Protein AF-A0A103YGD7-F1 (afdb_monomer)

Sequence (959 aa):
MAESPESEHPIKAHGYAARDTSGILSPLTFSRRATGEKDVRFKVLYCGICHSDLHFVKNEWGFTTYPVIPGHEIVGEVTEVGTKVDKFKIGDKVGVGCLVGSCRSCQSCADDYEQYCPKQVLTYGVPNFDGTKTYGGYSDHMVADEHFVLRWPENLPLDSGAPLLCAGITTYSPLRYFGLDKPGMKVGVVGLGGLGHIAVKMAKAFGAEVTVFSTSPAKKQESIEGLKADHFINSKDSEQMQAATGTLDGIIDTVSGTHPIAPLLNALKPHGKLVLVGAPEKPIELATFSLIMGRKIVGGSNIGGLKETQEMLDFAAKHGITANIEVIPIDYVNTAMDRLLKSDAYGYAAHDTSGTLSPFTFYRRATGEKDVRLKVLYCGICHTDVRFVNNDWGVTTYPVTPGHEIVGVVTEVGTKVEKFKIGDRVGVGCLVGSCGSCENCADDLENYCPKQILTYGFPYHDGTQTYGGYSDHMVADEHFVLRWPENLPLDSGAPLLCDGITAYSPLKYFGLDKPGMKVGVFGLGALGQIAVKMAKAFGAQVTVFSTNTAKKQEAIEGLKADHFINSEDPEQMAGATGTLDGIIYTVSATHEIASLLNALKPHGKLVIIGSPEKPFELPSYSLLTGRKTVAGSLIGGLKETQEMLDFAAKHGVTADIEIIPIDYFCIAESAILIFTSSRMNGGHEIVGVVTEVGTKVDKFKIGDKVGVGCLVGSCRSCQSCADDLENYCPKQILTYGFPYHDGTRTYGGYSDHMVADEHFVLRWPENLPLDSGAPLLCAGITTYSPLRYFGLDKPGMKVGVFGLGGLGHVAVKMAKAFGAEVTVFSTTAAKKEDALKGLKADHFINSKDPEQMNGATSTLDGIIDTVSATHEIVSLLNALKPHGKLVVVGAQAKPFEVSSYSLIPETQEMLDFAAKHGVTADIEVIPIDYVNTAMDRMLKSDVRYRFVIDVANSLKAEA

Radius of gyration: 36.27 Å; Cα contacts (8 Å, |Δi|>4): 2078; chains: 1; bounding box: 84×81×97 Å

pLDDT: mean 86.75, std 14.13, range [19.39, 98.81]

Structure (mmCIF, N/CA/C/O backbone):
data_AF-A0A103YGD7-F1
#
_entry.id   AF-A0A103YGD7-F1
#
loop_
_atom_site.group_PDB
_atom_site.id
_atom_site.type_symbol
_atom_site.label_atom_id
_atom_site.label_alt_id
_atom_site.label_comp_id
_atom_site.label_asym_id
_atom_site.label_entity_id
_atom_site.label_seq_id
_atom_site.pdbx_PDB_ins_code
_atom_site.Cartn_x
_atom_site.Cartn_y
_atom_site.Cartn_z
_atom_site.occupancy
_atom_site.B_iso_or_equiv
_atom_site.auth_seq_id
_atom_site.auth_comp_id
_atom_site.auth_asym_id
_atom_site.auth_atom_id
_atom_site.pdbx_PDB_model_num
ATOM 1 N N . MET A 1 1 ? 4.325 16.711 -44.817 1.00 43.47 1 MET A N 1
ATOM 2 C CA . MET A 1 1 ? 3.360 15.710 -44.320 1.00 43.47 1 MET A CA 1
ATOM 3 C C . MET A 1 1 ? 4.182 14.503 -43.930 1.00 43.47 1 MET A C 1
ATOM 5 O O . MET A 1 1 ? 4.969 14.083 -44.764 1.00 43.47 1 MET A O 1
ATOM 9 N N . ALA A 1 2 ? 4.111 14.039 -42.681 1.00 54.25 2 ALA A N 1
ATOM 10 C CA . ALA A 1 2 ? 4.776 12.789 -42.316 1.00 54.25 2 ALA A CA 1
ATOM 11 C C . ALA A 1 2 ? 4.139 11.660 -43.138 1.00 54.25 2 ALA A C 1
ATOM 13 O O . ALA A 1 2 ? 2.909 11.603 -43.229 1.00 54.25 2 ALA A O 1
ATOM 14 N N . GLU A 1 3 ? 4.952 10.841 -43.801 1.00 67.44 3 GLU A N 1
ATOM 15 C CA . GLU A 1 3 ? 4.447 9.667 -44.510 1.00 67.44 3 GLU A CA 1
ATOM 16 C C . GLU A 1 3 ? 3.772 8.722 -43.510 1.00 67.44 3 GLU A C 1
ATOM 18 O O . GLU A 1 3 ? 4.151 8.651 -42.339 1.00 67.44 3 GLU A O 1
ATOM 23 N N . SER A 1 4 ? 2.715 8.032 -43.943 1.00 86.00 4 SER A N 1
ATOM 24 C CA . SER A 1 4 ? 2.039 7.069 -43.074 1.00 86.00 4 SER A CA 1
ATOM 25 C C . SER A 1 4 ? 3.014 5.947 -42.677 1.00 86.00 4 SER A C 1
ATOM 27 O O . SER A 1 4 ? 3.829 5.562 -43.518 1.00 86.00 4 SER A O 1
ATOM 29 N N . PRO A 1 5 ? 2.912 5.349 -41.471 1.00 88.31 5 PRO A N 1
ATOM 30 C CA . PRO A 1 5 ? 3.768 4.219 -41.078 1.00 88.31 5 PRO A CA 1
ATOM 31 C C . PRO A 1 5 ? 3.769 3.067 -42.093 1.00 88.31 5 PRO A C 1
ATOM 33 O O . PRO A 1 5 ? 4.732 2.314 -42.212 1.00 88.31 5 PRO A O 1
ATOM 36 N N . GLU A 1 6 ? 2.677 2.924 -42.845 1.00 92.19 6 GLU A N 1
ATOM 37 C CA . GLU A 1 6 ? 2.505 1.909 -43.878 1.00 92.19 6 GLU A CA 1
ATOM 38 C C . GLU A 1 6 ? 3.318 2.172 -45.151 1.00 92.19 6 GLU A C 1
ATOM 40 O O . GLU A 1 6 ? 3.587 1.230 -45.895 1.00 92.19 6 GLU A O 1
ATOM 45 N N . SER A 1 7 ? 3.650 3.431 -45.438 1.00 90.44 7 SER A N 1
ATOM 46 C CA . SER A 1 7 ? 4.298 3.874 -46.679 1.00 90.44 7 SER A CA 1
ATOM 47 C C . SER A 1 7 ? 5.696 4.461 -46.475 1.00 90.44 7 SER A C 1
ATOM 49 O O . SER A 1 7 ? 6.341 4.764 -47.469 1.00 90.44 7 SER A O 1
ATOM 51 N N . GLU A 1 8 ? 6.139 4.630 -45.224 1.00 91.56 8 GLU A N 1
ATOM 52 C CA . GLU A 1 8 ? 7.447 5.201 -44.850 1.00 91.56 8 GLU A CA 1
ATOM 53 C C . GLU A 1 8 ? 8.631 4.399 -45.423 1.00 91.56 8 GLU A C 1
ATOM 55 O O . GLU A 1 8 ? 9.695 4.945 -45.700 1.00 91.56 8 GLU A O 1
ATOM 60 N N . HIS A 1 9 ? 8.448 3.093 -45.633 1.00 94.56 9 HIS A N 1
ATOM 61 C CA . HIS A 1 9 ? 9.478 2.178 -46.110 1.00 94.56 9 HIS A CA 1
ATOM 62 C C . HIS A 1 9 ? 8.944 1.168 -47.149 1.00 94.56 9 HIS A C 1
ATOM 64 O O . HIS A 1 9 ? 7.736 0.940 -47.245 1.00 94.56 9 HIS A O 1
ATOM 70 N N . PRO A 1 10 ? 9.822 0.505 -47.933 1.00 94.44 10 PRO A N 1
ATOM 71 C CA . PRO A 1 10 ? 9.387 -0.336 -49.053 1.00 94.44 10 PRO A CA 1
ATOM 72 C C . PRO A 1 10 ? 8.821 -1.713 -48.666 1.00 94.44 10 PRO A C 1
ATOM 74 O O . PRO A 1 10 ? 8.076 -2.291 -49.457 1.00 94.44 10 PRO A O 1
ATOM 77 N N . ILE A 1 11 ? 9.169 -2.277 -47.501 1.00 97.12 11 ILE A N 1
ATOM 78 C CA . ILE A 1 11 ? 8.766 -3.643 -47.122 1.00 97.12 11 ILE A CA 1
ATOM 79 C C . ILE A 1 11 ? 7.653 -3.589 -46.079 1.00 97.12 11 ILE A C 1
ATOM 81 O O . ILE A 1 11 ? 7.868 -3.089 -44.980 1.00 97.12 11 ILE A O 1
ATOM 85 N N . LYS A 1 12 ? 6.467 -4.112 -46.403 1.00 97.38 12 LYS A N 1
ATOM 86 C CA . LYS A 1 12 ? 5.317 -4.154 -45.483 1.00 97.38 12 LYS A CA 1
ATOM 87 C C . LYS A 1 12 ? 5.576 -5.085 -44.301 1.00 97.38 12 LYS A C 1
ATOM 89 O O . LYS A 1 12 ? 6.183 -6.138 -44.471 1.00 97.38 12 LYS A O 1
ATOM 94 N N . ALA A 1 13 ? 5.079 -4.693 -43.134 1.00 97.56 13 ALA A N 1
ATOM 95 C CA . ALA A 1 13 ? 5.177 -5.418 -41.875 1.00 97.56 13 ALA A CA 1
ATOM 96 C C . ALA A 1 13 ? 3.851 -5.338 -41.107 1.00 97.56 13 ALA A C 1
ATOM 98 O O . ALA A 1 13 ? 3.106 -4.358 -41.233 1.00 97.56 13 ALA A O 1
ATOM 99 N N . HIS A 1 14 ? 3.582 -6.336 -40.271 1.00 97.81 14 HIS A N 1
ATOM 100 C CA . HIS A 1 14 ? 2.400 -6.373 -39.410 1.00 97.81 14 HIS A CA 1
ATOM 101 C C . HIS A 1 14 ? 2.809 -6.544 -37.950 1.00 97.81 14 HIS A C 1
ATOM 103 O O . HIS A 1 14 ? 3.696 -7.335 -37.638 1.00 97.81 14 HIS A O 1
ATOM 109 N N . GLY A 1 15 ? 2.164 -5.810 -37.044 1.00 97.50 15 GLY A N 1
ATOM 110 C CA . GLY A 1 15 ? 2.452 -5.883 -35.614 1.00 97.50 15 GLY A CA 1
ATOM 111 C C . GLY A 1 15 ? 1.337 -5.323 -34.742 1.00 97.50 15 GLY A C 1
ATOM 112 O O . GLY A 1 15 ? 0.274 -4.962 -35.242 1.00 97.50 15 GLY A O 1
ATOM 113 N N . TYR A 1 16 ? 1.577 -5.261 -33.436 1.00 98.12 16 TYR A N 1
ATOM 114 C CA . TYR A 1 16 ? 0.662 -4.677 -32.454 1.00 98.12 16 TYR A CA 1
ATOM 115 C C . TYR A 1 16 ? 1.256 -3.384 -31.901 1.00 98.12 16 TYR A C 1
ATOM 117 O O . TYR A 1 16 ? 2.396 -3.364 -31.442 1.00 98.12 16 TYR A O 1
ATOM 125 N N . ALA A 1 17 ? 0.480 -2.303 -31.952 1.00 97.56 17 ALA A N 1
ATOM 126 C CA . ALA A 1 17 ? 0.924 -0.974 -31.562 1.00 97.56 17 ALA A CA 1
ATOM 127 C C . ALA A 1 17 ? -0.009 -0.331 -30.539 1.00 97.56 17 ALA A C 1
ATOM 129 O O . ALA A 1 17 ? -1.232 -0.479 -30.626 1.00 97.56 17 ALA A O 1
ATOM 130 N N . ALA A 1 18 ? 0.576 0.448 -29.632 1.00 97.31 18 ALA A N 1
ATOM 131 C CA . ALA A 1 18 ? -0.146 1.430 -28.838 1.00 97.31 18 ALA A CA 1
ATOM 132 C C . ALA A 1 18 ? -0.171 2.753 -29.612 1.00 97.31 18 ALA A C 1
ATOM 134 O O . ALA A 1 18 ? 0.783 3.091 -30.326 1.00 97.31 18 ALA A O 1
ATOM 135 N N . ARG A 1 19 ? -1.277 3.491 -29.507 1.00 96.19 19 ARG A N 1
ATOM 136 C CA . ARG A 1 19 ? -1.489 4.761 -30.229 1.00 96.19 19 ARG A CA 1
ATOM 137 C C . ARG A 1 19 ? -1.585 5.976 -29.310 1.00 96.19 19 ARG A C 1
ATOM 139 O O . ARG A 1 19 ? -1.525 7.097 -29.803 1.00 96.19 19 ARG A O 1
ATOM 146 N N . ASP A 1 20 ? -1.707 5.743 -28.013 1.00 95.00 20 ASP A N 1
ATOM 147 C CA . ASP A 1 20 ? -1.844 6.756 -26.979 1.00 95.00 20 ASP A CA 1
ATOM 148 C C . ASP A 1 20 ? -1.418 6.183 -25.616 1.00 95.00 20 ASP A C 1
ATOM 150 O O . ASP A 1 20 ? -1.010 5.022 -25.504 1.00 95.00 20 ASP A O 1
ATOM 154 N N . THR A 1 21 ? -1.534 7.013 -24.582 1.00 92.31 21 THR A N 1
ATOM 155 C CA . THR A 1 21 ? -1.125 6.721 -23.204 1.00 92.31 21 THR A CA 1
ATOM 156 C C . THR A 1 21 ? -1.992 5.688 -22.486 1.00 92.31 21 THR A C 1
ATOM 158 O O . THR A 1 21 ? -1.637 5.289 -21.381 1.00 92.31 21 THR A O 1
ATOM 161 N N . SER A 1 22 ? -3.091 5.201 -23.083 1.00 90.31 22 SER A N 1
ATOM 162 C CA . SER A 1 22 ? -3.811 4.040 -22.532 1.00 90.31 22 SER A CA 1
ATOM 163 C C . SER A 1 22 ? -2.948 2.779 -22.550 1.00 90.31 22 SER A C 1
ATOM 165 O O . SER A 1 22 ? -3.165 1.863 -21.758 1.00 90.31 22 SER A O 1
ATOM 167 N N . GLY A 1 23 ? -1.979 2.723 -23.468 1.00 92.50 23 GLY A N 1
ATOM 168 C CA . GLY A 1 23 ? -1.120 1.568 -23.679 1.00 92.50 23 GLY A CA 1
ATOM 169 C C . GLY A 1 23 ? -1.817 0.363 -24.308 1.00 92.50 23 GLY A C 1
ATOM 170 O O . GLY A 1 23 ? -1.205 -0.698 -24.397 1.00 92.50 23 GLY A O 1
ATOM 171 N N . ILE A 1 24 ? -3.064 0.507 -24.778 1.00 94.88 24 ILE A N 1
ATOM 172 C CA . ILE A 1 24 ? -3.800 -0.587 -25.418 1.00 94.88 24 ILE A CA 1
ATOM 173 C C . ILE A 1 24 ? -3.152 -0.927 -26.763 1.00 94.88 24 ILE A C 1
ATOM 175 O O . ILE A 1 24 ? -3.112 -0.120 -27.697 1.00 94.88 24 ILE A O 1
ATOM 179 N N . LEU A 1 25 ? -2.680 -2.164 -26.869 1.00 96.94 25 LEU A N 1
ATOM 180 C CA . LEU A 1 25 ? -2.057 -2.719 -28.060 1.00 96.94 25 LEU A CA 1
ATOM 181 C C . LEU A 1 25 ? -3.121 -3.255 -29.016 1.00 96.94 25 LEU A C 1
ATOM 183 O O . LEU A 1 25 ? -4.005 -4.021 -28.637 1.00 96.94 25 LEU A O 1
ATOM 187 N N . SER A 1 26 ? -3.028 -2.881 -30.286 1.00 96.81 26 SER A N 1
ATOM 188 C CA . SER A 1 26 ? -3.920 -3.389 -31.334 1.00 96.81 26 SER A CA 1
ATOM 189 C C . SER A 1 26 ? -3.204 -3.476 -32.683 1.00 96.81 26 SER A C 1
ATOM 191 O O . SER A 1 26 ? -2.182 -2.807 -32.866 1.00 96.81 26 SER A O 1
ATOM 193 N N . PRO A 1 27 ? -3.712 -4.279 -33.637 1.00 97.62 27 PRO A N 1
ATOM 194 C CA . PRO A 1 27 ? -3.051 -4.482 -34.919 1.00 97.62 27 PRO A CA 1
ATOM 195 C C . PRO A 1 27 ? -2.725 -3.175 -35.654 1.00 97.62 27 PRO A C 1
ATOM 197 O O . PRO A 1 27 ? -3.529 -2.235 -35.694 1.00 97.62 27 PRO A O 1
ATOM 200 N N . LEU A 1 28 ? -1.544 -3.130 -36.262 1.00 96.50 28 LEU A N 1
ATOM 201 C CA . LEU A 1 28 ? -1.052 -2.057 -37.114 1.00 96.50 28 LEU A CA 1
ATOM 202 C C . LEU A 1 28 ? -0.274 -2.663 -38.288 1.00 96.50 28 LEU A C 1
ATOM 204 O O . LEU A 1 28 ? 0.642 -3.463 -38.098 1.00 96.50 28 LEU A O 1
ATOM 208 N N . THR A 1 29 ? -0.617 -2.235 -39.501 1.00 97.38 29 THR A N 1
ATOM 209 C CA . THR A 1 29 ? 0.223 -2.450 -40.682 1.00 97.38 29 THR A CA 1
ATOM 210 C C . THR A 1 29 ? 1.171 -1.268 -40.811 1.00 97.38 29 THR A C 1
ATOM 212 O O . THR A 1 29 ? 0.754 -0.112 -40.730 1.00 97.38 29 THR A O 1
ATOM 215 N N . PHE A 1 30 ? 2.450 -1.562 -40.989 1.00 96.06 30 PHE A N 1
ATOM 216 C CA . PHE A 1 30 ? 3.513 -0.577 -41.124 1.00 96.06 30 PHE A CA 1
ATOM 217 C C . PHE A 1 30 ? 4.522 -1.057 -42.172 1.00 96.06 30 PHE A C 1
ATOM 219 O O . PHE A 1 30 ? 4.248 -1.984 -42.941 1.00 96.06 30 PHE A O 1
ATOM 226 N N . SER A 1 31 ? 5.676 -0.409 -42.247 1.00 96.38 31 SER A N 1
ATOM 227 C CA . SER A 1 31 ? 6.729 -0.768 -43.183 1.00 96.38 31 SER A CA 1
ATOM 228 C C . SER A 1 31 ? 8.118 -0.676 -42.550 1.00 96.38 31 SER A C 1
ATOM 230 O O . SER A 1 31 ? 8.341 0.066 -41.595 1.00 96.38 31 SER A O 1
ATOM 232 N N . ARG A 1 32 ? 9.061 -1.469 -43.066 1.00 96.19 32 ARG A N 1
ATOM 233 C CA . ARG A 1 32 ? 10.471 -1.514 -42.660 1.00 96.19 32 ARG A CA 1
ATOM 234 C C . ARG A 1 32 ? 11.381 -1.291 -43.858 1.00 96.19 32 ARG A C 1
ATOM 236 O O . ARG A 1 32 ? 11.050 -1.698 -44.976 1.00 96.19 32 ARG A O 1
ATOM 243 N N . ARG A 1 33 ? 12.542 -0.672 -43.615 1.00 95.06 33 ARG A N 1
ATOM 244 C CA . ARG A 1 33 ? 13.546 -0.388 -44.652 1.00 95.06 33 ARG A CA 1
ATOM 245 C C . ARG A 1 33 ? 13.914 -1.636 -45.451 1.00 95.06 33 ARG A C 1
ATOM 247 O O . ARG A 1 33 ? 13.817 -2.754 -44.937 1.00 95.06 33 ARG A O 1
ATOM 254 N N . ALA A 1 34 ? 14.363 -1.444 -46.690 1.00 96.38 34 ALA A N 1
ATOM 255 C CA . ALA A 1 34 ? 15.013 -2.508 -47.453 1.00 96.38 34 ALA A CA 1
ATOM 256 C C . ALA A 1 34 ? 16.258 -3.012 -46.706 1.00 96.38 34 ALA A C 1
ATOM 258 O O . ALA A 1 34 ? 16.846 -2.278 -45.914 1.00 96.38 34 ALA A O 1
ATOM 259 N N . THR A 1 35 ? 16.650 -4.262 -46.944 1.00 97.19 35 THR A N 1
ATOM 260 C CA . THR A 1 35 ? 17.833 -4.847 -46.304 1.00 97.19 35 THR A CA 1
ATOM 261 C C . THR A 1 35 ? 19.080 -4.190 -46.895 1.00 97.19 35 THR A C 1
ATOM 263 O O . THR A 1 35 ? 19.470 -4.480 -48.025 1.00 97.19 35 THR A O 1
ATOM 266 N N . GLY A 1 36 ? 19.657 -3.231 -46.165 1.00 95.06 36 GLY A N 1
ATOM 267 C CA . GLY A 1 36 ? 20.875 -2.536 -46.564 1.00 95.06 36 GLY A CA 1
ATOM 268 C C . GLY A 1 36 ? 22.087 -3.465 -46.598 1.00 95.06 36 GLY A C 1
ATOM 269 O O . GLY A 1 36 ? 22.038 -4.601 -46.139 1.00 95.06 36 GLY A O 1
ATOM 270 N N . GLU A 1 37 ? 23.218 -2.973 -47.109 1.00 97.56 37 GLU A N 1
ATOM 271 C CA . GLU A 1 37 ? 24.414 -3.803 -47.328 1.00 97.56 37 GLU A CA 1
ATOM 272 C C . GLU A 1 37 ? 24.945 -4.491 -46.057 1.00 97.56 37 GLU A C 1
ATOM 274 O O . GLU A 1 37 ? 25.579 -5.533 -46.173 1.00 97.56 37 GLU A O 1
ATOM 279 N N . LYS A 1 38 ? 24.685 -3.934 -44.867 1.00 97.19 38 LYS A N 1
ATOM 280 C CA . LYS A 1 38 ? 25.080 -4.489 -43.558 1.00 97.19 38 LYS A CA 1
ATOM 281 C C . LYS A 1 38 ? 23.903 -4.927 -42.686 1.00 97.19 38 LYS A C 1
ATOM 283 O O . LYS A 1 38 ? 24.085 -5.251 -41.516 1.00 97.19 38 LYS A O 1
ATOM 288 N N . ASP A 1 39 ? 22.693 -4.906 -43.229 1.00 98.25 39 ASP A N 1
ATOM 289 C CA . ASP A 1 39 ? 21.511 -5.291 -42.474 1.00 98.25 39 ASP A CA 1
ATOM 290 C C . ASP A 1 39 ? 21.277 -6.799 -42.526 1.00 98.25 39 ASP A C 1
ATOM 292 O O . ASP A 1 39 ? 21.548 -7.473 -43.520 1.00 98.25 39 ASP A O 1
ATOM 296 N N . VAL A 1 40 ? 20.675 -7.311 -41.463 1.00 98.62 40 VAL A N 1
ATOM 297 C CA . VAL A 1 40 ? 20.125 -8.657 -41.367 1.00 98.62 40 VAL A CA 1
ATOM 298 C C . VAL A 1 40 ? 18.620 -8.524 -41.186 1.00 98.62 40 VAL A C 1
ATOM 300 O O . VAL A 1 40 ? 18.156 -7.879 -40.240 1.00 98.62 40 VAL A O 1
ATOM 303 N N . ARG A 1 41 ? 17.846 -9.142 -42.081 1.00 98.69 41 ARG A N 1
ATOM 304 C CA . ARG A 1 41 ? 16.398 -9.307 -41.920 1.00 98.69 41 ARG A CA 1
ATOM 305 C C . ARG A 1 41 ? 16.106 -10.712 -41.434 1.00 98.69 41 ARG A C 1
ATOM 307 O O . ARG A 1 41 ? 16.622 -11.689 -41.979 1.00 98.69 41 ARG A O 1
ATOM 314 N N . PHE A 1 42 ? 15.224 -10.819 -40.455 1.00 98.69 42 PHE A N 1
ATOM 315 C CA . PHE A 1 42 ? 14.816 -12.100 -39.905 1.00 98.69 42 PHE A CA 1
ATOM 316 C C . PHE A 1 42 ? 13.329 -12.115 -39.566 1.00 98.69 42 PHE A C 1
ATOM 318 O O . PHE A 1 42 ? 12.735 -11.094 -39.209 1.00 98.69 42 PHE A O 1
ATOM 325 N N . LYS A 1 43 ? 12.729 -13.300 -39.673 1.00 98.62 43 LYS A N 1
ATOM 326 C CA . LYS A 1 43 ? 11.377 -13.565 -39.185 1.00 98.62 43 LYS A CA 1
ATOM 327 C C . LYS A 1 43 ? 11.420 -13.642 -37.665 1.00 98.62 43 LYS A C 1
ATOM 329 O O . LYS A 1 43 ? 12.209 -14.420 -37.128 1.00 98.62 43 LYS A O 1
ATOM 334 N N . VAL A 1 44 ? 10.568 -12.882 -36.983 1.00 98.62 44 VAL A N 1
ATOM 335 C CA . VAL A 1 44 ? 10.454 -12.958 -35.521 1.00 98.62 44 VAL A CA 1
ATOM 336 C C . VAL A 1 44 ? 9.714 -14.246 -35.162 1.00 98.62 44 VAL A C 1
ATOM 338 O O . VAL A 1 44 ? 8.672 -14.559 -35.740 1.00 98.62 44 VAL A O 1
ATOM 341 N N . LEU A 1 45 ? 10.282 -15.025 -34.243 1.00 97.75 45 LEU A N 1
ATOM 342 C CA . LEU A 1 45 ? 9.683 -16.264 -33.738 1.00 97.75 45 LEU A CA 1
ATOM 343 C C . LEU A 1 45 ? 9.139 -16.073 -32.323 1.00 97.75 45 LEU A C 1
ATOM 345 O O . LEU A 1 45 ? 8.032 -16.521 -32.040 1.00 97.75 45 LEU A O 1
ATOM 349 N N . TYR A 1 46 ? 9.894 -15.379 -31.470 1.00 97.81 46 TYR A N 1
ATOM 350 C CA . TYR A 1 46 ? 9.505 -15.041 -30.105 1.00 97.81 46 TYR A CA 1
ATOM 351 C C . TYR A 1 46 ? 9.923 -13.608 -29.779 1.00 97.81 46 TYR A C 1
ATOM 353 O O . TYR A 1 46 ? 10.958 -13.127 -30.250 1.00 97.81 46 TYR A O 1
ATOM 361 N N . CYS A 1 47 ? 9.124 -12.938 -28.954 1.00 97.69 47 CYS A N 1
ATOM 362 C CA . CYS A 1 47 ? 9.495 -11.675 -28.340 1.00 97.69 47 CYS A CA 1
ATOM 363 C C . CYS A 1 47 ? 9.058 -11.688 -26.875 1.00 97.69 47 CYS A C 1
ATOM 365 O O . CYS A 1 47 ? 7.902 -11.997 -26.588 1.00 97.69 47 CYS A O 1
ATOM 367 N N . GLY A 1 48 ? 9.986 -11.410 -25.962 1.00 92.25 48 GLY A N 1
ATOM 368 C CA . GLY A 1 48 ? 9.676 -11.308 -24.539 1.00 92.25 48 GLY A CA 1
ATOM 369 C C . GLY A 1 48 ? 8.917 -10.023 -24.186 1.00 92.25 48 GLY A C 1
ATOM 370 O O . GLY A 1 48 ? 8.900 -9.060 -24.958 1.00 92.25 48 GLY A O 1
ATOM 371 N N . ILE A 1 49 ? 8.250 -10.040 -23.028 1.00 88.31 49 ILE A N 1
ATOM 372 C CA . ILE A 1 49 ? 7.540 -8.888 -22.459 1.00 88.31 49 ILE A CA 1
ATOM 373 C C . ILE A 1 49 ? 8.297 -8.423 -21.220 1.00 88.31 49 ILE A C 1
ATOM 375 O O . ILE A 1 49 ? 8.443 -9.171 -20.251 1.00 88.31 49 ILE A O 1
ATOM 379 N N . CYS A 1 50 ? 8.718 -7.165 -21.233 1.00 86.56 50 CYS A N 1
ATOM 380 C CA . CYS A 1 50 ? 9.467 -6.534 -20.156 1.00 86.56 50 CYS A CA 1
ATOM 381 C C . CYS A 1 50 ? 8.689 -5.344 -19.571 1.00 86.56 50 CYS A C 1
ATOM 383 O O . CYS A 1 50 ? 7.869 -4.722 -20.244 1.00 86.56 50 CYS A O 1
ATOM 385 N N . HIS A 1 51 ? 8.972 -4.965 -18.319 1.00 84.75 51 HIS A N 1
ATOM 386 C CA . HIS A 1 51 ? 8.398 -3.752 -17.717 1.00 84.75 51 HIS A CA 1
ATOM 387 C C . HIS A 1 51 ? 8.702 -2.489 -18.537 1.00 84.75 51 HIS A C 1
ATOM 389 O O . HIS A 1 51 ? 7.881 -1.580 -18.585 1.00 84.75 51 HIS A O 1
ATOM 395 N N . SER A 1 52 ? 9.831 -2.433 -19.250 1.00 89.00 52 SER A N 1
ATOM 396 C CA . SER A 1 52 ? 10.102 -1.316 -20.160 1.00 89.00 52 SER A CA 1
ATOM 397 C C . SER A 1 52 ? 9.081 -1.233 -21.299 1.00 89.00 52 SER A C 1
ATOM 399 O O . SER A 1 52 ? 8.736 -0.128 -21.703 1.00 89.00 52 SER A O 1
ATOM 401 N N . ASP A 1 53 ? 8.544 -2.353 -21.798 1.00 93.38 53 ASP A N 1
ATOM 402 C CA . ASP A 1 53 ? 7.473 -2.311 -22.801 1.00 93.38 53 ASP A CA 1
ATOM 403 C C . ASP A 1 53 ? 6.228 -1.622 -22.222 1.00 93.38 53 ASP A C 1
ATOM 405 O O . ASP A 1 53 ? 5.653 -0.757 -22.881 1.00 93.38 53 ASP A O 1
ATOM 409 N N . LEU A 1 54 ? 5.880 -1.930 -20.965 1.00 88.31 54 LEU A N 1
ATOM 410 C CA . LEU A 1 54 ? 4.775 -1.310 -20.226 1.00 88.31 54 LEU A CA 1
ATOM 411 C C . LEU A 1 54 ? 4.984 0.205 -20.028 1.00 88.31 54 LEU A C 1
ATOM 413 O O . LEU A 1 54 ? 4.112 0.993 -20.400 1.00 88.31 54 LEU A O 1
ATOM 417 N N . HIS A 1 55 ? 6.156 0.612 -19.524 1.00 86.56 55 HIS A N 1
ATOM 418 C CA . HIS A 1 55 ? 6.501 2.024 -19.305 1.00 86.56 55 HIS A CA 1
ATOM 419 C C . HIS A 1 55 ? 6.430 2.844 -20.604 1.00 86.56 55 HIS A C 1
ATOM 421 O O . HIS A 1 55 ? 5.945 3.979 -20.608 1.00 86.56 55 HIS A O 1
ATOM 427 N N . PHE A 1 56 ? 6.869 2.268 -21.731 1.00 91.62 56 PHE A N 1
ATOM 428 C CA . PHE A 1 56 ? 6.769 2.912 -23.040 1.00 91.62 56 PHE A CA 1
ATOM 429 C C . PHE A 1 56 ? 5.324 2.997 -23.533 1.00 91.62 56 PHE A C 1
ATOM 431 O O . PHE A 1 56 ? 4.884 4.078 -23.910 1.00 91.62 56 PHE A O 1
ATOM 438 N N . VAL A 1 57 ? 4.544 1.907 -23.533 1.00 94.44 57 VAL A N 1
ATOM 439 C CA . VAL A 1 57 ? 3.167 1.980 -24.066 1.00 94.44 57 VAL A CA 1
ATOM 440 C C . VAL A 1 57 ? 2.290 2.948 -23.274 1.00 94.44 57 VAL A C 1
ATOM 442 O O . VAL A 1 57 ? 1.409 3.563 -23.871 1.00 94.44 57 VAL A O 1
ATOM 445 N N . LYS A 1 58 ? 2.569 3.152 -21.981 1.00 90.25 58 LYS A N 1
ATOM 446 C CA . LYS A 1 58 ? 1.864 4.107 -21.109 1.00 90.25 58 LYS A CA 1
ATOM 447 C C . LYS A 1 58 ? 2.492 5.500 -21.022 1.00 90.25 58 LYS A C 1
ATOM 449 O O . LYS A 1 58 ? 1.899 6.394 -20.426 1.00 90.25 58 LYS A O 1
ATOM 454 N N . ASN A 1 59 ? 3.656 5.711 -21.637 1.00 90.56 59 ASN A N 1
ATOM 455 C CA . ASN A 1 59 ? 4.414 6.961 -21.576 1.00 90.56 59 ASN A CA 1
ATOM 456 C C . ASN A 1 59 ? 4.791 7.420 -20.150 1.00 90.56 59 ASN A C 1
ATOM 458 O O . ASN A 1 59 ? 4.851 8.619 -19.880 1.00 90.56 59 ASN A O 1
ATOM 462 N N . GLU A 1 60 ? 5.087 6.490 -19.243 1.00 83.44 60 GLU A N 1
ATOM 463 C CA . GLU A 1 60 ? 5.396 6.803 -17.834 1.00 83.44 60 GLU A CA 1
ATOM 464 C C . GLU A 1 60 ? 6.705 7.605 -17.682 1.00 83.44 60 GLU A C 1
ATOM 466 O O . GLU A 1 60 ? 6.859 8.395 -16.756 1.00 83.44 60 GLU A O 1
ATOM 471 N N . TRP A 1 61 ? 7.620 7.506 -18.654 1.00 81.62 61 TRP A N 1
ATOM 472 C CA . TRP A 1 61 ? 8.840 8.325 -18.705 1.00 81.62 61 TRP A CA 1
ATOM 473 C C . TRP A 1 61 ? 8.706 9.629 -19.512 1.00 81.62 61 TRP A C 1
ATOM 475 O O . TRP A 1 61 ? 9.663 10.395 -19.617 1.00 81.62 61 TRP A O 1
ATOM 485 N N . GLY A 1 62 ? 7.536 9.899 -20.098 1.00 86.00 62 GLY A N 1
ATOM 486 C CA . GLY A 1 62 ? 7.205 11.186 -20.718 1.00 86.00 62 GLY A CA 1
ATOM 487 C C . GLY A 1 62 ? 7.782 11.467 -22.114 1.00 86.00 62 GLY A C 1
ATOM 488 O O . GLY A 1 62 ? 7.560 12.559 -22.632 1.00 86.00 62 GLY A O 1
ATOM 489 N N . PHE A 1 63 ? 8.492 10.526 -22.747 1.00 87.56 63 PHE A N 1
ATOM 490 C CA . PHE A 1 63 ? 9.128 10.723 -24.065 1.00 87.56 63 PHE A CA 1
ATOM 491 C C . PHE A 1 63 ? 8.671 9.751 -25.172 1.00 87.56 63 PHE A C 1
ATOM 493 O O . PHE A 1 63 ? 9.267 9.706 -26.251 1.00 87.56 63 PHE A O 1
ATOM 500 N N . THR A 1 64 ? 7.616 8.967 -24.947 1.00 90.50 64 THR A N 1
ATOM 501 C CA . THR A 1 64 ? 7.096 8.017 -25.943 1.00 90.50 64 THR A CA 1
ATOM 502 C C . THR A 1 64 ? 6.501 8.740 -27.143 1.00 90.50 64 THR A C 1
ATOM 504 O O . THR A 1 64 ? 5.672 9.638 -27.008 1.00 90.50 64 THR A O 1
ATOM 507 N N . THR A 1 65 ? 6.871 8.293 -28.344 1.00 89.50 65 THR A N 1
ATOM 508 C CA . THR A 1 65 ? 6.311 8.811 -29.597 1.00 89.50 65 THR A CA 1
ATOM 509 C C . THR A 1 65 ? 5.388 7.779 -30.249 1.00 89.50 65 THR A C 1
ATOM 511 O O . THR A 1 65 ? 5.857 6.798 -30.829 1.00 89.50 65 THR A O 1
ATOM 514 N N . TYR A 1 66 ? 4.076 8.025 -30.248 1.00 93.38 66 TYR A N 1
ATOM 515 C CA . TYR A 1 66 ? 3.070 7.133 -30.848 1.00 93.38 66 TYR A CA 1
ATOM 516 C C . TYR A 1 66 ? 2.942 7.277 -32.385 1.00 93.38 66 TYR A C 1
ATOM 518 O O . TYR A 1 66 ? 3.305 8.322 -32.932 1.00 93.38 66 TYR A O 1
ATOM 526 N N . PRO A 1 67 ? 2.488 6.239 -33.123 1.00 95.00 67 PRO A N 1
ATOM 527 C CA . PRO A 1 67 ? 2.288 4.871 -32.645 1.00 95.00 67 PRO A CA 1
ATOM 528 C C . PRO A 1 67 ? 3.624 4.224 -32.260 1.00 95.00 67 PRO A C 1
ATOM 530 O O . PRO A 1 67 ? 4.659 4.551 -32.848 1.00 95.00 67 PRO A O 1
ATOM 533 N N . VAL A 1 68 ? 3.592 3.329 -31.275 1.00 96.62 68 VAL A N 1
ATOM 534 C CA . VAL A 1 68 ? 4.755 2.567 -30.798 1.00 96.62 68 VAL A CA 1
ATOM 535 C C . VAL A 1 68 ? 4.450 1.075 -30.884 1.00 96.62 68 VAL A C 1
ATOM 537 O O . VAL A 1 68 ? 3.384 0.642 -30.456 1.00 96.62 68 VAL A O 1
ATOM 540 N N . ILE A 1 69 ? 5.377 0.303 -31.453 1.00 97.81 69 ILE A N 1
ATOM 541 C CA . ILE A 1 69 ? 5.358 -1.167 -31.456 1.00 97.81 69 ILE A CA 1
ATOM 542 C C . ILE A 1 69 ? 6.452 -1.607 -30.475 1.00 97.81 69 ILE A C 1
ATOM 544 O O . ILE A 1 69 ? 7.623 -1.411 -30.810 1.00 97.81 69 ILE A O 1
ATOM 548 N N . PRO A 1 70 ? 6.109 -2.123 -29.281 1.00 97.12 70 PRO A N 1
ATOM 549 C CA . PRO A 1 70 ? 7.089 -2.554 -28.281 1.00 97.12 70 PRO A CA 1
ATOM 550 C C . PRO A 1 70 ? 7.824 -3.844 -28.662 1.00 97.12 70 PRO A C 1
ATOM 552 O O . PRO A 1 70 ? 7.658 -4.383 -29.764 1.00 97.12 70 PRO A O 1
ATOM 555 N N . GLY A 1 71 ? 8.631 -4.345 -27.726 1.00 97.12 71 GLY A N 1
ATOM 556 C CA . GLY A 1 71 ? 9.373 -5.591 -27.844 1.00 97.12 71 GLY A CA 1
ATOM 557 C C . GLY A 1 71 ? 10.839 -5.348 -28.182 1.00 97.12 71 GLY A C 1
ATOM 558 O O . GLY A 1 71 ? 11.177 -4.937 -29.294 1.00 97.12 71 GLY A O 1
ATOM 559 N N . HIS A 1 72 ? 11.713 -5.636 -27.224 1.00 97.94 72 HIS A N 1
ATOM 560 C CA . HIS A 1 72 ? 13.173 -5.519 -27.350 1.00 97.94 72 HIS A CA 1
ATOM 561 C C . HIS A 1 72 ? 13.920 -6.781 -26.885 1.00 97.94 72 HIS A C 1
ATOM 563 O O . HIS A 1 72 ? 15.129 -6.766 -26.681 1.00 97.94 72 HIS A O 1
ATOM 569 N N . GLU A 1 73 ? 13.194 -7.882 -26.726 1.00 98.19 73 GLU A N 1
ATOM 570 C CA . GLU A 1 73 ? 13.721 -9.202 -26.389 1.00 98.19 73 GLU A CA 1
ATOM 571 C C . GLU A 1 73 ? 13.427 -10.140 -27.566 1.00 98.19 73 GLU A C 1
ATOM 573 O O . GLU A 1 73 ? 12.583 -11.027 -27.470 1.00 98.19 73 GLU A O 1
ATOM 578 N N . ILE A 1 74 ? 14.007 -9.849 -28.735 1.00 98.69 74 ILE A N 1
ATOM 579 C CA . ILE A 1 74 ? 13.547 -10.377 -30.030 1.00 98.69 74 ILE A CA 1
ATOM 580 C C . ILE A 1 74 ? 14.414 -11.555 -30.463 1.00 98.69 74 ILE A C 1
ATOM 582 O O . ILE A 1 74 ? 15.627 -11.402 -30.572 1.00 98.69 74 ILE A O 1
ATOM 586 N N . VAL A 1 75 ? 13.804 -12.694 -30.798 1.00 98.44 75 VAL A N 1
ATOM 587 C CA . VAL A 1 75 ? 14.513 -13.880 -31.305 1.00 98.44 75 VAL A CA 1
ATOM 588 C C . VAL A 1 75 ? 13.839 -14.410 -32.564 1.00 98.44 75 VAL A C 1
ATOM 590 O O . VAL A 1 75 ? 12.609 -14.484 -32.651 1.00 98.44 75 VAL A O 1
ATOM 593 N N . GLY A 1 76 ? 14.636 -14.798 -33.558 1.00 98.19 76 GLY A N 1
ATOM 594 C CA . GLY A 1 76 ? 14.104 -15.228 -34.842 1.00 98.19 76 GLY A CA 1
ATOM 595 C C . GLY A 1 76 ? 15.075 -15.974 -35.746 1.00 98.19 76 GLY A C 1
ATOM 596 O O . GLY A 1 76 ? 16.115 -16.463 -35.310 1.00 98.19 76 GLY A O 1
ATOM 597 N N . GLU A 1 77 ? 14.693 -16.095 -37.017 1.00 98.62 77 GLU A N 1
ATOM 598 C CA . GLU A 1 77 ? 15.456 -16.800 -38.053 1.00 98.62 77 GLU A CA 1
ATOM 599 C C . GLU A 1 77 ? 15.719 -15.896 -39.257 1.00 98.62 77 GLU A C 1
ATOM 601 O O . GLU A 1 77 ? 14.790 -15.292 -39.803 1.00 98.62 77 GLU A O 1
ATOM 606 N N . VAL A 1 78 ? 16.983 -15.805 -39.671 1.00 98.75 78 VAL A N 1
ATOM 607 C CA . VAL A 1 78 ? 17.434 -14.937 -40.766 1.00 98.75 78 VAL A CA 1
ATOM 608 C C . VAL A 1 78 ? 16.794 -15.343 -42.090 1.00 98.75 78 VAL A C 1
ATOM 610 O O . VAL A 1 78 ? 16.908 -16.486 -42.528 1.00 98.75 78 VAL A O 1
ATOM 613 N N . THR A 1 79 ? 16.175 -14.376 -42.765 1.00 98.56 79 THR A N 1
ATOM 614 C CA . THR A 1 79 ? 15.518 -14.545 -44.069 1.00 98.56 79 THR A CA 1
ATOM 615 C C . THR A 1 79 ? 16.262 -13.843 -45.201 1.00 98.56 79 THR A C 1
ATOM 617 O O . THR A 1 79 ? 16.126 -14.236 -46.354 1.00 98.56 79 THR A O 1
ATOM 620 N N . GLU A 1 80 ? 17.037 -12.801 -44.893 1.00 98.44 80 GLU A N 1
ATOM 621 C CA . GLU A 1 80 ? 17.805 -12.029 -45.873 1.00 98.44 80 GLU A CA 1
ATOM 622 C C . GLU A 1 80 ? 19.014 -11.382 -45.186 1.00 98.44 80 GLU A C 1
ATOM 624 O O . GLU A 1 80 ? 18.923 -10.958 -44.032 1.00 98.44 80 GLU A O 1
ATOM 629 N N . VAL A 1 81 ? 20.136 -11.282 -45.895 1.00 98.50 81 VAL A N 1
ATOM 630 C CA . VAL A 1 81 ? 21.347 -10.600 -45.422 1.00 98.50 81 VAL A CA 1
ATOM 631 C C . VAL A 1 81 ? 21.846 -9.628 -46.480 1.00 98.50 81 VAL A C 1
ATOM 633 O O . VAL A 1 81 ? 21.770 -9.907 -47.679 1.00 98.50 81 VAL A O 1
ATOM 636 N N . GLY A 1 82 ? 22.363 -8.490 -46.031 1.00 98.00 82 GLY A N 1
ATOM 637 C CA . GLY A 1 82 ? 23.034 -7.524 -46.882 1.00 98.00 82 GLY A CA 1
ATOM 638 C C . GLY A 1 82 ? 24.304 -8.086 -47.517 1.00 98.00 82 GLY A C 1
ATOM 639 O O . GLY A 1 82 ? 24.942 -9.003 -47.005 1.00 98.00 82 GLY A O 1
ATOM 640 N N . THR A 1 83 ? 24.717 -7.502 -48.639 1.00 97.44 83 THR A N 1
ATOM 641 C CA . THR A 1 83 ? 25.863 -7.980 -49.434 1.00 97.44 83 THR A CA 1
ATOM 642 C C . THR A 1 83 ? 27.224 -7.867 -48.740 1.00 97.44 83 THR A C 1
ATOM 644 O O . THR A 1 83 ? 28.202 -8.415 -49.244 1.00 97.44 83 THR A O 1
ATOM 647 N N . LYS A 1 84 ? 27.319 -7.116 -47.638 1.00 97.88 84 LYS A N 1
ATOM 648 C CA . LYS A 1 84 ? 28.533 -6.916 -46.830 1.00 97.88 84 LYS A CA 1
ATOM 649 C C . LYS A 1 84 ? 28.438 -7.551 -45.439 1.00 97.88 84 LYS A C 1
ATOM 651 O O . LYS A 1 84 ? 29.386 -7.393 -44.679 1.00 97.88 84 LYS A O 1
ATOM 656 N N . VAL A 1 85 ? 27.345 -8.250 -45.129 1.00 97.94 85 VAL A N 1
ATOM 657 C CA . VAL A 1 85 ? 27.222 -9.036 -43.897 1.00 97.94 85 VAL A CA 1
ATOM 658 C C . VAL A 1 85 ? 28.087 -10.284 -44.018 1.00 97.94 85 VAL A C 1
ATOM 660 O O . VAL A 1 85 ? 27.961 -11.038 -44.983 1.00 97.94 85 VAL A O 1
ATOM 663 N N . ASP A 1 86 ? 28.941 -10.523 -43.027 1.00 94.31 86 ASP A N 1
ATOM 664 C CA . ASP A 1 86 ? 29.797 -11.715 -42.964 1.00 94.31 86 ASP A CA 1
ATOM 665 C C . ASP A 1 86 ? 29.541 -12.587 -41.720 1.00 94.31 86 ASP A C 1
ATOM 667 O O . ASP A 1 86 ? 29.906 -13.766 -41.699 1.00 94.31 86 ASP A O 1
ATOM 671 N N . LYS A 1 87 ? 28.858 -12.046 -40.702 1.00 95.25 87 LYS A N 1
ATOM 672 C CA . LYS A 1 87 ? 28.593 -12.734 -39.427 1.00 95.25 87 LYS A CA 1
ATOM 673 C C . LYS A 1 87 ? 27.473 -13.772 -39.472 1.00 95.25 87 LYS A C 1
ATOM 675 O O . LYS A 1 87 ? 27.486 -14.694 -38.647 1.00 95.25 87 LYS A O 1
ATOM 680 N N . PHE A 1 88 ? 26.518 -13.604 -40.388 1.00 97.94 88 PHE A N 1
ATOM 681 C CA . PHE A 1 88 ? 25.255 -14.347 -40.434 1.00 97.94 88 PHE A CA 1
ATOM 682 C C . PHE A 1 88 ? 24.911 -14.800 -41.851 1.00 97.94 88 PHE A C 1
ATOM 684 O O . PHE A 1 88 ? 25.262 -14.147 -42.834 1.00 97.94 88 PHE A O 1
ATOM 691 N N . LYS A 1 89 ? 24.165 -15.899 -41.951 1.00 97.81 89 LYS A N 1
ATOM 692 C CA . LYS A 1 89 ? 23.577 -16.407 -43.198 1.00 97.81 89 LYS A CA 1
ATOM 693 C C . LYS A 1 89 ? 22.090 -16.704 -43.021 1.00 97.81 89 LYS A C 1
ATOM 695 O O . LYS A 1 89 ? 21.597 -16.855 -41.907 1.00 97.81 89 LYS A O 1
ATOM 700 N N . ILE A 1 90 ? 21.381 -16.818 -44.142 1.00 98.50 90 ILE A N 1
ATOM 701 C CA . ILE A 1 90 ? 19.974 -17.240 -44.172 1.00 98.50 90 ILE A CA 1
ATOM 702 C C . ILE A 1 90 ? 19.817 -18.578 -43.429 1.00 98.50 90 ILE A C 1
ATOM 704 O O . ILE A 1 90 ? 20.614 -19.496 -43.630 1.00 98.50 90 ILE A O 1
ATOM 708 N N . GLY A 1 91 ? 18.795 -18.671 -42.576 1.00 97.81 91 GLY A N 1
ATOM 709 C CA . GLY A 1 91 ? 18.514 -19.824 -41.717 1.00 97.81 91 GLY A CA 1
ATOM 710 C C . GLY A 1 91 ? 19.177 -19.782 -40.336 1.00 97.81 91 GLY A C 1
ATOM 711 O O . GLY A 1 91 ? 18.810 -20.581 -39.474 1.00 97.81 91 GLY A O 1
ATOM 712 N N . ASP A 1 92 ? 20.113 -18.859 -40.082 1.00 98.44 92 ASP A N 1
ATOM 713 C CA . ASP A 1 92 ? 20.699 -18.708 -38.747 1.00 98.44 92 ASP A CA 1
ATOM 714 C C . ASP A 1 92 ? 19.646 -18.238 -37.733 1.00 98.44 92 ASP A C 1
ATOM 716 O O . ASP A 1 92 ? 18.780 -17.411 -38.036 1.00 98.44 92 ASP A O 1
ATOM 720 N N . LYS A 1 93 ? 19.748 -18.742 -36.499 1.00 98.62 93 LYS A N 1
ATOM 721 C CA . LYS A 1 93 ? 18.992 -18.223 -35.358 1.00 98.62 93 LYS A CA 1
ATOM 722 C C . LYS A 1 93 ? 19.720 -17.019 -34.773 1.00 98.62 93 LYS A C 1
ATOM 724 O O . LYS A 1 93 ? 20.925 -17.080 -34.516 1.00 98.62 93 LYS A O 1
ATOM 729 N N . VAL A 1 94 ? 18.986 -15.931 -34.570 1.00 98.69 94 VAL A N 1
ATOM 730 C CA . VAL A 1 94 ? 19.547 -14.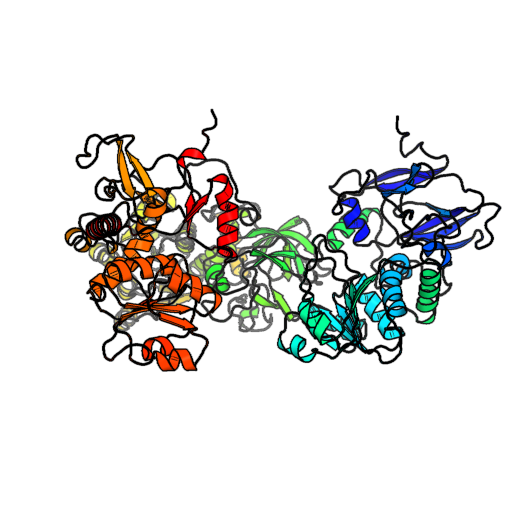645 -34.140 1.00 98.69 94 VAL A CA 1
ATOM 731 C C . VAL A 1 94 ? 18.661 -13.952 -33.115 1.00 98.69 94 VAL A C 1
ATOM 733 O O . VAL A 1 94 ? 17.450 -14.179 -33.081 1.00 98.69 94 VAL A O 1
ATOM 736 N N . GLY A 1 95 ? 19.274 -13.094 -32.299 1.00 98.50 95 GLY A N 1
ATOM 737 C CA . GLY A 1 95 ? 18.585 -12.236 -31.338 1.00 98.50 95 GLY A CA 1
ATOM 738 C C . GLY A 1 95 ? 18.896 -10.752 -31.538 1.00 98.50 95 GLY A C 1
ATOM 739 O O . GLY A 1 95 ? 19.968 -10.402 -32.026 1.00 98.50 95 GLY A O 1
ATOM 740 N N . VAL A 1 96 ? 17.974 -9.875 -31.141 1.00 98.75 96 VAL A N 1
ATOM 741 C CA . VAL A 1 96 ? 18.171 -8.416 -31.068 1.00 98.75 96 VAL A CA 1
ATOM 742 C C . VAL A 1 96 ? 17.660 -7.921 -29.717 1.00 98.75 96 VAL A C 1
ATOM 744 O O . VAL A 1 96 ? 16.521 -8.208 -29.345 1.00 98.75 96 VAL A O 1
ATOM 747 N N . GLY A 1 97 ? 18.523 -7.203 -28.994 1.00 97.88 97 GLY A N 1
ATOM 748 C CA . GLY A 1 97 ? 18.237 -6.644 -27.669 1.00 97.88 97 GLY A CA 1
ATOM 749 C C . GLY A 1 97 ? 17.668 -5.223 -27.713 1.00 97.88 97 GLY A C 1
ATOM 750 O O . GLY A 1 97 ? 16.928 -4.856 -28.625 1.00 97.88 97 GLY A O 1
ATOM 751 N N . CYS A 1 98 ? 18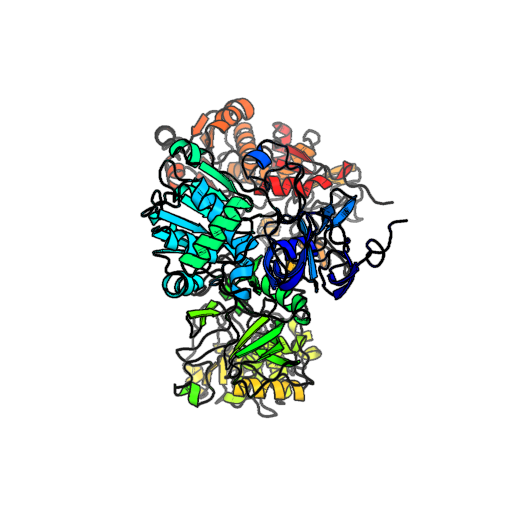.046 -4.401 -26.730 1.00 97.56 98 CYS A N 1
ATOM 752 C CA . CYS A 1 98 ? 17.508 -3.048 -26.520 1.00 97.56 98 CYS A CA 1
ATOM 753 C C . CYS A 1 98 ? 18.016 -1.973 -27.494 1.00 97.56 98 CYS A C 1
ATOM 755 O O . CYS A 1 98 ? 17.451 -0.877 -27.528 1.00 97.56 98 CYS A O 1
ATOM 757 N N . LEU A 1 99 ? 19.069 -2.261 -28.265 1.00 98.00 99 LEU A N 1
ATOM 758 C CA . LEU A 1 99 ? 19.717 -1.310 -29.168 1.00 98.00 99 LEU A CA 1
ATOM 759 C C . LEU A 1 99 ? 19.693 -1.805 -30.612 1.00 98.00 99 LEU A C 1
ATOM 761 O O . LEU A 1 99 ? 19.957 -2.975 -30.876 1.00 98.00 99 LEU A O 1
ATOM 765 N N . VAL A 1 100 ? 19.479 -0.879 -31.546 1.00 97.69 100 VAL A N 1
ATOM 766 C CA . VAL A 1 100 ? 19.587 -1.108 -33.001 1.00 97.69 100 VAL A CA 1
ATOM 767 C C . VAL A 1 100 ? 20.565 -0.149 -33.685 1.00 97.69 100 VAL A C 1
ATOM 769 O O . VAL A 1 100 ? 20.733 -0.198 -34.902 1.00 97.69 100 VAL A O 1
ATOM 772 N N . GLY A 1 101 ? 21.215 0.732 -32.920 1.00 97.06 101 GLY A N 1
ATOM 773 C CA . GLY A 1 101 ? 22.154 1.716 -33.447 1.00 97.06 101 GLY A CA 1
ATOM 774 C C . GLY A 1 101 ? 22.986 2.404 -32.366 1.00 97.06 101 GLY A C 1
ATOM 775 O O . GLY A 1 101 ? 22.603 2.481 -31.201 1.00 97.06 101 GLY A O 1
ATOM 776 N N . SER A 1 102 ? 24.145 2.924 -32.765 1.00 97.56 102 SER A N 1
ATOM 777 C CA . SER A 1 102 ? 24.996 3.836 -31.990 1.00 97.56 102 SER A CA 1
ATOM 778 C C . SER A 1 102 ? 25.922 4.592 -32.953 1.00 97.56 102 SER A C 1
ATOM 780 O O . SER A 1 102 ? 25.938 4.292 -34.147 1.00 97.56 102 SER A O 1
ATOM 782 N N . CYS A 1 103 ? 26.700 5.584 -32.496 1.00 95.56 103 CYS A N 1
ATOM 783 C CA . CYS A 1 103 ? 27.554 6.360 -33.415 1.00 95.56 103 CYS A CA 1
ATOM 784 C C . CYS A 1 103 ? 28.765 5.593 -33.963 1.00 95.56 103 CYS A C 1
ATOM 786 O O . CYS A 1 103 ? 29.396 6.065 -34.911 1.00 95.56 103 CYS A O 1
ATOM 788 N N . ARG A 1 104 ? 29.129 4.467 -33.332 1.00 95.00 104 ARG A N 1
ATOM 789 C CA . ARG A 1 104 ? 30.253 3.587 -33.707 1.00 95.00 104 ARG A CA 1
ATOM 790 C C . ARG A 1 104 ? 31.641 4.237 -33.715 1.00 95.00 104 ARG A C 1
ATOM 792 O O . ARG A 1 104 ? 32.582 3.639 -34.219 1.00 95.00 104 ARG A O 1
ATOM 799 N N . SER A 1 105 ? 31.775 5.446 -33.174 1.00 96.31 105 SER A N 1
ATOM 800 C CA . SER A 1 105 ? 33.011 6.238 -33.256 1.00 96.31 105 SER A CA 1
ATOM 801 C C . SER A 1 105 ? 33.419 6.930 -31.955 1.00 96.31 105 SER A C 1
ATOM 803 O O . SER A 1 105 ? 34.536 7.432 -31.869 1.00 96.31 105 SER A O 1
ATOM 805 N N . CYS A 1 106 ? 32.550 6.977 -30.938 1.00 96.81 106 CYS A N 1
ATOM 806 C CA . CYS A 1 106 ? 32.925 7.509 -29.627 1.00 96.81 106 CYS A CA 1
ATOM 807 C C . CYS A 1 106 ? 33.701 6.474 -28.805 1.00 96.81 106 CYS A C 1
ATOM 809 O O . CYS A 1 106 ? 33.648 5.280 -29.095 1.00 96.81 106 CYS A O 1
ATOM 811 N N . GLN A 1 107 ? 34.351 6.938 -27.734 1.00 96.88 107 GLN A N 1
ATOM 812 C CA . GLN A 1 107 ? 35.129 6.084 -26.837 1.00 96.88 107 GLN A CA 1
ATOM 813 C C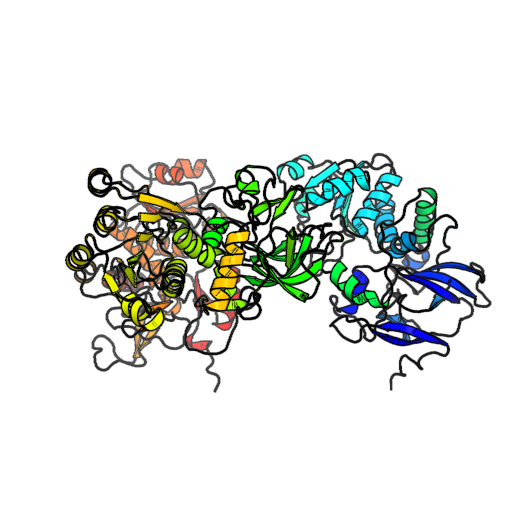 . GLN A 1 107 ? 34.307 4.908 -26.290 1.00 96.88 107 GLN A C 1
ATOM 815 O O . GLN A 1 107 ? 34.749 3.775 -26.392 1.00 96.88 107 GLN A O 1
ATOM 820 N N . SER A 1 108 ? 33.072 5.144 -25.829 1.00 97.06 108 SER A N 1
ATOM 821 C CA . SER A 1 108 ? 32.201 4.062 -25.351 1.00 97.06 108 SER A CA 1
ATOM 822 C C . SER A 1 108 ? 31.966 2.995 -26.421 1.00 97.06 108 SER A C 1
ATOM 824 O O . SER A 1 108 ? 32.067 1.818 -26.130 1.00 97.06 108 SER A O 1
ATOM 826 N N . CYS A 1 109 ? 31.725 3.381 -27.680 1.00 96.94 109 CYS A N 1
ATOM 827 C CA . CYS A 1 109 ? 31.579 2.406 -28.766 1.00 96.94 109 CYS A CA 1
ATOM 828 C C . CYS A 1 109 ? 32.892 1.678 -29.092 1.00 96.94 109 CYS A C 1
ATOM 830 O O . CYS A 1 109 ? 32.847 0.521 -29.488 1.00 96.94 109 CYS A O 1
ATOM 832 N N . ALA A 1 110 ? 34.038 2.355 -28.974 1.00 96.56 110 ALA A N 1
ATOM 833 C CA . ALA A 1 110 ? 35.350 1.746 -29.190 1.00 96.56 110 ALA A CA 1
ATOM 834 C C . ALA A 1 110 ? 35.713 0.735 -28.087 1.00 96.56 110 ALA A C 1
ATOM 836 O O . ALA A 1 110 ? 36.433 -0.221 -28.356 1.00 96.56 110 ALA A O 1
ATOM 837 N N . ASP A 1 111 ? 35.175 0.936 -26.883 1.00 96.50 111 ASP A N 1
ATOM 838 C CA . ASP A 1 111 ? 35.369 0.082 -25.710 1.00 96.50 111 ASP A CA 1
ATOM 839 C C . ASP A 1 111 ? 34.280 -1.002 -25.565 1.00 96.50 111 ASP A C 1
ATOM 841 O O . ASP A 1 111 ? 34.139 -1.583 -24.493 1.00 96.50 111 ASP A O 1
ATOM 845 N N . ASP A 1 112 ? 33.508 -1.278 -26.625 1.00 97.69 112 ASP A N 1
ATOM 846 C CA . ASP A 1 112 ? 32.400 -2.249 -26.637 1.00 97.69 112 ASP A CA 1
ATOM 847 C C . ASP A 1 112 ? 31.242 -1.904 -25.661 1.00 97.69 112 ASP A C 1
ATOM 849 O O . ASP A 1 112 ? 30.530 -2.787 -25.188 1.00 97.69 112 ASP A O 1
ATOM 853 N N . TYR A 1 113 ? 31.045 -0.615 -25.358 1.00 97.44 113 TYR A N 1
ATOM 854 C CA . TYR A 1 113 ? 29.990 -0.067 -24.494 1.00 97.44 113 TYR A CA 1
ATOM 855 C C . TYR A 1 113 ? 28.980 0.800 -25.271 1.00 97.44 113 TYR A C 1
ATOM 857 O O . TYR A 1 113 ? 28.790 1.995 -24.997 1.00 97.44 113 TYR A O 1
ATOM 865 N N . GLU A 1 114 ? 28.321 0.231 -26.281 1.00 98.12 114 GLU A N 1
ATOM 866 C CA . GLU A 1 114 ? 27.375 0.964 -27.132 1.00 98.12 114 GLU A CA 1
ATOM 867 C C . GLU A 1 114 ? 26.168 1.528 -26.370 1.00 98.12 114 GLU A C 1
ATOM 869 O O . GLU A 1 114 ? 25.641 2.569 -26.763 1.00 98.12 114 GLU A O 1
ATOM 874 N N . GLN A 1 115 ? 25.775 0.908 -25.260 1.00 97.38 115 GLN A N 1
ATOM 875 C CA . GLN A 1 115 ? 24.680 1.339 -24.385 1.00 97.38 115 GLN A CA 1
ATOM 876 C C . GLN A 1 115 ? 24.936 2.637 -23.621 1.00 97.38 115 GLN A C 1
ATOM 878 O O . GLN A 1 115 ? 24.010 3.268 -23.110 1.00 97.38 115 GLN A O 1
ATOM 883 N N . TYR A 1 116 ? 26.202 3.039 -23.523 1.00 97.19 116 TYR A N 1
ATOM 884 C CA . TYR A 1 116 ? 26.594 4.325 -22.953 1.00 97.19 116 TYR A CA 1
ATOM 885 C C . TYR A 1 116 ? 26.942 5.344 -24.047 1.00 97.19 116 TYR A C 1
ATOM 887 O O . TYR A 1 116 ? 27.427 6.439 -23.757 1.00 97.19 116 TYR A O 1
ATOM 895 N N . CYS A 1 117 ? 26.678 5.022 -25.321 1.00 97.31 117 CYS A N 1
ATOM 896 C CA . CYS A 1 117 ? 26.818 5.968 -26.419 1.00 97.31 117 CYS A CA 1
ATOM 897 C C . CYS A 1 117 ? 25.772 7.095 -26.298 1.00 97.31 117 CYS A C 1
ATOM 899 O O . CYS A 1 117 ? 24.573 6.815 -26.285 1.00 97.31 117 CYS A O 1
ATOM 901 N N . PRO A 1 118 ? 26.173 8.380 -26.355 1.00 92.56 118 PRO A N 1
ATOM 902 C CA . PRO A 1 118 ? 25.227 9.504 -26.360 1.00 92.56 118 PRO A CA 1
ATOM 903 C C . PRO A 1 118 ? 24.290 9.544 -27.578 1.00 92.56 118 PRO A C 1
ATOM 905 O O . PRO A 1 118 ? 23.331 10.306 -27.592 1.00 92.56 118 PRO A O 1
ATOM 908 N N . LYS A 1 119 ? 24.598 8.767 -28.625 1.00 95.75 119 LYS A N 1
ATOM 909 C CA . LYS A 1 119 ? 23.801 8.630 -29.853 1.00 95.75 119 LYS A CA 1
ATOM 910 C C . LYS A 1 119 ? 23.309 7.193 -30.050 1.00 95.75 119 LYS A C 1
ATOM 912 O O . LYS A 1 119 ? 23.247 6.724 -31.184 1.00 95.75 119 LYS A O 1
ATOM 917 N N . GLN A 1 120 ? 23.071 6.463 -28.964 1.00 95.94 120 GLN A N 1
ATOM 918 C CA . GLN A 1 120 ? 22.431 5.153 -29.045 1.00 95.94 120 GLN A CA 1
ATOM 919 C C . GLN A 1 120 ? 21.015 5.273 -29.625 1.00 95.94 120 GLN A C 1
ATOM 921 O O . GLN A 1 120 ? 20.330 6.272 -29.408 1.00 95.94 120 GLN A O 1
ATOM 926 N N . VAL A 1 121 ? 20.585 4.246 -30.351 1.00 96.88 121 VAL A N 1
ATOM 927 C CA . VAL A 1 121 ? 19.246 4.137 -30.931 1.00 96.88 121 VAL A CA 1
ATOM 928 C C . VAL A 1 121 ? 18.573 2.918 -30.318 1.00 96.88 121 VAL A C 1
ATOM 930 O O . VAL A 1 121 ? 19.052 1.793 -30.485 1.00 96.88 121 VAL A O 1
ATOM 933 N N . LEU A 1 122 ? 17.472 3.152 -29.605 1.00 96.50 122 LEU A N 1
ATOM 934 C CA . LEU A 1 122 ? 16.670 2.102 -28.985 1.00 96.50 122 LEU A CA 1
ATOM 935 C C . LEU A 1 122 ? 15.861 1.334 -30.032 1.00 96.50 122 LEU A C 1
ATOM 937 O O . LEU A 1 122 ? 15.449 1.880 -31.060 1.00 96.50 122 LEU A O 1
ATOM 941 N N . THR A 1 123 ? 15.590 0.068 -29.731 1.00 97.81 123 THR A N 1
ATOM 942 C CA . THR A 1 123 ? 14.883 -0.865 -30.620 1.00 97.81 123 THR A CA 1
ATOM 943 C C . THR A 1 123 ? 13.487 -0.401 -31.031 1.00 97.81 123 THR A C 1
ATOM 945 O O . THR A 1 123 ? 13.037 -0.733 -32.129 1.00 97.81 123 THR A O 1
ATOM 948 N N . TYR A 1 124 ? 12.813 0.402 -30.206 1.00 95.75 124 TYR A N 1
ATOM 949 C CA . TYR A 1 124 ? 11.534 1.010 -30.559 1.00 95.75 124 TYR A CA 1
ATOM 950 C C . TYR A 1 124 ? 11.327 2.379 -29.907 1.00 95.75 124 TYR A C 1
ATOM 952 O O . TYR A 1 124 ? 11.975 2.732 -28.922 1.00 95.75 124 TYR A O 1
ATOM 960 N N . GLY A 1 125 ? 10.382 3.143 -30.461 1.00 89.44 125 GLY A N 1
ATOM 961 C CA . GLY A 1 125 ? 9.853 4.361 -29.845 1.00 89.44 125 GLY A CA 1
ATOM 962 C C . GLY A 1 125 ? 10.728 5.606 -29.999 1.00 89.44 125 GLY A C 1
ATOM 963 O O . GLY A 1 125 ? 10.345 6.658 -29.489 1.00 89.44 125 GLY A O 1
ATOM 964 N N . VAL A 1 126 ? 11.851 5.519 -30.723 1.00 89.06 126 VAL A N 1
ATOM 965 C CA . VAL A 1 126 ? 12.782 6.637 -30.954 1.00 89.06 126 VAL A CA 1
ATOM 966 C C . VAL A 1 126 ? 13.135 6.795 -32.441 1.00 89.06 126 VAL A C 1
ATOM 968 O O . VAL A 1 126 ? 12.977 5.848 -33.215 1.00 89.06 126 VAL A O 1
ATOM 971 N N . PRO A 1 127 ? 13.606 7.976 -32.881 1.00 90.62 127 PRO A N 1
ATOM 972 C CA . PRO A 1 127 ? 14.125 8.155 -34.234 1.00 90.62 127 PRO A CA 1
ATOM 973 C C . PRO A 1 127 ? 15.437 7.391 -34.459 1.00 90.62 127 PRO A C 1
ATOM 975 O O . PRO A 1 127 ? 16.329 7.393 -33.610 1.00 90.62 127 PRO A O 1
ATOM 978 N N . ASN A 1 128 ? 15.571 6.790 -35.635 1.00 90.12 128 ASN A N 1
ATOM 979 C CA . ASN A 1 128 ? 16.811 6.233 -36.158 1.00 90.12 128 ASN A CA 1
ATOM 980 C C . ASN A 1 128 ? 17.660 7.327 -36.846 1.00 90.12 128 ASN A C 1
ATOM 982 O O . ASN A 1 128 ? 17.216 8.462 -37.026 1.00 90.12 128 ASN A O 1
ATOM 986 N N . PHE A 1 129 ? 18.888 7.003 -37.265 1.00 89.88 129 PHE A N 1
ATOM 987 C CA . PHE A 1 129 ? 19.789 7.952 -37.939 1.00 89.88 129 PHE A CA 1
ATOM 988 C C . PHE A 1 129 ? 19.262 8.490 -39.276 1.00 89.88 129 PHE A C 1
ATOM 990 O O . PHE A 1 129 ? 19.656 9.580 -39.685 1.00 89.88 129 PHE A O 1
ATOM 997 N N . ASP A 1 130 ? 18.381 7.748 -39.946 1.00 87.44 130 ASP A N 1
ATOM 998 C CA . ASP A 1 130 ? 17.694 8.174 -41.172 1.00 87.44 130 ASP A CA 1
ATOM 999 C C . ASP A 1 130 ? 16.457 9.054 -40.897 1.00 87.44 130 ASP A C 1
ATOM 1001 O O . ASP A 1 130 ? 15.790 9.491 -41.832 1.00 87.44 130 ASP A O 1
ATOM 1005 N N . GLY A 1 131 ? 16.162 9.340 -39.624 1.00 88.38 131 GLY A N 1
ATOM 1006 C CA . GLY A 1 131 ? 15.009 10.122 -39.182 1.00 88.38 131 GLY A CA 1
ATOM 1007 C C . GLY A 1 131 ? 13.710 9.324 -39.062 1.00 88.38 131 GLY A C 1
ATOM 1008 O O . GLY A 1 131 ? 12.734 9.862 -38.540 1.00 88.38 131 GLY A O 1
ATOM 1009 N N . THR A 1 132 ? 13.689 8.058 -39.492 1.00 89.69 132 THR A N 1
ATOM 1010 C CA . THR A 1 132 ? 12.504 7.194 -39.396 1.00 89.69 132 THR A CA 1
ATOM 1011 C C . THR A 1 132 ? 12.362 6.606 -37.999 1.00 89.69 132 THR A C 1
ATOM 1013 O O . THR A 1 132 ? 13.336 6.495 -37.251 1.00 89.69 132 THR A O 1
ATOM 1016 N N . LYS A 1 133 ? 11.142 6.247 -37.600 1.00 91.50 133 LYS A N 1
ATOM 1017 C CA . LYS A 1 133 ? 10.896 5.712 -36.253 1.00 91.50 133 LYS A CA 1
ATOM 1018 C C . LYS A 1 133 ? 11.301 4.238 -36.151 1.00 91.50 133 LYS A C 1
ATOM 1020 O O . LYS A 1 133 ? 11.041 3.447 -37.055 1.00 91.50 133 LYS A O 1
ATOM 1025 N N . THR A 1 134 ? 11.871 3.836 -35.016 1.00 95.38 134 THR A N 1
ATOM 1026 C CA . THR A 1 134 ? 12.113 2.421 -34.715 1.00 95.38 134 THR A CA 1
ATOM 1027 C C . THR A 1 134 ? 10.847 1.713 -34.203 1.00 95.38 134 THR A C 1
ATOM 1029 O O . THR A 1 134 ? 10.111 2.230 -33.356 1.00 95.38 134 THR A O 1
ATOM 1032 N N . TYR A 1 135 ? 10.600 0.503 -34.719 1.00 97.25 135 TYR A N 1
ATOM 1033 C CA . TYR A 1 135 ? 9.493 -0.385 -34.336 1.00 97.25 135 TYR A CA 1
ATOM 1034 C C . TYR A 1 135 ? 10.029 -1.746 -33.883 1.00 97.25 135 TYR A C 1
ATOM 1036 O O . TYR A 1 135 ? 10.834 -2.356 -34.596 1.00 97.25 135 TYR A O 1
ATOM 1044 N N . GLY A 1 136 ? 9.546 -2.223 -32.736 1.00 97.69 136 GLY A N 1
ATOM 1045 C CA . GLY A 1 136 ? 10.072 -3.378 -32.015 1.00 97.69 136 GLY A CA 1
ATOM 1046 C C . GLY A 1 136 ? 9.555 -4.736 -32.484 1.00 97.69 136 GLY A C 1
ATOM 1047 O O . GLY A 1 136 ? 9.036 -4.898 -33.593 1.00 97.69 136 GLY A O 1
ATOM 1048 N N . GLY A 1 137 ? 9.755 -5.732 -31.624 1.00 97.88 137 GLY A N 1
ATOM 1049 C CA . GLY A 1 137 ? 9.564 -7.155 -31.892 1.00 97.88 137 GLY A CA 1
ATOM 1050 C C . GLY A 1 137 ? 8.135 -7.673 -31.805 1.00 97.88 137 GLY A C 1
ATOM 1051 O O . GLY A 1 137 ? 7.917 -8.829 -32.152 1.00 97.88 137 GLY A O 1
ATOM 1052 N N . TYR A 1 138 ? 7.144 -6.862 -31.420 1.00 98.25 138 TYR A N 1
ATOM 1053 C CA . TYR A 1 138 ? 5.725 -7.259 -31.493 1.00 98.25 138 TYR A CA 1
ATOM 1054 C C . TYR A 1 138 ? 5.212 -7.172 -32.941 1.00 98.25 138 TYR A C 1
ATOM 1056 O O . TYR A 1 138 ? 4.179 -6.566 -33.231 1.00 98.25 138 TYR A O 1
ATOM 1064 N N . SER A 1 139 ? 5.987 -7.732 -33.869 1.00 97.94 139 SER A N 1
ATOM 1065 C CA . SER A 1 139 ? 5.782 -7.712 -35.311 1.00 97.94 139 SER A CA 1
ATOM 1066 C C . SER A 1 139 ? 6.280 -9.002 -35.965 1.00 97.94 139 SER A C 1
ATOM 1068 O O . SER A 1 139 ? 7.024 -9.774 -35.367 1.00 97.94 139 SER A O 1
ATOM 1070 N N . ASP A 1 140 ? 5.842 -9.252 -37.194 1.00 97.69 140 ASP A N 1
ATOM 1071 C CA . ASP A 1 140 ? 6.112 -10.483 -37.947 1.00 97.69 140 ASP A CA 1
ATOM 1072 C C . ASP A 1 140 ? 7.583 -10.674 -38.366 1.00 97.69 140 ASP A C 1
ATOM 1074 O O . ASP A 1 140 ? 8.073 -11.805 -38.470 1.00 97.69 140 ASP A O 1
ATOM 1078 N N . HIS A 1 141 ? 8.309 -9.585 -38.602 1.00 98.44 141 HIS A N 1
ATOM 1079 C CA . HIS A 1 141 ? 9.717 -9.610 -38.982 1.00 98.44 141 HIS A CA 1
ATOM 1080 C C . HIS A 1 141 ? 10.452 -8.343 -38.534 1.00 98.44 141 HIS A C 1
ATOM 1082 O O . HIS A 1 141 ? 9.844 -7.307 -38.258 1.00 98.44 141 HIS A O 1
ATOM 1088 N N . MET A 1 142 ? 11.783 -8.416 -38.497 1.00 97.88 142 MET A N 1
ATOM 1089 C CA . MET A 1 142 ? 12.669 -7.337 -38.059 1.00 97.88 142 MET A CA 1
ATOM 1090 C C . MET A 1 142 ? 13.849 -7.175 -39.025 1.00 97.88 142 MET A C 1
ATOM 1092 O O . MET A 1 142 ? 14.239 -8.123 -39.706 1.00 97.88 142 MET A O 1
ATOM 1096 N N . VAL A 1 143 ? 14.409 -5.963 -39.089 1.00 98.00 143 VAL A N 1
ATOM 1097 C CA . VAL A 1 143 ? 15.648 -5.659 -39.821 1.00 98.00 143 VAL A CA 1
ATOM 1098 C C . VAL A 1 143 ? 16.560 -4.779 -38.962 1.00 98.00 143 VAL A C 1
ATOM 1100 O O . VAL A 1 143 ? 16.139 -3.732 -38.462 1.00 98.00 143 VAL A O 1
ATOM 1103 N N . ALA A 1 144 ? 17.806 -5.206 -38.774 1.00 97.69 144 ALA A N 1
ATOM 1104 C CA . ALA A 1 144 ? 18.797 -4.541 -37.925 1.00 97.69 144 ALA A CA 1
ATOM 1105 C C . ALA A 1 144 ? 20.198 -4.628 -38.552 1.00 97.69 144 ALA A C 1
ATOM 1107 O O . ALA A 1 144 ? 20.477 -5.572 -39.285 1.00 97.69 144 ALA A O 1
ATOM 1108 N N . ASP A 1 145 ? 21.066 -3.656 -38.261 1.00 97.44 145 ASP A N 1
ATOM 1109 C CA . ASP A 1 145 ? 22.482 -3.710 -38.653 1.00 97.44 145 ASP A CA 1
ATOM 1110 C C . ASP A 1 145 ? 23.157 -4.907 -37.966 1.00 97.44 145 ASP A C 1
ATOM 1112 O O . ASP A 1 145 ? 22.929 -5.145 -36.778 1.00 97.44 145 ASP A O 1
ATOM 1116 N N . GLU A 1 146 ? 23.991 -5.656 -38.694 1.00 97.88 146 GLU A N 1
ATOM 1117 C CA . GLU A 1 146 ? 24.613 -6.908 -38.231 1.00 97.88 146 GLU A CA 1
ATOM 1118 C C . GLU A 1 146 ? 25.393 -6.779 -36.916 1.00 97.88 146 GLU A C 1
ATOM 1120 O O . GLU A 1 146 ? 25.657 -7.773 -36.245 1.00 97.88 146 GLU A O 1
ATOM 1125 N N . HIS A 1 147 ? 25.804 -5.570 -36.528 1.00 97.62 147 HIS A N 1
ATOM 1126 C CA . HIS A 1 147 ? 26.475 -5.359 -35.250 1.00 97.62 147 HIS A CA 1
ATOM 1127 C C . HIS A 1 147 ? 25.549 -5.484 -34.046 1.00 97.62 147 HIS A C 1
ATOM 1129 O O . HIS A 1 147 ? 25.996 -5.892 -32.980 1.00 97.62 147 HIS A O 1
ATOM 1135 N N . PHE A 1 148 ? 24.282 -5.119 -34.215 1.00 98.25 148 PHE A N 1
ATOM 1136 C CA . PHE A 1 148 ? 23.262 -5.162 -33.166 1.00 98.25 148 PHE A CA 1
ATOM 1137 C C . PHE A 1 148 ? 22.474 -6.475 -33.173 1.00 98.25 148 PHE A C 1
ATOM 1139 O O . PHE A 1 148 ? 21.524 -6.643 -32.410 1.00 98.25 148 PHE A O 1
ATOM 1146 N N . VAL A 1 149 ? 22.878 -7.409 -34.034 1.00 98.69 149 VAL A N 1
ATOM 1147 C CA . VAL A 1 149 ? 22.331 -8.757 -34.121 1.00 98.69 149 VAL A CA 1
ATOM 1148 C C . VAL A 1 149 ? 23.286 -9.712 -33.416 1.00 98.69 149 VAL A C 1
ATOM 1150 O O . VAL A 1 149 ? 24.494 -9.697 -33.646 1.00 98.69 149 VAL A O 1
ATOM 1153 N N . LEU A 1 150 ? 22.732 -10.542 -32.540 1.00 98.62 150 LEU A N 1
ATOM 1154 C CA . LEU A 1 150 ? 23.458 -11.499 -31.715 1.00 98.62 150 LEU A CA 1
ATOM 1155 C C . LEU A 1 150 ? 23.294 -12.901 -32.288 1.00 98.62 150 LEU A C 1
ATOM 1157 O O . LEU A 1 150 ? 22.206 -13.289 -32.727 1.00 98.62 150 LEU A O 1
ATOM 1161 N N . ARG A 1 151 ? 24.372 -13.684 -32.254 1.00 98.25 151 ARG A N 1
ATOM 1162 C CA . ARG A 1 151 ? 24.322 -15.096 -32.626 1.00 98.25 151 ARG A CA 1
ATOM 1163 C C . ARG A 1 151 ? 23.627 -15.869 -31.523 1.00 98.25 151 ARG A C 1
ATOM 1165 O O . ARG A 1 151 ? 24.009 -15.765 -30.359 1.00 98.25 151 ARG A O 1
ATOM 1172 N N . TRP A 1 152 ? 22.651 -16.683 -31.903 1.00 98.38 152 TRP A N 1
ATOM 1173 C CA . TRP A 1 152 ? 21.959 -17.528 -30.946 1.00 98.38 152 TRP A CA 1
ATOM 1174 C C . TRP A 1 152 ? 22.710 -18.850 -30.723 1.00 98.38 152 TRP A C 1
ATOM 1176 O O . TRP A 1 152 ? 22.967 -19.560 -31.700 1.00 98.38 152 TRP A O 1
ATOM 1186 N N . PRO A 1 153 ? 23.064 -19.214 -29.477 1.00 97.69 153 PRO A N 1
ATOM 1187 C CA . PRO A 1 153 ? 23.675 -20.510 -29.186 1.00 97.69 153 PRO A CA 1
ATOM 1188 C C . PRO A 1 153 ? 22.730 -21.677 -29.511 1.00 97.69 153 PRO A C 1
ATOM 1190 O O . PRO A 1 153 ? 21.553 -21.642 -29.156 1.00 97.69 153 PRO A O 1
ATOM 1193 N N . GLU A 1 154 ? 23.240 -22.740 -30.144 1.00 90.50 154 GLU A N 1
ATOM 1194 C CA . GLU A 1 154 ? 22.417 -23.879 -30.601 1.00 90.50 154 GLU A CA 1
ATOM 1195 C C . GLU A 1 154 ? 21.664 -24.590 -29.466 1.00 90.50 154 GLU A C 1
ATOM 1197 O O . GLU A 1 154 ? 20.572 -25.114 -29.673 1.00 90.50 154 GLU A O 1
ATOM 1202 N N . ASN A 1 155 ? 22.235 -24.607 -28.260 1.00 93.25 155 ASN A N 1
ATOM 1203 C CA . ASN A 1 155 ? 21.676 -25.279 -27.089 1.00 93.25 155 ASN A CA 1
ATOM 1204 C C . ASN A 1 155 ? 20.889 -24.345 -26.151 1.00 93.25 155 ASN A C 1
ATOM 1206 O O . ASN A 1 155 ? 20.544 -24.760 -25.044 1.00 93.25 155 ASN A O 1
ATOM 1210 N N . LEU A 1 156 ? 20.600 -23.109 -26.571 1.00 97.00 156 LEU A N 1
ATOM 1211 C CA . LEU A 1 156 ? 19.750 -22.178 -25.831 1.00 97.00 156 LEU A CA 1
ATOM 1212 C C . LEU A 1 156 ? 18.345 -22.145 -26.463 1.00 97.00 156 LEU A C 1
ATOM 1214 O O . LEU A 1 156 ? 18.217 -21.758 -27.627 1.00 97.00 156 LEU A O 1
ATOM 1218 N N . PRO A 1 157 ? 17.271 -22.520 -25.743 1.00 96.94 157 PRO A N 1
ATOM 1219 C CA . PRO A 1 157 ? 15.917 -22.442 -26.289 1.00 96.94 157 PRO A CA 1
ATOM 1220 C C . PRO A 1 157 ? 15.538 -21.001 -26.661 1.00 96.94 157 PRO A C 1
ATOM 1222 O O . PRO A 1 157 ? 15.814 -20.068 -25.908 1.00 96.94 157 PRO A O 1
ATOM 1225 N N . LEU A 1 158 ? 14.915 -20.816 -27.830 1.00 96.69 158 LEU A N 1
ATOM 1226 C CA . LEU A 1 158 ? 14.610 -19.485 -28.376 1.00 96.69 158 LEU A CA 1
ATOM 1227 C C . LEU A 1 158 ? 13.605 -18.714 -27.509 1.00 96.69 158 LEU A C 1
ATOM 1229 O O . LEU A 1 158 ? 13.737 -17.508 -27.341 1.00 96.69 158 LEU A O 1
ATOM 1233 N N . ASP A 1 159 ? 12.613 -19.412 -26.961 1.00 92.06 159 ASP A N 1
ATOM 1234 C CA . ASP A 1 159 ? 11.538 -18.854 -26.143 1.00 92.06 159 ASP A CA 1
ATOM 1235 C C . ASP A 1 159 ? 12.047 -18.409 -24.764 1.00 92.06 159 ASP A C 1
ATOM 1237 O O . ASP A 1 159 ? 12.004 -17.231 -24.421 1.00 92.06 159 ASP A O 1
ATOM 1241 N N . SER A 1 160 ? 12.594 -19.339 -23.982 1.00 92.06 160 SER A N 1
ATOM 1242 C CA . SER A 1 160 ? 13.061 -19.089 -22.613 1.00 92.06 160 SER A CA 1
ATOM 1243 C C . SER A 1 160 ? 14.410 -18.373 -22.552 1.00 92.06 160 SER A C 1
ATOM 1245 O O . SER A 1 160 ? 14.782 -17.852 -21.498 1.00 92.06 160 SER A O 1
ATOM 1247 N N . GLY A 1 161 ? 15.139 -18.302 -23.668 1.00 96.44 161 GLY A N 1
ATOM 1248 C CA . GLY A 1 161 ? 16.326 -17.468 -23.806 1.00 96.44 161 GLY A CA 1
ATOM 1249 C C . GLY A 1 161 ? 16.025 -16.027 -24.225 1.00 96.44 161 GLY A C 1
ATOM 1250 O O . GLY A 1 161 ? 16.843 -15.159 -23.932 1.00 96.44 161 GLY A O 1
ATOM 1251 N N . ALA A 1 162 ? 14.880 -15.729 -24.859 1.00 97.50 162 ALA A N 1
ATOM 1252 C CA . ALA A 1 162 ? 14.558 -14.372 -25.326 1.00 97.50 162 ALA A CA 1
ATOM 1253 C C . ALA A 1 162 ? 14.682 -13.294 -24.226 1.00 97.50 162 ALA A C 1
ATOM 1255 O O . ALA A 1 162 ? 15.354 -12.290 -24.481 1.00 97.50 162 ALA A O 1
ATOM 1256 N N . PRO A 1 163 ? 14.188 -13.507 -22.984 1.00 96.94 163 PRO A N 1
ATOM 1257 C CA . PRO A 1 163 ? 14.321 -12.513 -21.913 1.00 96.94 163 PRO A CA 1
ATOM 1258 C C . PRO A 1 163 ? 15.764 -12.206 -21.493 1.00 96.94 163 PRO A C 1
ATOM 1260 O O . PRO A 1 163 ? 16.043 -11.205 -20.831 1.00 96.94 163 PRO A O 1
ATOM 1263 N N . LEU A 1 164 ? 16.731 -13.049 -21.871 1.00 98.12 164 LEU A N 1
ATOM 1264 C CA . LEU A 1 164 ? 18.138 -12.797 -21.564 1.00 98.12 164 LEU A CA 1
ATOM 1265 C C . LEU A 1 164 ? 18.684 -11.576 -22.319 1.00 98.12 164 LEU A C 1
ATOM 1267 O O . LEU A 1 164 ? 19.601 -10.921 -21.824 1.00 98.12 164 LEU A O 1
ATOM 1271 N N . LEU A 1 165 ? 18.090 -11.228 -23.466 1.00 98.44 165 LEU A N 1
ATOM 1272 C CA . LEU A 1 165 ? 18.489 -10.090 -24.302 1.00 98.44 165 LEU A CA 1
ATOM 1273 C C . LEU A 1 165 ? 18.297 -8.722 -23.626 1.00 98.44 165 LEU A C 1
ATOM 1275 O O . LEU A 1 165 ? 18.911 -7.749 -24.060 1.00 98.44 165 LEU A O 1
ATOM 1279 N N . CYS A 1 166 ? 17.498 -8.653 -22.558 1.00 97.19 166 CYS A N 1
ATOM 1280 C CA . CYS A 1 166 ? 17.398 -7.487 -21.684 1.00 97.19 166 CYS A CA 1
ATOM 1281 C C . CYS A 1 166 ? 17.700 -7.861 -20.232 1.00 97.19 166 CYS A C 1
ATOM 1283 O O . CYS A 1 166 ? 18.743 -7.477 -19.703 1.00 97.19 166 CYS A O 1
ATOM 1285 N N . ALA A 1 167 ? 16.841 -8.641 -19.574 1.00 95.00 167 ALA A N 1
ATOM 1286 C CA . ALA A 1 167 ? 16.984 -8.935 -18.148 1.00 95.00 167 ALA A CA 1
ATOM 1287 C C . ALA A 1 167 ? 18.255 -9.748 -17.826 1.00 95.00 167 ALA A C 1
ATOM 1289 O O . ALA A 1 167 ? 18.898 -9.528 -16.794 1.00 95.00 167 ALA A O 1
ATOM 1290 N N . GLY A 1 168 ? 18.663 -10.642 -18.733 1.00 97.56 168 GLY A N 1
ATOM 1291 C CA . GLY A 1 168 ? 19.918 -11.392 -18.621 1.00 97.56 168 GLY A CA 1
ATOM 1292 C C . GLY A 1 168 ? 21.139 -10.490 -18.635 1.00 97.56 168 GLY A C 1
ATOM 1293 O O . GLY A 1 168 ? 21.891 -10.463 -17.662 1.00 97.56 168 GLY A O 1
ATOM 1294 N N . ILE A 1 169 ? 21.314 -9.700 -19.692 1.00 98.50 169 ILE A N 1
ATOM 1295 C CA . ILE A 1 169 ? 22.472 -8.808 -19.792 1.00 98.50 169 ILE A CA 1
ATOM 1296 C C . ILE A 1 169 ? 22.469 -7.716 -18.713 1.00 98.50 169 ILE A C 1
ATOM 1298 O O . ILE A 1 169 ? 23.513 -7.442 -18.125 1.00 98.50 169 ILE A O 1
ATOM 1302 N N . THR A 1 170 ? 21.298 -7.170 -18.371 1.00 98.25 170 THR A N 1
ATOM 1303 C CA . THR A 1 170 ? 21.149 -6.127 -17.339 1.00 98.25 170 THR A CA 1
ATOM 1304 C C . THR A 1 170 ? 21.631 -6.596 -15.968 1.00 98.25 170 THR A C 1
ATOM 1306 O O . THR A 1 170 ? 22.109 -5.794 -15.170 1.00 98.25 170 THR A O 1
ATOM 1309 N N . THR A 1 171 ? 21.539 -7.897 -15.682 1.00 97.81 171 THR A N 1
ATOM 1310 C CA . THR A 1 171 ? 22.009 -8.474 -14.416 1.00 97.81 171 THR A CA 1
ATOM 1311 C C . THR A 1 171 ? 23.422 -9.050 -14.528 1.00 97.81 171 THR A C 1
ATOM 1313 O O . THR A 1 171 ? 24.202 -8.933 -13.585 1.00 97.81 171 THR A O 1
ATOM 1316 N N . TYR A 1 172 ? 23.803 -9.593 -15.686 1.00 98.62 172 TYR A N 1
ATOM 1317 C CA . TYR A 1 172 ? 25.149 -10.105 -15.959 1.00 98.62 172 TYR A CA 1
ATOM 1318 C C . TYR A 1 172 ? 26.216 -8.999 -15.967 1.00 98.62 172 TYR A C 1
ATOM 1320 O O . TYR A 1 172 ? 27.245 -9.143 -15.304 1.00 98.62 172 TYR A O 1
ATOM 1328 N N . SER A 1 173 ? 25.956 -7.882 -16.655 1.00 98.56 173 SER A N 1
ATOM 1329 C CA . SER A 1 173 ? 26.904 -6.770 -16.798 1.00 98.56 173 SER A CA 1
ATOM 1330 C C . SER A 1 173 ? 27.411 -6.214 -15.458 1.00 98.56 173 SER A C 1
ATOM 1332 O O . SER A 1 173 ? 28.623 -6.220 -15.219 1.00 98.56 173 SER A O 1
ATOM 1334 N N . PRO A 1 174 ? 26.548 -5.832 -14.494 1.00 98.12 174 PRO A N 1
ATOM 1335 C CA . PRO A 1 174 ? 27.023 -5.345 -13.202 1.00 98.12 174 PRO A CA 1
ATOM 1336 C C . PRO A 1 174 ? 27.691 -6.432 -12.352 1.00 98.12 174 PRO A C 1
ATOM 1338 O O . PRO A 1 174 ? 28.621 -6.120 -11.605 1.00 98.12 174 PRO A O 1
ATOM 1341 N N . LEU A 1 175 ? 27.281 -7.702 -12.463 1.00 98.44 175 LEU A N 1
ATOM 1342 C CA . LEU A 1 175 ? 27.967 -8.792 -11.761 1.00 98.44 175 LEU A CA 1
ATOM 1343 C C . LEU A 1 175 ? 29.432 -8.900 -12.214 1.00 98.44 175 LEU A C 1
ATOM 1345 O O . LEU A 1 175 ? 30.324 -9.035 -11.375 1.00 98.44 175 LEU A O 1
ATOM 1349 N N . ARG A 1 176 ? 29.691 -8.760 -13.518 1.00 98.00 176 ARG A N 1
ATOM 1350 C CA . ARG A 1 176 ? 31.039 -8.765 -14.106 1.00 98.00 176 ARG A CA 1
ATOM 1351 C C . ARG A 1 176 ? 31.804 -7.480 -13.804 1.00 98.00 176 ARG A C 1
ATOM 1353 O O . ARG A 1 176 ? 32.881 -7.528 -13.211 1.00 98.00 176 ARG A O 1
ATOM 1360 N N . TYR A 1 177 ? 31.241 -6.329 -14.160 1.00 97.81 177 TYR A N 1
ATOM 1361 C CA . TYR A 1 177 ? 31.907 -5.028 -14.070 1.00 97.81 177 TYR A CA 1
ATOM 1362 C C . TYR A 1 177 ? 32.323 -4.675 -12.636 1.00 97.81 177 TYR A C 1
ATOM 1364 O O . TYR A 1 177 ? 33.439 -4.213 -12.395 1.00 97.81 177 TYR A O 1
ATOM 1372 N N . PHE A 1 178 ? 31.461 -4.952 -11.652 1.00 97.50 178 PHE A N 1
ATOM 1373 C CA . PHE A 1 178 ? 31.759 -4.688 -10.241 1.00 97.50 178 PHE A CA 1
ATOM 1374 C C . PHE A 1 178 ? 32.522 -5.834 -9.550 1.00 97.50 178 PHE A C 1
ATOM 1376 O O . PHE A 1 178 ? 32.779 -5.760 -8.339 1.00 97.50 178 PHE A O 1
ATOM 1383 N N . GLY A 1 179 ? 32.929 -6.872 -10.291 1.00 97.25 179 GLY A N 1
ATOM 1384 C CA . GLY A 1 179 ? 33.725 -7.999 -9.798 1.00 97.25 179 GLY A CA 1
ATOM 1385 C C . GLY A 1 179 ? 33.006 -8.858 -8.756 1.00 97.25 179 GLY A C 1
ATOM 1386 O O . GLY A 1 179 ? 33.644 -9.321 -7.805 1.00 97.25 179 GLY A O 1
ATOM 1387 N N . LEU A 1 180 ? 31.685 -8.993 -8.892 1.00 98.00 180 LEU A N 1
ATOM 1388 C CA . LEU A 1 180 ? 30.816 -9.853 -8.077 1.00 98.00 180 LEU A CA 1
ATOM 1389 C C . LEU A 1 180 ? 30.666 -11.262 -8.681 1.00 98.00 180 LEU A C 1
ATOM 1391 O O . LEU A 1 180 ? 30.046 -12.128 -8.076 1.00 98.00 180 LEU A O 1
ATOM 1395 N N . ASP A 1 181 ? 31.266 -11.498 -9.845 1.00 97.38 181 ASP A N 1
ATOM 1396 C CA . ASP A 1 181 ? 31.302 -12.753 -10.600 1.00 97.38 181 ASP A CA 1
ATOM 1397 C C . ASP A 1 181 ? 32.339 -13.768 -10.086 1.00 97.38 181 ASP A C 1
ATOM 1399 O O . ASP A 1 181 ? 32.526 -14.837 -10.669 1.00 97.38 181 ASP A O 1
ATOM 1403 N N . LYS A 1 182 ? 33.059 -13.440 -9.009 1.00 96.88 182 LYS A N 1
ATOM 1404 C CA . LYS A 1 182 ? 34.069 -14.329 -8.430 1.00 96.88 182 LYS A CA 1
ATOM 1405 C C . LYS A 1 182 ? 33.403 -15.393 -7.545 1.00 96.88 182 LYS A C 1
ATOM 1407 O O . LYS A 1 182 ? 32.561 -15.037 -6.717 1.00 96.88 182 LYS A O 1
ATOM 1412 N N . PRO A 1 183 ? 33.830 -16.668 -7.620 1.00 96.88 183 PRO A N 1
ATOM 1413 C CA . PRO A 1 183 ? 33.328 -17.704 -6.725 1.00 96.88 183 PRO A CA 1
ATOM 1414 C C . PRO A 1 183 ? 33.506 -17.333 -5.247 1.00 96.88 183 PRO A C 1
ATOM 1416 O O . PRO A 1 183 ? 34.553 -16.818 -4.849 1.00 96.88 183 PRO A O 1
ATOM 1419 N N . GLY A 1 184 ? 32.489 -17.613 -4.432 1.00 95.25 184 GLY A N 1
ATOM 1420 C CA . GLY A 1 184 ? 32.476 -17.335 -2.993 1.00 95.25 184 GLY A CA 1
ATOM 1421 C C . GLY A 1 184 ? 32.084 -15.907 -2.598 1.00 95.25 184 GLY A C 1
ATOM 1422 O O . GLY A 1 184 ? 32.046 -15.613 -1.403 1.00 95.25 184 GLY A O 1
ATOM 1423 N N . MET A 1 185 ? 31.778 -15.020 -3.552 1.00 98.12 185 MET A N 1
ATOM 1424 C CA . MET A 1 185 ? 31.198 -13.706 -3.241 1.00 98.12 185 MET A CA 1
ATOM 1425 C C . MET A 1 185 ? 29.824 -13.855 -2.583 1.00 98.12 185 MET A C 1
ATOM 1427 O O . MET A 1 185 ? 29.043 -14.715 -2.984 1.00 98.12 185 MET A O 1
ATOM 1431 N N . LYS A 1 186 ? 29.505 -12.994 -1.609 1.00 98.69 186 LYS A N 1
ATOM 1432 C CA . LYS A 1 186 ? 28.168 -12.914 -1.003 1.00 98.69 186 LYS A CA 1
ATOM 1433 C C . LYS A 1 186 ? 27.354 -11.822 -1.687 1.00 98.69 186 LYS A C 1
ATOM 1435 O O . LYS A 1 186 ? 27.618 -10.635 -1.478 1.00 98.69 186 LYS A O 1
ATOM 1440 N N . VAL A 1 187 ? 26.387 -12.216 -2.511 1.00 98.81 187 VAL A N 1
ATOM 1441 C CA . VAL A 1 187 ? 25.612 -11.309 -3.367 1.00 98.81 187 VAL A CA 1
ATOM 1442 C C . VAL A 1 187 ? 24.159 -11.249 -2.905 1.00 98.81 187 VAL A C 1
ATOM 1444 O O . VAL A 1 187 ? 23.469 -12.261 -2.844 1.00 98.81 187 VAL A O 1
ATOM 1447 N N . GLY A 1 188 ? 23.679 -10.048 -2.597 1.00 98.62 188 GLY A N 1
ATOM 1448 C CA . GLY A 1 188 ? 22.263 -9.786 -2.379 1.00 98.62 188 GLY A CA 1
ATOM 1449 C C . GLY A 1 188 ? 21.520 -9.544 -3.692 1.00 98.62 188 GLY A C 1
ATOM 1450 O O . GLY A 1 188 ? 22.049 -8.883 -4.583 1.00 98.62 188 GLY A O 1
ATOM 1451 N N . VAL A 1 189 ? 20.283 -10.016 -3.802 1.00 98.69 189 VAL A N 1
ATOM 1452 C CA . VAL A 1 189 ? 19.356 -9.650 -4.885 1.00 98.69 189 VAL A CA 1
ATOM 1453 C C . VAL A 1 189 ? 18.088 -9.086 -4.262 1.00 98.69 189 VAL A C 1
ATOM 1455 O O . VAL A 1 189 ? 17.456 -9.763 -3.453 1.00 98.69 189 VAL A O 1
ATOM 1458 N N . VAL A 1 190 ? 17.723 -7.851 -4.606 1.00 97.38 190 VAL A N 1
ATOM 1459 C CA . VAL A 1 190 ? 16.542 -7.170 -4.049 1.00 97.38 190 VAL A CA 1
ATOM 1460 C C . VAL A 1 190 ? 15.417 -7.176 -5.072 1.00 97.38 190 VAL A C 1
ATOM 1462 O O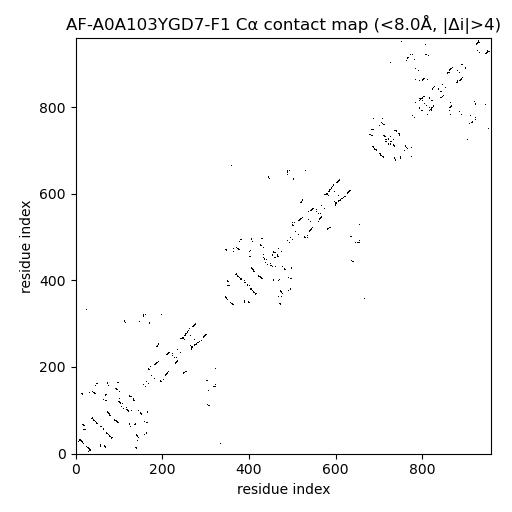 . VAL A 1 190 ? 15.593 -6.705 -6.197 1.00 97.38 190 VAL A O 1
ATOM 1465 N N . GLY A 1 191 ? 14.267 -7.716 -4.664 1.00 89.81 191 GLY A N 1
ATOM 1466 C CA . GLY A 1 191 ? 13.115 -7.948 -5.532 1.00 89.81 191 GLY A CA 1
ATOM 1467 C C . GLY A 1 191 ? 13.262 -9.238 -6.345 1.00 89.81 191 GLY A C 1
ATOM 1468 O O . GLY A 1 191 ? 14.278 -9.470 -6.991 1.00 89.81 191 GLY A O 1
ATOM 1469 N N . LEU A 1 192 ? 12.235 -10.096 -6.324 1.00 85.31 192 LEU A N 1
ATOM 1470 C CA . LEU A 1 192 ? 12.220 -11.367 -7.061 1.00 85.31 192 LEU A CA 1
ATOM 1471 C C . LEU A 1 192 ? 11.209 -11.334 -8.218 1.00 85.31 192 LEU A C 1
ATOM 1473 O O . LEU A 1 192 ? 10.205 -12.047 -8.208 1.00 85.31 192 LEU A O 1
ATOM 1477 N N . GLY A 1 193 ? 11.474 -10.447 -9.182 1.00 83.00 193 GLY A N 1
ATOM 1478 C CA . GLY A 1 193 ? 10.718 -10.302 -10.434 1.00 83.00 193 GLY A CA 1
ATOM 1479 C C . GLY A 1 193 ? 11.473 -10.836 -11.660 1.00 83.00 193 GLY A C 1
ATOM 1480 O O . GLY A 1 193 ? 12.298 -11.747 -11.554 1.00 83.00 193 GLY A O 1
ATOM 1481 N N . GLY A 1 194 ? 11.228 -10.234 -12.832 1.00 81.38 194 GLY A N 1
ATOM 1482 C CA . GLY A 1 194 ? 11.888 -10.596 -14.097 1.00 81.38 194 GLY A CA 1
ATOM 1483 C C . GLY A 1 194 ? 13.418 -10.515 -14.024 1.00 81.38 194 GLY A C 1
ATOM 1484 O O . GLY A 1 194 ? 14.097 -11.513 -14.239 1.00 81.38 194 GLY A O 1
ATOM 1485 N N . LEU A 1 195 ? 13.969 -9.368 -13.621 1.00 92.00 195 LEU A N 1
ATOM 1486 C CA . LEU A 1 195 ? 15.418 -9.220 -13.430 1.00 92.00 195 LEU A CA 1
ATOM 1487 C C . LEU A 1 195 ? 15.910 -10.033 -12.225 1.00 92.00 195 LEU A C 1
ATOM 1489 O O . LEU A 1 195 ? 16.912 -10.734 -12.324 1.00 92.00 195 LEU A O 1
ATOM 1493 N N . GLY A 1 196 ? 15.190 -9.981 -11.100 1.00 93.75 196 GLY A N 1
ATOM 1494 C CA . GLY A 1 196 ? 15.592 -10.633 -9.853 1.00 93.75 196 GLY A CA 1
ATOM 1495 C C . GLY A 1 196 ? 15.858 -12.132 -9.996 1.00 93.75 196 GLY A C 1
ATOM 1496 O O . GLY A 1 196 ? 16.906 -12.617 -9.572 1.00 93.75 196 GLY A O 1
ATOM 1497 N N . HIS A 1 197 ? 14.957 -12.883 -10.640 1.00 90.44 197 HIS A N 1
ATOM 1498 C CA . HIS A 1 197 ? 15.154 -14.330 -10.780 1.00 90.44 197 HIS A CA 1
ATOM 1499 C C . HIS A 1 197 ? 16.348 -14.681 -11.684 1.00 90.44 197 HIS A C 1
ATOM 1501 O O . HIS A 1 197 ? 17.047 -15.661 -11.417 1.00 90.44 197 HIS A O 1
ATOM 1507 N N . ILE A 1 198 ? 16.624 -13.872 -12.716 1.00 96.44 198 ILE A N 1
ATOM 1508 C CA . ILE A 1 198 ? 17.792 -14.066 -13.585 1.00 96.44 198 ILE A CA 1
ATOM 1509 C C . ILE A 1 198 ? 19.076 -13.667 -12.852 1.00 96.44 198 ILE A C 1
ATOM 1511 O O . ILE A 1 198 ? 20.052 -14.412 -12.919 1.00 96.44 198 ILE A O 1
ATOM 1515 N N . ALA A 1 199 ? 19.064 -12.584 -12.066 1.00 98.12 199 ALA A N 1
ATOM 1516 C CA . ALA A 1 199 ? 20.196 -12.185 -11.228 1.00 98.12 199 ALA A CA 1
ATOM 1517 C C . ALA A 1 199 ? 20.612 -13.306 -10.262 1.00 98.12 199 ALA A C 1
ATOM 1519 O O . ALA A 1 199 ? 21.803 -13.594 -10.139 1.00 98.12 199 ALA A O 1
ATOM 1520 N N . VAL A 1 200 ? 19.642 -13.986 -9.633 1.00 98.25 200 VAL A N 1
ATOM 1521 C CA . VAL A 1 200 ? 19.911 -15.157 -8.780 1.00 98.25 200 VAL A CA 1
ATOM 1522 C C . VAL A 1 200 ? 20.582 -16.269 -9.587 1.00 98.25 200 VAL A C 1
ATOM 1524 O O . VAL A 1 200 ? 21.650 -16.736 -9.193 1.00 98.25 200 VAL A O 1
ATOM 1527 N N . LYS A 1 201 ? 20.015 -16.665 -10.738 1.00 97.88 201 LYS A N 1
ATOM 1528 C CA . LYS A 1 201 ? 20.585 -17.736 -11.579 1.00 97.88 201 LYS A CA 1
ATOM 1529 C C . LYS A 1 201 ? 22.010 -17.411 -12.047 1.00 97.88 201 LYS A C 1
ATOM 1531 O O . LYS A 1 201 ? 22.885 -18.271 -11.958 1.00 97.88 201 LYS A O 1
ATOM 1536 N N . MET A 1 202 ? 22.261 -16.175 -12.484 1.00 98.00 202 MET A N 1
ATOM 1537 C CA . MET A 1 202 ? 23.586 -15.716 -12.920 1.00 98.00 202 MET A CA 1
ATOM 1538 C C . MET A 1 202 ? 24.594 -15.737 -11.766 1.00 98.00 202 MET A C 1
ATOM 1540 O O . MET A 1 202 ? 25.661 -16.338 -11.889 1.00 98.00 202 MET A O 1
ATOM 1544 N N . ALA A 1 203 ? 24.249 -15.152 -10.615 1.00 98.31 203 ALA A N 1
ATOM 1545 C CA . ALA A 1 203 ? 25.129 -15.126 -9.448 1.00 98.31 203 ALA A CA 1
ATOM 1546 C C . ALA A 1 203 ? 25.446 -16.544 -8.933 1.00 98.31 203 ALA A C 1
ATOM 1548 O O . ALA A 1 203 ? 26.604 -16.852 -8.641 1.00 98.31 203 ALA A O 1
ATOM 1549 N N . LYS A 1 204 ? 24.456 -17.449 -8.898 1.00 98.19 204 LYS A N 1
ATOM 1550 C CA . LYS A 1 204 ? 24.686 -18.861 -8.550 1.00 98.19 204 LYS A CA 1
ATOM 1551 C C . LYS A 1 204 ? 25.607 -19.559 -9.549 1.00 98.19 204 LYS A C 1
ATOM 1553 O O . LYS A 1 204 ? 26.489 -20.300 -9.120 1.00 98.19 204 LYS A O 1
ATOM 1558 N N . ALA A 1 205 ? 25.459 -19.307 -10.849 1.00 97.81 205 ALA A N 1
ATOM 1559 C CA . ALA A 1 205 ? 26.327 -19.890 -11.873 1.00 97.81 205 ALA A CA 1
ATOM 1560 C C . ALA A 1 205 ? 27.783 -19.396 -11.790 1.00 97.81 205 ALA A C 1
ATOM 1562 O O . ALA A 1 205 ? 28.702 -20.154 -12.099 1.00 97.81 205 ALA A O 1
ATOM 1563 N N . PHE A 1 206 ? 28.010 -18.173 -11.301 1.00 98.25 206 PHE A N 1
ATOM 1564 C CA . PHE A 1 206 ? 29.346 -17.671 -10.952 1.00 98.25 206 PHE A CA 1
ATOM 1565 C C . PHE A 1 206 ? 29.927 -18.275 -9.662 1.00 98.25 206 PHE A C 1
ATOM 1567 O O . PHE A 1 206 ? 31.100 -18.071 -9.350 1.00 98.25 206 PHE A O 1
ATOM 1574 N N . GLY A 1 207 ? 29.136 -19.046 -8.911 1.00 97.88 207 GLY A N 1
ATOM 1575 C CA . GLY A 1 207 ? 29.548 -19.649 -7.646 1.00 97.88 207 GLY A CA 1
ATOM 1576 C C . GLY A 1 207 ? 29.427 -18.710 -6.445 1.00 97.88 207 GLY A C 1
ATOM 1577 O O . GLY A 1 207 ? 30.144 -18.903 -5.463 1.00 97.88 207 GLY A O 1
ATOM 1578 N N . ALA A 1 208 ? 28.562 -17.694 -6.512 1.00 98.38 208 ALA A N 1
ATOM 1579 C CA . ALA A 1 208 ? 28.257 -16.829 -5.377 1.00 98.38 208 ALA A CA 1
ATOM 1580 C C . ALA A 1 208 ? 27.339 -17.517 -4.345 1.00 98.38 208 ALA A C 1
ATOM 1582 O O . ALA A 1 208 ? 26.539 -18.409 -4.662 1.00 98.38 208 ALA A O 1
ATOM 1583 N N . GLU A 1 209 ? 27.437 -17.052 -3.102 1.00 98.44 209 GLU A N 1
ATOM 1584 C CA . GLU A 1 209 ? 26.436 -17.252 -2.055 1.00 98.44 209 GLU A CA 1
ATOM 1585 C C . GLU A 1 209 ? 25.399 -16.129 -2.188 1.00 98.44 209 GLU A C 1
ATOM 1587 O O . GLU A 1 209 ? 25.734 -14.949 -2.075 1.00 98.44 209 GLU A O 1
ATOM 1592 N N . VAL A 1 210 ? 24.153 -16.481 -2.495 1.00 98.75 210 VAL A N 1
ATOM 1593 C CA . VAL A 1 210 ? 23.101 -15.542 -2.885 1.00 98.75 210 VAL A CA 1
ATOM 1594 C C . VAL A 1 210 ? 22.063 -15.399 -1.782 1.00 98.75 210 VAL A C 1
ATOM 1596 O O . VAL A 1 210 ? 21.451 -16.377 -1.352 1.00 98.75 210 VAL A O 1
ATOM 1599 N N . THR A 1 211 ? 21.814 -14.152 -1.391 1.00 98.69 211 THR A N 1
ATOM 1600 C CA . THR A 1 211 ? 20.769 -13.766 -0.439 1.00 98.69 211 THR A CA 1
ATOM 1601 C C . THR A 1 211 ? 19.677 -12.989 -1.163 1.00 98.69 211 THR A C 1
ATOM 1603 O O . THR A 1 211 ? 19.937 -11.925 -1.720 1.00 98.69 211 THR A O 1
ATOM 1606 N N . VAL A 1 212 ? 18.439 -13.479 -1.145 1.00 98.38 212 VAL A N 1
ATOM 1607 C CA . VAL A 1 212 ? 17.295 -12.761 -1.729 1.00 98.38 212 VAL A CA 1
ATOM 1608 C C . VAL A 1 212 ? 16.623 -11.893 -0.670 1.00 98.38 212 VAL A C 1
ATOM 1610 O O . VAL A 1 212 ? 16.235 -12.393 0.383 1.00 98.38 212 VAL A O 1
ATOM 1613 N N . PHE A 1 213 ? 16.444 -10.607 -0.968 1.00 97.44 213 PHE A N 1
ATOM 1614 C CA . PHE A 1 213 ? 15.637 -9.673 -0.183 1.00 97.44 213 PHE A CA 1
ATOM 1615 C C . PHE A 1 213 ? 14.276 -9.481 -0.849 1.00 97.44 213 PHE A C 1
ATOM 1617 O O . PHE A 1 213 ? 14.189 -9.125 -2.027 1.00 97.44 213 PHE A O 1
ATOM 1624 N N . SER A 1 214 ? 13.204 -9.676 -0.088 1.00 89.81 214 SER A N 1
ATOM 1625 C CA . SER A 1 214 ? 11.833 -9.472 -0.561 1.00 89.81 214 SER A CA 1
ATOM 1626 C C . SER A 1 214 ? 10.957 -8.902 0.548 1.00 89.81 214 SER A C 1
ATOM 1628 O O . SER A 1 214 ? 11.172 -9.183 1.721 1.00 89.81 214 SER A O 1
ATOM 1630 N N . THR A 1 215 ? 9.935 -8.135 0.181 1.00 84.69 215 THR A N 1
ATOM 1631 C CA . THR A 1 215 ? 8.867 -7.698 1.096 1.00 84.69 215 THR A CA 1
ATOM 1632 C C . THR A 1 215 ? 7.762 -8.747 1.255 1.00 84.69 215 THR A C 1
ATOM 1634 O O . THR A 1 215 ? 6.876 -8.578 2.096 1.00 84.69 215 THR A O 1
ATOM 1637 N N . SER A 1 216 ? 7.790 -9.801 0.430 1.00 77.81 216 SER A N 1
ATOM 1638 C CA . SER A 1 216 ? 6.789 -10.866 0.369 1.00 77.81 216 SER A CA 1
ATOM 1639 C C . SER A 1 216 ? 7.394 -12.195 0.832 1.00 77.81 216 SER A C 1
ATOM 1641 O O . SER A 1 216 ? 8.176 -12.795 0.085 1.00 77.81 216 SER A O 1
ATOM 1643 N N . PRO A 1 217 ? 7.030 -12.693 2.031 1.00 79.44 217 PRO A N 1
ATOM 1644 C CA . PRO A 1 217 ? 7.496 -13.984 2.544 1.00 79.44 217 PRO A CA 1
ATOM 1645 C C . PRO A 1 217 ? 7.179 -15.169 1.623 1.00 79.44 217 PRO A C 1
ATOM 1647 O O . PRO A 1 217 ? 7.936 -16.136 1.597 1.00 79.44 217 PRO A O 1
ATOM 1650 N N . ALA A 1 218 ? 6.110 -15.078 0.822 1.00 71.50 218 ALA A N 1
ATOM 1651 C CA . ALA A 1 218 ? 5.706 -16.117 -0.128 1.00 71.50 218 ALA A CA 1
ATOM 1652 C C . ALA A 1 218 ? 6.795 -16.431 -1.171 1.00 71.50 218 ALA A C 1
ATOM 1654 O O . ALA A 1 218 ? 6.881 -17.549 -1.674 1.00 71.50 218 ALA A O 1
ATOM 1655 N N . LYS A 1 219 ? 7.684 -15.471 -1.455 1.00 78.19 219 LYS A N 1
ATOM 1656 C CA . LYS A 1 219 ? 8.800 -15.648 -2.395 1.00 78.19 219 LYS A CA 1
ATOM 1657 C C . LYS A 1 219 ? 9.944 -16.501 -1.844 1.00 78.19 219 LYS A C 1
ATOM 1659 O O . LYS A 1 219 ? 10.831 -16.869 -2.610 1.00 78.19 219 LYS A O 1
ATOM 1664 N N . LYS A 1 220 ? 9.916 -16.865 -0.555 1.00 88.19 220 LYS A N 1
ATOM 1665 C CA . LYS A 1 220 ? 10.955 -17.679 0.088 1.00 88.19 220 LYS A CA 1
ATOM 1666 C C . LYS A 1 220 ? 11.092 -19.062 -0.538 1.00 88.19 220 LYS A C 1
ATOM 1668 O O . LYS A 1 220 ? 12.208 -19.508 -0.800 1.00 88.19 220 LYS A O 1
ATOM 1673 N N . GLN A 1 221 ? 9.974 -19.745 -0.776 1.00 79.56 221 GLN A N 1
ATOM 1674 C CA . GLN A 1 221 ? 10.014 -21.095 -1.334 1.00 79.56 221 GLN A CA 1
ATOM 1675 C C . GLN A 1 221 ? 10.569 -21.072 -2.763 1.00 79.56 221 GLN A C 1
ATOM 1677 O O . GLN A 1 221 ? 11.509 -21.800 -3.073 1.00 79.56 221 GLN A O 1
ATOM 1682 N N . GLU A 1 222 ? 10.061 -20.165 -3.603 1.00 77.94 222 GLU A N 1
ATOM 1683 C CA . GLU A 1 222 ? 10.558 -19.962 -4.967 1.00 77.94 222 GLU A CA 1
ATOM 1684 C C . GLU A 1 222 ? 12.060 -19.632 -4.982 1.00 77.94 222 GLU A C 1
ATOM 1686 O O . GLU A 1 222 ? 12.812 -20.229 -5.754 1.00 77.94 222 GLU A O 1
ATOM 1691 N N . SER A 1 223 ? 12.528 -18.739 -4.101 1.00 88.69 223 SER A N 1
ATOM 1692 C CA . SER A 1 223 ? 13.943 -18.359 -4.058 1.00 88.69 223 SER A CA 1
ATOM 1693 C C . SER A 1 223 ? 14.859 -19.502 -3.626 1.00 88.69 223 SER A C 1
ATOM 1695 O O . SER A 1 223 ? 15.886 -19.725 -4.262 1.00 88.69 223 SER A O 1
ATOM 1697 N N . ILE A 1 224 ? 14.509 -20.225 -2.556 1.00 94.50 224 ILE A N 1
ATOM 1698 C CA . ILE A 1 224 ? 15.385 -21.249 -1.966 1.00 94.50 224 ILE A CA 1
ATOM 1699 C C . ILE A 1 224 ? 15.285 -22.560 -2.750 1.00 94.50 224 ILE A C 1
ATOM 1701 O O . ILE A 1 224 ? 16.292 -23.129 -3.165 1.00 94.50 224 ILE A O 1
ATOM 1705 N N . GLU A 1 225 ? 14.072 -23.053 -2.991 1.00 85.44 225 GLU A N 1
ATOM 1706 C CA . GLU A 1 225 ? 13.866 -24.360 -3.618 1.00 85.44 225 GLU A CA 1
ATOM 1707 C C . GLU A 1 225 ? 13.906 -24.276 -5.142 1.00 85.44 225 GLU A C 1
ATOM 1709 O O . GLU A 1 225 ? 14.514 -25.141 -5.777 1.00 85.44 225 GLU A O 1
ATOM 1714 N N . GLY A 1 226 ? 13.297 -23.242 -5.727 1.00 81.81 226 GLY A N 1
ATOM 1715 C CA . GLY A 1 226 ? 13.222 -23.062 -7.178 1.00 81.81 226 GLY A CA 1
ATOM 1716 C C . GLY A 1 226 ? 14.522 -22.526 -7.773 1.00 81.81 226 GLY A C 1
ATOM 1717 O O . GLY A 1 226 ? 15.098 -23.138 -8.670 1.00 81.81 226 GLY A O 1
ATOM 1718 N N . LEU A 1 227 ? 15.005 -21.397 -7.252 1.00 88.69 227 LEU A N 1
ATOM 1719 C CA . LEU A 1 227 ? 16.169 -20.682 -7.794 1.00 88.69 227 LEU A CA 1
ATOM 1720 C C . LEU A 1 227 ? 17.494 -21.026 -7.104 1.00 88.69 227 LEU A C 1
ATOM 1722 O O . LEU A 1 227 ? 18.547 -20.604 -7.580 1.00 88.69 227 LEU A O 1
ATOM 1726 N N . LYS A 1 228 ? 17.457 -21.814 -6.021 1.00 95.50 228 LYS A N 1
ATOM 1727 C CA . LYS A 1 228 ? 18.641 -22.248 -5.260 1.00 95.50 228 LYS A CA 1
ATOM 1728 C C . LYS A 1 228 ? 19.439 -21.090 -4.645 1.00 95.50 228 LYS A C 1
ATOM 1730 O O . LYS A 1 228 ? 20.663 -21.177 -4.541 1.00 95.50 228 LYS A O 1
ATOM 1735 N N . ALA A 1 229 ? 18.759 -20.015 -4.240 1.00 97.44 229 ALA A N 1
ATOM 1736 C CA . ALA A 1 229 ? 19.348 -19.016 -3.353 1.00 97.44 229 ALA A CA 1
ATOM 1737 C C . ALA A 1 229 ? 19.715 -19.664 -2.007 1.00 97.44 229 ALA A C 1
ATOM 1739 O O . ALA A 1 229 ? 19.036 -20.583 -1.549 1.00 97.44 229 ALA A O 1
ATOM 1740 N N . ASP A 1 230 ? 20.787 -19.190 -1.381 1.00 98.44 230 ASP A N 1
ATOM 1741 C CA . ASP A 1 230 ? 21.297 -19.754 -0.127 1.00 98.44 230 ASP A CA 1
ATOM 1742 C C . ASP A 1 230 ? 20.534 -19.193 1.077 1.00 98.44 230 ASP A C 1
ATOM 1744 O O . ASP A 1 230 ? 20.265 -19.915 2.035 1.00 98.44 230 ASP A O 1
ATOM 1748 N N . HIS A 1 231 ? 20.130 -17.920 0.996 1.00 97.94 231 HIS A N 1
ATOM 1749 C CA . HIS A 1 231 ? 19.397 -17.230 2.056 1.00 97.94 231 HIS A CA 1
ATOM 1750 C C . HIS A 1 231 ? 18.219 -16.430 1.508 1.00 97.94 231 HIS A C 1
ATOM 1752 O O . HIS A 1 231 ? 18.225 -15.955 0.370 1.00 97.94 231 HIS A O 1
ATOM 1758 N N . PHE A 1 232 ? 17.219 -16.231 2.361 1.00 97.69 232 PHE A N 1
ATOM 1759 C CA . PHE A 1 232 ? 16.082 -15.360 2.098 1.00 97.69 232 PHE A CA 1
ATOM 1760 C C . PHE A 1 232 ? 15.849 -14.459 3.304 1.00 97.69 232 PHE A C 1
ATOM 1762 O O . PHE A 1 232 ? 15.762 -14.955 4.429 1.00 97.69 232 PHE A O 1
ATOM 1769 N N . ILE A 1 233 ? 15.718 -13.161 3.052 1.00 97.25 233 ILE A N 1
ATOM 1770 C CA . ILE A 1 233 ? 15.451 -12.137 4.057 1.00 97.25 233 ILE A CA 1
ATOM 1771 C C . ILE A 1 233 ? 14.154 -11.422 3.699 1.00 97.25 233 ILE A C 1
ATOM 1773 O O . ILE A 1 233 ? 14.024 -10.837 2.618 1.00 97.25 233 ILE A O 1
ATOM 1777 N N . ASN A 1 234 ? 13.209 -11.424 4.639 1.00 93.31 234 ASN A N 1
ATOM 1778 C CA . ASN A 1 234 ? 12.074 -10.516 4.575 1.00 93.31 234 ASN A CA 1
ATOM 1779 C C . ASN A 1 234 ? 12.540 -9.109 4.972 1.00 93.31 234 ASN A C 1
ATOM 1781 O O . ASN A 1 234 ? 12.872 -8.877 6.130 1.00 93.31 234 ASN A O 1
ATOM 1785 N N . SER A 1 235 ? 12.542 -8.152 4.045 1.00 87.88 235 SER A N 1
ATOM 1786 C CA . SER A 1 235 ? 13.041 -6.794 4.311 1.00 87.88 235 SER A CA 1
ATOM 1787 C C . SER A 1 235 ? 12.174 -5.986 5.284 1.00 87.88 235 SER A C 1
ATOM 1789 O O . SER A 1 235 ? 12.617 -4.947 5.772 1.00 87.88 235 SER A O 1
ATOM 1791 N N . LYS A 1 236 ? 10.958 -6.461 5.595 1.00 86.62 236 LYS A N 1
ATOM 1792 C CA . LYS A 1 236 ? 10.086 -5.907 6.647 1.00 86.62 236 LYS A CA 1
ATOM 1793 C C . LYS A 1 236 ? 10.387 -6.467 8.042 1.00 86.62 236 LYS A C 1
ATOM 1795 O O . LYS A 1 236 ? 9.879 -5.936 9.024 1.00 86.62 236 LYS A O 1
ATOM 1800 N N . ASP A 1 237 ? 11.180 -7.531 8.132 1.00 90.06 237 ASP A N 1
ATOM 1801 C CA . ASP A 1 237 ? 11.600 -8.132 9.393 1.00 90.06 237 ASP A CA 1
ATOM 1802 C C . ASP A 1 237 ? 12.896 -7.457 9.865 1.00 90.06 237 ASP A C 1
ATOM 1804 O O . ASP A 1 237 ? 13.964 -7.603 9.260 1.00 90.06 237 ASP A O 1
ATOM 1808 N N . SER A 1 238 ? 12.788 -6.672 10.937 1.00 86.44 238 SER A N 1
ATOM 1809 C CA . SER A 1 238 ? 13.906 -5.901 11.479 1.00 86.44 238 SER A CA 1
ATOM 1810 C C . SER A 1 238 ? 15.016 -6.786 12.045 1.00 86.44 238 SER A C 1
ATOM 1812 O O . SER A 1 238 ? 16.184 -6.413 11.933 1.00 86.44 238 SER A O 1
ATOM 1814 N N . GLU A 1 239 ? 14.700 -7.961 12.595 1.00 92.12 239 GLU A N 1
ATOM 1815 C CA . GLU A 1 239 ? 15.697 -8.888 13.136 1.00 92.12 239 GLU A CA 1
ATOM 1816 C C . GLU A 1 239 ? 16.501 -9.543 12.011 1.00 92.12 239 GLU A C 1
ATOM 1818 O O . GLU A 1 239 ? 17.735 -9.575 12.068 1.00 92.12 239 GLU A O 1
ATOM 1823 N N . GLN A 1 240 ? 15.832 -9.994 10.944 1.00 92.06 240 GLN A N 1
ATOM 1824 C CA . GLN A 1 240 ? 16.512 -10.560 9.771 1.00 92.06 240 GLN A CA 1
ATOM 1825 C C . GLN A 1 240 ? 17.386 -9.518 9.064 1.00 92.06 240 GLN A C 1
ATOM 1827 O O . GLN A 1 240 ? 18.526 -9.811 8.696 1.00 92.06 240 GLN A O 1
ATOM 1832 N N . MET A 1 241 ? 16.888 -8.287 8.908 1.00 94.69 241 MET A N 1
ATOM 1833 C CA . MET A 1 241 ? 17.672 -7.190 8.334 1.00 94.69 241 MET A CA 1
ATOM 1834 C C . MET A 1 241 ? 18.874 -6.826 9.209 1.00 94.69 241 MET A C 1
ATOM 1836 O O . MET A 1 241 ? 19.967 -6.601 8.687 1.00 94.69 241 MET A O 1
ATOM 1840 N N . GLN A 1 242 ? 18.709 -6.822 10.534 1.00 88.69 242 GLN A N 1
ATOM 1841 C CA . GLN A 1 242 ? 19.807 -6.575 11.463 1.00 88.69 242 GLN A CA 1
ATOM 1842 C C . GLN A 1 242 ? 20.881 -7.667 11.359 1.00 88.69 242 GLN A C 1
ATOM 1844 O O . GLN A 1 242 ? 22.068 -7.339 11.298 1.00 88.69 242 GLN A O 1
ATOM 1849 N N . ALA A 1 243 ? 20.486 -8.941 11.268 1.00 90.75 243 ALA A N 1
ATOM 1850 C CA . ALA A 1 243 ? 21.402 -10.074 11.117 1.00 90.75 243 ALA A CA 1
ATOM 1851 C C . ALA A 1 243 ? 22.226 -10.025 9.817 1.00 90.75 243 ALA A C 1
ATOM 1853 O O . ALA A 1 243 ? 23.344 -10.537 9.771 1.00 90.75 243 ALA A O 1
ATOM 1854 N N . ALA A 1 244 ? 21.710 -9.373 8.774 1.00 93.38 244 ALA A N 1
ATOM 1855 C CA . ALA A 1 244 ? 22.404 -9.201 7.500 1.00 93.38 244 ALA A CA 1
ATOM 1856 C C . ALA A 1 244 ? 23.448 -8.074 7.500 1.00 93.38 244 ALA A C 1
ATOM 1858 O O . ALA A 1 244 ? 24.187 -7.928 6.523 1.00 93.38 244 ALA A O 1
ATOM 1859 N N . THR A 1 245 ? 23.526 -7.272 8.565 1.00 95.88 245 THR A N 1
ATOM 1860 C CA . THR A 1 245 ? 24.420 -6.108 8.648 1.00 95.88 245 THR A CA 1
ATOM 1861 C C . THR A 1 245 ? 25.877 -6.497 8.407 1.00 95.88 245 THR A C 1
ATOM 1863 O O . THR A 1 245 ? 26.435 -7.340 9.106 1.00 95.88 245 THR A O 1
ATOM 1866 N N . GLY A 1 246 ? 26.527 -5.846 7.439 1.00 95.81 246 GLY A N 1
ATOM 1867 C CA . GLY A 1 246 ? 27.947 -6.062 7.158 1.00 95.81 246 GLY A CA 1
ATOM 1868 C C . GLY A 1 246 ? 28.293 -7.438 6.580 1.00 95.81 246 GLY A C 1
ATOM 1869 O O . GLY A 1 246 ? 29.437 -7.866 6.724 1.00 95.81 246 GLY A O 1
ATOM 1870 N N . THR A 1 247 ? 27.350 -8.140 5.945 1.00 97.62 247 THR A N 1
ATOM 1871 C CA . THR A 1 247 ? 27.551 -9.524 5.475 1.00 97.62 247 THR A CA 1
ATOM 1872 C C . THR A 1 247 ? 27.764 -9.664 3.968 1.00 97.62 247 THR A C 1
ATOM 1874 O O . THR A 1 247 ? 28.357 -10.657 3.546 1.00 97.62 247 THR A O 1
ATOM 1877 N N . LEU A 1 248 ? 27.346 -8.692 3.150 1.00 98.56 248 LEU A N 1
ATOM 1878 C CA . LEU A 1 248 ? 27.325 -8.824 1.685 1.00 98.56 248 LEU A CA 1
ATOM 1879 C C . LEU A 1 248 ? 28.459 -8.064 0.986 1.00 98.56 248 LEU A C 1
ATOM 1881 O O . LEU A 1 248 ? 28.782 -6.933 1.350 1.00 98.56 248 LEU A O 1
ATOM 1885 N N . ASP A 1 249 ? 29.048 -8.677 -0.043 1.00 98.69 249 ASP A N 1
ATOM 1886 C CA . ASP A 1 249 ? 30.079 -8.079 -0.906 1.00 98.69 249 ASP A CA 1
ATOM 1887 C C . ASP A 1 249 ? 29.466 -7.182 -1.995 1.00 98.69 249 ASP A C 1
ATOM 1889 O O . ASP A 1 249 ? 30.064 -6.186 -2.412 1.00 98.69 249 ASP A O 1
ATOM 1893 N N . GLY A 1 250 ? 28.248 -7.496 -2.431 1.00 98.50 250 GLY A N 1
ATOM 1894 C CA . GLY A 1 250 ? 27.486 -6.654 -3.343 1.00 98.50 250 GLY A CA 1
ATOM 1895 C C . GLY A 1 250 ? 25.997 -6.961 -3.319 1.00 98.50 250 GLY A C 1
ATOM 1896 O O . GLY A 1 250 ? 25.587 -8.017 -2.848 1.00 98.50 250 GLY A O 1
ATOM 1897 N N . ILE A 1 251 ? 25.190 -6.027 -3.807 1.00 98.75 251 ILE A N 1
ATOM 1898 C CA . ILE A 1 251 ? 23.740 -6.150 -3.939 1.00 98.75 251 ILE A CA 1
ATOM 1899 C C . ILE A 1 251 ? 23.350 -5.702 -5.350 1.00 98.75 251 ILE A C 1
ATOM 1901 O O . ILE A 1 251 ? 23.750 -4.616 -5.767 1.00 98.75 251 ILE A O 1
ATOM 1905 N N . ILE A 1 252 ? 22.569 -6.519 -6.059 1.00 98.69 252 ILE A N 1
ATOM 1906 C CA . ILE A 1 252 ? 21.886 -6.147 -7.303 1.00 98.69 252 ILE A CA 1
ATOM 1907 C C . ILE A 1 252 ? 20.437 -5.808 -6.960 1.00 98.69 252 ILE A C 1
ATOM 1909 O O . ILE A 1 252 ? 19.673 -6.668 -6.516 1.00 98.69 252 ILE A O 1
ATOM 1913 N N . ASP A 1 253 ? 20.068 -4.548 -7.142 1.00 97.69 253 ASP A N 1
ATOM 1914 C CA . ASP A 1 253 ? 18.746 -4.037 -6.807 1.00 97.69 253 ASP A CA 1
ATOM 1915 C C . ASP A 1 253 ? 17.874 -3.913 -8.056 1.00 97.69 253 ASP A C 1
ATOM 1917 O O . ASP A 1 253 ? 18.146 -3.108 -8.952 1.00 97.69 253 ASP A O 1
ATOM 1921 N N . THR A 1 254 ? 16.839 -4.752 -8.112 1.00 95.31 254 THR A N 1
ATOM 1922 C CA . THR A 1 254 ? 15.970 -4.924 -9.282 1.00 95.31 254 THR A CA 1
ATOM 1923 C C . THR A 1 254 ? 14.586 -4.303 -9.108 1.00 95.31 254 THR A C 1
ATOM 1925 O O . THR A 1 254 ? 13.715 -4.495 -9.956 1.00 95.31 254 THR A O 1
ATOM 1928 N N . VAL A 1 255 ? 14.357 -3.571 -8.015 1.00 89.75 255 VAL A N 1
ATOM 1929 C CA . VAL A 1 255 ? 13.041 -3.016 -7.690 1.00 89.75 255 VAL A CA 1
ATOM 1930 C C . VAL A 1 255 ? 12.725 -1.833 -8.610 1.00 89.75 255 VAL A C 1
ATOM 1932 O O . VAL A 1 255 ? 13.424 -0.825 -8.613 1.00 89.75 255 VAL A O 1
ATOM 1935 N N . SER A 1 256 ? 11.644 -1.944 -9.384 1.00 80.06 256 SER A N 1
ATOM 1936 C CA . SER A 1 256 ? 11.154 -0.895 -10.295 1.00 80.06 256 SER A CA 1
ATOM 1937 C C . SER A 1 256 ? 10.357 0.215 -9.596 1.00 80.06 256 SER A C 1
ATOM 1939 O O . SER A 1 256 ? 10.064 1.231 -10.213 1.00 80.06 256 SER A O 1
ATOM 1941 N N . GLY A 1 257 ? 10.010 0.049 -8.315 1.00 79.00 257 GLY A N 1
ATOM 1942 C CA . GLY A 1 257 ? 9.308 1.044 -7.495 1.00 79.00 257 GLY A CA 1
ATOM 1943 C C . GLY A 1 257 ? 10.207 1.777 -6.489 1.00 79.00 257 GLY A C 1
ATOM 1944 O O . GLY A 1 257 ? 11.335 1.370 -6.199 1.00 79.00 257 GLY A O 1
ATOM 1945 N N . THR A 1 258 ? 9.694 2.866 -5.909 1.00 80.81 258 THR A N 1
ATOM 1946 C CA . THR A 1 258 ? 10.391 3.606 -4.844 1.00 80.81 258 THR A CA 1
ATOM 1947 C C . THR A 1 258 ? 10.508 2.761 -3.577 1.00 80.81 258 THR A C 1
ATOM 1949 O O . THR A 1 258 ? 9.511 2.241 -3.080 1.00 80.81 258 THR A O 1
ATOM 1952 N N . HIS A 1 259 ? 11.713 2.661 -3.017 1.00 87.56 259 HIS A N 1
ATOM 1953 C CA . HIS A 1 259 ? 11.948 1.958 -1.758 1.00 87.56 259 HIS A CA 1
ATOM 1954 C C . HIS A 1 259 ? 13.211 2.491 -1.043 1.00 87.56 259 HIS A C 1
ATOM 1956 O O . HIS A 1 259 ? 14.078 3.091 -1.685 1.00 87.56 259 HIS A O 1
ATOM 1962 N N . PRO A 1 260 ? 13.332 2.316 0.288 1.00 88.75 260 PRO A N 1
ATOM 1963 C CA . PRO A 1 260 ? 14.482 2.806 1.041 1.00 88.75 260 PRO A CA 1
ATOM 1964 C C . PRO A 1 260 ? 15.720 1.927 0.825 1.00 88.75 260 PRO A C 1
ATOM 1966 O O . PRO A 1 260 ? 15.701 0.729 1.108 1.00 88.75 260 PRO A O 1
ATOM 1969 N N . ILE A 1 261 ? 16.837 2.541 0.426 1.00 92.50 261 ILE A N 1
ATOM 1970 C CA . ILE A 1 261 ? 18.109 1.829 0.208 1.00 92.50 261 ILE A CA 1
ATOM 1971 C C . ILE A 1 261 ? 19.033 1.817 1.434 1.00 92.50 261 ILE A C 1
ATOM 1973 O O . ILE A 1 261 ? 19.994 1.052 1.480 1.00 92.50 261 ILE A O 1
ATOM 1977 N N . ALA A 1 262 ? 18.764 2.634 2.459 1.00 91.81 262 ALA A N 1
ATOM 1978 C CA . ALA A 1 262 ? 19.601 2.702 3.661 1.00 91.81 262 ALA A CA 1
ATOM 1979 C C . ALA A 1 262 ? 19.756 1.345 4.392 1.00 91.81 262 ALA A C 1
ATOM 1981 O O . ALA A 1 262 ? 20.885 1.004 4.761 1.00 91.81 262 ALA A O 1
ATOM 1982 N N . PRO A 1 263 ? 18.700 0.518 4.549 1.00 93.44 263 PRO A N 1
ATOM 1983 C CA . PRO A 1 263 ? 18.846 -0.820 5.127 1.00 93.44 263 PRO A CA 1
ATOM 1984 C C . PRO A 1 263 ? 19.744 -1.743 4.286 1.00 93.44 263 PRO A C 1
ATOM 1986 O O . PRO A 1 263 ? 20.550 -2.493 4.834 1.00 93.44 263 PRO A O 1
ATOM 1989 N N . LEU A 1 264 ? 19.672 -1.637 2.955 1.00 96.00 264 LEU A N 1
ATOM 1990 C CA . LEU A 1 264 ? 20.516 -2.400 2.027 1.00 96.00 264 LEU A CA 1
ATOM 1991 C C . LEU A 1 264 ? 21.981 -1.968 2.126 1.00 96.00 264 LEU A C 1
ATOM 1993 O O . LEU A 1 264 ? 22.886 -2.801 2.165 1.00 96.00 264 LEU A O 1
ATOM 1997 N N . LEU A 1 265 ? 22.223 -0.659 2.255 1.00 95.38 265 LEU A N 1
ATOM 1998 C CA . LEU A 1 265 ? 23.559 -0.133 2.510 1.00 95.38 265 LEU A CA 1
ATOM 1999 C C . LEU A 1 265 ? 24.135 -0.697 3.804 1.00 95.38 265 LEU A C 1
ATOM 2001 O O . LEU A 1 265 ? 25.325 -0.991 3.836 1.00 95.38 265 LEU A O 1
ATOM 2005 N N . ASN A 1 266 ? 23.339 -0.886 4.855 1.00 93.81 266 ASN A N 1
ATOM 2006 C CA . ASN A 1 266 ? 23.816 -1.465 6.113 1.00 93.81 266 ASN A CA 1
ATOM 2007 C C . ASN A 1 266 ? 24.153 -2.960 5.986 1.00 93.81 266 ASN A C 1
ATOM 2009 O O . ASN A 1 266 ? 25.131 -3.404 6.591 1.00 93.81 266 ASN A O 1
ATOM 2013 N N . ALA A 1 267 ? 23.438 -3.708 5.141 1.00 96.81 267 ALA A N 1
ATOM 2014 C CA . ALA A 1 267 ? 23.732 -5.117 4.858 1.00 96.81 267 ALA A CA 1
ATOM 2015 C C . ALA A 1 267 ? 25.091 -5.338 4.157 1.00 96.81 267 ALA A C 1
ATOM 2017 O O . ALA A 1 267 ? 25.695 -6.407 4.265 1.00 96.81 267 ALA A O 1
ATOM 2018 N N . LEU A 1 268 ? 25.622 -4.318 3.476 1.00 97.88 268 LEU A N 1
ATOM 2019 C CA . LEU A 1 268 ? 26.934 -4.387 2.830 1.00 97.88 268 LEU A CA 1
ATOM 2020 C C . LEU A 1 268 ? 28.097 -4.359 3.833 1.00 97.88 268 LEU A C 1
ATOM 2022 O O . LEU A 1 268 ? 28.133 -3.542 4.762 1.00 97.88 268 LEU A O 1
ATOM 2026 N N . LYS A 1 269 ? 29.119 -5.174 3.559 1.00 96.94 269 LYS A N 1
ATOM 2027 C CA . LYS A 1 269 ? 30.470 -5.070 4.134 1.00 96.94 269 LYS A CA 1
ATOM 2028 C C . LYS A 1 269 ? 31.115 -3.712 3.813 1.00 96.94 269 LYS A C 1
ATOM 2030 O O . LYS A 1 269 ? 30.678 -3.011 2.890 1.00 96.94 269 LYS A O 1
ATOM 2035 N N . PRO A 1 270 ? 32.206 -3.334 4.506 1.00 93.38 270 PRO A N 1
ATOM 2036 C CA . PRO A 1 270 ? 33.098 -2.303 3.995 1.00 93.38 270 PRO A CA 1
ATOM 2037 C C . PRO A 1 270 ? 33.521 -2.614 2.549 1.00 93.38 270 PRO A C 1
ATOM 2039 O O . PRO A 1 270 ? 33.853 -3.754 2.234 1.00 93.38 270 PRO A O 1
ATOM 2042 N N . HIS A 1 271 ? 33.494 -1.607 1.674 1.00 92.81 271 HIS A N 1
ATOM 2043 C CA . HIS A 1 271 ? 33.773 -1.714 0.227 1.00 92.81 271 HIS A CA 1
ATOM 2044 C C . HIS A 1 271 ? 32.724 -2.464 -0.602 1.00 92.81 271 HIS A C 1
ATOM 2046 O O . HIS A 1 271 ? 32.934 -2.679 -1.799 1.00 92.81 271 HIS A O 1
ATOM 2052 N N . GLY A 1 272 ? 31.592 -2.824 0.007 1.00 96.75 272 GLY A N 1
ATOM 2053 C CA . GLY A 1 272 ? 30.479 -3.430 -0.707 1.00 96.75 272 GLY A CA 1
ATOM 2054 C C . GLY A 1 272 ? 29.864 -2.484 -1.742 1.00 96.75 272 GLY A C 1
ATOM 2055 O O . GLY A 1 272 ? 29.924 -1.257 -1.592 1.00 96.75 272 GLY A O 1
ATOM 2056 N N . LYS A 1 273 ? 29.273 -3.063 -2.794 1.00 98.06 273 LYS A N 1
ATOM 2057 C CA . LYS A 1 273 ? 28.627 -2.310 -3.883 1.00 98.06 273 LYS A CA 1
ATOM 2058 C C . LYS A 1 273 ? 27.123 -2.560 -3.911 1.00 98.06 273 LYS A C 1
ATOM 2060 O O . LYS A 1 273 ? 26.708 -3.703 -4.045 1.00 98.06 273 LYS A O 1
ATOM 2065 N N . LEU A 1 274 ? 26.322 -1.505 -3.835 1.00 98.25 274 LEU A N 1
ATOM 2066 C CA . LEU A 1 274 ? 24.906 -1.533 -4.195 1.00 98.25 274 LEU A CA 1
ATOM 2067 C C . LEU A 1 274 ? 24.786 -1.087 -5.655 1.00 98.25 274 LEU A C 1
ATOM 2069 O O . LEU A 1 274 ? 25.152 0.043 -5.979 1.00 98.25 274 LEU A O 1
ATOM 2073 N N . VAL A 1 275 ? 24.317 -1.972 -6.530 1.00 98.31 275 VAL A N 1
ATOM 2074 C CA . VAL A 1 275 ? 24.148 -1.700 -7.959 1.00 98.31 275 VAL A CA 1
ATOM 2075 C C . VAL A 1 275 ? 22.663 -1.638 -8.284 1.00 98.31 275 VAL A C 1
ATOM 2077 O O . VAL A 1 275 ? 21.962 -2.645 -8.206 1.00 98.31 275 VAL A O 1
ATOM 2080 N N . LEU A 1 276 ? 22.200 -0.446 -8.642 1.00 96.69 276 LEU A N 1
ATOM 2081 C CA . LEU A 1 276 ? 20.822 -0.172 -9.021 1.00 96.69 276 LEU A CA 1
ATOM 2082 C C . LEU A 1 276 ? 20.629 -0.500 -10.504 1.00 96.69 276 LEU A C 1
ATOM 2084 O O . LEU A 1 276 ? 21.308 0.069 -11.364 1.00 96.69 276 LEU A O 1
ATOM 2088 N N . VAL A 1 277 ? 19.710 -1.420 -10.787 1.00 95.44 277 VAL A N 1
ATOM 2089 C CA . VAL A 1 277 ? 19.260 -1.747 -12.152 1.00 95.44 277 VAL A CA 1
ATOM 2090 C C . VAL A 1 277 ? 17.748 -1.581 -12.326 1.00 95.44 277 VAL A C 1
ATOM 2092 O O . VAL A 1 277 ? 17.259 -1.562 -13.451 1.00 95.44 277 VAL A O 1
ATOM 2095 N N . GLY A 1 278 ? 17.003 -1.431 -11.226 1.00 88.56 278 GLY A N 1
ATOM 2096 C CA . GLY A 1 278 ? 15.625 -0.950 -11.247 1.00 88.56 278 GLY A CA 1
ATOM 2097 C C . GLY A 1 278 ? 15.537 0.535 -11.621 1.00 88.56 278 GLY A C 1
ATOM 2098 O O . GLY A 1 278 ? 16.412 1.327 -11.267 1.00 88.56 278 GLY A O 1
ATOM 2099 N N . ALA A 1 279 ? 14.472 0.913 -12.332 1.00 79.31 279 ALA A N 1
ATOM 2100 C CA . ALA A 1 279 ? 14.253 2.269 -12.838 1.00 79.31 279 ALA A CA 1
ATOM 2101 C C . ALA A 1 279 ? 12.967 2.893 -12.251 1.00 79.31 279 ALA A C 1
ATOM 2103 O O . ALA A 1 279 ? 11.952 2.946 -12.945 1.00 79.31 279 ALA A O 1
ATOM 2104 N N . PRO A 1 280 ? 12.976 3.340 -10.977 1.00 76.88 280 PRO A N 1
ATOM 2105 C CA . PRO A 1 280 ? 11.817 3.983 -10.366 1.00 76.88 280 PRO A CA 1
ATOM 2106 C C . PRO A 1 280 ? 11.551 5.375 -10.946 1.00 76.88 280 PRO A C 1
ATOM 2108 O O . PRO A 1 280 ? 12.475 6.108 -11.290 1.00 76.88 280 PRO A O 1
ATOM 2111 N N . GLU A 1 281 ? 10.278 5.774 -10.975 1.00 70.19 281 GLU A N 1
ATOM 2112 C CA . GLU A 1 281 ? 9.849 7.103 -11.445 1.00 70.19 281 GLU A CA 1
ATOM 2113 C C . GLU A 1 281 ? 10.350 8.249 -10.551 1.00 70.19 281 GLU A C 1
ATOM 2115 O O . GLU A 1 281 ? 10.531 9.378 -11.008 1.00 70.19 281 GLU A O 1
ATOM 2120 N N . LYS A 1 282 ? 10.565 7.971 -9.258 1.00 75.06 282 LYS A N 1
ATOM 2121 C CA . LYS A 1 282 ? 10.995 8.962 -8.263 1.00 75.06 282 LYS A CA 1
ATOM 2122 C C . LYS A 1 282 ? 12.479 8.807 -7.920 1.00 75.06 282 LYS A C 1
ATOM 2124 O O . LYS A 1 282 ? 12.960 7.675 -7.828 1.00 75.06 282 LYS A O 1
ATOM 2129 N N . PRO A 1 283 ? 13.189 9.917 -7.637 1.00 77.38 283 PRO A N 1
ATOM 2130 C CA . PRO A 1 283 ? 14.553 9.867 -7.123 1.00 77.38 283 PRO A CA 1
ATOM 2131 C C . PRO A 1 283 ? 14.660 9.043 -5.834 1.00 77.38 283 PRO A C 1
ATOM 2133 O O . PRO A 1 283 ? 13.753 9.048 -5.001 1.00 77.38 283 PRO A O 1
ATOM 2136 N N . ILE A 1 284 ? 15.798 8.372 -5.654 1.00 80.44 284 ILE A N 1
ATOM 2137 C CA . ILE A 1 284 ? 16.099 7.575 -4.461 1.00 80.44 284 ILE A CA 1
ATOM 2138 C C . ILE A 1 284 ? 16.838 8.441 -3.433 1.00 80.44 284 ILE A C 1
ATOM 2140 O O . ILE A 1 284 ? 17.762 9.181 -3.775 1.00 80.44 284 ILE A O 1
ATOM 2144 N N . GLU A 1 285 ? 16.458 8.323 -2.161 1.00 83.75 285 GLU A N 1
ATOM 2145 C CA . GLU A 1 285 ? 17.131 8.993 -1.046 1.00 83.75 285 GLU A CA 1
ATOM 2146 C C . GLU A 1 285 ? 18.397 8.237 -0.611 1.00 83.75 285 GLU A C 1
ATOM 2148 O O . GLU A 1 285 ? 18.389 7.014 -0.457 1.00 83.75 285 GLU A O 1
ATOM 2153 N N . LEU A 1 286 ? 19.495 8.967 -0.379 1.00 82.81 286 LEU A N 1
ATOM 2154 C CA . LEU A 1 286 ? 20.806 8.383 -0.104 1.00 82.81 286 LEU A CA 1
ATOM 2155 C C . LEU A 1 286 ? 21.318 8.693 1.310 1.00 82.81 286 LEU A C 1
ATOM 2157 O O . LEU A 1 286 ? 21.586 9.841 1.660 1.00 82.81 286 LEU A O 1
ATOM 2161 N N . ALA A 1 287 ? 21.569 7.642 2.096 1.00 81.25 287 ALA A N 1
ATOM 2162 C CA . ALA A 1 287 ? 22.170 7.744 3.426 1.00 81.25 287 ALA A CA 1
ATOM 2163 C C . ALA A 1 287 ? 23.705 7.890 3.356 1.00 81.25 287 ALA A C 1
ATOM 2165 O O . ALA A 1 287 ? 24.456 6.918 3.488 1.00 81.25 287 ALA A O 1
ATOM 2166 N N . THR A 1 288 ? 24.187 9.122 3.173 1.00 75.88 288 THR A N 1
ATOM 2167 C CA . THR A 1 288 ? 25.613 9.444 2.953 1.00 75.88 288 THR A CA 1
ATOM 2168 C C . THR A 1 288 ? 26.549 8.907 4.041 1.00 75.88 288 THR A C 1
ATOM 2170 O O . THR A 1 288 ? 27.656 8.458 3.740 1.00 75.88 288 THR A O 1
ATOM 2173 N N . PHE A 1 289 ? 26.123 8.896 5.308 1.00 68.12 289 PHE A N 1
ATOM 2174 C CA . PHE A 1 289 ? 26.977 8.437 6.409 1.00 68.12 289 PHE A CA 1
ATOM 2175 C C . PHE A 1 289 ? 27.329 6.944 6.300 1.00 68.12 289 PHE A C 1
ATOM 2177 O O . PHE A 1 289 ? 28.482 6.568 6.519 1.00 68.12 289 PHE A O 1
ATOM 2184 N N . SER A 1 290 ? 26.381 6.101 5.871 1.00 77.38 290 SER A N 1
ATOM 2185 C CA . SER A 1 290 ? 26.625 4.670 5.641 1.00 77.38 290 SER A CA 1
ATOM 2186 C C . SER A 1 290 ? 27.655 4.433 4.533 1.00 77.38 290 SER A C 1
ATOM 2188 O O . SER A 1 290 ? 28.437 3.482 4.617 1.00 77.38 290 SER A O 1
ATOM 2190 N N . LEU A 1 291 ? 27.708 5.313 3.525 1.00 78.00 291 LEU A N 1
ATOM 2191 C CA . LEU A 1 291 ? 28.724 5.259 2.471 1.00 78.00 291 LEU A CA 1
ATOM 2192 C C . LEU A 1 291 ? 30.111 5.621 2.987 1.00 78.00 291 LEU A C 1
ATOM 2194 O O . LEU A 1 291 ? 31.058 4.872 2.745 1.00 78.00 291 LEU A O 1
ATOM 2198 N N . ILE A 1 292 ? 30.219 6.738 3.714 1.00 67.19 292 ILE A N 1
ATOM 2199 C CA . ILE A 1 292 ? 31.488 7.249 4.247 1.00 67.19 292 ILE A CA 1
ATOM 2200 C C . ILE A 1 292 ? 32.107 6.225 5.198 1.00 67.19 292 ILE A C 1
ATOM 2202 O O . ILE A 1 292 ? 33.253 5.821 5.003 1.00 67.19 292 ILE A O 1
ATOM 2206 N N . MET A 1 293 ? 31.337 5.753 6.182 1.00 69.19 293 MET A N 1
ATOM 2207 C CA . MET A 1 293 ? 31.848 4.856 7.222 1.00 69.19 293 MET A CA 1
ATOM 2208 C C . MET A 1 293 ? 32.323 3.508 6.673 1.00 69.19 293 MET A C 1
ATOM 2210 O O . MET A 1 293 ? 33.289 2.943 7.176 1.00 69.19 293 MET A O 1
ATOM 2214 N N . GLY A 1 294 ? 31.662 2.986 5.637 1.00 77.19 294 GLY A N 1
ATOM 2215 C CA . GLY A 1 294 ? 32.024 1.706 5.027 1.00 77.19 294 GLY A CA 1
ATOM 2216 C C . GLY A 1 294 ? 32.910 1.811 3.785 1.00 77.19 294 GLY A C 1
ATOM 2217 O O . GLY A 1 294 ? 33.273 0.773 3.231 1.00 77.19 294 GLY A O 1
ATOM 2218 N N . ARG A 1 295 ? 33.217 3.020 3.288 1.00 85.00 295 ARG A N 1
ATOM 2219 C CA . ARG A 1 295 ? 33.747 3.245 1.926 1.00 85.00 295 ARG A CA 1
ATOM 2220 C C . ARG A 1 295 ? 32.983 2.391 0.899 1.00 85.00 295 ARG A C 1
ATOM 2222 O O . ARG A 1 295 ? 33.590 1.622 0.154 1.00 85.00 295 ARG A O 1
ATOM 2229 N N . LYS A 1 296 ? 31.649 2.440 0.969 1.00 93.88 296 LYS A N 1
ATOM 2230 C CA . LYS A 1 296 ? 30.722 1.661 0.125 1.00 93.88 296 LYS A CA 1
ATOM 2231 C C . LYS A 1 296 ? 30.467 2.388 -1.192 1.00 93.88 296 LYS A C 1
ATOM 2233 O O . LYS A 1 296 ? 30.649 3.601 -1.276 1.00 93.88 296 LYS A O 1
ATOM 2238 N N . ILE A 1 297 ? 30.041 1.642 -2.204 1.00 94.94 297 ILE A N 1
ATOM 2239 C CA . ILE A 1 297 ? 29.747 2.161 -3.544 1.00 94.94 297 ILE A CA 1
ATOM 2240 C C . ILE A 1 297 ? 28.250 2.025 -3.810 1.00 94.94 297 ILE A C 1
ATOM 2242 O O . ILE A 1 297 ? 27.679 0.965 -3.565 1.00 94.94 297 ILE A O 1
ATOM 2246 N N . VAL A 1 298 ? 27.641 3.080 -4.349 1.00 96.56 298 VAL A N 1
ATOM 2247 C CA . VAL A 1 298 ? 26.344 3.009 -5.034 1.00 96.56 298 VAL A CA 1
ATOM 2248 C C . VAL A 1 298 ? 26.602 3.308 -6.500 1.00 96.56 298 VAL A C 1
ATOM 2250 O O . VAL A 1 298 ? 27.183 4.345 -6.818 1.00 96.56 298 VAL A O 1
ATOM 2253 N N . GLY A 1 299 ? 26.234 2.380 -7.376 1.00 92.38 299 GLY A N 1
ATOM 2254 C CA . GLY A 1 299 ? 26.396 2.503 -8.821 1.00 92.38 299 GLY A CA 1
ATOM 2255 C C . GLY A 1 299 ? 25.101 2.169 -9.548 1.00 92.38 299 GLY A C 1
ATOM 2256 O O . GLY A 1 299 ? 24.253 1.466 -9.009 1.00 92.38 299 GLY A O 1
ATOM 2257 N N . GLY A 1 300 ? 24.956 2.668 -10.770 1.00 93.88 300 GLY A N 1
ATOM 2258 C CA . GLY A 1 300 ? 23.927 2.215 -11.704 1.00 93.88 300 GLY A CA 1
ATOM 2259 C C . GLY A 1 300 ? 24.545 1.341 -12.791 1.00 93.88 300 GLY A C 1
ATOM 2260 O O . GLY A 1 300 ? 25.734 1.477 -13.086 1.00 93.88 300 GLY A O 1
ATOM 2261 N N . SER A 1 301 ? 23.744 0.467 -13.395 1.00 96.75 301 SER A N 1
ATOM 2262 C CA . SER A 1 301 ? 24.116 -0.248 -14.618 1.00 96.75 301 SER A CA 1
ATOM 2263 C C . SER A 1 301 ? 22.934 -0.286 -15.575 1.00 96.75 301 SER A C 1
ATOM 2265 O O . SER A 1 301 ? 21.828 -0.633 -15.174 1.00 96.75 301 SER A O 1
ATOM 2267 N N . ASN A 1 302 ? 23.1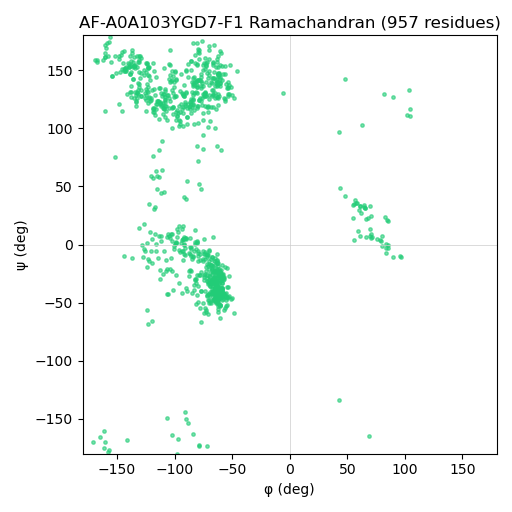70 0.066 -16.836 1.00 93.88 302 ASN A N 1
ATOM 2268 C CA . ASN A 1 302 ? 22.161 0.043 -17.889 1.00 93.88 302 ASN A CA 1
ATOM 2269 C C . ASN A 1 302 ? 22.512 -1.052 -18.900 1.00 93.88 302 ASN A C 1
ATOM 2271 O O . ASN A 1 302 ? 23.567 -0.953 -19.518 1.00 93.88 302 ASN A O 1
ATOM 2275 N N . ILE A 1 303 ? 21.640 -2.052 -19.076 1.00 96.38 303 ILE A N 1
ATOM 2276 C CA . ILE A 1 303 ? 21.784 -3.160 -20.043 1.00 96.38 303 ILE A CA 1
ATOM 2277 C C . ILE A 1 303 ? 23.221 -3.732 -20.098 1.00 96.38 303 ILE A C 1
ATOM 2279 O O . ILE A 1 303 ? 23.811 -3.974 -19.047 1.00 96.38 303 ILE A O 1
ATOM 2283 N N . GLY A 1 304 ? 23.789 -3.959 -21.285 1.00 96.94 304 GLY A N 1
ATOM 2284 C CA . GLY A 1 304 ? 25.210 -4.246 -21.484 1.00 96.94 304 GLY A CA 1
ATOM 2285 C C . GLY A 1 304 ? 25.639 -3.997 -22.929 1.00 96.94 304 GLY A C 1
ATOM 2286 O O . GLY A 1 304 ? 24.807 -3.718 -23.796 1.00 96.94 304 GLY A O 1
ATOM 2287 N N . GLY A 1 305 ? 26.948 -4.064 -23.171 1.00 97.44 305 GLY A N 1
ATOM 2288 C CA . GLY A 1 305 ? 27.521 -3.909 -24.510 1.00 97.44 305 GLY A CA 1
ATOM 2289 C C . GLY A 1 305 ? 27.192 -5.100 -25.407 1.00 97.44 305 GLY A C 1
ATOM 2290 O O . GLY A 1 305 ? 26.885 -6.187 -24.908 1.00 97.44 305 GLY A O 1
ATOM 2291 N N . LEU A 1 306 ? 27.270 -4.954 -26.732 1.00 97.81 306 LEU A N 1
ATOM 2292 C CA . LEU A 1 306 ? 26.883 -6.048 -27.645 1.00 97.81 306 LEU A CA 1
ATOM 2293 C C . LEU A 1 306 ? 27.805 -7.263 -27.503 1.00 97.81 306 LEU A C 1
ATOM 2295 O O . LEU A 1 306 ? 27.344 -8.405 -27.499 1.00 97.81 306 LEU A O 1
ATOM 2299 N N . LYS A 1 307 ? 29.102 -7.021 -27.305 1.00 98.12 307 LYS A N 1
ATOM 2300 C CA . LYS A 1 307 ? 30.080 -8.075 -27.016 1.00 98.12 307 LYS A CA 1
ATOM 2301 C C . LYS A 1 307 ? 29.764 -8.803 -25.711 1.00 98.12 307 LYS A C 1
ATOM 2303 O O . LYS A 1 307 ? 29.722 -10.028 -25.691 1.00 98.12 307 LYS A O 1
ATOM 2308 N N . GLU A 1 308 ? 29.485 -8.051 -24.649 1.00 98.00 308 GLU A N 1
ATOM 2309 C CA . GLU A 1 308 ? 29.123 -8.606 -23.341 1.00 98.00 308 GLU A CA 1
ATOM 2310 C C . GLU A 1 308 ? 27.792 -9.370 -23.399 1.00 98.00 308 GLU A C 1
ATOM 2312 O O . GLU A 1 308 ? 27.635 -10.401 -22.752 1.00 98.00 308 GLU A O 1
ATOM 2317 N N . THR A 1 309 ? 26.852 -8.920 -24.233 1.00 98.62 309 THR A N 1
ATOM 2318 C CA . THR A 1 309 ? 25.590 -9.628 -24.472 1.00 98.62 309 THR A CA 1
ATOM 2319 C C . THR A 1 309 ? 25.832 -10.973 -25.152 1.00 98.62 309 THR A C 1
ATOM 2321 O O . THR A 1 309 ? 25.234 -11.968 -24.746 1.00 98.62 309 THR A O 1
ATOM 2324 N N . GLN A 1 310 ? 26.742 -11.044 -26.130 1.00 98.62 310 GLN A N 1
ATOM 2325 C CA . GLN A 1 310 ? 27.132 -12.322 -26.733 1.00 98.62 310 GLN A CA 1
ATOM 2326 C C . GLN A 1 310 ? 27.811 -13.241 -25.707 1.00 98.62 310 GLN A C 1
ATOM 2328 O O . GLN A 1 310 ? 27.447 -14.410 -25.607 1.00 98.62 310 GLN A O 1
ATOM 2333 N N . GLU A 1 311 ? 28.737 -12.711 -24.900 1.00 98.56 311 GLU A N 1
ATOM 2334 C CA . GLU A 1 311 ? 29.384 -13.465 -23.816 1.00 98.56 311 GLU A CA 1
ATOM 2335 C C . GLU A 1 311 ? 28.360 -14.012 -22.809 1.00 98.56 311 GLU A C 1
ATOM 2337 O O . GLU A 1 311 ? 28.462 -15.163 -22.383 1.00 98.56 311 GLU A O 1
ATOM 2342 N N . MET A 1 312 ? 27.352 -13.212 -22.453 1.00 98.62 312 MET A N 1
ATOM 2343 C CA . MET A 1 312 ? 26.265 -13.602 -21.555 1.00 98.62 312 MET A CA 1
ATOM 2344 C C . MET A 1 312 ? 25.408 -14.721 -22.153 1.00 98.62 312 MET A C 1
ATOM 2346 O O . MET A 1 312 ? 25.112 -15.683 -21.445 1.00 98.62 312 MET A O 1
ATOM 2350 N N . LEU A 1 313 ? 25.043 -14.648 -23.439 1.00 98.75 313 LEU A N 1
ATOM 2351 C CA . LEU A 1 313 ? 24.280 -15.710 -24.108 1.00 98.75 313 LEU A CA 1
ATOM 2352 C C . LEU A 1 313 ? 25.071 -17.022 -24.152 1.00 98.75 313 LEU A C 1
ATOM 2354 O O . LEU A 1 313 ? 24.529 -18.077 -23.820 1.00 98.75 313 LEU A O 1
ATOM 2358 N N . ASP A 1 314 ? 26.357 -16.957 -24.498 1.00 98.50 314 ASP A N 1
ATOM 2359 C CA . ASP A 1 314 ? 27.238 -18.126 -24.534 1.00 98.50 314 ASP A CA 1
ATOM 2360 C C . ASP A 1 314 ? 27.414 -18.730 -23.128 1.00 98.50 314 ASP A C 1
ATOM 2362 O O . ASP A 1 314 ? 27.382 -19.952 -22.948 1.00 98.50 314 ASP A O 1
ATOM 2366 N N . PHE A 1 315 ? 27.545 -17.880 -22.103 1.00 98.44 315 PHE A N 1
ATOM 2367 C CA . PHE A 1 315 ? 27.587 -18.295 -20.701 1.00 98.44 315 PHE A CA 1
ATOM 2368 C C . PHE A 1 315 ? 26.277 -18.963 -20.274 1.00 98.44 315 PHE A C 1
ATOM 2370 O O . PHE A 1 315 ? 26.294 -20.058 -19.708 1.00 98.44 315 PHE A O 1
ATOM 2377 N N . ALA A 1 316 ? 25.137 -18.349 -20.581 1.00 98.25 316 ALA A N 1
ATOM 2378 C CA . ALA A 1 316 ? 23.824 -18.882 -20.255 1.00 98.25 316 ALA A CA 1
ATOM 2379 C C . ALA A 1 316 ? 23.602 -20.251 -20.906 1.00 98.25 316 ALA A C 1
ATOM 2381 O O . ALA A 1 316 ? 23.215 -21.204 -20.229 1.00 98.25 316 ALA A O 1
ATOM 2382 N N . ALA A 1 317 ? 23.956 -20.389 -22.183 1.00 98.00 317 ALA A N 1
ATOM 2383 C CA . ALA A 1 317 ? 23.884 -21.647 -22.912 1.00 98.00 317 ALA A CA 1
ATOM 2384 C C . ALA A 1 317 ? 24.788 -22.728 -22.298 1.00 98.00 317 ALA A C 1
ATOM 2386 O O . ALA A 1 317 ? 24.370 -23.872 -22.124 1.00 98.00 317 ALA A O 1
ATOM 2387 N N . LYS A 1 318 ? 26.021 -22.377 -21.912 1.00 97.81 318 LYS A N 1
ATOM 2388 C CA . LYS A 1 318 ? 26.960 -23.305 -21.261 1.00 97.81 318 LYS A CA 1
ATOM 2389 C C . LYS A 1 318 ? 26.466 -23.787 -19.895 1.00 97.81 318 LYS A C 1
ATOM 2391 O O . LYS A 1 318 ? 26.704 -24.938 -19.534 1.00 97.81 318 LYS A O 1
ATOM 2396 N N . HIS A 1 319 ? 25.820 -22.911 -19.132 1.00 96.88 319 HIS A N 1
ATOM 2397 C CA . HIS A 1 319 ? 25.392 -23.179 -17.758 1.00 96.88 319 HIS A CA 1
ATOM 2398 C C . HIS A 1 319 ? 23.910 -23.573 -17.636 1.00 96.88 319 HIS A C 1
ATOM 2400 O O . HIS A 1 319 ? 23.436 -23.801 -16.526 1.00 96.88 319 HIS A O 1
ATOM 2406 N N . GLY A 1 320 ? 23.186 -23.684 -18.756 1.00 95.12 320 GLY A N 1
ATOM 2407 C CA . GLY A 1 320 ? 21.763 -24.031 -18.772 1.00 95.12 320 GLY A CA 1
ATOM 2408 C C . GLY A 1 320 ? 20.872 -22.969 -18.121 1.00 95.12 320 GLY A C 1
ATOM 2409 O O . GLY A 1 320 ? 19.864 -23.305 -17.502 1.00 95.12 320 GLY A O 1
ATOM 2410 N N . ILE A 1 321 ? 21.257 -21.694 -18.208 1.00 96.38 321 ILE A N 1
ATOM 2411 C CA . ILE A 1 321 ? 20.505 -20.576 -17.634 1.00 96.38 321 ILE A CA 1
ATOM 2412 C C . ILE A 1 321 ? 19.476 -20.102 -18.654 1.00 96.38 321 ILE A C 1
ATOM 2414 O O . ILE A 1 321 ? 19.818 -19.614 -19.725 1.00 96.38 321 ILE A O 1
ATOM 2418 N N . THR A 1 322 ? 18.207 -20.202 -18.286 1.00 92.88 322 THR A N 1
ATOM 2419 C CA . THR A 1 322 ? 17.068 -19.668 -19.040 1.00 92.88 322 THR A CA 1
ATOM 2420 C C . THR A 1 322 ? 16.141 -18.902 -18.102 1.00 92.88 322 THR A C 1
ATOM 2422 O O . THR A 1 322 ? 16.209 -19.059 -16.874 1.00 92.88 322 THR A O 1
ATOM 2425 N N . ALA A 1 323 ? 15.267 -18.063 -18.651 1.00 87.25 323 ALA A N 1
ATOM 2426 C CA . ALA A 1 323 ? 14.199 -17.437 -17.882 1.00 87.25 323 ALA A CA 1
ATOM 2427 C C . ALA A 1 323 ? 13.074 -18.443 -17.593 1.00 87.25 323 ALA A C 1
ATOM 2429 O O . ALA A 1 323 ? 12.822 -19.359 -18.378 1.00 87.25 323 ALA A O 1
ATOM 2430 N N . ASN A 1 324 ? 12.381 -18.267 -16.468 1.00 79.06 324 ASN A N 1
ATOM 2431 C CA . ASN A 1 324 ? 11.108 -18.955 -16.252 1.00 79.06 324 ASN A CA 1
ATOM 2432 C C . ASN A 1 324 ? 10.034 -18.172 -17.015 1.00 79.06 324 ASN A C 1
ATOM 2434 O O . ASN A 1 324 ? 9.843 -16.990 -16.734 1.00 79.06 324 ASN A O 1
ATOM 2438 N N . ILE A 1 325 ? 9.372 -18.806 -17.984 1.00 78.75 325 ILE A N 1
ATOM 2439 C CA . ILE A 1 325 ? 8.485 -18.111 -18.923 1.00 78.75 325 ILE A CA 1
ATOM 2440 C C . ILE A 1 325 ? 7.076 -18.697 -18.957 1.00 78.75 325 ILE A C 1
ATOM 2442 O O . ILE A 1 325 ? 6.862 -19.879 -18.693 1.00 78.75 325 ILE A O 1
ATOM 2446 N N . GLU A 1 326 ? 6.138 -17.854 -19.369 1.00 74.75 326 GLU A N 1
ATOM 2447 C CA . GLU A 1 326 ? 4.819 -18.236 -19.855 1.00 74.75 326 GLU A CA 1
ATOM 2448 C C . GLU A 1 326 ? 4.732 -17.807 -21.323 1.00 74.75 326 GLU A C 1
ATOM 2450 O O . GLU A 1 326 ? 4.899 -16.629 -21.638 1.00 74.75 326 GLU A O 1
ATOM 2455 N N . VAL A 1 327 ? 4.503 -18.759 -22.229 1.00 79.62 327 VAL A N 1
ATOM 2456 C CA . VAL A 1 327 ? 4.331 -18.452 -23.654 1.00 79.62 327 VAL A CA 1
ATOM 2457 C C . VAL A 1 327 ? 2.870 -18.102 -23.904 1.00 79.62 327 VAL A C 1
ATOM 2459 O O . VAL A 1 327 ? 1.986 -18.914 -23.635 1.00 79.62 327 VAL A O 1
ATOM 2462 N N . ILE A 1 328 ? 2.624 -16.916 -24.458 1.00 82.81 328 ILE A N 1
ATOM 2463 C CA . ILE A 1 328 ? 1.283 -16.415 -24.773 1.00 82.81 328 ILE A CA 1
ATOM 2464 C C . ILE A 1 328 ? 1.161 -16.062 -26.265 1.00 82.81 328 ILE A C 1
ATOM 2466 O O . ILE A 1 328 ? 2.158 -15.692 -26.891 1.00 82.81 328 ILE A O 1
ATOM 2470 N N . PRO A 1 329 ? -0.043 -16.141 -26.857 1.00 82.50 329 PRO A N 1
ATOM 2471 C CA . PRO A 1 329 ? -0.297 -15.602 -28.190 1.00 82.50 329 PRO A CA 1
ATOM 2472 C C . PRO A 1 329 ? -0.384 -14.063 -28.174 1.00 82.50 329 PRO A C 1
ATOM 2474 O O . PRO A 1 329 ? -0.691 -13.450 -27.152 1.00 82.50 329 PRO A O 1
ATOM 2477 N N . ILE A 1 330 ? -0.127 -13.422 -29.323 1.00 91.38 330 ILE A N 1
ATOM 2478 C CA . ILE A 1 330 ? -0.067 -11.950 -29.431 1.00 91.38 330 ILE A CA 1
ATOM 2479 C C . ILE A 1 330 ? -1.412 -11.256 -29.154 1.00 91.38 330 ILE A C 1
ATOM 2481 O O . ILE A 1 330 ? -1.432 -10.121 -28.693 1.00 91.38 330 ILE A O 1
ATOM 2485 N N . ASP A 1 331 ? -2.543 -11.920 -29.388 1.00 85.75 331 ASP A N 1
ATOM 2486 C CA . ASP A 1 331 ? -3.875 -11.382 -29.076 1.00 85.75 331 ASP A CA 1
ATOM 2487 C C . ASP A 1 331 ? -4.159 -11.318 -27.562 1.00 85.75 331 ASP A C 1
ATOM 2489 O O . ASP A 1 331 ? -4.998 -10.530 -27.126 1.00 85.75 331 ASP A O 1
ATOM 2493 N N . TYR A 1 332 ? -3.398 -12.057 -26.748 1.00 81.94 332 TYR A N 1
ATOM 2494 C CA . TYR A 1 332 ? -3.446 -12.022 -25.285 1.00 81.94 332 TYR A CA 1
ATOM 2495 C C . TYR A 1 332 ? -2.560 -10.921 -24.669 1.00 81.94 332 TYR A C 1
ATOM 2497 O O . TYR A 1 332 ? -2.541 -10.740 -23.450 1.00 81.94 332 TYR A O 1
ATOM 2505 N N . VAL A 1 333 ? -1.827 -10.150 -25.484 1.00 88.62 333 VAL A N 1
ATOM 2506 C CA . VAL A 1 333 ? -0.805 -9.202 -25.003 1.00 88.62 333 VAL A CA 1
ATOM 2507 C C . VAL A 1 333 ? -1.360 -8.132 -24.056 1.00 88.62 333 VAL A C 1
ATOM 2509 O O . VAL A 1 333 ? -0.710 -7.814 -23.069 1.00 88.62 333 VAL A O 1
ATOM 2512 N N . ASN A 1 334 ? -2.578 -7.621 -24.278 1.00 88.25 334 ASN A N 1
ATOM 2513 C CA . ASN A 1 334 ? -3.184 -6.642 -23.364 1.00 88.25 334 ASN A CA 1
ATOM 2514 C C . ASN A 1 334 ? -3.489 -7.263 -21.997 1.00 88.25 334 ASN A C 1
ATOM 2516 O O . ASN A 1 334 ? -3.202 -6.657 -20.970 1.00 88.25 334 ASN A O 1
ATOM 2520 N N . THR A 1 335 ? -4.006 -8.495 -21.968 1.00 79.19 335 THR A N 1
ATOM 2521 C CA . THR A 1 335 ? -4.233 -9.228 -20.716 1.00 79.19 335 THR A CA 1
ATOM 2522 C C . THR A 1 335 ? -2.916 -9.535 -20.010 1.00 79.19 335 THR A C 1
ATOM 2524 O O . THR A 1 335 ? -2.845 -9.476 -18.786 1.00 79.19 335 THR A O 1
ATOM 2527 N N . ALA A 1 336 ? -1.853 -9.828 -20.758 1.00 75.19 336 ALA A N 1
ATOM 2528 C CA . ALA A 1 336 ? -0.526 -10.030 -20.195 1.00 75.19 336 ALA A CA 1
ATOM 2529 C C . ALA A 1 336 ? 0.093 -8.740 -19.643 1.00 75.19 336 ALA A C 1
ATOM 2531 O O . ALA A 1 336 ? 0.644 -8.786 -18.551 1.00 75.19 336 ALA A O 1
ATOM 2532 N N . MET A 1 337 ? -0.052 -7.598 -20.325 1.00 81.62 337 MET A N 1
ATOM 2533 C CA . MET A 1 337 ? 0.348 -6.279 -19.807 1.00 81.62 337 MET A CA 1
ATOM 2534 C C . MET A 1 337 ? -0.415 -5.937 -18.526 1.00 81.62 337 MET A C 1
ATOM 2536 O O . MET A 1 337 ? 0.175 -5.485 -17.547 1.00 81.62 337 MET A O 1
ATOM 2540 N N . ASP A 1 338 ? -1.711 -6.242 -18.501 1.00 77.31 338 ASP A N 1
ATOM 2541 C CA . ASP A 1 338 ? -2.540 -6.130 -17.310 1.00 77.31 338 ASP A CA 1
ATOM 2542 C C . ASP A 1 338 ? -2.050 -7.041 -16.188 1.00 77.31 338 ASP A C 1
ATOM 2544 O O . ASP A 1 338 ? -1.981 -6.586 -15.063 1.00 77.31 338 ASP A O 1
ATOM 2548 N N . ARG A 1 339 ? -1.696 -8.305 -16.445 1.00 70.38 339 ARG A N 1
ATOM 2549 C CA . ARG A 1 339 ? -1.160 -9.231 -15.425 1.00 70.38 339 ARG A CA 1
ATOM 2550 C C . ARG A 1 339 ? 0.238 -8.840 -14.950 1.00 70.38 339 ARG A C 1
ATOM 2552 O O . ARG A 1 339 ? 0.544 -9.004 -13.773 1.00 70.38 339 ARG A O 1
ATOM 2559 N N . LEU A 1 340 ? 1.063 -8.311 -15.852 1.00 66.56 340 LEU A N 1
ATOM 2560 C CA . LEU A 1 340 ? 2.390 -7.781 -15.554 1.00 66.56 340 LEU A CA 1
ATOM 2561 C C . LEU A 1 340 ? 2.286 -6.578 -14.612 1.00 66.56 340 LEU A C 1
ATOM 2563 O O . LEU A 1 340 ? 3.062 -6.490 -13.666 1.00 66.56 340 LEU A O 1
ATOM 2567 N N . LEU A 1 341 ? 1.278 -5.724 -14.824 1.00 64.94 341 LEU A N 1
ATOM 2568 C CA . LEU A 1 341 ? 0.889 -4.653 -13.905 1.00 64.94 341 LEU A CA 1
ATOM 2569 C C . LEU A 1 341 ? 0.235 -5.201 -12.620 1.00 64.94 341 LEU A C 1
ATOM 2571 O O . LEU A 1 341 ? 0.540 -4.747 -11.525 1.00 64.94 341 LEU A O 1
ATOM 2575 N N . LYS A 1 342 ? -0.651 -6.196 -12.747 1.00 56.53 342 LYS A N 1
ATOM 2576 C CA . LYS A 1 342 ? -1.489 -6.798 -11.690 1.00 56.53 342 LYS A CA 1
ATOM 2577 C C . LYS A 1 342 ? -0.815 -7.986 -11.004 1.00 56.53 342 LYS A C 1
ATOM 2579 O O . LYS A 1 342 ? -1.488 -8.933 -10.599 1.00 56.53 342 LYS A O 1
ATOM 2584 N N . SER A 1 343 ? 0.492 -7.912 -10.757 1.00 47.75 343 SER A N 1
ATOM 2585 C CA . SER A 1 343 ? 1.101 -8.772 -9.724 1.00 47.75 343 SER A CA 1
ATOM 2586 C C . SER A 1 343 ? 0.619 -8.409 -8.308 1.00 47.75 343 SER A C 1
ATOM 2588 O O . SER A 1 343 ? 1.070 -8.992 -7.338 1.00 47.75 343 SER A O 1
ATOM 2590 N N . ASP A 1 344 ? -0.345 -7.502 -8.210 1.00 53.72 344 ASP A N 1
ATOM 2591 C CA . ASP A 1 344 ? -0.685 -6.675 -7.081 1.00 53.72 344 ASP A CA 1
ATOM 2592 C C . ASP A 1 344 ? -2.215 -6.498 -7.100 1.00 53.72 344 ASP A C 1
ATOM 2594 O O . ASP A 1 344 ? -2.774 -5.950 -8.050 1.00 53.72 344 ASP A O 1
ATOM 2598 N N . ALA A 1 345 ? -2.910 -7.029 -6.092 1.00 56.16 345 ALA A N 1
ATOM 2599 C CA . ALA A 1 345 ? -4.287 -6.650 -5.802 1.00 56.16 345 ALA A CA 1
ATOM 2600 C C . ALA A 1 345 ? -4.259 -5.292 -5.106 1.00 56.16 345 ALA A C 1
ATOM 2602 O O . ALA A 1 345 ? -3.446 -5.062 -4.203 1.00 56.16 345 ALA A O 1
ATOM 2603 N N . TYR A 1 346 ? -5.137 -4.397 -5.537 1.00 56.12 346 TYR A N 1
ATOM 2604 C CA . TYR A 1 346 ? -5.240 -3.065 -4.971 1.00 56.12 346 TYR A CA 1
ATOM 2605 C C . TYR A 1 346 ? -6.436 -2.995 -4.030 1.00 56.12 346 TYR A C 1
ATOM 2607 O O . TYR A 1 346 ? -7.543 -3.427 -4.358 1.00 56.12 346 TYR A O 1
ATOM 2615 N N . GLY A 1 347 ? -6.221 -2.431 -2.853 1.00 65.94 347 GLY A N 1
ATOM 2616 C CA . GLY A 1 347 ? -7.285 -2.151 -1.911 1.00 65.94 347 GLY A CA 1
ATOM 2617 C C . GLY A 1 347 ? -6.861 -1.126 -0.885 1.00 65.94 347 GLY A C 1
ATOM 2618 O O . GLY A 1 347 ? -5.904 -0.384 -1.081 1.00 65.94 347 GLY A O 1
ATOM 2619 N N . TYR A 1 348 ? -7.578 -1.095 0.224 1.00 73.25 348 TYR A N 1
ATOM 2620 C CA . TYR A 1 348 ? -7.303 -0.203 1.335 1.00 73.25 348 TYR A CA 1
ATOM 2621 C C . TYR A 1 348 ? -7.007 -1.026 2.574 1.00 73.25 348 TYR A C 1
ATOM 2623 O O . TYR A 1 348 ? -7.724 -1.977 2.884 1.00 73.25 348 TYR A O 1
ATOM 2631 N N . ALA A 1 349 ? -5.937 -0.681 3.280 1.00 77.56 349 ALA A N 1
ATOM 2632 C CA . ALA A 1 349 ? -5.560 -1.370 4.501 1.00 77.56 349 ALA A CA 1
ATOM 2633 C C . ALA A 1 349 ? -5.279 -0.398 5.633 1.00 77.56 349 ALA A C 1
ATOM 2635 O O . ALA A 1 349 ? -4.775 0.704 5.417 1.00 77.56 349 ALA A O 1
ATOM 2636 N N . ALA A 1 350 ? -5.567 -0.852 6.848 1.00 78.12 350 ALA A N 1
ATOM 2637 C CA . ALA A 1 350 ? -4.979 -0.268 8.036 1.00 78.12 350 ALA A CA 1
ATOM 2638 C C . ALA A 1 350 ? -3.581 -0.857 8.221 1.00 78.12 350 ALA A C 1
ATOM 2640 O O . ALA A 1 350 ? -3.365 -2.054 8.004 1.00 78.12 350 ALA A O 1
ATOM 2641 N N . HIS A 1 351 ? -2.636 -0.014 8.624 1.00 84.06 351 HIS A N 1
ATOM 2642 C CA . HIS A 1 351 ? -1.245 -0.402 8.876 1.00 84.06 351 HIS A CA 1
ATOM 2643 C C . HIS A 1 351 ? -0.895 -0.426 10.367 1.00 84.06 351 HIS A C 1
ATOM 2645 O O . HIS A 1 351 ? 0.138 -0.974 10.744 1.00 84.06 351 HIS A O 1
ATOM 2651 N N . ASP A 1 352 ? -1.761 0.142 11.201 1.00 83.50 352 ASP A N 1
ATOM 2652 C CA . ASP A 1 352 ? -1.616 0.225 12.644 1.00 83.50 352 ASP A CA 1
ATOM 2653 C C . ASP A 1 352 ? -2.987 0.411 13.321 1.00 83.50 352 ASP A C 1
ATOM 2655 O O . ASP A 1 352 ? -4.039 0.427 12.676 1.00 83.50 352 ASP A O 1
ATOM 2659 N N . THR A 1 353 ? -2.964 0.569 14.644 1.00 81.88 353 THR A N 1
ATOM 2660 C CA . THR A 1 353 ? -4.150 0.713 15.499 1.00 81.88 353 THR A CA 1
ATOM 2661 C C . THR A 1 353 ? -4.835 2.077 15.410 1.00 81.88 353 THR A C 1
ATOM 2663 O O . THR A 1 353 ? -5.788 2.318 16.151 1.00 81.88 353 THR A O 1
ATOM 2666 N N . SER A 1 354 ? -4.390 2.980 14.525 1.00 77.62 354 SER A N 1
ATOM 2667 C CA . SER A 1 354 ? -5.139 4.209 14.227 1.00 77.62 354 SER A CA 1
ATOM 2668 C C . SER A 1 354 ? -6.454 3.925 13.503 1.00 77.62 354 SER A C 1
ATOM 2670 O O . SER A 1 354 ? -7.334 4.783 13.498 1.00 77.62 354 SER A O 1
ATOM 2672 N N . GLY A 1 355 ? -6.568 2.757 12.859 1.00 67.75 355 GLY A N 1
ATOM 2673 C CA . GLY A 1 355 ? -7.710 2.409 12.017 1.00 67.75 355 GLY A CA 1
ATOM 2674 C C . GLY A 1 355 ? -7.762 3.180 10.697 1.00 67.75 355 GLY A C 1
ATOM 2675 O O . GLY A 1 355 ? -8.736 3.054 9.955 1.00 67.75 355 GLY A O 1
ATOM 2676 N N . THR A 1 356 ? -6.732 3.975 10.382 1.00 77.94 356 THR A N 1
ATOM 2677 C CA . THR A 1 356 ? -6.668 4.747 9.138 1.00 77.94 356 THR A CA 1
ATOM 2678 C C . THR A 1 356 ? -6.441 3.808 7.965 1.00 77.94 356 THR A C 1
ATOM 2680 O O . THR A 1 356 ? -5.421 3.124 7.897 1.00 77.94 356 THR A O 1
ATOM 2683 N N . LEU A 1 357 ? -7.388 3.799 7.031 1.00 66.62 357 LEU A N 1
ATOM 2684 C CA . LEU A 1 357 ? -7.267 3.063 5.783 1.00 66.62 357 LEU A CA 1
ATOM 2685 C C . LEU A 1 357 ? -6.500 3.896 4.756 1.00 66.62 357 LEU A C 1
ATOM 2687 O O . LEU A 1 357 ? -6.891 5.020 4.449 1.00 66.62 357 LEU A O 1
ATOM 2691 N N . SER A 1 358 ? -5.435 3.331 4.198 1.00 64.94 358 SER A N 1
ATOM 2692 C CA . SER A 1 358 ? -4.686 3.921 3.087 1.00 64.94 358 SER A CA 1
ATOM 2693 C C . SER A 1 358 ? -4.607 2.955 1.909 1.00 64.94 358 SER A C 1
ATOM 2695 O O . SER A 1 358 ? -4.684 1.741 2.131 1.00 64.94 358 SER A O 1
ATOM 2697 N N . PRO A 1 359 ? -4.422 3.463 0.673 1.00 66.00 359 PRO A N 1
ATOM 2698 C CA . PRO A 1 359 ? -4.145 2.626 -0.485 1.00 66.00 359 PRO A CA 1
ATOM 2699 C C . PRO A 1 359 ? -3.040 1.624 -0.172 1.00 66.00 359 PRO A C 1
ATOM 2701 O O . PRO A 1 359 ? -1.955 1.992 0.285 1.00 66.00 359 PRO A O 1
ATOM 2704 N N . PHE A 1 360 ? -3.329 0.355 -0.403 1.00 67.31 360 PHE A N 1
ATOM 2705 C CA . PHE A 1 360 ? -2.445 -0.743 -0.092 1.00 67.31 360 PHE A CA 1
ATOM 2706 C C . PHE A 1 360 ? -2.473 -1.765 -1.210 1.00 67.31 360 PHE A C 1
ATOM 2708 O O . PHE A 1 360 ? -3.524 -2.232 -1.653 1.00 67.31 360 PHE A O 1
ATOM 2715 N N . THR A 1 361 ? -1.272 -2.131 -1.622 1.00 63.31 361 THR A N 1
ATOM 2716 C CA . THR A 1 361 ? -1.053 -3.107 -2.666 1.00 63.31 361 THR A CA 1
ATOM 2717 C C . THR A 1 361 ? -0.556 -4.405 -2.048 1.00 63.31 361 THR A C 1
ATOM 2719 O O . THR A 1 361 ? 0.394 -4.401 -1.257 1.00 63.31 361 THR A O 1
ATOM 2722 N N . PHE A 1 362 ? -1.206 -5.517 -2.382 1.00 63.69 362 PHE A N 1
ATOM 2723 C CA . PHE A 1 362 ? -0.922 -6.814 -1.779 1.00 63.69 362 PHE A CA 1
ATOM 2724 C C . PHE A 1 362 ? -1.058 -7.980 -2.749 1.00 63.69 362 PHE A C 1
ATOM 2726 O O . PHE A 1 362 ? -1.797 -7.942 -3.726 1.00 63.69 362 PHE A O 1
ATOM 2733 N N . TYR A 1 363 ? -0.372 -9.076 -2.435 1.00 68.69 363 TYR A N 1
ATOM 2734 C CA . TYR A 1 363 ? -0.445 -10.297 -3.224 1.00 68.69 363 TYR A CA 1
ATOM 2735 C C . TYR A 1 363 ? -1.665 -11.117 -2.810 1.00 68.69 363 TYR A C 1
ATOM 2737 O O . TYR A 1 363 ? -1.725 -11.631 -1.692 1.00 68.69 363 TYR A O 1
ATOM 2745 N N . ARG A 1 364 ? -2.620 -11.296 -3.726 1.00 75.00 364 ARG A N 1
ATOM 2746 C CA . ARG A 1 364 ? -3.641 -12.343 -3.586 1.00 75.00 364 ARG A CA 1
ATOM 2747 C C . ARG A 1 364 ? -3.110 -13.663 -4.122 1.00 75.00 364 ARG A C 1
ATOM 2749 O O . ARG A 1 364 ? -2.454 -13.692 -5.163 1.00 75.00 364 ARG A O 1
ATOM 2756 N N . ARG A 1 365 ? -3.424 -14.756 -3.421 1.00 77.69 365 ARG A N 1
ATOM 2757 C CA . ARG A 1 365 ? -3.075 -16.113 -3.858 1.00 77.69 365 ARG A CA 1
ATOM 2758 C C . ARG A 1 365 ? -3.636 -16.413 -5.253 1.00 77.69 365 ARG A C 1
ATOM 2760 O O . ARG A 1 365 ? -4.628 -15.816 -5.684 1.00 77.69 365 ARG A O 1
ATOM 2767 N N . ALA A 1 366 ? -2.974 -17.321 -5.964 1.00 78.62 366 ALA A N 1
ATOM 2768 C CA . ALA A 1 366 ? -3.443 -17.788 -7.264 1.00 78.62 366 ALA A CA 1
ATOM 2769 C C . ALA A 1 366 ? -4.809 -18.478 -7.131 1.00 78.62 366 ALA A C 1
ATOM 2771 O O . ALA A 1 366 ? -5.138 -19.019 -6.075 1.00 78.62 366 ALA A O 1
ATOM 2772 N N . THR A 1 367 ? -5.593 -18.453 -8.208 1.00 84.69 367 THR A N 1
ATOM 2773 C CA . THR A 1 367 ? -6.871 -19.164 -8.282 1.00 84.69 367 THR A CA 1
ATOM 2774 C C . THR A 1 367 ? -6.575 -20.666 -8.321 1.00 84.69 367 THR A C 1
ATOM 2776 O O . THR A 1 367 ? -6.041 -21.175 -9.305 1.00 84.69 367 THR A O 1
ATOM 2779 N N . GLY A 1 368 ? -6.822 -21.367 -7.214 1.00 85.25 368 GLY A N 1
ATOM 2780 C CA . GLY A 1 368 ? -6.651 -22.811 -7.106 1.00 85.25 368 GLY A CA 1
ATOM 2781 C C . GLY A 1 368 ? -7.777 -23.582 -7.791 1.00 85.25 368 GLY A C 1
ATOM 2782 O O . GLY A 1 368 ? -8.751 -23.015 -8.275 1.00 85.25 368 GLY A O 1
ATOM 2783 N N . GLU A 1 369 ? -7.655 -24.910 -7.829 1.00 91.88 369 GLU A N 1
ATOM 2784 C CA . GLU A 1 369 ? -8.553 -25.765 -8.617 1.00 91.88 369 GLU A CA 1
ATOM 2785 C C . GLU A 1 369 ? -10.030 -25.667 -8.201 1.00 91.88 369 GLU A C 1
ATOM 2787 O O . GLU A 1 369 ? -10.894 -25.813 -9.056 1.00 91.88 369 GLU A O 1
ATOM 2792 N N . LYS A 1 370 ? -10.326 -25.405 -6.923 1.00 94.69 370 LYS A N 1
ATOM 2793 C CA . LYS A 1 370 ? -11.694 -25.221 -6.394 1.00 94.69 370 LYS A CA 1
ATOM 2794 C C . LYS A 1 370 ? -12.053 -23.765 -6.109 1.00 94.69 370 LYS A C 1
ATOM 2796 O O . LYS A 1 370 ? -13.109 -23.479 -5.548 1.00 94.69 370 LYS A O 1
ATOM 2801 N N . ASP A 1 371 ? -11.169 -22.842 -6.462 1.00 94.56 371 ASP A N 1
ATOM 2802 C CA . ASP A 1 371 ? -11.371 -21.439 -6.152 1.00 94.56 371 ASP A CA 1
ATOM 2803 C C . ASP A 1 371 ? -12.117 -20.714 -7.257 1.00 94.56 371 ASP A C 1
ATOM 2805 O O . ASP A 1 371 ? -11.969 -20.980 -8.450 1.00 94.56 371 ASP A O 1
ATOM 2809 N N . VAL A 1 372 ? -12.857 -19.706 -6.834 1.00 94.56 372 VAL A N 1
ATOM 2810 C CA . VAL A 1 372 ? -13.476 -18.709 -7.685 1.00 94.56 372 VAL A CA 1
ATOM 2811 C C . VAL A 1 372 ? -12.751 -17.392 -7.449 1.00 94.56 372 VAL A C 1
ATOM 2813 O O . VAL A 1 372 ? -12.597 -16.949 -6.306 1.00 94.56 372 VAL A O 1
ATOM 2816 N N . ARG A 1 373 ? -12.323 -16.738 -8.532 1.00 93.25 373 ARG A N 1
ATOM 2817 C CA . ARG A 1 373 ? -11.916 -15.333 -8.492 1.00 93.25 373 ARG A CA 1
ATOM 2818 C C . ARG A 1 373 ? -13.108 -14.474 -8.866 1.00 93.25 373 ARG A C 1
ATOM 2820 O O . ARG A 1 373 ? -13.736 -14.698 -9.900 1.00 93.25 373 ARG A O 1
ATOM 2827 N N . LEU A 1 374 ? -13.389 -13.460 -8.061 1.00 91.69 374 LEU A N 1
ATOM 2828 C CA . LEU A 1 374 ? -14.416 -12.466 -8.350 1.00 91.69 374 LEU A CA 1
ATOM 2829 C C . LEU A 1 374 ? -13.826 -11.058 -8.372 1.00 91.69 374 LEU A C 1
ATOM 2831 O O . LEU A 1 374 ? -12.924 -10.735 -7.601 1.00 91.69 374 LEU A O 1
ATOM 2835 N N . LYS A 1 375 ? -14.349 -10.211 -9.256 1.00 86.25 375 LYS A N 1
ATOM 2836 C CA . LYS A 1 375 ? -14.196 -8.758 -9.162 1.00 86.25 375 LYS A CA 1
ATOM 2837 C C . LYS A 1 375 ? -15.185 -8.254 -8.123 1.00 86.25 375 LYS A C 1
ATOM 2839 O O . LYS A 1 375 ? -16.382 -8.514 -8.260 1.00 86.25 375 LYS A O 1
ATOM 2844 N N . VAL A 1 376 ? -14.697 -7.541 -7.114 1.00 87.81 376 VAL A N 1
ATOM 2845 C CA . VAL A 1 376 ? -15.563 -6.932 -6.101 1.00 87.81 376 VAL A CA 1
ATOM 2846 C C . VAL A 1 376 ? -16.257 -5.728 -6.733 1.00 87.81 376 VAL A C 1
ATOM 2848 O O . VAL A 1 376 ? -15.623 -4.912 -7.401 1.00 87.81 376 VAL A O 1
ATOM 2851 N N . LEU A 1 377 ? -17.576 -5.648 -6.573 1.00 85.88 377 LEU A N 1
ATOM 2852 C CA . LEU A 1 377 ? -18.377 -4.510 -7.027 1.00 85.88 377 LEU A CA 1
ATOM 2853 C C . LEU A 1 377 ? -18.827 -3.649 -5.851 1.00 85.88 377 LEU A C 1
ATOM 2855 O O . LEU A 1 377 ? -18.752 -2.428 -5.931 1.00 85.88 377 LEU A O 1
ATOM 2859 N N . TYR A 1 378 ? -19.264 -4.295 -4.770 1.00 88.00 378 TYR A N 1
ATOM 2860 C CA . TYR A 1 378 ? -19.678 -3.647 -3.533 1.00 88.00 378 TYR A CA 1
ATOM 2861 C C . TYR A 1 378 ? -19.155 -4.450 -2.346 1.00 88.00 378 TYR A C 1
ATOM 2863 O O . TYR A 1 378 ? -19.068 -5.677 -2.402 1.00 88.00 378 TYR A O 1
ATOM 2871 N N . CYS A 1 379 ? -18.822 -3.757 -1.265 1.00 88.88 379 CYS A N 1
ATOM 2872 C CA . CYS A 1 379 ? -18.598 -4.369 0.033 1.00 88.88 379 CYS A CA 1
ATOM 2873 C C . CYS A 1 379 ? -19.343 -3.538 1.074 1.00 88.88 379 CYS A C 1
ATOM 2875 O O . CYS A 1 379 ? -19.185 -2.317 1.099 1.00 88.88 379 CYS A O 1
ATOM 2877 N N . GLY A 1 380 ? -20.156 -4.182 1.906 1.00 84.62 380 GLY A N 1
ATOM 2878 C CA . GLY A 1 380 ? -20.742 -3.521 3.068 1.00 84.62 380 GLY A CA 1
ATOM 2879 C C . GLY A 1 380 ? -19.674 -3.152 4.109 1.00 84.62 380 GLY A C 1
ATOM 2880 O O . GLY A 1 380 ? -18.575 -3.720 4.112 1.00 84.62 380 GLY A O 1
ATOM 2881 N N . ILE A 1 381 ? -19.990 -2.150 4.936 1.00 84.50 381 ILE A N 1
ATOM 2882 C CA . ILE A 1 381 ? -19.149 -1.676 6.040 1.00 84.50 381 ILE A CA 1
ATOM 2883 C C . ILE A 1 381 ? -19.813 -2.088 7.347 1.00 84.50 381 ILE A C 1
ATOM 2885 O O . ILE A 1 381 ? -20.873 -1.570 7.704 1.00 84.50 381 ILE A O 1
ATOM 2889 N N . CYS A 1 382 ? -19.143 -2.943 8.110 1.00 83.81 382 CYS A N 1
ATOM 2890 C CA . CYS A 1 382 ? -19.641 -3.443 9.380 1.00 83.81 382 CYS A CA 1
ATOM 2891 C C . CYS A 1 382 ? -18.852 -2.852 10.557 1.00 83.81 382 CYS A C 1
ATOM 2893 O O . CYS A 1 382 ? -17.658 -2.554 10.479 1.00 83.81 382 CYS A O 1
ATOM 2895 N N . HIS A 1 383 ? -19.497 -2.737 11.720 1.00 82.31 383 HIS A N 1
ATOM 2896 C CA . HIS A 1 383 ? -18.824 -2.305 12.951 1.00 82.31 383 HIS A CA 1
ATOM 2897 C C . HIS A 1 383 ? -17.642 -3.229 13.307 1.00 82.31 383 HIS A C 1
ATOM 2899 O O . HIS A 1 383 ? -16.640 -2.775 13.857 1.00 82.31 383 HIS A O 1
ATOM 2905 N N . THR A 1 384 ? -17.721 -4.514 12.953 1.00 82.38 384 THR A N 1
ATOM 2906 C CA . THR A 1 384 ? -16.636 -5.487 13.142 1.00 82.38 384 THR A CA 1
ATOM 2907 C C . THR A 1 384 ? -15.380 -5.131 12.342 1.00 82.38 384 THR A C 1
ATOM 2909 O O . THR A 1 384 ? -14.276 -5.373 12.832 1.00 82.38 384 THR A O 1
ATOM 2912 N N . ASP A 1 385 ? -15.507 -4.491 11.172 1.00 85.31 385 ASP A N 1
ATOM 2913 C CA . ASP A 1 385 ? -14.350 -3.998 10.414 1.00 85.31 385 ASP A CA 1
ATOM 2914 C C . ASP A 1 385 ? -13.590 -2.945 11.228 1.00 85.31 385 ASP A C 1
ATOM 2916 O O . ASP A 1 385 ? -12.368 -3.021 11.342 1.00 85.31 385 ASP A O 1
ATOM 2920 N N . VAL A 1 386 ? -14.316 -2.026 11.881 1.00 82.94 386 VAL A N 1
ATOM 2921 C CA . VAL A 1 386 ? -13.750 -0.978 12.752 1.00 82.94 386 VAL A CA 1
ATOM 2922 C C . VAL A 1 386 ? -13.001 -1.587 13.940 1.00 82.94 386 VAL A C 1
ATOM 2924 O O . VAL A 1 386 ? -11.867 -1.205 14.226 1.00 82.94 386 VAL A O 1
ATOM 2927 N N . ARG A 1 387 ? -13.603 -2.578 14.612 1.00 81.56 387 ARG A N 1
ATOM 2928 C CA . ARG A 1 387 ? -12.972 -3.281 15.748 1.00 81.56 387 ARG A CA 1
ATOM 2929 C C . ARG A 1 387 ? -11.686 -3.993 15.329 1.00 81.56 387 ARG A C 1
ATOM 2931 O O . ARG A 1 387 ? -10.704 -3.967 16.069 1.00 81.56 387 ARG A O 1
ATOM 2938 N N . PHE A 1 388 ? -11.676 -4.592 14.136 1.00 82.25 388 PHE A N 1
ATOM 2939 C CA . PHE A 1 388 ? -10.487 -5.232 13.581 1.00 82.25 388 PHE A CA 1
ATOM 2940 C C . PHE A 1 388 ? -9.401 -4.215 13.232 1.00 82.25 388 PHE A C 1
ATOM 2942 O O . PHE A 1 388 ? -8.270 -4.377 13.683 1.00 82.25 388 PHE A O 1
ATOM 2949 N N . VAL A 1 389 ? -9.703 -3.145 12.492 1.00 84.25 389 VAL A N 1
ATOM 2950 C CA . VAL A 1 389 ? -8.667 -2.164 12.112 1.00 84.25 389 VAL A CA 1
ATOM 2951 C C . VAL A 1 389 ? -8.099 -1.392 13.300 1.00 84.25 389 VAL A C 1
ATOM 2953 O O . VAL A 1 389 ? -6.957 -0.954 13.221 1.00 84.25 389 VAL A O 1
ATOM 2956 N N . ASN A 1 390 ? -8.833 -1.277 14.409 1.00 83.69 390 ASN A N 1
ATOM 2957 C CA . ASN A 1 390 ? -8.348 -0.666 15.653 1.00 83.69 390 ASN A CA 1
ATOM 2958 C C . ASN A 1 390 ? -7.634 -1.659 16.588 1.00 83.69 390 ASN A C 1
ATOM 2960 O O . ASN A 1 390 ? -7.041 -1.249 17.586 1.00 83.69 390 ASN A O 1
ATOM 2964 N N . ASN A 1 391 ? -7.662 -2.954 16.254 1.00 87.31 391 ASN A N 1
ATOM 2965 C CA . ASN A 1 391 ? -7.161 -4.050 17.082 1.00 87.31 391 ASN A CA 1
ATOM 2966 C C . ASN A 1 391 ? -7.808 -4.115 18.479 1.00 87.31 391 ASN A C 1
ATOM 2968 O O . ASN A 1 391 ? -7.142 -4.452 19.459 1.00 87.31 391 ASN A O 1
ATOM 2972 N N . ASP A 1 392 ? -9.111 -3.837 18.579 1.00 81.50 392 ASP A N 1
ATOM 2973 C CA . ASP A 1 392 ? -9.843 -3.811 19.857 1.00 81.50 392 ASP A CA 1
ATOM 2974 C C . ASP A 1 392 ? -9.816 -5.172 20.582 1.00 81.50 392 ASP A C 1
ATOM 2976 O O . ASP A 1 392 ? -9.939 -5.241 21.804 1.00 81.50 392 ASP A O 1
ATOM 2980 N N . TRP A 1 393 ? -9.626 -6.264 19.835 1.00 78.44 393 TRP A N 1
ATOM 2981 C CA . TRP A 1 393 ? -9.549 -7.630 20.363 1.00 78.44 393 TRP A CA 1
ATOM 2982 C C . TRP A 1 393 ? -8.122 -8.173 20.504 1.00 78.44 393 TRP A C 1
ATOM 2984 O O . TRP A 1 393 ? -7.947 -9.300 20.959 1.00 78.44 393 TRP A O 1
ATOM 2994 N N . GLY A 1 394 ? -7.096 -7.407 20.120 1.00 82.69 394 GLY A N 1
ATOM 2995 C CA . GLY A 1 394 ? -5.694 -7.829 20.224 1.00 82.69 394 GLY A CA 1
ATOM 2996 C C . GLY A 1 394 ? -5.273 -8.948 19.259 1.00 82.69 394 GLY A C 1
ATOM 2997 O O . GLY A 1 394 ? -4.211 -9.535 19.449 1.00 82.69 394 GLY A O 1
ATOM 2998 N N . VAL A 1 395 ? -6.091 -9.262 18.249 1.00 80.44 395 VAL A N 1
ATOM 2999 C CA . VAL A 1 395 ? -5.866 -10.363 17.289 1.00 80.44 395 VAL A CA 1
ATOM 3000 C C . VAL A 1 395 ? -5.496 -9.889 15.880 1.00 80.44 395 VAL A C 1
ATOM 3002 O O . VAL A 1 395 ? -5.196 -10.710 15.015 1.00 80.44 395 VAL A O 1
ATOM 3005 N N . THR A 1 396 ? -5.519 -8.582 15.620 1.00 82.19 396 THR A N 1
ATOM 3006 C CA . THR A 1 396 ? -5.294 -8.033 14.280 1.00 82.19 396 THR A CA 1
ATOM 3007 C C . THR A 1 396 ? -3.822 -8.094 13.899 1.00 82.19 396 THR A C 1
ATOM 3009 O O . THR A 1 396 ? -2.957 -7.571 14.601 1.00 82.19 396 THR A O 1
ATOM 3012 N N . THR A 1 397 ? -3.547 -8.675 12.731 1.00 82.00 397 THR A N 1
ATOM 3013 C CA . THR A 1 397 ? -2.225 -8.642 12.096 1.00 82.00 397 THR A CA 1
ATOM 3014 C C . THR A 1 397 ? -2.221 -7.605 10.977 1.00 82.00 397 THR A C 1
ATOM 3016 O O . THR A 1 397 ? -2.969 -7.736 10.009 1.00 82.00 397 THR A O 1
ATOM 3019 N N . TYR A 1 398 ? -1.378 -6.580 11.104 1.00 84.25 398 TYR A N 1
ATOM 3020 C CA . TYR A 1 398 ? -1.241 -5.514 10.111 1.00 84.25 398 TYR A CA 1
ATOM 3021 C C . TYR A 1 398 ? -0.169 -5.836 9.051 1.00 84.25 398 TYR A C 1
ATOM 3023 O O . TYR A 1 398 ? 0.833 -6.478 9.374 1.00 84.25 398 TYR A O 1
ATOM 3031 N N . PRO A 1 399 ? -0.316 -5.347 7.803 1.00 82.88 399 PRO A N 1
ATOM 3032 C CA . PRO A 1 399 ? -1.459 -4.591 7.288 1.00 82.88 399 PRO A CA 1
ATOM 3033 C C . PRO A 1 399 ? -2.701 -5.474 7.112 1.00 82.88 399 PRO A C 1
ATOM 3035 O O . PRO A 1 399 ? -2.594 -6.635 6.717 1.00 82.88 399 PRO A O 1
ATOM 3038 N N . VAL A 1 400 ? -3.879 -4.915 7.393 1.00 84.19 400 VAL A N 1
ATOM 3039 C CA . VAL A 1 400 ? -5.167 -5.611 7.256 1.00 84.19 400 VAL A CA 1
ATOM 3040 C C . VAL A 1 400 ? -6.057 -4.862 6.274 1.00 84.19 400 VAL A C 1
ATOM 3042 O O . VAL A 1 400 ? -6.319 -3.677 6.458 1.00 84.19 400 VAL A O 1
ATOM 3045 N N . THR A 1 401 ? -6.526 -5.557 5.238 1.00 87.31 401 THR A N 1
ATOM 3046 C CA . THR A 1 401 ? -7.562 -5.072 4.312 1.00 87.31 401 THR A CA 1
ATOM 3047 C C . THR A 1 401 ? -8.906 -5.616 4.786 1.00 87.31 401 THR A C 1
ATOM 3049 O O . THR A 1 401 ? -9.140 -6.810 4.594 1.00 87.31 401 THR A O 1
ATOM 3052 N N . PRO A 1 402 ? -9.753 -4.812 5.452 1.00 88.12 402 PRO A N 1
ATOM 3053 C CA . PRO A 1 402 ? -11.026 -5.283 5.998 1.00 88.12 402 PRO A CA 1
ATOM 3054 C C . PRO A 1 402 ? -12.117 -5.402 4.913 1.00 88.12 402 PRO A C 1
ATOM 3056 O O . PRO A 1 402 ? -11.843 -5.283 3.714 1.00 88.12 402 PRO A O 1
ATOM 3059 N N . GLY A 1 403 ? -13.351 -5.682 5.337 1.00 89.50 403 GLY A N 1
ATOM 3060 C CA . GLY A 1 403 ? -14.516 -5.882 4.479 1.00 89.50 403 GLY A CA 1
ATOM 3061 C C . GLY A 1 403 ? -14.886 -7.358 4.360 1.00 89.50 403 GLY A C 1
ATOM 3062 O O . GLY A 1 403 ? -14.163 -8.144 3.746 1.00 89.50 403 GLY A O 1
ATOM 3063 N N . HIS A 1 404 ? -16.018 -7.744 4.941 1.00 92.06 404 HIS A N 1
ATOM 3064 C CA . HIS A 1 404 ? -16.514 -9.128 4.946 1.00 92.06 404 HIS A CA 1
ATOM 3065 C C . HIS A 1 404 ? -17.953 -9.275 4.431 1.00 92.06 404 HIS A C 1
ATOM 3067 O O . HIS A 1 404 ? -18.601 -10.293 4.656 1.00 92.06 404 HIS A O 1
ATOM 3073 N N . GLU A 1 405 ? -18.448 -8.262 3.729 1.00 93.44 405 GLU A N 1
ATOM 3074 C CA . GLU A 1 405 ? -19.798 -8.210 3.167 1.00 93.44 405 GLU A CA 1
ATOM 3075 C C . GLU A 1 405 ? -19.709 -8.041 1.647 1.00 93.44 405 GLU A C 1
ATOM 3077 O O . GLU A 1 405 ? -20.125 -7.029 1.090 1.00 93.44 405 GLU A O 1
ATOM 3082 N N . ILE A 1 406 ? -19.059 -8.993 0.977 1.00 96.50 406 ILE A N 1
ATOM 3083 C CA . ILE A 1 406 ? -18.498 -8.822 -0.368 1.00 96.50 406 ILE A CA 1
ATOM 3084 C C . ILE A 1 406 ? -19.500 -9.267 -1.424 1.00 96.50 406 ILE A C 1
ATOM 3086 O O . ILE A 1 406 ? -19.972 -10.399 -1.381 1.00 96.50 406 ILE A O 1
ATOM 3090 N N . VAL A 1 407 ? -19.751 -8.430 -2.430 1.00 95.50 407 VAL A N 1
ATOM 3091 C CA . VAL A 1 407 ? -20.592 -8.758 -3.588 1.00 95.50 407 VAL A CA 1
ATOM 3092 C C . VAL A 1 407 ? -19.851 -8.438 -4.876 1.00 95.50 407 VAL A C 1
ATOM 3094 O O . VAL A 1 407 ? -19.263 -7.366 -5.036 1.00 95.50 407 VAL A O 1
ATOM 3097 N N . GLY A 1 408 ? -19.876 -9.370 -5.824 1.00 94.44 408 GLY A N 1
ATOM 3098 C CA . GLY A 1 408 ? -19.082 -9.254 -7.036 1.00 94.44 408 GLY A CA 1
ATOM 3099 C C . GLY A 1 408 ? -19.545 -10.124 -8.191 1.00 94.44 408 GLY A C 1
ATOM 3100 O O . GLY A 1 408 ? -20.626 -10.716 -8.180 1.00 94.44 408 GLY A O 1
ATOM 3101 N N . VAL A 1 409 ? -18.695 -10.173 -9.213 1.00 92.88 409 VAL A N 1
ATOM 3102 C CA . VAL A 1 409 ? -18.907 -10.983 -10.417 1.00 92.88 409 VAL A CA 1
ATOM 3103 C C . VAL A 1 409 ? -17.707 -11.886 -10.626 1.00 92.88 409 VAL A C 1
ATOM 3105 O O . VAL A 1 409 ? -16.567 -11.427 -10.546 1.00 92.88 409 VAL A O 1
ATOM 3108 N N . VAL A 1 410 ? -17.957 -13.158 -10.914 1.00 95.56 410 VAL A N 1
ATOM 3109 C CA . VAL A 1 410 ? -16.907 -14.145 -11.177 1.00 95.56 410 VAL A CA 1
ATOM 3110 C C . VAL A 1 410 ? -16.118 -13.768 -12.431 1.00 95.56 410 VAL A C 1
ATOM 3112 O O . VAL A 1 410 ? -16.694 -13.567 -13.501 1.00 95.56 410 VAL A O 1
ATOM 3115 N N . THR A 1 411 ? -14.795 -13.699 -12.308 1.00 89.44 411 THR A N 1
ATOM 3116 C CA . THR A 1 411 ? -13.860 -13.385 -13.400 1.00 89.44 411 THR A CA 1
ATOM 3117 C C . THR A 1 411 ? -12.970 -14.561 -13.785 1.00 89.44 411 THR A C 1
ATOM 3119 O O . THR A 1 411 ? -12.483 -14.600 -14.911 1.00 89.44 411 THR A O 1
ATOM 3122 N N . GLU A 1 412 ? -12.790 -15.533 -12.892 1.00 90.25 412 GLU A N 1
ATOM 3123 C CA . GLU A 1 412 ? -12.005 -16.747 -13.124 1.00 90.25 412 GLU A CA 1
ATOM 3124 C C . GLU A 1 412 ? -12.574 -17.886 -12.274 1.00 90.25 412 GLU A C 1
ATOM 3126 O O . GLU A 1 412 ? -13.059 -17.654 -11.164 1.00 90.25 412 GLU A O 1
ATOM 3131 N N . VAL A 1 413 ? -12.488 -19.117 -12.771 1.00 94.75 413 VAL A N 1
ATOM 3132 C CA . VAL A 1 413 ? -12.866 -20.321 -12.025 1.00 94.75 413 VAL A CA 1
ATOM 3133 C C . VAL A 1 413 ? -11.762 -21.361 -12.137 1.00 94.75 413 VAL A C 1
ATOM 3135 O O . VAL A 1 413 ? -11.182 -21.549 -13.208 1.00 94.75 413 VAL A O 1
ATOM 3138 N N . GLY A 1 414 ? -11.477 -22.030 -11.025 1.00 91.56 414 GLY A N 1
ATOM 3139 C CA . GLY A 1 414 ? -10.588 -23.177 -10.983 1.00 91.56 414 GLY A CA 1
ATOM 3140 C C . GLY A 1 414 ? -11.117 -24.357 -11.799 1.00 91.56 414 GLY A C 1
ATOM 3141 O O . GLY A 1 414 ? -12.306 -24.477 -12.090 1.00 91.56 414 GLY A O 1
ATOM 3142 N N . THR A 1 415 ? -10.217 -25.269 -12.158 1.00 92.44 415 THR A N 1
ATOM 3143 C CA . THR A 1 415 ? -10.504 -26.425 -13.028 1.00 92.44 415 THR A CA 1
ATOM 3144 C C . THR A 1 415 ? -11.487 -27.447 -12.447 1.00 92.44 415 THR A C 1
ATOM 3146 O O . THR A 1 415 ? -11.973 -28.300 -13.187 1.00 92.44 415 THR A O 1
ATOM 3149 N N . LYS A 1 416 ? -11.764 -27.387 -11.141 1.00 96.12 416 LYS A N 1
ATOM 3150 C CA . LYS A 1 416 ? -12.670 -28.269 -10.391 1.00 96.12 416 LYS A CA 1
ATOM 3151 C C . LYS A 1 416 ? -13.864 -27.529 -9.784 1.00 96.12 416 LYS A C 1
ATOM 3153 O O . LYS A 1 416 ? -14.578 -28.140 -8.999 1.00 96.12 416 LYS A O 1
ATOM 3158 N N . VAL A 1 417 ? -14.073 -26.255 -10.123 1.00 96.88 417 VAL A N 1
ATOM 3159 C CA . VAL A 1 417 ? -15.272 -25.516 -9.711 1.00 96.88 417 VAL A CA 1
ATOM 3160 C C . VAL A 1 417 ? -16.485 -26.066 -10.454 1.00 96.88 417 VAL A C 1
ATOM 3162 O O . VAL A 1 417 ? -16.480 -26.155 -11.683 1.00 96.88 417 VAL A O 1
ATOM 3165 N N . GLU A 1 418 ? -17.540 -26.398 -9.715 1.00 95.00 418 GLU A N 1
ATOM 3166 C CA . GLU A 1 418 ? -18.784 -26.948 -10.268 1.00 95.00 418 GLU A CA 1
ATOM 3167 C C . GLU A 1 418 ? -19.967 -25.982 -10.115 1.00 95.00 418 GLU A C 1
ATOM 3169 O O . GLU A 1 418 ? -20.880 -25.984 -10.945 1.00 95.00 418 GLU A O 1
ATOM 3174 N N . LYS A 1 419 ? -19.967 -25.144 -9.068 1.00 95.31 419 LYS A N 1
ATOM 3175 C CA . LYS A 1 419 ? -21.121 -24.299 -8.709 1.00 95.31 419 LYS A CA 1
ATOM 3176 C C . LYS A 1 419 ? -21.247 -23.013 -9.527 1.00 95.31 419 LYS A C 1
ATOM 3178 O O . LYS A 1 419 ? -22.354 -22.490 -9.646 1.00 95.31 419 LYS A O 1
ATOM 3183 N N . PHE A 1 420 ? -20.140 -22.496 -10.059 1.00 97.56 420 PHE A N 1
ATOM 3184 C CA . PHE A 1 420 ? -20.071 -21.149 -10.631 1.00 97.56 420 PHE A CA 1
ATOM 3185 C C . PHE A 1 420 ? -19.347 -21.116 -11.975 1.00 97.56 420 PHE A C 1
ATOM 3187 O O . PHE A 1 420 ? -18.477 -21.939 -12.259 1.00 97.56 420 PHE A O 1
ATOM 3194 N N . LYS A 1 421 ? -19.675 -20.116 -12.792 1.00 96.25 421 LYS A N 1
ATOM 3195 C CA . LYS A 1 421 ? -18.987 -19.797 -14.051 1.00 96.25 421 LYS A CA 1
ATOM 3196 C C . LYS A 1 421 ? -18.654 -18.310 -14.133 1.00 96.25 421 LYS A C 1
ATOM 3198 O O . LYS A 1 421 ? -19.249 -17.479 -13.449 1.00 96.25 421 LYS A O 1
ATOM 3203 N N . ILE A 1 422 ? -17.725 -17.971 -15.026 1.00 95.06 422 ILE A N 1
ATOM 3204 C CA . ILE A 1 422 ? -17.379 -16.579 -15.342 1.00 95.06 422 ILE A CA 1
ATOM 3205 C C . ILE A 1 422 ? -18.648 -15.799 -15.717 1.00 95.06 422 ILE A C 1
ATOM 3207 O O . ILE A 1 422 ? -19.433 -16.239 -16.559 1.00 95.06 422 ILE A O 1
ATOM 3211 N N . GLY A 1 423 ? -18.832 -14.637 -15.088 1.00 91.69 423 GLY A N 1
ATOM 3212 C CA . GLY A 1 423 ? -19.995 -13.765 -15.257 1.00 91.69 423 GLY A CA 1
ATOM 3213 C C . GLY A 1 423 ? -21.106 -13.939 -14.215 1.00 91.69 423 GLY A C 1
ATOM 3214 O O . GLY A 1 423 ? -22.000 -13.093 -14.167 1.00 91.69 423 GLY A O 1
ATOM 3215 N N . ASP A 1 424 ? -21.064 -14.971 -13.366 1.00 97.19 424 ASP A N 1
ATOM 3216 C CA . ASP A 1 424 ? -22.059 -15.143 -12.301 1.00 97.19 424 ASP A CA 1
ATOM 3217 C C . ASP A 1 424 ? -21.937 -14.050 -11.228 1.00 97.19 424 ASP A C 1
ATOM 3219 O O . ASP A 1 424 ? -20.835 -13.632 -10.865 1.00 97.19 424 ASP A O 1
ATOM 3223 N N . ARG A 1 425 ? -23.081 -13.603 -10.695 1.00 97.50 425 ARG A N 1
ATOM 3224 C CA . ARG A 1 425 ? -23.149 -12.705 -9.532 1.00 97.50 425 ARG A CA 1
ATOM 3225 C C . ARG A 1 425 ? -23.053 -13.528 -8.254 1.00 97.50 425 ARG A C 1
ATOM 3227 O O . ARG A 1 425 ? -23.819 -14.479 -8.072 1.00 97.50 425 ARG A O 1
ATOM 3234 N N . VAL A 1 426 ? -22.141 -13.144 -7.373 1.00 98.12 426 VAL A N 1
ATOM 3235 C CA . VAL A 1 426 ? -21.810 -13.915 -6.172 1.00 98.12 426 VAL A CA 1
ATOM 3236 C C . VAL A 1 426 ? -21.581 -13.019 -4.961 1.00 98.12 426 VAL A C 1
ATOM 3238 O O . VAL A 1 426 ? -21.234 -11.846 -5.111 1.00 98.12 426 VAL A O 1
ATOM 3241 N N . GLY A 1 427 ? -21.761 -13.589 -3.770 1.00 97.31 427 GLY A N 1
ATOM 3242 C CA . GLY A 1 427 ? -21.437 -12.956 -2.493 1.00 97.31 427 GLY A CA 1
ATOM 3243 C C . GLY A 1 427 ? -20.465 -13.791 -1.658 1.00 97.31 427 GLY A C 1
ATOM 3244 O O . GLY A 1 427 ? -20.455 -15.016 -1.766 1.00 97.31 427 GLY A O 1
ATOM 3245 N N . VAL A 1 428 ? -19.660 -13.144 -0.815 1.00 97.50 428 VAL A N 1
ATOM 3246 C CA . VAL A 1 428 ? -18.777 -13.792 0.171 1.00 97.50 428 VAL A CA 1
ATOM 3247 C C . VAL A 1 428 ? -18.928 -13.075 1.513 1.00 97.50 428 VAL A C 1
ATOM 3249 O O . VAL A 1 428 ? -18.746 -11.861 1.594 1.00 97.50 428 VAL A O 1
ATOM 3252 N N . GLY A 1 429 ? -19.298 -13.833 2.549 1.00 94.06 429 GLY A N 1
ATOM 3253 C CA . GLY A 1 429 ? -19.522 -13.331 3.910 1.00 94.06 429 GLY A CA 1
ATOM 3254 C C . GLY A 1 429 ? -18.262 -13.358 4.781 1.00 94.06 429 GLY A C 1
ATOM 3255 O O . GLY A 1 429 ? -17.147 -13.274 4.271 1.00 94.06 429 GLY A O 1
ATOM 3256 N N . CYS A 1 430 ? -18.433 -13.530 6.099 1.00 92.25 430 CYS A N 1
ATOM 3257 C CA . CYS A 1 430 ? -17.356 -13.497 7.106 1.00 92.25 430 CYS A CA 1
ATOM 3258 C C . CYS A 1 430 ? -16.388 -14.687 7.103 1.00 92.25 430 CYS A C 1
ATOM 3260 O O . CYS A 1 430 ? -15.393 -14.658 7.830 1.00 92.25 430 CYS A O 1
ATOM 3262 N N . LEU A 1 431 ? -16.678 -15.735 6.334 1.00 94.06 431 LEU A N 1
ATOM 3263 C CA . LEU A 1 431 ? -15.928 -16.986 6.331 1.00 94.06 431 LEU A CA 1
ATOM 3264 C C . LEU A 1 431 ? -15.434 -17.292 4.923 1.00 94.06 431 LEU A C 1
ATOM 3266 O O . LEU A 1 431 ? -16.197 -17.207 3.966 1.00 94.06 431 LEU A O 1
ATOM 3270 N N . VAL A 1 432 ? -14.174 -17.710 4.818 1.00 94.75 432 VAL A N 1
ATOM 3271 C CA . VAL A 1 432 ? -13.558 -18.160 3.555 1.00 94.75 432 VAL A CA 1
ATOM 3272 C C . VAL A 1 432 ? -12.914 -19.545 3.665 1.00 94.75 432 VAL A C 1
ATOM 3274 O O . VAL A 1 432 ? -12.419 -20.077 2.670 1.00 94.75 432 VAL A O 1
ATOM 3277 N N . GLY A 1 433 ? -12.905 -20.134 4.863 1.00 94.50 433 GLY A N 1
ATOM 3278 C CA . GLY A 1 433 ? -12.351 -21.460 5.123 1.00 94.50 433 GLY A CA 1
ATOM 3279 C C . GLY A 1 433 ? -12.842 -22.066 6.441 1.00 94.50 433 GLY A C 1
ATOM 3280 O O . GLY A 1 433 ? -13.279 -21.363 7.354 1.00 94.50 433 GLY A O 1
ATOM 3281 N N . SER A 1 434 ? -12.762 -23.391 6.545 1.00 94.62 434 SER A N 1
ATOM 3282 C CA . SER A 1 434 ? -13.078 -24.176 7.746 1.00 94.62 434 SER A CA 1
ATOM 3283 C C . SER A 1 434 ? -12.326 -25.513 7.701 1.00 94.62 434 SER A C 1
ATOM 3285 O O . SER A 1 434 ? -11.617 -25.807 6.742 1.00 94.62 434 SER A O 1
ATOM 3287 N N . CYS A 1 435 ? -12.454 -26.368 8.722 1.00 92.31 435 CYS A N 1
ATOM 3288 C CA . CYS A 1 435 ? -11.810 -27.691 8.678 1.00 92.31 435 CYS A CA 1
ATOM 3289 C C . CYS A 1 435 ? -12.510 -28.720 7.772 1.00 92.31 435 CYS A C 1
ATOM 3291 O O . CYS A 1 435 ? -11.948 -29.795 7.555 1.00 92.31 435 CYS A O 1
ATOM 3293 N N . GLY A 1 436 ? -13.750 -28.451 7.344 1.00 91.38 436 GLY A N 1
ATOM 3294 C CA . GLY A 1 436 ? -14.558 -29.325 6.482 1.00 91.38 436 GLY A CA 1
ATOM 3295 C C . GLY A 1 436 ? -14.886 -30.722 7.030 1.00 91.38 436 GLY A C 1
ATOM 3296 O O . GLY A 1 436 ? -15.395 -31.552 6.287 1.00 91.38 436 GLY A O 1
ATOM 3297 N N . SER A 1 437 ? -14.559 -31.026 8.290 1.00 93.44 437 SER A N 1
ATOM 3298 C CA . SER A 1 437 ? -14.595 -32.404 8.813 1.00 93.44 437 SER A CA 1
ATOM 3299 C C . SER A 1 437 ? -15.049 -32.546 10.268 1.00 93.44 437 SER A C 1
ATOM 3301 O O . SER A 1 437 ? -15.264 -33.670 10.719 1.00 93.44 437 SER A O 1
ATOM 3303 N N . CYS A 1 438 ? -15.195 -31.451 11.023 1.00 94.06 438 CYS A N 1
ATOM 3304 C CA . CYS A 1 438 ? -15.771 -31.513 12.367 1.00 94.06 438 CYS A CA 1
ATOM 3305 C C . CYS A 1 438 ? -17.300 -31.610 12.314 1.00 94.06 438 CYS A C 1
ATOM 3307 O O . CYS A 1 438 ? -17.900 -31.301 11.289 1.00 94.06 438 CYS A O 1
ATOM 3309 N N . GLU A 1 439 ? -17.916 -31.979 13.438 1.00 94.50 439 GLU A N 1
ATOM 3310 C CA . GLU A 1 439 ? -19.376 -32.083 13.589 1.00 94.50 439 GLU A CA 1
ATOM 3311 C C . GLU A 1 439 ? -20.091 -30.805 13.126 1.00 94.50 439 GLU A C 1
ATOM 3313 O O . GLU A 1 439 ? -20.943 -30.870 12.252 1.00 94.50 439 GLU A O 1
ATOM 3318 N N . ASN A 1 440 ? -19.617 -29.628 13.553 1.00 94.38 440 ASN A N 1
ATOM 3319 C CA . ASN A 1 440 ? -20.178 -28.353 13.095 1.00 94.38 440 ASN A CA 1
ATOM 3320 C C . ASN A 1 440 ? -20.089 -28.174 11.568 1.00 94.38 440 ASN A C 1
ATOM 3322 O O . ASN A 1 440 ? -21.021 -27.676 10.958 1.00 94.38 440 ASN A O 1
ATOM 3326 N N . CYS A 1 441 ? -18.990 -28.581 10.921 1.00 92.94 441 CYS A N 1
ATOM 3327 C CA . CYS A 1 441 ? -18.899 -28.515 9.457 1.00 92.94 441 CYS A CA 1
ATOM 3328 C C . CYS A 1 441 ? -19.807 -29.544 8.769 1.00 92.94 441 CYS A C 1
ATOM 3330 O O . CYS A 1 441 ? -20.288 -29.276 7.676 1.00 92.94 441 CYS A O 1
ATOM 3332 N N . ALA A 1 442 ? -20.026 -30.709 9.383 1.00 92.25 442 ALA A N 1
ATOM 3333 C CA . ALA A 1 442 ? -20.944 -31.723 8.867 1.00 92.25 442 ALA A CA 1
ATOM 3334 C C . ALA A 1 442 ? -22.417 -31.289 8.978 1.00 92.25 442 ALA A C 1
ATOM 3336 O O . ALA A 1 442 ? -23.232 -31.707 8.159 1.00 92.25 442 ALA A O 1
ATOM 3337 N N . ASP A 1 443 ? -22.724 -30.423 9.946 1.00 91.62 443 ASP A N 1
ATOM 3338 C CA . ASP A 1 443 ? -24.065 -29.907 10.232 1.00 91.62 443 ASP A CA 1
ATOM 3339 C C . ASP A 1 443 ? -24.359 -28.536 9.581 1.00 91.62 443 ASP A C 1
ATOM 3341 O O . ASP A 1 443 ? -25.314 -27.868 9.972 1.00 91.62 443 ASP A O 1
ATOM 3345 N N . ASP A 1 444 ? -23.566 -28.100 8.591 1.00 92.19 444 ASP A N 1
ATOM 3346 C CA . ASP A 1 444 ? -23.698 -26.787 7.923 1.00 92.19 444 ASP A CA 1
ATOM 3347 C C . ASP A 1 444 ? -23.540 -25.576 8.887 1.00 92.19 444 ASP A C 1
ATOM 3349 O O . ASP A 1 444 ? -24.140 -24.515 8.692 1.00 92.19 444 ASP A O 1
ATOM 3353 N N . LEU A 1 445 ? -22.745 -25.737 9.955 1.00 92.56 445 LEU A N 1
ATOM 3354 C CA . LEU A 1 445 ? -22.450 -24.749 11.005 1.00 92.56 445 LEU A CA 1
ATOM 3355 C C . LEU A 1 445 ? -20.966 -24.334 11.003 1.00 92.56 445 LEU A C 1
ATOM 3357 O O . LEU A 1 445 ? -20.287 -24.318 12.038 1.00 92.56 445 LEU A O 1
ATOM 3361 N N . GLU A 1 446 ? -20.409 -24.001 9.838 1.00 93.81 446 GLU A N 1
ATOM 3362 C CA . GLU A 1 446 ? -18.989 -23.637 9.701 1.00 93.81 446 GLU A CA 1
ATOM 3363 C C . GLU A 1 446 ? -18.593 -22.396 10.515 1.00 93.81 446 GLU A C 1
ATOM 3365 O O . GLU A 1 446 ? -17.443 -22.284 10.937 1.00 93.81 446 GLU A O 1
ATOM 3370 N N . ASN A 1 447 ? -19.552 -21.519 10.808 1.00 92.25 447 ASN A N 1
ATOM 3371 C CA . ASN A 1 447 ? -19.445 -20.371 11.714 1.00 92.25 447 ASN A CA 1
ATOM 3372 C C . ASN A 1 447 ? -19.096 -20.752 13.164 1.00 92.25 447 ASN A C 1
ATOM 3374 O O . ASN A 1 447 ? -18.546 -19.941 13.905 1.00 92.25 447 ASN A O 1
ATOM 3378 N N . TYR A 1 448 ? -19.373 -21.992 13.572 1.00 92.44 448 TYR A N 1
ATOM 3379 C CA . TYR A 1 448 ? -18.966 -22.544 14.867 1.00 92.44 448 TYR A CA 1
ATOM 3380 C C . TYR A 1 448 ? -17.761 -23.487 14.753 1.00 92.44 448 TYR A C 1
ATOM 3382 O O . TYR A 1 448 ? -17.402 -24.173 15.715 1.00 92.44 448 TYR A O 1
ATOM 3390 N N . CYS A 1 449 ? -17.105 -23.566 13.592 1.00 93.69 449 CYS A N 1
ATOM 3391 C CA . CYS A 1 449 ? -15.913 -24.387 13.432 1.00 93.69 449 CYS A CA 1
ATOM 3392 C C . CYS A 1 449 ? -14.762 -23.848 14.309 1.00 93.69 449 CYS A C 1
ATOM 3394 O O . CYS A 1 449 ? -14.396 -22.679 14.190 1.00 93.69 449 CYS A O 1
ATOM 3396 N N . PRO A 1 450 ? -14.085 -24.691 15.116 1.00 88.75 450 PRO A N 1
ATOM 3397 C CA . PRO A 1 450 ? -12.927 -24.258 15.908 1.00 88.75 450 PRO A CA 1
ATOM 3398 C C . PRO A 1 450 ? -11.703 -23.894 15.049 1.00 88.75 450 PRO A C 1
ATOM 3400 O O . PRO A 1 450 ? -10.724 -23.365 15.566 1.00 88.75 450 PRO A O 1
ATOM 3403 N N . LYS A 1 451 ? -11.738 -24.205 13.746 1.00 92.00 451 LYS A N 1
ATOM 3404 C CA . LYS A 1 451 ? -10.707 -23.872 12.752 1.00 92.00 451 LYS A CA 1
ATOM 3405 C C . LYS A 1 451 ? -11.287 -23.048 11.597 1.00 92.00 451 LYS A C 1
ATOM 3407 O O . LYS A 1 451 ? -10.916 -23.259 10.444 1.00 92.00 451 LYS A O 1
ATOM 3412 N N . GLN A 1 452 ? -12.253 -22.182 11.894 1.00 92.19 452 GLN A N 1
ATOM 3413 C CA . GLN A 1 452 ? -12.760 -21.223 10.918 1.00 92.19 452 GLN A CA 1
ATOM 3414 C C . GLN A 1 452 ? -11.653 -20.268 10.455 1.00 92.19 452 GLN A C 1
ATOM 3416 O O . GLN A 1 452 ? -10.761 -19.913 11.229 1.00 92.19 452 GLN A O 1
ATOM 3421 N N . ILE A 1 453 ? -11.731 -19.847 9.197 1.00 93.38 453 ILE A N 1
ATOM 3422 C CA . ILE A 1 453 ? -10.842 -18.854 8.599 1.00 93.38 453 ILE A CA 1
ATOM 3423 C C . ILE A 1 453 ? -11.706 -17.679 8.161 1.00 93.38 453 ILE A C 1
ATOM 3425 O O . ILE A 1 453 ? -12.582 -17.839 7.305 1.00 93.38 453 ILE A O 1
ATOM 3429 N N . LEU A 1 454 ? -11.465 -16.513 8.765 1.00 93.25 454 LEU A N 1
ATOM 3430 C CA . LEU A 1 454 ? -12.223 -15.306 8.450 1.00 93.25 454 LEU A CA 1
ATOM 3431 C C . LEU A 1 454 ? -11.728 -14.661 7.154 1.00 93.25 454 LEU A C 1
ATOM 3433 O O . LEU A 1 454 ? -10.601 -14.883 6.712 1.00 93.25 454 LEU A O 1
ATOM 3437 N N . THR A 1 455 ? -12.586 -13.839 6.565 1.00 93.31 455 THR A N 1
ATOM 3438 C CA . THR A 1 455 ? -12.414 -13.192 5.254 1.00 93.31 455 THR A CA 1
ATOM 3439 C C . THR A 1 455 ? -11.171 -12.314 5.134 1.00 93.31 455 THR A C 1
ATOM 3441 O O . THR A 1 455 ? -10.648 -12.136 4.032 1.00 93.31 455 THR A O 1
ATOM 3444 N N . TYR A 1 456 ? -10.677 -11.769 6.245 1.00 92.00 456 TYR A N 1
ATOM 3445 C CA . TYR A 1 456 ? -9.482 -10.933 6.266 1.00 92.00 456 TYR A CA 1
ATOM 3446 C C . TYR A 1 456 ? -8.687 -11.073 7.557 1.00 92.00 456 TYR A C 1
ATOM 3448 O O . TYR A 1 456 ? -9.252 -11.247 8.632 1.00 92.00 456 TYR A O 1
ATOM 3456 N N . GLY A 1 457 ? -7.364 -10.921 7.459 1.00 85.12 457 GLY A N 1
ATOM 3457 C CA . GLY A 1 457 ? -6.473 -10.873 8.623 1.00 85.12 457 GLY A CA 1
ATOM 3458 C C . GLY A 1 457 ? -6.119 -12.238 9.222 1.00 85.12 457 GLY A C 1
ATOM 3459 O O . GLY A 1 457 ? -5.466 -12.276 10.260 1.00 85.12 457 GLY A O 1
ATOM 3460 N N . PHE A 1 458 ? -6.506 -13.343 8.573 1.00 88.44 458 PHE A N 1
ATOM 3461 C CA . PHE A 1 458 ? -6.207 -14.715 9.011 1.00 88.44 458 PHE A CA 1
ATOM 3462 C C . PHE A 1 458 ? -5.356 -15.477 7.989 1.00 88.44 458 PHE A C 1
ATOM 3464 O O . PHE A 1 458 ? -5.502 -15.242 6.785 1.00 88.44 458 PHE A O 1
ATOM 3471 N N . PRO A 1 459 ? -4.508 -16.423 8.430 1.00 88.56 459 PRO A N 1
ATOM 3472 C CA . PRO A 1 459 ? -3.833 -17.356 7.537 1.00 88.56 459 PRO A CA 1
ATOM 3473 C C . PRO A 1 459 ? -4.839 -18.312 6.886 1.00 88.56 459 PRO A C 1
ATOM 3475 O O . PRO A 1 459 ? -5.672 -18.912 7.565 1.00 88.56 459 PRO A O 1
ATOM 3478 N N . TYR A 1 460 ? -4.730 -18.480 5.574 1.00 89.56 460 TYR A N 1
ATOM 3479 C CA . TYR A 1 460 ? -5.457 -19.465 4.792 1.00 89.56 460 TYR A CA 1
ATOM 3480 C C . TYR A 1 460 ? -4.802 -20.853 4.890 1.00 89.56 460 TYR A C 1
ATOM 3482 O O . TYR A 1 460 ? -3.718 -21.006 5.457 1.00 89.56 460 TYR A O 1
ATOM 3490 N N . HIS A 1 461 ? -5.444 -21.883 4.329 1.00 86.44 461 HIS A N 1
ATOM 3491 C CA . HIS A 1 461 ? -4.948 -23.267 4.380 1.00 86.44 461 HIS A CA 1
ATOM 3492 C C . HIS A 1 461 ? -3.542 -23.453 3.784 1.00 86.44 461 HIS A C 1
ATOM 3494 O O . HIS A 1 461 ? -2.803 -24.329 4.226 1.00 86.44 461 HIS A O 1
ATOM 3500 N N . ASP A 1 462 ? -3.167 -22.625 2.811 1.00 80.94 462 ASP A N 1
ATOM 3501 C CA . ASP A 1 462 ? -1.850 -22.614 2.163 1.00 80.94 462 ASP A CA 1
ATOM 3502 C C . ASP A 1 462 ? -0.833 -21.682 2.856 1.00 80.94 462 ASP A C 1
ATOM 3504 O O . ASP A 1 462 ? 0.278 -21.490 2.363 1.00 80.94 462 ASP A O 1
ATOM 3508 N N . GLY A 1 463 ? -1.200 -21.096 4.000 1.00 82.62 463 GLY A N 1
ATOM 3509 C CA . GLY A 1 463 ? -0.377 -20.153 4.756 1.00 82.62 463 GLY A CA 1
ATOM 3510 C C . GLY A 1 463 ? -0.392 -18.718 4.225 1.00 82.62 463 GLY A C 1
ATOM 3511 O O . GLY A 1 463 ? 0.247 -17.853 4.826 1.00 82.62 463 GLY A O 1
ATOM 3512 N N . THR A 1 464 ? -1.111 -18.431 3.136 1.00 81.94 464 THR A N 1
ATOM 3513 C CA . THR A 1 464 ? -1.278 -17.057 2.639 1.00 81.94 464 THR A CA 1
ATOM 3514 C C . THR A 1 464 ? -2.215 -16.254 3.539 1.00 81.94 464 THR A C 1
ATOM 3516 O O . THR A 1 464 ? -3.062 -16.815 4.223 1.00 81.94 464 THR A O 1
ATOM 3519 N N . GLN A 1 465 ? -2.078 -14.930 3.573 1.00 84.62 465 GLN A N 1
ATOM 3520 C CA . GLN A 1 465 ? -2.988 -14.084 4.345 1.00 84.62 465 GLN A CA 1
ATOM 3521 C C . GLN A 1 465 ? -4.284 -13.825 3.567 1.00 84.62 465 GLN A C 1
ATOM 3523 O O . GLN A 1 465 ? -4.270 -13.597 2.357 1.00 84.62 465 GLN A O 1
ATOM 3528 N N . THR A 1 466 ? -5.408 -13.837 4.274 1.00 89.56 466 THR A N 1
ATOM 3529 C CA . THR A 1 466 ? -6.716 -13.446 3.738 1.00 89.56 466 THR A CA 1
ATOM 3530 C C . THR A 1 466 ? -6.870 -11.922 3.714 1.00 89.56 466 THR A C 1
ATOM 3532 O O . THR A 1 466 ? -6.443 -11.220 4.637 1.00 89.56 466 THR A O 1
ATOM 3535 N N . TYR A 1 467 ? -7.507 -11.413 2.655 1.00 88.12 467 TYR A N 1
ATOM 3536 C CA . TYR A 1 467 ? -7.760 -9.989 2.425 1.00 88.12 467 TYR A CA 1
ATOM 3537 C C . TYR A 1 467 ? -9.221 -9.764 2.034 1.00 88.12 467 TYR A C 1
ATOM 3539 O O . TYR A 1 467 ? -9.738 -10.440 1.134 1.00 88.12 467 TYR A O 1
ATOM 3547 N N . GLY A 1 468 ? -9.841 -8.782 2.682 1.00 89.19 468 GLY A N 1
ATOM 3548 C CA . GLY A 1 468 ? -11.267 -8.497 2.618 1.00 89.19 468 GLY A CA 1
ATOM 3549 C C . GLY A 1 468 ? -11.699 -7.742 1.368 1.00 89.19 468 GLY A C 1
ATOM 3550 O O . GLY A 1 468 ? -10.928 -7.536 0.428 1.00 89.19 468 GLY A O 1
ATOM 3551 N N . GLY A 1 469 ? -12.969 -7.358 1.354 1.00 84.81 469 GLY A N 1
ATOM 3552 C CA . GLY A 1 469 ? -13.668 -6.747 0.230 1.00 84.81 469 GLY A CA 1
ATOM 3553 C C . GLY A 1 469 ? -13.335 -5.291 -0.038 1.00 84.81 469 GLY A C 1
ATOM 3554 O O . GLY A 1 469 ? -13.784 -4.771 -1.052 1.00 84.81 469 GLY A O 1
ATOM 3555 N N . TYR A 1 470 ? -12.540 -4.618 0.801 1.00 88.56 470 TYR A N 1
ATOM 3556 C CA . TYR A 1 470 ? -12.078 -3.251 0.513 1.00 88.56 470 TYR A CA 1
ATOM 3557 C C . TYR A 1 470 ? -10.920 -3.277 -0.487 1.00 88.56 470 TYR A C 1
ATOM 3559 O O . TYR A 1 470 ? -9.827 -2.769 -0.243 1.00 88.56 470 TYR A O 1
ATOM 3567 N N . SER A 1 471 ? -11.142 -3.962 -1.599 1.00 81.81 471 SER A N 1
ATOM 3568 C CA . SER A 1 471 ? -10.174 -4.213 -2.652 1.00 81.81 471 SER A CA 1
ATOM 3569 C C . SER A 1 471 ? -10.881 -4.574 -3.948 1.00 81.81 471 SER A C 1
ATOM 3571 O O . SER A 1 471 ? -12.084 -4.813 -3.980 1.00 81.81 471 SER A O 1
ATOM 3573 N N . ASP A 1 472 ? -10.118 -4.597 -5.027 1.00 73.94 472 ASP A N 1
ATOM 3574 C CA . ASP A 1 472 ? -10.622 -4.726 -6.388 1.00 73.94 472 ASP A CA 1
ATOM 3575 C C . ASP A 1 472 ? -11.114 -6.141 -6.766 1.00 73.94 472 ASP A C 1
ATOM 3577 O O . ASP A 1 472 ? -12.038 -6.295 -7.571 1.00 73.94 472 ASP A O 1
ATOM 3581 N N . HIS A 1 473 ? -10.529 -7.189 -6.191 1.00 80.94 473 HIS A N 1
ATOM 3582 C CA . HIS A 1 473 ? -10.840 -8.588 -6.499 1.00 80.94 473 HIS A CA 1
ATOM 3583 C C . HIS A 1 473 ? -10.769 -9.447 -5.241 1.00 80.94 473 HIS A C 1
ATOM 3585 O O . HIS A 1 473 ? -10.204 -9.025 -4.246 1.00 80.94 473 HIS A O 1
ATOM 3591 N N . MET A 1 474 ? -11.286 -10.674 -5.289 1.00 88.25 474 MET A N 1
ATOM 3592 C CA . MET A 1 474 ? -11.155 -11.686 -4.240 1.00 88.25 474 MET A CA 1
ATOM 3593 C C . MET A 1 474 ? -10.974 -13.081 -4.845 1.00 88.25 474 MET A C 1
ATOM 3595 O O . MET A 1 474 ? -11.443 -13.339 -5.949 1.00 88.25 474 MET A O 1
ATOM 3599 N N . VAL A 1 475 ? -10.301 -13.972 -4.108 1.00 90.44 475 VAL A N 1
ATOM 3600 C CA . VAL A 1 475 ? -10.230 -15.413 -4.389 1.00 90.44 475 VAL A CA 1
ATOM 3601 C C . VAL A 1 475 ? -10.763 -16.165 -3.171 1.00 90.44 475 VAL A C 1
ATOM 3603 O O . VAL A 1 475 ? -10.275 -15.940 -2.061 1.00 90.44 475 VAL A O 1
ATOM 3606 N N . ALA A 1 476 ? -11.745 -17.037 -3.372 1.00 93.56 476 ALA A N 1
ATOM 3607 C CA . ALA A 1 476 ? -12.338 -17.869 -2.326 1.00 93.56 476 ALA A CA 1
ATOM 3608 C C . ALA A 1 476 ? -12.692 -19.255 -2.884 1.00 93.56 476 ALA A C 1
ATOM 3610 O O . ALA A 1 476 ? -13.014 -19.373 -4.064 1.00 93.56 476 ALA A O 1
ATOM 3611 N N . ASP A 1 477 ? -12.645 -20.285 -2.040 1.00 95.25 477 ASP A N 1
ATOM 3612 C CA . ASP A 1 477 ? -13.099 -21.632 -2.408 1.00 95.25 477 ASP A CA 1
ATOM 3613 C C . ASP A 1 477 ? -14.609 -21.608 -2.697 1.00 95.25 477 ASP A C 1
ATOM 3615 O O . ASP A 1 477 ? -15.365 -20.951 -1.974 1.00 95.25 477 ASP A O 1
ATOM 3619 N N . GLU A 1 478 ? -15.063 -22.310 -3.741 1.00 96.06 478 GLU A N 1
ATOM 3620 C CA . GLU A 1 478 ? -16.468 -22.315 -4.178 1.00 96.06 478 GLU A CA 1
ATOM 3621 C C . GLU A 1 478 ? -17.464 -22.730 -3.080 1.00 96.06 478 GLU A C 1
ATOM 3623 O O . GLU A 1 478 ? -18.661 -22.461 -3.192 1.00 96.06 478 GLU A O 1
ATOM 3628 N N . HIS A 1 479 ? -17.014 -23.407 -2.017 1.00 94.94 479 HIS A N 1
ATOM 3629 C CA . HIS A 1 479 ? -17.850 -23.716 -0.859 1.00 94.94 479 HIS A CA 1
ATOM 3630 C C . HIS A 1 479 ? -18.293 -22.462 -0.106 1.00 94.94 479 HIS A C 1
ATOM 3632 O O . HIS A 1 479 ? -19.442 -22.392 0.313 1.00 94.94 479 HIS A O 1
ATOM 3638 N N . PHE A 1 480 ? -17.417 -21.463 0.004 1.00 96.44 480 PHE A N 1
ATOM 3639 C CA . PHE A 1 480 ? -17.637 -20.221 0.758 1.00 96.44 480 PHE A CA 1
ATOM 3640 C C . PHE A 1 480 ? -18.194 -19.078 -0.100 1.00 96.44 480 PHE A C 1
ATOM 3642 O O . PHE A 1 480 ? -18.363 -17.956 0.380 1.00 96.44 480 PHE A O 1
ATOM 3649 N N . VAL A 1 481 ? -18.488 -19.355 -1.369 1.00 97.75 481 VAL A N 1
ATOM 3650 C CA . VAL A 1 481 ? -19.090 -18.405 -2.303 1.00 97.75 481 VAL A CA 1
ATOM 3651 C C . VAL A 1 481 ? -20.591 -18.679 -2.390 1.00 97.75 481 VAL A C 1
ATOM 3653 O O . VAL A 1 481 ? -21.023 -19.806 -2.627 1.00 97.75 481 VAL A O 1
ATOM 3656 N N . LEU A 1 482 ? -21.395 -17.636 -2.194 1.00 98.00 482 LEU A N 1
ATOM 3657 C CA . LEU A 1 482 ? -22.856 -17.684 -2.208 1.00 98.00 482 LEU A CA 1
ATOM 3658 C C . LEU A 1 482 ? -23.391 -17.215 -3.558 1.00 98.00 482 LEU A C 1
ATOM 3660 O O . LEU A 1 482 ? -22.887 -16.255 -4.151 1.00 98.00 482 LEU A O 1
ATOM 3664 N N . ARG A 1 483 ? -24.456 -17.860 -4.037 1.00 97.62 483 ARG A N 1
ATOM 3665 C CA . ARG A 1 483 ? -25.153 -17.424 -5.247 1.00 97.62 483 ARG A CA 1
ATOM 3666 C C . ARG A 1 483 ? -25.952 -16.167 -4.936 1.00 97.62 483 ARG A C 1
ATOM 3668 O O . ARG A 1 483 ? -26.741 -16.152 -3.992 1.00 97.62 483 ARG A O 1
ATOM 3675 N N . TRP A 1 484 ? -25.821 -15.150 -5.783 1.00 97.81 484 TRP A N 1
ATOM 3676 C CA . TRP A 1 484 ? -26.610 -13.933 -5.640 1.00 97.81 484 TRP A CA 1
ATOM 3677 C C . TRP A 1 484 ? -27.971 -14.044 -6.352 1.00 97.81 484 TRP A C 1
ATOM 3679 O O . TRP A 1 484 ? -27.993 -14.290 -7.565 1.00 97.81 484 TRP A O 1
ATOM 3689 N N . PRO A 1 485 ? -29.112 -13.858 -5.659 1.00 97.00 485 PRO A N 1
ATOM 3690 C CA . PRO A 1 485 ? -30.429 -13.849 -6.298 1.00 97.00 485 PRO A CA 1
ATOM 3691 C C . PRO A 1 485 ? -30.579 -12.699 -7.308 1.00 97.00 485 PRO A C 1
ATOM 3693 O O . PRO A 1 485 ? -30.160 -11.573 -7.047 1.00 97.00 485 PRO A O 1
ATOM 3696 N N . GLU A 1 486 ? -31.209 -12.949 -8.462 1.00 90.06 486 GLU A N 1
ATOM 3697 C CA . GLU A 1 486 ? -31.311 -11.955 -9.551 1.00 90.06 486 GLU A CA 1
ATOM 3698 C C . GLU A 1 486 ? -32.072 -10.681 -9.154 1.00 90.06 486 GLU A C 1
ATOM 3700 O O . GLU A 1 486 ? -31.746 -9.591 -9.626 1.00 90.06 486 GLU A O 1
ATOM 3705 N N . ASN A 1 487 ? -33.075 -10.824 -8.287 1.00 91.81 487 ASN A N 1
ATOM 3706 C CA . ASN A 1 487 ? -33.939 -9.753 -7.797 1.00 91.81 487 ASN A CA 1
ATOM 3707 C C . ASN A 1 487 ? -33.454 -9.119 -6.483 1.00 91.81 487 ASN A C 1
ATOM 3709 O O . ASN A 1 487 ? -34.155 -8.266 -5.942 1.00 91.81 487 ASN A O 1
ATOM 3713 N N . LEU A 1 488 ? -32.280 -9.510 -5.978 1.00 95.25 488 LEU A N 1
ATOM 3714 C CA . LEU A 1 488 ? -31.639 -8.847 -4.848 1.00 95.25 488 LEU A CA 1
ATOM 3715 C C . LEU A 1 488 ? -30.614 -7.827 -5.375 1.00 95.25 488 LEU A C 1
ATOM 3717 O O . LEU A 1 488 ? -29.674 -8.220 -6.074 1.00 95.25 488 LEU A O 1
ATOM 3721 N N . PRO A 1 489 ? -30.755 -6.524 -5.073 1.00 94.31 489 PRO A N 1
ATOM 3722 C CA . PRO A 1 489 ? -29.772 -5.525 -5.483 1.00 94.31 489 PRO A CA 1
ATOM 3723 C C . PRO A 1 489 ? -28.378 -5.838 -4.923 1.00 94.31 489 PRO A C 1
ATOM 3725 O O . PRO A 1 489 ? -28.251 -6.303 -3.792 1.00 94.31 489 PRO A O 1
ATOM 3728 N N . LEU A 1 490 ? -27.331 -5.600 -5.718 1.00 91.38 490 LEU A N 1
ATOM 3729 C CA . LEU A 1 490 ? -25.948 -5.917 -5.332 1.00 91.38 490 LEU A CA 1
ATOM 3730 C C . LEU A 1 490 ? -25.421 -4.989 -4.231 1.00 91.38 490 LEU A C 1
ATOM 3732 O O . LEU A 1 490 ? -24.638 -5.414 -3.394 1.00 91.38 490 LEU A O 1
ATOM 3736 N N . ASP A 1 491 ? -25.854 -3.732 -4.246 1.00 89.06 491 ASP A N 1
ATOM 3737 C CA . ASP A 1 491 ? -25.443 -2.678 -3.325 1.00 89.06 491 ASP A CA 1
ATOM 3738 C C . ASP A 1 491 ? -26.134 -2.828 -1.961 1.00 89.06 491 ASP A C 1
ATOM 3740 O O . ASP A 1 491 ? -25.508 -3.183 -0.967 1.00 89.06 491 ASP A O 1
ATOM 3744 N N . SER A 1 492 ? -27.451 -2.639 -1.915 1.00 91.62 492 SER A N 1
ATOM 3745 C CA . SER A 1 492 ? -28.261 -2.686 -0.692 1.00 91.62 492 SER A CA 1
ATOM 3746 C C . SER A 1 492 ? -28.466 -4.102 -0.153 1.00 91.62 492 SER A C 1
ATOM 3748 O O . SER A 1 492 ? -28.913 -4.275 0.982 1.00 91.62 492 SER A O 1
ATOM 3750 N N . GLY A 1 493 ? -28.128 -5.125 -0.942 1.00 93.38 493 GLY A N 1
ATOM 3751 C CA . GLY A 1 493 ? -28.069 -6.506 -0.483 1.00 93.38 493 GLY A CA 1
ATOM 3752 C C . GLY A 1 493 ? -26.725 -6.893 0.138 1.00 93.38 493 GLY A C 1
ATOM 3753 O O . GLY A 1 493 ? -26.711 -7.827 0.934 1.00 93.38 493 GLY A O 1
ATOM 3754 N N . ALA A 1 494 ? -25.615 -6.198 -0.158 1.00 94.62 494 ALA A N 1
ATOM 3755 C CA . ALA A 1 494 ? -24.289 -6.553 0.367 1.00 94.62 494 ALA A CA 1
ATOM 3756 C C . ALA A 1 494 ? -24.246 -6.664 1.905 1.00 94.62 494 ALA A C 1
ATOM 3758 O O . ALA A 1 494 ? -23.781 -7.700 2.389 1.00 94.62 494 ALA A O 1
ATOM 3759 N N . PRO A 1 495 ? -24.828 -5.722 2.683 1.00 94.62 495 PRO A N 1
ATOM 3760 C CA . PRO A 1 495 ? -24.838 -5.819 4.146 1.00 94.62 495 PRO A CA 1
ATOM 3761 C C . PRO A 1 495 ? -25.605 -7.030 4.700 1.00 94.62 495 PRO A C 1
ATOM 3763 O O . PRO A 1 495 ? -25.498 -7.386 5.869 1.00 94.62 495 PRO A O 1
ATOM 3766 N N . LEU A 1 496 ? -26.410 -7.718 3.881 1.00 95.94 496 LEU A N 1
ATOM 3767 C CA . LEU A 1 496 ? -27.117 -8.913 4.342 1.00 95.94 496 LEU A CA 1
ATOM 3768 C C . LEU A 1 496 ? -26.161 -10.077 4.641 1.00 95.94 496 LEU A C 1
ATOM 3770 O O . LEU A 1 496 ? -26.508 -10.961 5.425 1.00 95.94 496 LEU A O 1
ATOM 3774 N N . LEU A 1 497 ? -24.958 -10.063 4.059 1.00 95.31 497 LEU A N 1
ATOM 3775 C CA . LEU A 1 497 ? -23.927 -11.080 4.268 1.00 95.31 497 LEU A CA 1
ATOM 3776 C C . LEU A 1 497 ? -23.361 -11.095 5.699 1.00 95.31 497 LEU A C 1
ATOM 3778 O O . LEU A 1 497 ? -22.807 -12.120 6.097 1.00 95.31 497 LEU A O 1
ATOM 3782 N N . CYS A 1 498 ? -23.543 -10.022 6.480 1.00 93.88 498 CYS A N 1
ATOM 3783 C CA . CYS A 1 498 ? -23.309 -10.019 7.926 1.00 93.88 498 CYS A CA 1
ATOM 3784 C C . CYS A 1 498 ? -24.595 -9.677 8.687 1.00 93.88 498 CYS A C 1
ATOM 3786 O O . CYS A 1 498 ? -25.149 -10.546 9.366 1.00 93.88 498 CYS A O 1
ATOM 3788 N N . ASP A 1 499 ? -25.130 -8.460 8.546 1.00 91.44 499 ASP A N 1
ATOM 3789 C CA . ASP A 1 499 ? -26.284 -7.999 9.335 1.00 91.44 499 ASP A CA 1
ATOM 3790 C C . ASP A 1 499 ? -27.545 -8.834 9.067 1.00 91.44 499 ASP A C 1
ATOM 3792 O O . ASP A 1 499 ? -28.276 -9.208 9.990 1.00 91.44 499 ASP A O 1
ATOM 3796 N N . GLY A 1 500 ? -27.782 -9.172 7.797 1.00 94.44 500 GLY A N 1
ATOM 3797 C CA . GLY A 1 500 ? -28.921 -9.983 7.353 1.00 94.44 500 GLY A CA 1
ATOM 3798 C C . GLY A 1 500 ? -28.961 -11.338 8.035 1.00 94.44 500 GLY A C 1
ATOM 3799 O O . GLY A 1 500 ? -29.944 -11.676 8.700 1.00 94.44 500 GLY A O 1
ATOM 3800 N N . ILE A 1 501 ? -27.877 -12.102 7.916 1.00 96.12 501 ILE A N 1
ATOM 3801 C CA . ILE A 1 501 ? -27.805 -13.433 8.515 1.00 96.12 501 ILE A CA 1
ATOM 3802 C C . ILE A 1 501 ? -27.748 -13.382 10.048 1.00 96.12 501 ILE A C 1
ATOM 3804 O O . ILE A 1 501 ? -28.380 -14.211 10.703 1.00 96.12 501 ILE A O 1
ATOM 3808 N N . THR A 1 502 ? -27.079 -12.379 10.626 1.00 94.88 502 THR A N 1
ATOM 3809 C CA . THR A 1 502 ? -27.012 -12.180 12.086 1.00 94.88 502 THR A CA 1
ATOM 3810 C C . THR A 1 502 ? -28.394 -11.933 12.689 1.00 94.88 502 THR A C 1
ATOM 3812 O O . THR A 1 502 ? -28.670 -12.370 13.804 1.00 94.88 502 THR A O 1
ATOM 3815 N N . ALA A 1 503 ? -29.293 -11.275 11.953 1.00 95.38 503 ALA A N 1
ATOM 3816 C CA . ALA A 1 503 ? -30.681 -11.088 12.363 1.00 95.38 503 ALA A CA 1
ATOM 3817 C C . ALA A 1 503 ? -31.585 -12.291 12.033 1.00 95.38 503 ALA A C 1
ATOM 3819 O O . ALA A 1 503 ? -32.460 -12.645 12.824 1.00 95.38 503 ALA A O 1
ATOM 3820 N N . TYR A 1 504 ? -31.397 -12.917 10.871 1.00 97.44 504 TYR A N 1
ATOM 3821 C CA . TYR A 1 504 ? -32.247 -14.005 10.381 1.00 97.44 504 TYR A CA 1
ATOM 3822 C C . TYR A 1 504 ? -32.074 -15.304 11.180 1.00 97.44 504 TYR A C 1
ATOM 3824 O O . TYR A 1 504 ? -33.068 -15.893 11.611 1.00 97.44 504 TYR A O 1
ATOM 3832 N N . SER A 1 505 ? -30.826 -15.724 11.416 1.00 95.69 505 SER A N 1
ATOM 3833 C CA . SER A 1 505 ? -30.498 -16.979 12.107 1.00 95.69 505 SER A CA 1
ATOM 3834 C C . SER A 1 505 ? -31.167 -17.101 13.487 1.00 95.69 505 SER A C 1
ATOM 3836 O O . SER A 1 505 ? -31.907 -18.064 13.707 1.00 95.69 505 SER A O 1
ATOM 3838 N N . PRO A 1 506 ? -31.065 -16.120 14.412 1.00 95.44 506 PRO A N 1
ATOM 3839 C CA . PRO A 1 506 ? -31.718 -16.233 15.715 1.00 95.44 506 PRO A CA 1
ATOM 3840 C C . PRO A 1 506 ? -33.249 -16.212 15.632 1.00 95.44 506 PRO A C 1
ATOM 3842 O O . PRO A 1 506 ? -33.909 -16.862 16.444 1.00 95.44 506 PRO A O 1
ATOM 3845 N N . LEU A 1 507 ? -33.841 -15.497 14.668 1.00 96.75 507 LEU A N 1
ATOM 3846 C CA . LEU A 1 507 ? -35.294 -15.512 14.484 1.00 96.75 507 LEU A CA 1
ATOM 3847 C C . LEU A 1 507 ? -35.772 -16.920 14.117 1.00 96.75 507 LEU A C 1
ATOM 3849 O O . LEU A 1 507 ? -36.719 -17.425 14.721 1.00 96.75 507 LEU A O 1
ATOM 3853 N N . LYS A 1 508 ? -35.075 -17.574 13.188 1.00 94.94 508 LYS A N 1
ATOM 3854 C CA . LYS A 1 508 ? -35.408 -18.917 12.712 1.00 94.94 508 LYS A CA 1
ATOM 3855 C C . LYS A 1 508 ? -35.069 -20.001 13.736 1.00 94.94 508 LYS A C 1
ATOM 3857 O O . LYS A 1 508 ? -35.950 -20.751 14.155 1.00 94.94 508 LYS A O 1
ATOM 3862 N N . TYR A 1 509 ? -33.824 -20.051 14.204 1.00 93.94 509 TYR A N 1
ATOM 3863 C CA . TYR A 1 509 ? -33.328 -21.095 15.106 1.00 93.94 509 TYR A CA 1
ATOM 3864 C C . TYR A 1 509 ? -34.109 -21.157 16.427 1.00 93.94 509 TYR A C 1
ATOM 3866 O O . TYR A 1 509 ? -34.434 -22.235 16.927 1.00 93.94 509 TYR A O 1
ATOM 3874 N N . PHE A 1 510 ? -34.485 -20.000 16.984 1.00 95.06 510 PHE A N 1
ATOM 3875 C CA . PHE A 1 510 ? -35.240 -19.931 18.238 1.00 95.06 510 PHE A CA 1
ATOM 3876 C C . PHE A 1 510 ? -36.771 -19.930 18.050 1.00 95.06 510 PHE A C 1
ATOM 3878 O O . PHE A 1 510 ? -37.513 -19.825 19.040 1.00 95.06 510 PHE A O 1
ATOM 3885 N N . GLY A 1 511 ? -37.260 -20.102 16.816 1.00 94.88 511 GLY A N 1
ATOM 3886 C CA . GLY A 1 511 ? -38.681 -20.238 16.483 1.00 94.88 511 GLY A CA 1
ATOM 3887 C C . GLY A 1 511 ? -39.500 -18.958 16.672 1.00 94.88 511 GLY A C 1
ATOM 3888 O O . GLY A 1 511 ? -40.661 -19.034 17.089 1.00 94.88 511 GLY A O 1
ATOM 3889 N N . LEU A 1 512 ? -38.877 -17.801 16.442 1.00 96.12 512 LEU A N 1
ATOM 3890 C CA . LEU A 1 512 ? -39.482 -16.461 16.446 1.00 96.12 512 LEU A CA 1
ATOM 3891 C C . LEU A 1 512 ? -39.900 -16.002 15.034 1.00 96.12 512 LEU A C 1
ATOM 3893 O O . LEU A 1 512 ? -40.435 -14.910 14.872 1.00 96.12 512 LEU A O 1
ATOM 3897 N N . ASP A 1 513 ? -39.691 -16.850 14.031 1.00 94.94 513 ASP A N 1
ATOM 3898 C CA . ASP A 1 513 ? -39.991 -16.682 12.605 1.00 94.94 513 ASP A CA 1
ATOM 3899 C C . ASP A 1 513 ? -41.453 -16.991 12.230 1.00 94.94 513 ASP A C 1
ATOM 3901 O O . ASP A 1 513 ? -41.840 -16.952 11.062 1.00 94.94 513 ASP A O 1
ATOM 3905 N N . LYS A 1 514 ? -42.294 -17.328 13.213 1.00 93.75 514 LYS A N 1
ATOM 3906 C CA . LYS A 1 514 ? -43.694 -17.694 12.973 1.00 93.75 514 LYS A CA 1
ATOM 3907 C C . LYS A 1 514 ? -44.583 -16.446 12.877 1.00 93.75 514 LYS A C 1
ATOM 3909 O O . LYS A 1 514 ? -44.497 -15.581 13.755 1.00 93.75 514 LYS A O 1
ATOM 3914 N N . PRO A 1 515 ? -45.519 -16.385 11.910 1.00 94.62 515 PRO A N 1
ATOM 3915 C CA . PRO A 1 515 ? -46.476 -15.289 11.821 1.00 94.62 515 PRO A CA 1
ATOM 3916 C C . PRO A 1 515 ? -47.245 -15.073 13.131 1.00 94.62 515 PRO A C 1
ATOM 3918 O O . PRO A 1 515 ? -47.720 -16.025 13.753 1.00 94.62 515 PRO A O 1
ATOM 3921 N N . GLY A 1 516 ? -47.385 -13.813 13.541 1.00 92.50 516 GLY A N 1
ATOM 3922 C CA . GLY A 1 516 ? -48.096 -13.412 14.758 1.00 92.50 516 GLY A CA 1
ATOM 3923 C C . GLY A 1 516 ? -47.283 -13.472 16.056 1.00 92.50 516 GLY A C 1
ATOM 3924 O O . GLY A 1 516 ? -47.803 -13.053 17.092 1.00 92.50 516 GLY A O 1
ATOM 3925 N N . MET A 1 517 ? -46.028 -13.936 16.029 1.00 96.88 517 MET A N 1
ATOM 3926 C CA . MET A 1 517 ? -45.123 -13.820 17.182 1.00 96.88 517 MET A CA 1
ATOM 3927 C C . MET A 1 517 ? -44.896 -12.354 17.555 1.00 96.88 517 MET A C 1
ATOM 3929 O O . MET A 1 517 ? -44.778 -11.505 16.674 1.00 96.88 517 MET A O 1
ATOM 3933 N N . LYS A 1 518 ? -44.808 -12.047 18.853 1.00 98.12 518 LYS A N 1
ATOM 3934 C CA . LYS A 1 518 ? -44.461 -10.708 19.348 1.00 98.12 518 LYS A CA 1
ATOM 3935 C C . LYS A 1 518 ? -42.967 -10.632 19.636 1.00 98.12 518 LYS A C 1
ATOM 3937 O O . LYS A 1 518 ? -42.506 -11.162 20.649 1.00 98.12 518 LYS A O 1
ATOM 3942 N N . VAL A 1 519 ? -42.223 -9.985 18.747 1.00 98.44 519 VAL A N 1
ATOM 3943 C CA . VAL A 1 519 ? -40.761 -9.900 18.793 1.00 98.44 519 VAL A CA 1
ATOM 3944 C C . VAL A 1 519 ? -40.330 -8.490 19.183 1.00 98.44 519 VAL A C 1
ATOM 3946 O O . VAL A 1 519 ? -40.697 -7.509 18.544 1.00 98.44 519 VAL A O 1
ATOM 3949 N N . GLY A 1 520 ? -39.536 -8.380 20.241 1.00 97.88 520 GLY A N 1
ATOM 3950 C CA . GLY A 1 520 ? -38.831 -7.154 20.582 1.00 97.88 520 GLY A CA 1
ATOM 3951 C C . GLY A 1 520 ? -37.522 -7.035 19.807 1.00 97.88 520 GLY A C 1
ATOM 3952 O O . GLY A 1 520 ? -36.785 -8.012 19.714 1.00 97.88 520 GLY A O 1
ATOM 3953 N N . VAL A 1 521 ? -37.192 -5.849 19.307 1.00 97.62 521 VAL A N 1
ATOM 3954 C CA . VAL A 1 521 ? -35.849 -5.521 18.804 1.00 97.62 521 VAL A CA 1
ATOM 3955 C C . VAL A 1 521 ? -35.277 -4.424 19.688 1.00 97.62 521 VAL A C 1
ATOM 3957 O O . VAL A 1 521 ? -35.844 -3.334 19.773 1.00 97.62 521 VAL A O 1
ATOM 3960 N N . PHE A 1 522 ? -34.189 -4.727 20.394 1.00 94.25 522 PHE A N 1
ATOM 3961 C CA . PHE A 1 522 ? -33.552 -3.790 21.314 1.00 94.25 522 PHE A CA 1
ATOM 3962 C C . PHE A 1 522 ? -32.353 -3.121 20.642 1.00 94.25 522 PHE A C 1
ATOM 3964 O O . PHE A 1 522 ? -31.314 -3.761 20.475 1.00 94.25 522 PHE A O 1
ATOM 3971 N N . GLY A 1 523 ? -32.518 -1.840 20.289 1.00 90.56 523 GLY A N 1
ATOM 3972 C CA . GLY A 1 523 ? -31.589 -1.031 19.497 1.00 90.56 523 GLY A CA 1
ATOM 3973 C C . GLY A 1 523 ? -32.048 -0.835 18.048 1.00 90.56 523 GLY A C 1
ATOM 3974 O O . GLY A 1 523 ? -32.396 -1.793 17.369 1.00 90.56 523 GLY A O 1
ATOM 3975 N N . LEU A 1 524 ? -32.007 0.409 17.550 1.00 89.25 524 LEU A N 1
ATOM 3976 C CA . LEU A 1 524 ? -32.342 0.751 16.156 1.00 89.25 524 LEU A CA 1
ATOM 3977 C C . LEU A 1 524 ? -31.151 1.376 15.403 1.00 89.25 524 LEU A C 1
ATOM 3979 O O . LEU A 1 524 ? -31.212 2.511 14.928 1.00 89.25 524 LEU A O 1
ATOM 3983 N N . GLY A 1 525 ? -30.042 0.632 15.361 1.00 86.56 525 GLY A N 1
ATOM 3984 C CA . GLY A 1 525 ? -28.911 0.856 14.444 1.00 86.56 525 GLY A CA 1
ATOM 3985 C C . GLY A 1 525 ? -29.008 -0.042 13.201 1.00 86.56 525 GLY A C 1
ATOM 3986 O O . GLY A 1 525 ? -30.044 -0.672 13.016 1.00 86.56 525 GLY A O 1
ATOM 3987 N N . ALA A 1 526 ? -27.942 -0.155 12.399 1.00 84.44 526 ALA A N 1
ATOM 3988 C CA . ALA A 1 526 ? -27.924 -0.941 11.150 1.00 84.44 526 ALA A CA 1
ATOM 3989 C C . ALA A 1 526 ? -28.490 -2.370 11.317 1.00 84.44 526 ALA A C 1
ATOM 3991 O O . ALA A 1 526 ? -29.549 -2.691 10.773 1.00 84.44 526 ALA A O 1
ATOM 3992 N N . LEU A 1 527 ? -27.893 -3.167 12.211 1.00 89.81 527 LEU A N 1
ATOM 3993 C CA . LEU A 1 527 ? -28.376 -4.511 12.548 1.00 89.81 527 LEU A CA 1
ATOM 3994 C C . LEU A 1 527 ? -29.820 -4.525 13.087 1.00 89.81 527 LEU A C 1
ATOM 3996 O O . LEU A 1 527 ? -30.603 -5.421 12.778 1.00 89.81 527 LEU A O 1
ATOM 4000 N N . GLY A 1 528 ? -30.196 -3.519 13.883 1.00 93.19 528 GLY A N 1
ATOM 4001 C CA . GLY A 1 528 ? -31.540 -3.396 14.453 1.00 93.19 528 GLY A CA 1
ATOM 4002 C C . GLY A 1 528 ? -32.613 -3.155 13.390 1.00 93.19 528 GLY A C 1
ATOM 4003 O O . GLY A 1 528 ? -33.667 -3.787 13.419 1.00 93.19 528 GLY A O 1
ATOM 4004 N N . GLN A 1 529 ? -32.339 -2.292 12.407 1.00 93.69 529 GLN A N 1
ATOM 4005 C CA . GLN A 1 529 ? -33.250 -2.053 11.285 1.00 93.69 529 GLN A CA 1
ATOM 4006 C C . GLN A 1 529 ? -33.473 -3.333 10.473 1.00 93.69 529 GLN A C 1
ATOM 4008 O O . GLN A 1 529 ? -34.615 -3.670 10.154 1.00 93.69 529 GLN A O 1
ATOM 4013 N N . ILE A 1 530 ? -32.400 -4.078 10.193 1.00 94.81 530 ILE A N 1
ATOM 4014 C CA . ILE A 1 530 ? -32.479 -5.368 9.502 1.00 94.81 530 ILE A CA 1
ATOM 4015 C C . ILE A 1 530 ? -33.271 -6.387 10.328 1.00 94.81 530 ILE A C 1
ATOM 4017 O O . ILE A 1 530 ? -34.146 -7.054 9.779 1.00 94.81 530 ILE A O 1
ATOM 4021 N N . ALA A 1 531 ? -33.062 -6.459 11.646 1.00 96.50 531 ALA A N 1
ATOM 4022 C CA . ALA A 1 531 ? -33.844 -7.327 12.527 1.00 96.50 531 ALA A CA 1
ATOM 4023 C C . ALA A 1 531 ? -35.344 -6.998 12.510 1.00 96.50 531 ALA A C 1
ATOM 4025 O O . ALA A 1 531 ? -36.165 -7.917 12.464 1.00 96.50 531 ALA A O 1
ATOM 4026 N N . VAL A 1 532 ? -35.715 -5.712 12.466 1.00 97.44 532 VAL A N 1
ATOM 4027 C CA . VAL A 1 532 ? -37.114 -5.295 12.274 1.00 97.44 532 VAL A CA 1
ATOM 4028 C C . VAL A 1 532 ? -37.632 -5.780 10.919 1.00 97.44 532 VAL A C 1
ATOM 4030 O O . VAL A 1 532 ? -38.656 -6.461 10.882 1.00 97.44 532 VAL A O 1
ATOM 4033 N N . LYS A 1 533 ? -36.925 -5.493 9.815 1.00 96.69 533 LYS A N 1
ATOM 4034 C CA . LYS A 1 533 ? -37.350 -5.891 8.459 1.00 96.69 533 LYS A CA 1
ATOM 4035 C C . LYS A 1 533 ? -37.506 -7.413 8.331 1.00 96.69 533 LYS A C 1
ATOM 4037 O O . LYS A 1 533 ? -38.523 -7.871 7.815 1.00 96.69 533 LYS A O 1
ATOM 4042 N N . MET A 1 534 ? -36.562 -8.194 8.862 1.00 96.94 534 MET A N 1
ATOM 4043 C CA . MET A 1 534 ? -36.612 -9.663 8.863 1.00 96.94 534 MET A CA 1
ATOM 4044 C C . MET A 1 534 ? -37.795 -10.190 9.682 1.00 96.94 534 MET A C 1
ATOM 4046 O O . MET A 1 534 ? -38.590 -10.983 9.180 1.00 96.94 534 MET A O 1
ATOM 4050 N N . ALA A 1 535 ? -37.978 -9.709 10.916 1.00 97.56 535 ALA A N 1
ATOM 4051 C CA . ALA A 1 535 ? -39.099 -10.127 11.757 1.00 97.56 535 ALA A CA 1
ATOM 4052 C C . ALA A 1 535 ? -40.458 -9.757 11.131 1.00 97.56 535 ALA A C 1
ATOM 4054 O O . ALA A 1 535 ? -41.385 -10.571 11.132 1.00 97.56 535 ALA A O 1
ATOM 4055 N N . LYS A 1 536 ? -40.582 -8.567 10.522 1.00 97.25 536 LYS A N 1
ATOM 4056 C CA . LYS A 1 536 ? -41.787 -8.175 9.769 1.00 97.25 536 LYS A CA 1
ATOM 4057 C C . LYS A 1 536 ? -42.011 -9.058 8.543 1.00 97.25 536 LYS A C 1
ATOM 4059 O O . LYS A 1 536 ? -43.153 -9.445 8.302 1.00 97.25 536 LYS A O 1
ATOM 4064 N N . ALA A 1 537 ? -40.961 -9.421 7.807 1.00 96.94 537 ALA A N 1
ATOM 4065 C CA . ALA A 1 537 ? -41.056 -10.315 6.652 1.00 96.94 537 ALA A CA 1
ATOM 4066 C C . ALA A 1 537 ? -41.523 -11.733 7.037 1.00 96.94 537 ALA A C 1
ATOM 4068 O O . ALA A 1 537 ? -42.280 -12.351 6.289 1.00 96.94 537 ALA A O 1
ATOM 4069 N N . PHE A 1 538 ? -41.161 -12.212 8.231 1.00 97.38 538 PHE A N 1
ATOM 4070 C CA . PHE A 1 538 ? -41.706 -13.440 8.830 1.00 97.38 538 PHE A CA 1
ATOM 4071 C C . PHE A 1 538 ? -43.162 -13.311 9.319 1.00 97.38 538 PHE A C 1
ATOM 4073 O O . PHE A 1 538 ? -43.805 -14.303 9.665 1.00 97.38 538 PHE A O 1
ATOM 4080 N N . GLY A 1 539 ? -43.718 -12.097 9.334 1.00 96.69 539 GLY A N 1
ATOM 4081 C CA . GLY A 1 539 ? -45.078 -11.820 9.794 1.00 96.69 539 GLY A CA 1
ATOM 4082 C C . GLY A 1 539 ? -45.199 -11.616 11.306 1.00 96.69 539 GLY A C 1
ATOM 4083 O O . GLY A 1 539 ? -46.297 -11.766 11.847 1.00 96.69 539 GLY A O 1
ATOM 4084 N N . ALA A 1 540 ? -44.106 -11.297 12.004 1.00 97.44 540 ALA A N 1
ATOM 4085 C CA . ALA A 1 540 ? -44.137 -10.965 13.425 1.00 97.44 540 ALA A CA 1
ATOM 4086 C C . ALA A 1 540 ? -44.754 -9.575 13.688 1.00 97.44 540 ALA A C 1
ATOM 4088 O O . ALA A 1 540 ? -44.744 -8.670 12.843 1.00 97.44 540 ALA A O 1
ATOM 4089 N N . GLN A 1 541 ? -45.268 -9.402 14.905 1.00 97.75 541 GLN A N 1
ATOM 4090 C CA . GLN A 1 541 ? -45.541 -8.099 15.503 1.00 97.75 541 GLN A CA 1
ATOM 4091 C C . GLN A 1 541 ? -44.267 -7.617 16.195 1.00 97.75 541 GLN A C 1
ATOM 4093 O O . GLN A 1 541 ? -43.770 -8.289 17.100 1.00 97.75 541 GLN A O 1
ATOM 4098 N N . VAL A 1 542 ? -43.727 -6.482 15.767 1.00 98.31 542 VAL A N 1
ATOM 4099 C CA . VAL A 1 542 ? -42.413 -5.996 16.187 1.00 98.31 542 VAL A CA 1
ATOM 4100 C C . VAL A 1 542 ? -42.544 -4.788 17.107 1.00 98.31 542 VAL A C 1
ATOM 4102 O O . VAL A 1 542 ? -43.136 -3.773 16.738 1.00 98.31 542 VAL A O 1
ATOM 4105 N N . THR A 1 543 ? -41.933 -4.887 18.285 1.00 98.12 543 THR A N 1
ATOM 4106 C CA . THR A 1 543 ? -41.763 -3.776 19.230 1.00 98.12 543 THR A CA 1
ATOM 4107 C C . THR A 1 543 ? -40.304 -3.335 19.234 1.00 98.12 543 THR A C 1
ATOM 4109 O O . THR A 1 543 ? -39.425 -4.115 19.590 1.00 98.12 543 THR A O 1
ATOM 4112 N N . VAL A 1 544 ? -40.030 -2.083 18.876 1.00 97.75 544 VAL A N 1
ATOM 4113 C CA . VAL A 1 544 ? -38.679 -1.508 18.940 1.00 97.75 544 VAL A CA 1
ATOM 4114 C C . VAL A 1 544 ? -38.450 -0.860 20.301 1.00 97.75 544 VAL A C 1
ATOM 4116 O O . VAL A 1 544 ? -39.260 -0.048 20.746 1.00 97.75 544 VAL A O 1
ATOM 4119 N N . PHE A 1 545 ? -37.324 -1.177 20.932 1.00 95.12 545 PHE A N 1
ATOM 4120 C CA . PHE A 1 545 ? -36.844 -0.530 22.151 1.00 95.12 545 PHE A CA 1
ATOM 4121 C C . PHE A 1 545 ? -35.614 0.321 21.832 1.00 95.12 545 PHE A C 1
ATOM 4123 O O . PHE A 1 545 ? -34.670 -0.161 21.203 1.00 95.12 545 PHE A O 1
ATOM 4130 N N . SER A 1 546 ? -35.611 1.581 22.262 1.00 92.19 546 SER A N 1
ATOM 4131 C CA . SER A 1 546 ? -34.493 2.509 22.052 1.00 92.19 546 SER A CA 1
ATOM 4132 C C . SER A 1 546 ? -34.490 3.588 23.130 1.00 92.19 546 SER A C 1
ATOM 4134 O O . SER A 1 546 ? -35.554 4.056 23.525 1.00 92.19 546 SER A O 1
ATOM 4136 N N . THR A 1 547 ? -33.309 4.031 23.559 1.00 89.62 547 THR A N 1
ATOM 4137 C CA . THR A 1 547 ? -33.152 5.224 24.412 1.00 89.62 547 THR A CA 1
ATOM 4138 C C . THR A 1 547 ? -33.368 6.516 23.616 1.00 89.62 547 THR A C 1
ATOM 4140 O O . THR A 1 547 ? -33.787 7.542 24.144 1.00 89.62 547 THR A O 1
ATOM 4143 N N . ASN A 1 548 ? -33.127 6.476 22.302 1.00 89.00 548 ASN A N 1
ATOM 4144 C CA . ASN A 1 548 ? -33.290 7.621 21.418 1.00 89.00 548 ASN A CA 1
ATOM 4145 C C . ASN A 1 548 ? -34.716 7.676 20.856 1.00 89.00 548 ASN A C 1
ATOM 4147 O O . ASN A 1 548 ? -35.052 6.943 19.922 1.00 89.00 548 ASN A O 1
ATOM 4151 N N . THR A 1 549 ? -35.540 8.577 21.389 1.00 90.06 549 THR A N 1
ATOM 4152 C CA . THR A 1 549 ? -36.936 8.773 20.967 1.00 90.06 549 THR A CA 1
ATOM 4153 C C . THR A 1 549 ? -37.079 9.346 19.556 1.00 90.06 549 THR A C 1
ATOM 4155 O O . THR A 1 549 ? -38.114 9.124 18.926 1.00 90.06 549 THR A O 1
ATOM 4158 N N . ALA A 1 550 ? -36.045 9.993 19.001 1.00 89.94 550 ALA A N 1
ATOM 4159 C CA . ALA A 1 550 ? -36.063 10.483 17.618 1.00 89.94 550 ALA A CA 1
ATOM 4160 C C . ALA A 1 550 ? -36.173 9.337 16.593 1.00 89.94 550 ALA A C 1
ATOM 4162 O O . ALA A 1 550 ? -36.692 9.529 15.496 1.00 89.94 550 ALA A O 1
ATOM 4163 N N . LYS A 1 551 ? -35.767 8.117 16.973 1.00 89.69 551 LYS A N 1
ATOM 4164 C CA . LYS A 1 551 ? -35.879 6.906 16.146 1.00 89.69 551 LYS A CA 1
ATOM 4165 C C . LYS A 1 551 ? -37.307 6.360 16.025 1.00 89.69 551 LYS A C 1
ATOM 4167 O O . LYS A 1 551 ? -37.542 5.449 15.235 1.00 89.69 551 LYS A O 1
ATOM 4172 N N . LYS A 1 552 ? -38.278 6.913 16.762 1.00 93.25 552 LYS A N 1
ATOM 4173 C CA . LYS A 1 552 ? -39.676 6.455 16.734 1.00 93.25 552 LYS A CA 1
ATOM 4174 C C . LYS A 1 552 ? -40.301 6.545 15.343 1.00 93.25 552 LYS A C 1
ATOM 4176 O O . LYS A 1 552 ? -40.957 5.599 14.914 1.00 93.25 552 LYS A O 1
ATOM 4181 N N . GLN A 1 553 ? -40.089 7.662 14.650 1.00 92.38 553 GLN A N 1
ATOM 4182 C CA . GLN A 1 553 ? -40.658 7.885 13.320 1.00 92.38 553 GLN A CA 1
ATOM 4183 C C . GLN A 1 553 ? -40.128 6.861 12.314 1.00 92.38 553 GLN A C 1
ATOM 4185 O O . GLN A 1 553 ? -40.892 6.221 11.601 1.00 92.38 553 GLN A O 1
ATOM 4190 N N . GLU A 1 554 ? -38.812 6.659 12.317 1.00 91.31 554 GLU A N 1
ATOM 4191 C CA . GLU A 1 554 ? -38.124 5.679 11.480 1.00 91.31 554 GLU A CA 1
ATOM 4192 C C . GLU A 1 554 ? -38.615 4.250 11.763 1.00 91.31 554 GLU A C 1
ATOM 4194 O O . GLU A 1 554 ? -38.942 3.519 10.831 1.00 91.31 554 GLU A O 1
ATOM 4199 N N . ALA A 1 555 ? -38.758 3.873 13.038 1.00 93.81 555 ALA A N 1
ATOM 4200 C CA . ALA A 1 555 ? -39.261 2.559 13.433 1.00 93.81 555 ALA A CA 1
ATOM 4201 C C . ALA A 1 555 ? -40.688 2.294 12.929 1.00 93.81 555 ALA A C 1
ATOM 4203 O O . ALA A 1 555 ? -40.943 1.263 12.307 1.00 93.81 555 ALA A O 1
ATOM 4204 N N . ILE A 1 556 ? -41.622 3.208 13.203 1.00 96.44 556 ILE A N 1
ATOM 4205 C CA . ILE A 1 556 ? -43.049 3.001 12.923 1.00 96.44 556 ILE A CA 1
ATOM 4206 C C . ILE A 1 556 ? -43.367 3.249 11.448 1.00 96.44 556 ILE A C 1
ATOM 4208 O O . ILE A 1 556 ? -44.009 2.428 10.797 1.00 96.44 556 ILE A O 1
ATOM 4212 N N . GLU A 1 557 ? -42.927 4.375 10.892 1.00 90.88 557 GLU A N 1
ATOM 4213 C CA . GLU A 1 557 ? -43.301 4.760 9.532 1.00 90.88 557 GLU A CA 1
ATOM 4214 C C . GLU A 1 557 ? -42.331 4.244 8.478 1.00 90.88 557 GLU A C 1
ATOM 4216 O O . GLU A 1 557 ? -42.787 3.835 7.409 1.00 90.88 557 GLU A O 1
ATOM 4221 N N . GLY A 1 558 ? -41.028 4.225 8.766 1.00 89.31 558 GLY A N 1
ATOM 4222 C CA . GLY A 1 558 ? -40.013 3.714 7.842 1.00 89.31 558 GLY A CA 1
ATOM 4223 C C . GLY A 1 558 ? -40.023 2.189 7.778 1.00 89.31 558 GLY A C 1
ATOM 4224 O O . GLY A 1 558 ? -40.281 1.603 6.730 1.00 89.31 558 GLY A O 1
ATOM 4225 N N . LEU A 1 559 ? -39.811 1.543 8.925 1.00 92.94 559 LEU A N 1
ATOM 4226 C CA . LEU A 1 559 ? -39.611 0.091 9.024 1.00 92.94 559 LEU A CA 1
ATOM 4227 C C . LEU A 1 559 ? -40.892 -0.698 9.308 1.00 92.94 559 LEU A C 1
ATOM 4229 O O . LEU A 1 559 ? -40.869 -1.929 9.301 1.00 92.94 559 LEU A O 1
ATOM 4233 N N . LYS A 1 560 ? -42.011 -0.004 9.550 1.00 95.12 560 LYS A N 1
ATOM 4234 C CA . LYS A 1 560 ? -43.324 -0.606 9.835 1.00 95.12 560 LYS A CA 1
ATOM 4235 C C . LYS A 1 560 ? -43.339 -1.480 11.097 1.00 95.12 560 LYS A C 1
ATOM 4237 O O . LYS A 1 560 ? -44.068 -2.473 11.148 1.00 95.12 560 LYS A O 1
ATOM 4242 N N . ALA A 1 561 ? -42.553 -1.121 12.114 1.00 97.19 561 ALA A N 1
ATOM 4243 C CA . ALA A 1 561 ? -42.701 -1.694 13.449 1.00 97.19 561 ALA A CA 1
ATOM 4244 C C . ALA A 1 561 ? -44.088 -1.353 14.021 1.00 97.19 561 ALA A C 1
ATOM 4246 O O . ALA A 1 561 ? -44.639 -0.285 13.757 1.00 97.19 561 ALA A O 1
ATOM 4247 N N . ASP A 1 562 ? -44.655 -2.259 14.813 1.00 97.88 562 ASP A N 1
ATOM 4248 C CA . ASP A 1 562 ? -46.007 -2.114 15.359 1.00 97.88 562 ASP A CA 1
ATOM 4249 C C . ASP A 1 562 ? -46.010 -1.215 16.604 1.00 97.88 562 ASP A C 1
ATOM 4251 O O . ASP A 1 562 ? -46.959 -0.465 16.848 1.00 97.88 562 ASP A O 1
ATOM 4255 N N . HIS A 1 563 ? -44.927 -1.264 17.385 1.00 97.00 563 HIS A N 1
ATOM 4256 C CA . HIS A 1 563 ? -44.770 -0.498 18.617 1.00 97.00 563 HIS A CA 1
ATOM 4257 C C . HIS A 1 563 ? -43.350 0.059 18.770 1.00 97.00 563 HIS A C 1
ATOM 4259 O O . HIS A 1 563 ? -42.376 -0.521 18.290 1.00 97.00 563 HIS A O 1
ATOM 4265 N N . PHE A 1 564 ? -43.233 1.176 19.490 1.00 97.31 564 PHE A N 1
ATOM 4266 C CA . PHE A 1 564 ? -41.963 1.783 19.885 1.00 97.31 564 PHE A CA 1
ATOM 4267 C C . PHE A 1 564 ? -42.015 2.131 21.371 1.00 97.31 564 PHE A C 1
ATOM 4269 O O . PHE A 1 564 ? -42.978 2.761 21.813 1.00 97.31 564 PHE A O 1
ATOM 4276 N N . ILE A 1 565 ? -40.982 1.743 22.114 1.00 95.69 565 ILE A N 1
ATOM 4277 C CA . ILE A 1 565 ? -40.860 1.944 23.558 1.00 95.69 565 ILE A CA 1
ATOM 4278 C C . ILE A 1 565 ? -39.546 2.664 23.853 1.00 95.69 565 ILE A C 1
ATOM 4280 O O . ILE A 1 565 ? -38.474 2.202 23.450 1.00 95.69 565 ILE A O 1
ATOM 4284 N N . ASN A 1 566 ? -39.632 3.780 24.582 1.00 93.38 566 ASN A N 1
ATOM 4285 C CA . ASN A 1 566 ? -38.447 4.391 25.174 1.00 93.38 566 ASN A CA 1
ATOM 4286 C C . ASN A 1 566 ? -37.953 3.505 26.324 1.00 93.38 566 ASN A C 1
ATOM 4288 O O . ASN A 1 566 ? -38.642 3.367 27.332 1.00 93.38 566 ASN A O 1
ATOM 4292 N N . SER A 1 567 ? -36.766 2.915 26.187 1.00 89.19 567 SER A N 1
ATOM 4293 C CA . SER A 1 567 ? -36.236 1.980 27.187 1.00 89.19 567 SER A CA 1
ATOM 4294 C C . SER A 1 567 ? -35.823 2.640 28.506 1.00 89.19 567 SER A C 1
ATOM 4296 O O . SER A 1 567 ? -35.621 1.932 29.488 1.00 89.19 567 SER A O 1
ATOM 4298 N N . GLU A 1 568 ? -35.705 3.970 28.541 1.00 88.75 568 GLU A N 1
ATOM 4299 C CA . GLU A 1 568 ? -35.441 4.741 29.766 1.00 88.75 568 GLU A CA 1
ATOM 4300 C C . GLU A 1 568 ? -36.721 5.202 30.474 1.00 88.75 568 GLU A C 1
ATOM 4302 O O . GLU A 1 568 ? -36.644 5.706 31.591 1.00 88.75 568 GLU A O 1
ATOM 4307 N N . ASP A 1 569 ? -37.894 5.037 29.852 1.00 91.06 569 ASP A N 1
ATOM 4308 C CA . ASP A 1 569 ? -39.185 5.402 30.440 1.00 91.06 569 ASP A CA 1
ATOM 4309 C C . ASP A 1 569 ? -39.760 4.208 31.231 1.00 91.06 569 ASP A C 1
ATOM 4311 O O . ASP A 1 569 ? -40.182 3.210 30.627 1.00 91.06 569 ASP A O 1
ATOM 4315 N N . PRO A 1 570 ? -39.812 4.276 32.578 1.00 88.19 570 PRO A N 1
ATOM 4316 C CA . PRO A 1 570 ? -40.279 3.163 33.397 1.00 88.19 570 PRO A CA 1
ATOM 4317 C C . PRO A 1 570 ? -41.753 2.810 33.169 1.00 88.19 570 PRO A C 1
ATOM 4319 O O . PRO A 1 570 ? -42.114 1.640 33.302 1.00 88.19 570 PRO A O 1
ATOM 4322 N N . GLU A 1 571 ? -42.608 3.776 32.814 1.00 90.62 571 GLU A N 1
ATOM 4323 C CA . GLU A 1 571 ? -44.032 3.522 32.561 1.00 90.62 571 GLU A CA 1
ATOM 4324 C C . GLU A 1 571 ? -44.220 2.763 31.247 1.00 90.62 571 GLU A C 1
ATOM 4326 O O . GLU A 1 571 ? -44.956 1.772 31.192 1.00 90.62 571 GLU A O 1
ATOM 4331 N N . GLN A 1 572 ? -43.503 3.169 30.197 1.00 91.69 572 GLN A N 1
ATOM 4332 C CA . GLN A 1 572 ? -43.548 2.467 28.911 1.00 91.69 572 GLN A CA 1
ATOM 4333 C C . GLN A 1 572 ? -42.946 1.061 29.016 1.00 91.69 572 GLN A C 1
ATOM 4335 O O . GLN A 1 572 ? -43.518 0.107 28.483 1.00 91.69 572 GLN A O 1
ATOM 4340 N N . MET A 1 573 ? -41.841 0.903 29.751 1.00 92.06 573 MET A N 1
ATOM 4341 C CA . MET A 1 573 ? -41.246 -0.409 30.017 1.00 92.06 573 MET A CA 1
ATOM 4342 C C . MET A 1 573 ? -42.168 -1.306 30.850 1.00 92.06 573 MET A C 1
ATOM 4344 O O . MET A 1 573 ? -42.299 -2.493 30.545 1.00 92.06 573 MET A O 1
ATOM 4348 N N . ALA A 1 574 ? -42.872 -0.756 31.845 1.00 88.00 574 ALA A N 1
ATOM 4349 C CA . ALA A 1 574 ? -43.878 -1.500 32.600 1.00 88.00 574 ALA A CA 1
ATOM 4350 C C . ALA A 1 574 ? -45.005 -2.015 31.688 1.00 88.00 574 ALA A C 1
ATOM 4352 O O . ALA A 1 574 ? -45.419 -3.169 31.831 1.00 88.00 574 ALA A O 1
ATOM 4353 N N . GLY A 1 575 ? -45.430 -1.220 30.699 1.00 87.50 575 GLY A N 1
ATOM 4354 C CA . GLY A 1 575 ? -46.419 -1.609 29.687 1.00 87.50 575 GLY A CA 1
ATOM 4355 C C . GLY A 1 575 ? -46.005 -2.789 28.795 1.00 87.50 575 GLY A C 1
ATOM 4356 O O . GLY A 1 575 ? -46.872 -3.487 28.270 1.00 87.50 575 GLY A O 1
ATOM 4357 N N . ALA A 1 576 ? -44.703 -3.066 28.658 1.00 91.25 576 ALA A N 1
ATOM 4358 C CA . ALA A 1 576 ? -44.190 -4.214 27.904 1.00 91.25 576 ALA A CA 1
ATOM 4359 C C . ALA A 1 576 ? -44.157 -5.525 28.708 1.00 91.25 576 ALA A C 1
ATOM 4361 O O . ALA A 1 576 ? -43.920 -6.588 28.128 1.00 91.25 576 ALA A O 1
ATOM 4362 N N . THR A 1 577 ? -44.371 -5.476 30.026 1.00 93.31 577 THR A N 1
ATOM 4363 C CA . THR A 1 577 ? -44.189 -6.619 30.936 1.00 93.31 577 THR A CA 1
ATOM 4364 C C . THR A 1 577 ? -45.026 -7.830 30.517 1.00 93.31 577 THR A C 1
ATOM 4366 O O . THR A 1 577 ? -46.248 -7.753 30.417 1.00 93.31 577 THR A O 1
ATOM 4369 N N . GLY A 1 578 ? -44.375 -8.977 30.301 1.00 94.12 578 GLY A N 1
ATOM 4370 C CA . GLY A 1 578 ? -45.039 -10.236 29.955 1.00 94.12 578 GLY A CA 1
ATOM 4371 C C . GLY A 1 578 ? -45.732 -10.253 28.589 1.00 94.12 578 GLY A C 1
ATOM 4372 O O . GLY A 1 578 ? -46.643 -11.057 28.391 1.00 94.12 578 GLY A O 1
ATOM 4373 N N . THR A 1 579 ? -45.344 -9.383 27.651 1.00 95.88 579 THR A N 1
ATOM 4374 C CA . THR A 1 579 ? -46.029 -9.246 26.352 1.00 95.88 579 THR A CA 1
ATOM 4375 C C . THR A 1 579 ? -45.305 -9.913 25.183 1.00 95.88 579 THR A C 1
ATOM 4377 O O . THR A 1 579 ? -45.966 -10.267 24.203 1.00 95.88 579 THR A O 1
ATOM 4380 N N . LEU A 1 580 ? -43.989 -10.127 25.275 1.00 97.81 580 LEU A N 1
ATOM 4381 C CA . LEU A 1 580 ? -43.154 -10.561 24.150 1.00 97.81 580 LEU A CA 1
ATOM 4382 C C . LEU A 1 580 ? -42.841 -12.061 24.173 1.00 97.81 580 LEU A C 1
ATOM 4384 O O . LEU A 1 580 ? -42.568 -12.635 25.227 1.00 97.81 580 LEU A O 1
ATOM 4388 N N . ASP A 1 581 ? -42.860 -12.687 22.996 1.00 97.88 581 ASP A N 1
ATOM 4389 C CA . ASP A 1 581 ? -42.466 -14.087 22.782 1.00 97.88 581 ASP A CA 1
ATOM 4390 C C . ASP A 1 581 ? -40.939 -14.223 22.643 1.00 97.88 581 ASP A C 1
ATOM 4392 O O . ASP A 1 581 ? -40.348 -15.214 23.080 1.00 97.88 581 ASP A O 1
ATOM 4396 N N . GLY A 1 582 ? -40.275 -13.196 22.112 1.00 97.75 582 GLY A N 1
ATOM 4397 C CA . GLY A 1 582 ? -38.820 -13.113 22.100 1.00 97.75 582 GLY A CA 1
ATOM 4398 C C . GLY A 1 582 ? -38.304 -11.691 21.944 1.00 97.75 582 GLY A C 1
ATOM 4399 O O . GLY A 1 582 ? -39.042 -10.803 21.532 1.00 97.75 582 GLY A O 1
ATOM 4400 N N . ILE A 1 583 ? -37.040 -11.474 22.291 1.00 97.69 583 ILE A N 1
ATOM 4401 C CA . ILE A 1 583 ? -36.318 -10.215 22.103 1.00 97.69 583 ILE A CA 1
ATOM 4402 C C . ILE A 1 583 ? -35.000 -10.524 21.397 1.00 97.69 583 ILE A C 1
ATOM 4404 O O . ILE A 1 583 ? -34.235 -11.363 21.870 1.00 97.69 583 ILE A O 1
ATOM 4408 N N . ILE A 1 584 ? -34.732 -9.818 20.303 1.00 97.25 584 ILE A N 1
ATOM 4409 C CA . ILE A 1 584 ? -33.437 -9.778 19.628 1.00 97.25 584 ILE A CA 1
ATOM 4410 C C . ILE A 1 584 ? -32.680 -8.551 20.141 1.00 97.25 584 ILE A C 1
ATOM 4412 O O . ILE A 1 584 ? -33.108 -7.411 19.948 1.00 97.25 584 ILE A O 1
ATOM 4416 N N . TYR A 1 585 ? -31.575 -8.785 20.843 1.00 94.44 585 TYR A N 1
ATOM 4417 C CA . TYR A 1 585 ? -30.755 -7.741 21.451 1.00 94.44 585 TYR A CA 1
ATOM 4418 C C . TYR A 1 585 ? -29.563 -7.409 20.551 1.00 94.44 585 TYR A C 1
ATOM 4420 O O . TYR A 1 585 ? -28.654 -8.231 20.411 1.00 94.44 585 TYR A O 1
ATOM 4428 N N . THR A 1 586 ? -29.562 -6.213 19.951 1.00 92.25 586 THR A N 1
ATOM 4429 C CA . THR A 1 586 ? -28.624 -5.832 18.875 1.00 92.25 586 THR A CA 1
ATOM 4430 C C . THR A 1 586 ? -27.615 -4.755 19.278 1.00 92.25 586 THR A C 1
ATOM 4432 O O . THR A 1 586 ? -26.927 -4.215 18.415 1.00 92.25 586 THR A O 1
ATOM 4435 N N . VAL A 1 587 ? -27.551 -4.367 20.555 1.00 85.81 587 VAL A N 1
ATOM 4436 C CA . VAL A 1 587 ? -26.689 -3.263 21.014 1.00 85.81 587 VAL A CA 1
ATOM 4437 C C . VAL A 1 587 ? -25.384 -3.763 21.632 1.00 85.81 587 VAL A C 1
ATOM 4439 O O . VAL A 1 587 ? -25.343 -4.809 22.272 1.00 85.81 587 VAL A O 1
ATOM 4442 N N . SER A 1 588 ? -24.327 -2.964 21.494 1.00 77.56 588 SER A N 1
ATOM 4443 C CA . SER A 1 588 ? -23.029 -3.181 22.161 1.00 77.56 588 SER A CA 1
ATOM 4444 C C . SER A 1 588 ? -22.853 -2.323 23.423 1.00 77.56 588 SER A C 1
ATOM 4446 O O . SER A 1 588 ? -21.809 -2.350 24.067 1.00 77.56 588 SER A O 1
ATOM 4448 N N . ALA A 1 589 ? -23.859 -1.529 23.791 1.00 76.12 589 ALA A N 1
ATOM 4449 C CA . ALA A 1 589 ? -23.839 -0.746 25.022 1.00 76.12 589 ALA A CA 1
ATOM 4450 C C . ALA A 1 589 ? -24.287 -1.601 26.217 1.00 76.12 589 ALA A C 1
ATOM 4452 O O . ALA A 1 589 ? -25.180 -2.439 26.095 1.00 76.12 589 ALA A O 1
ATOM 4453 N N . THR A 1 590 ? -23.686 -1.371 27.386 1.00 73.12 590 THR A N 1
ATOM 4454 C CA . THR A 1 590 ? -24.050 -2.092 28.616 1.00 73.12 590 THR A CA 1
ATOM 4455 C C . THR A 1 590 ? -25.429 -1.642 29.095 1.00 73.12 590 THR A C 1
ATOM 4457 O O . THR A 1 590 ? -25.641 -0.452 29.307 1.00 73.12 590 THR A O 1
ATOM 4460 N N . HIS A 1 591 ? -26.349 -2.589 29.287 1.00 78.31 591 HIS A N 1
ATOM 4461 C CA . HIS A 1 591 ? -27.700 -2.329 29.789 1.00 78.31 591 HIS A CA 1
ATOM 4462 C C . HIS A 1 591 ? -28.080 -3.333 30.875 1.00 78.31 591 HIS A C 1
ATOM 4464 O O . HIS A 1 591 ? -27.640 -4.484 30.852 1.00 78.31 591 HIS A O 1
ATOM 4470 N N . GLU A 1 592 ? -28.955 -2.918 31.789 1.00 80.25 592 GLU A N 1
ATOM 4471 C CA . GLU A 1 592 ? -29.604 -3.839 32.715 1.00 80.25 592 GLU A CA 1
ATOM 4472 C C . GLU A 1 592 ? -30.625 -4.698 31.952 1.00 80.25 592 GLU A C 1
ATOM 4474 O O . GLU A 1 592 ? -31.595 -4.195 31.385 1.00 80.25 592 GLU A O 1
ATOM 4479 N N . ILE A 1 593 ? -30.424 -6.016 31.936 1.00 86.12 593 ILE A N 1
ATOM 4480 C CA . ILE A 1 593 ? -31.302 -6.941 31.200 1.00 86.12 593 ILE A CA 1
ATOM 4481 C C . ILE A 1 593 ? -32.561 -7.335 31.981 1.00 86.12 593 ILE A C 1
ATOM 4483 O O . ILE A 1 593 ? -33.427 -8.021 31.438 1.00 86.12 593 ILE A O 1
ATOM 4487 N N . ALA A 1 594 ? -32.698 -6.923 33.245 1.00 86.81 594 ALA A N 1
ATOM 4488 C CA . ALA A 1 594 ? -33.831 -7.304 34.086 1.00 86.81 594 ALA A CA 1
ATOM 4489 C C . ALA A 1 594 ? -35.171 -6.809 33.529 1.00 86.81 594 ALA A C 1
ATOM 4491 O O . ALA A 1 594 ? -36.139 -7.569 33.475 1.00 86.81 594 ALA A O 1
ATOM 4492 N N . SER A 1 595 ? -35.215 -5.567 33.045 1.00 87.94 595 SER A N 1
ATOM 4493 C CA . SER A 1 595 ? -36.403 -4.980 32.418 1.00 87.94 595 SER A CA 1
ATOM 4494 C C . SER A 1 595 ? -36.795 -5.714 31.127 1.00 87.94 595 SER A C 1
ATOM 4496 O O . SER A 1 595 ? -37.974 -5.987 30.903 1.00 87.94 595 SER A O 1
ATOM 4498 N N . LEU A 1 596 ? -35.812 -6.147 30.330 1.00 90.50 596 LEU A N 1
ATOM 4499 C CA . LEU A 1 596 ? -36.029 -6.949 29.119 1.00 90.50 596 LEU A CA 1
ATOM 4500 C C . LEU A 1 596 ? -36.536 -8.348 29.439 1.00 90.50 596 LEU A C 1
ATOM 4502 O O . LEU A 1 596 ? -37.476 -8.835 28.811 1.00 90.50 596 LEU A O 1
ATOM 4506 N N . LEU A 1 597 ? -35.970 -8.984 30.463 1.00 92.00 597 LEU A N 1
ATOM 4507 C CA . LEU A 1 597 ? -36.474 -10.262 30.943 1.00 92.00 597 LEU A CA 1
ATOM 4508 C C . LEU A 1 597 ? -37.904 -10.127 31.454 1.00 92.00 597 LEU A C 1
ATOM 4510 O O . LEU A 1 597 ? -38.704 -11.022 31.204 1.00 92.00 597 LEU A O 1
ATOM 4514 N N . ASN A 1 598 ? -38.267 -9.030 32.116 1.00 91.25 598 ASN A N 1
ATOM 4515 C CA . ASN A 1 598 ? -39.638 -8.791 32.570 1.00 91.25 598 ASN A CA 1
ATOM 4516 C C . ASN A 1 598 ? -40.616 -8.566 31.404 1.00 91.25 598 ASN A C 1
ATOM 4518 O O . ASN A 1 598 ? -41.760 -9.010 31.495 1.00 91.25 598 ASN A O 1
ATOM 4522 N N . ALA A 1 599 ? -40.171 -7.983 30.287 1.00 94.19 599 ALA A N 1
ATOM 4523 C CA . ALA A 1 599 ? -40.980 -7.828 29.073 1.00 94.19 599 ALA A CA 1
ATOM 4524 C C . ALA A 1 599 ? -41.357 -9.165 28.397 1.00 94.19 599 ALA A C 1
ATOM 4526 O O . ALA A 1 599 ? -42.368 -9.255 27.696 1.00 94.19 599 ALA A O 1
ATOM 4527 N N . LEU A 1 600 ? -40.592 -10.234 28.640 1.00 95.94 600 LEU A N 1
ATOM 4528 C CA . LEU A 1 600 ? -40.871 -11.566 28.099 1.00 95.94 600 LEU A CA 1
ATOM 4529 C C . LEU A 1 600 ? -42.016 -12.283 28.832 1.00 95.94 600 LEU A C 1
ATOM 4531 O O . LEU A 1 600 ? -42.077 -12.316 30.068 1.00 95.94 600 LEU A O 1
ATOM 4535 N N . LYS A 1 601 ? -42.864 -12.961 28.054 1.00 95.12 601 LYS A N 1
ATOM 4536 C CA . LYS A 1 601 ? -43.832 -13.970 28.518 1.00 95.12 601 LYS A CA 1
ATOM 4537 C C . LYS A 1 601 ? -43.134 -15.160 29.198 1.00 95.12 601 LYS A C 1
ATOM 4539 O O . LYS A 1 601 ? -41.921 -15.346 29.043 1.00 95.12 601 LYS A O 1
ATOM 4544 N N . PRO A 1 602 ? -43.882 -16.028 29.910 1.00 91.62 602 PRO A N 1
ATOM 4545 C CA . PRO A 1 602 ? -43.387 -17.359 30.238 1.00 91.62 602 PRO A CA 1
ATOM 4546 C C . PRO A 1 602 ? -42.903 -18.089 28.977 1.00 91.62 602 PRO A C 1
ATOM 4548 O O . PRO A 1 602 ? -43.566 -18.015 27.945 1.00 91.62 602 PRO A O 1
ATOM 4551 N N . HIS A 1 603 ? -41.760 -18.775 29.052 1.00 91.00 603 HIS A N 1
ATOM 4552 C CA . HIS A 1 603 ? -41.063 -19.402 27.911 1.00 91.00 603 HIS A CA 1
ATOM 4553 C C . HIS A 1 603 ? -40.490 -18.444 26.853 1.00 91.00 603 HIS A C 1
ATOM 4555 O O . HIS A 1 603 ? -39.979 -18.903 25.827 1.00 91.00 603 HIS A O 1
ATOM 4561 N N . GLY A 1 604 ? -40.549 -17.132 27.093 1.00 94.31 604 GLY A N 1
ATOM 4562 C CA . GLY A 1 604 ? -39.972 -16.141 26.196 1.00 94.31 604 GLY A CA 1
ATOM 4563 C C . GLY A 1 604 ? -38.446 -16.219 26.136 1.00 94.31 604 GLY A C 1
ATOM 4564 O O . GLY A 1 604 ? -37.790 -16.678 27.082 1.00 94.31 604 GLY A O 1
ATOM 4565 N N . LYS A 1 605 ? -37.883 -15.767 25.013 1.00 95.94 605 LYS A N 1
ATOM 4566 C CA . LYS A 1 605 ? -36.450 -15.893 24.713 1.00 95.94 605 LYS A CA 1
ATOM 4567 C C . LYS A 1 605 ? -35.791 -14.533 24.509 1.00 95.94 605 LYS A C 1
ATOM 4569 O O . LYS A 1 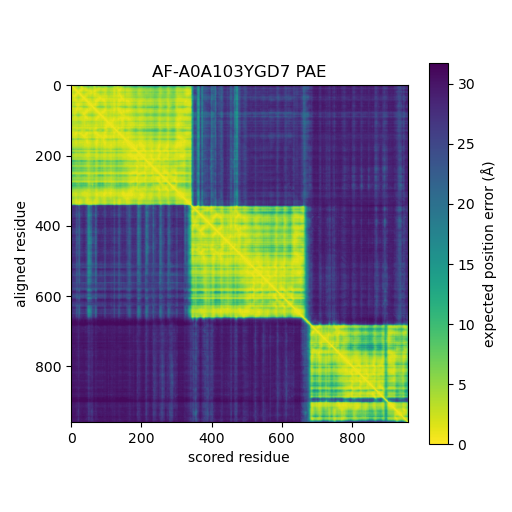605 ? -36.232 -13.765 23.664 1.00 95.94 605 LYS A O 1
ATOM 4574 N N . LEU A 1 606 ? -34.719 -14.251 25.238 1.00 95.38 606 LEU A N 1
ATOM 4575 C CA . LEU A 1 606 ? -33.811 -13.141 24.957 1.00 95.38 606 LEU A CA 1
ATOM 4576 C C . LEU A 1 606 ? -32.612 -13.694 24.184 1.00 95.38 606 LEU A C 1
ATOM 4578 O O . LEU A 1 606 ? -31.870 -14.513 24.728 1.00 95.38 606 LEU A O 1
ATOM 4582 N N . VAL A 1 607 ? -32.434 -13.270 22.934 1.00 95.81 607 VAL A N 1
ATOM 4583 C CA . VAL A 1 607 ? -31.321 -13.698 22.079 1.00 95.81 607 VAL A CA 1
ATOM 4584 C C . VAL A 1 607 ? -30.366 -12.530 21.865 1.00 95.81 607 VAL A C 1
ATOM 4586 O O . VAL A 1 607 ? -30.745 -11.490 21.328 1.00 95.81 607 VAL A O 1
ATOM 4589 N N . ILE A 1 608 ? -29.132 -12.701 22.323 1.00 92.12 608 ILE A N 1
ATOM 4590 C CA . ILE A 1 608 ? -28.074 -11.696 22.297 1.00 92.12 608 ILE A CA 1
ATOM 4591 C C . ILE A 1 608 ? -27.260 -11.880 21.018 1.00 92.12 608 ILE A C 1
ATOM 4593 O O . ILE A 1 608 ? -26.652 -12.933 20.821 1.00 92.12 608 ILE A O 1
ATOM 4597 N N . ILE A 1 609 ? -27.260 -10.848 20.173 1.00 90.88 609 ILE A N 1
ATOM 4598 C CA . ILE A 1 609 ? -26.455 -10.773 18.942 1.00 90.88 609 ILE A CA 1
ATOM 4599 C C . ILE A 1 609 ? -25.577 -9.513 18.873 1.00 90.88 609 ILE A C 1
ATOM 4601 O O . ILE A 1 609 ? -24.766 -9.372 17.967 1.00 90.88 609 ILE A O 1
ATOM 4605 N N . GLY A 1 610 ? -25.712 -8.602 19.843 1.00 84.25 610 GLY A N 1
ATOM 4606 C CA . GLY A 1 610 ? -24.758 -7.520 20.097 1.00 84.25 610 GLY A CA 1
ATOM 4607 C C . GLY A 1 610 ? -23.646 -7.946 21.062 1.00 84.25 610 GLY A C 1
ATOM 4608 O O . GLY A 1 610 ? -23.840 -8.840 21.887 1.00 84.25 610 GLY A O 1
ATOM 4609 N N . SER A 1 611 ? -22.486 -7.288 20.984 1.00 77.56 611 SER A N 1
ATOM 4610 C CA . SER A 1 611 ? -21.310 -7.598 21.811 1.00 77.56 611 SER A CA 1
ATOM 4611 C C . SER A 1 611 ? -21.030 -6.471 22.814 1.00 77.56 611 SER A C 1
ATOM 4613 O O . SER A 1 611 ? -20.293 -5.540 22.480 1.00 77.56 611 SER A O 1
ATOM 4615 N N . PRO A 1 612 ? -21.611 -6.504 24.028 1.00 75.88 612 PRO A N 1
ATOM 4616 C CA . PRO A 1 612 ? -21.348 -5.505 25.057 1.00 75.88 612 PRO A CA 1
ATOM 4617 C C . PRO A 1 612 ? -19.952 -5.646 25.675 1.00 75.88 612 PRO A C 1
ATOM 4619 O O . PRO A 1 612 ? -19.442 -6.750 25.844 1.00 75.88 612 PRO A O 1
ATOM 4622 N N . GLU A 1 613 ? -19.353 -4.520 26.070 1.00 70.25 613 GLU A N 1
ATOM 4623 C CA . GLU A 1 613 ? -18.015 -4.492 26.692 1.00 70.25 613 GLU A CA 1
ATOM 4624 C C . GLU A 1 613 ? -17.992 -5.032 28.132 1.00 70.25 613 GLU A C 1
ATOM 4626 O O . GLU A 1 613 ? -16.944 -5.453 28.623 1.00 70.25 613 GLU A O 1
ATOM 4631 N N . LYS A 1 614 ? -19.137 -5.023 28.828 1.00 79.00 614 LYS A N 1
ATOM 4632 C CA . LYS A 1 614 ? -19.265 -5.505 30.210 1.00 79.00 614 LYS A CA 1
ATOM 4633 C C . LYS A 1 614 ? -20.192 -6.722 30.288 1.00 79.00 614 LYS A C 1
ATOM 4635 O O . LYS A 1 614 ? -21.201 -6.751 29.581 1.00 79.00 614 LYS A O 1
ATOM 4640 N N . PRO A 1 615 ? -19.905 -7.696 31.175 1.00 78.38 615 PRO A N 1
ATOM 4641 C CA . PRO A 1 615 ? -20.815 -8.804 31.445 1.00 78.38 615 PRO A CA 1
ATOM 4642 C C . PRO A 1 615 ? -22.186 -8.323 31.935 1.00 78.38 615 PRO A C 1
ATOM 4644 O O . PRO A 1 615 ? -22.281 -7.340 32.670 1.00 78.38 615 PRO A O 1
ATOM 4647 N N . PHE A 1 616 ? -23.241 -9.053 31.575 1.00 79.56 616 PHE A N 1
ATOM 4648 C CA . PHE A 1 616 ? -24.582 -8.803 32.096 1.00 79.56 616 PHE A CA 1
ATOM 4649 C C . PHE A 1 616 ? -24.754 -9.342 33.516 1.00 79.56 616 PHE A C 1
ATOM 4651 O O . PHE A 1 616 ? -24.358 -10.470 33.816 1.00 79.56 616 PHE A O 1
ATOM 4658 N N . GLU A 1 617 ? -25.463 -8.590 34.355 1.00 82.19 617 GLU A N 1
ATOM 4659 C CA . GLU A 1 617 ? -26.046 -9.130 35.580 1.00 82.19 617 GLU A CA 1
ATOM 4660 C C . GLU A 1 617 ? -27.357 -9.856 35.252 1.00 82.19 617 GLU A C 1
ATOM 4662 O O . GLU A 1 617 ? -28.302 -9.274 34.716 1.00 82.19 617 GLU A O 1
ATOM 4667 N N . LEU A 1 618 ? -27.409 -11.157 35.549 1.00 81.75 618 LEU A N 1
ATOM 4668 C CA . LEU A 1 618 ? -28.556 -12.019 35.259 1.00 81.75 618 LEU A CA 1
ATOM 4669 C C . LEU A 1 618 ? -29.455 -12.174 36.499 1.00 81.75 618 LEU A C 1
ATOM 4671 O O . LEU A 1 618 ? -29.055 -12.842 37.459 1.00 81.75 618 LEU A O 1
ATOM 4675 N N . PRO A 1 619 ? -30.696 -11.647 36.492 1.00 79.94 619 PRO A N 1
ATOM 4676 C CA . PRO A 1 619 ? -31.633 -11.825 37.598 1.00 79.94 619 PRO A CA 1
ATOM 4677 C C . PRO A 1 619 ? -32.220 -13.243 37.579 1.00 79.94 619 PRO A C 1
ATOM 4679 O O . PRO A 1 619 ? -33.222 -13.534 36.919 1.00 79.94 619 PRO A O 1
ATOM 4682 N N . SER A 1 620 ? -31.589 -14.142 38.336 1.00 78.12 620 SER A N 1
ATOM 4683 C CA . SER A 1 620 ? -31.917 -15.576 38.392 1.00 78.12 620 SER A CA 1
ATOM 4684 C C . SER A 1 620 ? -33.393 -15.859 38.697 1.00 78.12 620 SER A C 1
ATOM 4686 O O . SER A 1 620 ? -33.988 -16.761 38.106 1.00 78.12 620 SER A O 1
ATOM 4688 N N . TYR A 1 621 ? -34.025 -15.057 39.556 1.00 78.19 621 TYR A N 1
ATOM 4689 C CA . TYR A 1 621 ? -35.428 -15.235 39.929 1.00 78.19 621 TYR A CA 1
ATOM 4690 C C . TYR A 1 621 ? -36.397 -15.068 38.743 1.00 78.19 621 TYR A C 1
ATOM 4692 O O . TYR A 1 621 ? -37.330 -15.863 38.589 1.00 78.19 621 TYR A O 1
ATOM 4700 N N . SER A 1 622 ? -36.156 -14.093 37.858 1.00 76.31 622 SER A N 1
ATOM 4701 C CA . SER A 1 622 ? -36.987 -13.859 36.665 1.00 76.31 622 SER A CA 1
ATOM 4702 C C . SER A 1 622 ? -36.874 -14.996 35.644 1.00 76.31 622 SER A C 1
ATOM 4704 O O . SER A 1 622 ? -37.844 -15.294 34.943 1.00 76.31 622 SER A O 1
ATOM 4706 N N . LEU A 1 623 ? -35.717 -15.665 35.579 1.00 81.75 623 LEU A N 1
ATOM 4707 C CA . LEU A 1 623 ? -35.511 -16.840 34.727 1.00 81.75 623 LEU A CA 1
ATOM 4708 C C . LEU A 1 623 ? -36.275 -18.057 35.259 1.00 81.75 623 LEU A C 1
ATOM 4710 O O . LEU A 1 623 ? -36.997 -18.712 34.504 1.00 81.75 623 LEU A O 1
ATOM 4714 N N . LEU A 1 624 ? -36.156 -18.321 36.565 1.00 77.94 624 LEU A N 1
ATOM 4715 C CA . LEU A 1 624 ? -36.763 -19.477 37.230 1.00 77.94 624 LEU A CA 1
ATOM 4716 C C . LEU A 1 624 ? -38.293 -19.426 37.200 1.00 77.94 624 LEU A C 1
ATOM 4718 O O . LEU A 1 624 ? -38.944 -20.403 36.830 1.00 77.94 624 LEU A O 1
ATOM 4722 N N . THR A 1 625 ? -38.871 -18.281 37.561 1.00 78.75 625 THR A N 1
ATOM 4723 C CA . THR A 1 625 ? -40.331 -18.125 37.676 1.00 78.75 625 THR A CA 1
ATOM 4724 C C . THR A 1 625 ? -41.041 -18.098 36.323 1.00 78.75 625 THR A C 1
ATOM 4726 O O . THR A 1 625 ? -42.188 -18.529 36.226 1.00 78.75 625 THR A O 1
ATOM 4729 N N . GLY A 1 626 ? -40.362 -17.641 35.266 1.00 80.19 626 GLY A N 1
ATOM 4730 C CA . GLY A 1 626 ? -40.918 -17.552 33.915 1.00 80.19 626 GLY A CA 1
ATOM 4731 C C . GLY A 1 626 ? -40.520 -18.681 32.963 1.00 80.19 626 GLY A C 1
ATOM 4732 O O . GLY A 1 626 ? -40.986 -18.675 31.827 1.00 80.19 626 GLY A O 1
ATOM 4733 N N . ARG A 1 627 ? -39.647 -19.621 33.361 1.00 86.25 627 ARG A N 1
ATOM 4734 C CA . ARG A 1 627 ? -39.023 -20.611 32.449 1.00 86.25 627 ARG A CA 1
ATOM 4735 C C . ARG A 1 627 ? -38.457 -19.958 31.177 1.00 86.25 627 ARG A C 1
ATOM 4737 O O . ARG A 1 627 ? -38.668 -20.455 30.072 1.00 86.25 627 ARG A O 1
ATOM 4744 N N . LYS A 1 628 ? -37.812 -18.803 31.341 1.00 90.12 628 LYS A N 1
ATOM 4745 C CA . LYS A 1 628 ? -37.302 -17.973 30.238 1.00 90.12 628 LYS A CA 1
ATOM 4746 C C . LYS A 1 628 ? -35.947 -18.484 29.755 1.00 90.12 628 LYS A C 1
ATOM 4748 O O . LYS A 1 628 ? -35.211 -19.111 30.516 1.00 90.12 628 LYS A O 1
ATOM 4753 N N . THR A 1 629 ? -35.610 -18.175 28.509 1.00 92.00 629 THR A N 1
ATOM 4754 C CA . THR A 1 629 ? -34.314 -18.513 27.904 1.00 92.00 629 THR A CA 1
ATOM 4755 C C . THR A 1 629 ? -33.513 -17.243 27.645 1.00 92.00 629 THR A C 1
ATOM 4757 O O . THR A 1 629 ? -34.046 -16.285 27.093 1.00 92.00 629 THR A O 1
ATOM 4760 N N . VAL A 1 630 ? -32.229 -17.254 28.005 1.00 92.06 630 VAL A N 1
ATOM 4761 C CA . VAL A 1 630 ? -31.234 -16.286 27.525 1.00 92.06 630 VAL A CA 1
ATOM 4762 C C . VAL A 1 630 ? -30.233 -17.067 26.690 1.00 92.06 630 VAL A C 1
ATOM 4764 O O . VAL A 1 630 ? -29.678 -18.051 27.176 1.00 92.06 630 VAL A O 1
ATOM 4767 N N . ALA A 1 631 ? -30.051 -16.672 25.436 1.00 91.44 631 ALA A N 1
ATOM 4768 C CA . ALA A 1 631 ? -29.173 -17.348 24.489 1.00 91.44 631 ALA A CA 1
ATOM 4769 C C . ALA A 1 631 ? -28.334 -16.331 23.711 1.00 91.44 631 ALA A C 1
ATOM 4771 O O . ALA A 1 631 ? -28.722 -15.173 23.585 1.00 91.44 631 ALA A O 1
ATOM 4772 N N . GLY A 1 632 ? -27.193 -16.768 23.185 1.00 89.12 632 GLY A N 1
ATOM 4773 C CA . GLY A 1 632 ? -26.423 -16.019 22.194 1.00 89.12 632 GLY A CA 1
ATOM 4774 C C . GLY A 1 632 ? -26.608 -16.626 20.806 1.00 89.12 632 GLY A C 1
ATOM 4775 O O . GLY A 1 632 ? -26.880 -17.822 20.695 1.00 89.12 632 GLY A O 1
ATOM 4776 N N . SER A 1 633 ? -26.440 -15.816 19.766 1.00 89.94 633 SER A N 1
ATOM 4777 C CA . SER A 1 633 ? -26.321 -16.282 18.381 1.00 89.94 633 SER A CA 1
ATOM 4778 C C . SER A 1 633 ? -25.190 -15.531 17.691 1.00 89.94 633 SER A C 1
ATOM 4780 O O . SER A 1 633 ? -24.998 -14.343 17.939 1.00 89.94 633 SER A O 1
ATOM 4782 N N . LEU A 1 634 ? -24.443 -16.229 16.841 1.00 86.00 634 LEU A N 1
ATOM 4783 C CA . LEU A 1 634 ? -23.479 -15.623 15.921 1.00 86.00 634 LEU A CA 1
ATOM 4784 C C . LEU A 1 634 ? -24.145 -15.475 14.536 1.00 86.00 634 LEU A C 1
ATOM 4786 O O . LEU A 1 634 ? -25.303 -15.871 14.375 1.00 86.00 634 LEU A O 1
ATOM 4790 N N . ILE A 1 635 ? -23.424 -14.937 13.543 1.00 89.00 635 ILE A N 1
ATOM 4791 C CA . ILE A 1 635 ? -23.767 -15.122 12.122 1.00 89.00 635 ILE A CA 1
ATOM 4792 C C . ILE A 1 635 ? -24.099 -16.597 11.839 1.00 89.00 635 ILE A C 1
ATOM 4794 O O . ILE A 1 635 ? -23.545 -17.479 12.490 1.00 89.00 635 ILE A O 1
ATOM 4798 N N . GLY A 1 636 ? -24.983 -16.863 10.882 1.00 90.12 636 GLY A N 1
ATOM 4799 C CA . GLY A 1 636 ? -25.399 -18.213 10.485 1.00 90.12 636 GLY A CA 1
ATOM 4800 C C . GLY A 1 636 ? -24.384 -18.925 9.582 1.00 90.12 636 GLY A C 1
ATOM 4801 O O . GLY A 1 636 ? -23.453 -18.309 9.060 1.00 90.12 636 GLY A O 1
ATOM 4802 N N . GLY A 1 637 ? -24.567 -20.235 9.402 1.00 92.69 637 GLY A N 1
ATOM 4803 C CA . GLY A 1 637 ? -23.763 -21.053 8.485 1.00 92.69 637 GLY A CA 1
ATOM 4804 C C . GLY A 1 637 ? -24.036 -20.739 7.009 1.00 92.69 637 GLY A C 1
ATOM 4805 O O . GLY A 1 637 ? -24.976 -20.011 6.675 1.00 92.69 637 GLY A O 1
ATOM 4806 N N . LEU A 1 638 ? -23.236 -21.290 6.092 1.00 94.31 638 LEU A N 1
ATOM 4807 C CA . LEU A 1 638 ? -23.292 -20.917 4.666 1.00 94.31 638 LEU A CA 1
ATOM 4808 C C . LEU A 1 638 ? -24.636 -21.254 4.014 1.00 94.31 638 LEU A C 1
ATOM 4810 O O . LEU A 1 638 ? -25.210 -20.441 3.288 1.00 94.31 638 LEU A O 1
ATOM 4814 N N . LYS A 1 639 ? -25.177 -22.433 4.320 1.00 95.06 639 LYS A N 1
ATOM 4815 C CA . LYS A 1 639 ? -26.484 -22.866 3.820 1.00 95.06 639 LYS A CA 1
ATOM 4816 C C . LYS A 1 639 ? -27.612 -21.972 4.319 1.00 95.06 639 LYS A C 1
ATOM 4818 O O . LYS A 1 639 ? -28.441 -21.535 3.526 1.00 95.06 639 LYS A O 1
ATOM 4823 N N . GLU A 1 640 ? -27.619 -21.659 5.613 1.00 95.81 640 GLU A N 1
ATOM 4824 C CA . GLU A 1 640 ? -28.609 -20.746 6.189 1.00 95.81 640 GLU A CA 1
ATOM 4825 C C . GLU A 1 640 ? -28.463 -19.330 5.615 1.00 95.81 640 GLU A C 1
ATOM 4827 O O . GLU A 1 640 ? -29.461 -18.656 5.369 1.00 95.81 640 GLU A O 1
ATOM 4832 N N . THR A 1 641 ? -27.234 -18.901 5.317 1.00 97.19 641 THR A N 1
ATOM 4833 C CA . THR A 1 641 ? -26.971 -17.626 4.637 1.00 97.19 641 THR A CA 1
ATOM 4834 C C . THR A 1 641 ? -27.569 -17.608 3.233 1.00 97.19 641 THR A C 1
ATOM 4836 O O . THR A 1 641 ? -28.228 -16.634 2.875 1.00 97.19 641 THR A O 1
ATOM 4839 N N . GLN A 1 642 ? -27.434 -18.687 2.454 1.00 97.44 642 GLN A N 1
ATOM 4840 C CA . GLN A 1 642 ? -28.088 -18.787 1.145 1.00 97.44 642 GLN A CA 1
ATOM 4841 C C . GLN A 1 642 ? -29.618 -18.740 1.272 1.00 97.44 642 GLN A C 1
ATOM 4843 O O . GLN A 1 642 ? -30.271 -18.000 0.537 1.00 97.44 642 GLN A O 1
ATOM 4848 N N . GLU A 1 643 ? -30.191 -19.468 2.235 1.00 97.50 643 GLU A N 1
ATOM 4849 C CA . GLU A 1 643 ? -31.635 -19.432 2.507 1.00 97.50 643 GLU A CA 1
ATOM 4850 C C . GLU A 1 643 ? -32.117 -18.026 2.893 1.00 97.50 643 GLU A C 1
ATOM 4852 O O . GLU A 1 643 ? -33.198 -17.605 2.476 1.00 97.50 643 GLU A O 1
ATOM 4857 N N . MET A 1 644 ? -31.323 -17.291 3.676 1.00 97.81 644 MET A N 1
ATOM 4858 C CA . MET A 1 644 ? -31.600 -15.905 4.049 1.00 97.81 644 MET A CA 1
ATOM 4859 C C . MET A 1 644 ? -31.574 -14.982 2.829 1.00 97.81 644 MET A C 1
ATOM 4861 O O . MET A 1 644 ? -32.496 -14.184 2.675 1.00 97.81 644 MET A O 1
ATOM 4865 N N . LEU A 1 645 ? -30.584 -15.105 1.937 1.00 98.31 645 LEU A N 1
ATOM 4866 C CA . LEU A 1 645 ? -30.519 -14.302 0.708 1.00 98.31 645 LEU A CA 1
ATOM 4867 C C . LEU A 1 645 ? -31.738 -14.555 -0.188 1.00 98.31 645 LEU A C 1
ATOM 4869 O O . LEU A 1 645 ? -32.355 -13.606 -0.673 1.00 98.31 645 LEU A O 1
ATOM 4873 N N . ASP A 1 646 ? -32.132 -15.819 -0.358 1.00 98.00 646 ASP A N 1
ATOM 4874 C CA . ASP A 1 646 ? -33.318 -16.192 -1.135 1.00 98.00 646 ASP A CA 1
ATOM 4875 C C . ASP A 1 646 ? -34.606 -15.644 -0.495 1.00 98.00 646 ASP A C 1
ATOM 4877 O O . ASP A 1 646 ? -35.499 -15.138 -1.185 1.00 98.00 646 ASP A O 1
ATOM 4881 N N . PHE A 1 647 ? -34.701 -15.696 0.838 1.00 97.88 647 PHE A N 1
ATOM 4882 C CA . PHE A 1 647 ? -35.807 -15.110 1.593 1.00 97.88 647 PHE A CA 1
ATOM 4883 C C . PHE A 1 647 ? -35.854 -13.585 1.435 1.00 97.88 647 PHE A C 1
ATOM 4885 O O . PHE A 1 647 ? -36.909 -13.030 1.124 1.00 97.88 647 PHE A O 1
ATOM 4892 N N . ALA A 1 648 ? -34.718 -12.908 1.588 1.00 97.81 648 ALA A N 1
ATOM 4893 C CA . ALA A 1 648 ? -34.604 -11.465 1.445 1.00 97.81 648 ALA A CA 1
ATOM 4894 C C . ALA A 1 648 ? -35.007 -11.014 0.037 1.00 97.81 648 ALA A C 1
ATOM 4896 O O . ALA A 1 648 ? -35.827 -10.108 -0.108 1.00 97.81 648 ALA A O 1
ATOM 4897 N N . ALA A 1 649 ? -34.533 -11.715 -0.993 1.00 97.19 649 ALA A N 1
ATOM 4898 C CA . ALA A 1 649 ? -34.904 -11.465 -2.380 1.00 97.19 649 ALA A CA 1
ATOM 4899 C C . ALA A 1 649 ? -36.415 -11.634 -2.608 1.00 97.19 649 ALA A C 1
ATOM 4901 O O . ALA A 1 649 ? -37.060 -10.790 -3.232 1.00 97.19 649 ALA A O 1
ATOM 4902 N N . LYS A 1 650 ? -37.011 -12.704 -2.070 1.00 96.94 650 LYS A N 1
ATOM 4903 C CA . LYS A 1 650 ? -38.453 -12.971 -2.182 1.00 96.94 650 LYS A CA 1
ATOM 4904 C C . LYS A 1 650 ? -39.311 -11.911 -1.486 1.00 96.94 650 LYS A C 1
ATOM 4906 O O . LYS A 1 650 ? -40.391 -11.589 -1.978 1.00 96.94 650 LYS A O 1
ATOM 4911 N N . HIS A 1 651 ? -38.860 -11.409 -0.341 1.00 96.00 651 HIS A N 1
ATOM 4912 C CA . HIS A 1 651 ? -39.620 -10.485 0.504 1.00 96.00 651 HIS A CA 1
ATOM 4913 C C . HIS A 1 651 ? -39.216 -9.012 0.329 1.00 96.00 651 HIS A C 1
ATOM 4915 O O . HIS A 1 651 ? -39.801 -8.149 0.979 1.00 96.00 651 HIS A O 1
ATOM 4921 N N . GLY A 1 652 ? -38.257 -8.715 -0.555 1.00 94.31 652 GLY A N 1
ATOM 4922 C CA . GLY A 1 652 ? -37.760 -7.359 -0.794 1.00 94.31 652 GLY A CA 1
ATOM 4923 C C . GLY A 1 652 ? -37.047 -6.756 0.418 1.00 94.31 652 GLY A C 1
ATOM 4924 O O . GLY A 1 652 ? -37.136 -5.552 0.642 1.00 94.31 652 GLY A O 1
ATOM 4925 N N . VAL A 1 653 ? -36.388 -7.584 1.234 1.00 95.12 653 VAL A N 1
ATOM 4926 C CA . VAL A 1 653 ? -35.626 -7.115 2.397 1.00 95.12 653 VAL A CA 1
ATOM 4927 C C . VAL A 1 653 ? -34.230 -6.706 1.942 1.00 95.12 653 VAL A C 1
ATOM 4929 O O . VAL A 1 653 ? -33.465 -7.535 1.462 1.00 95.12 653 VAL A O 1
ATOM 4932 N N . THR A 1 654 ? -33.891 -5.433 2.124 1.00 92.69 654 THR A N 1
ATOM 4933 C CA . THR A 1 654 ? -32.560 -4.870 1.860 1.00 92.69 654 THR A CA 1
ATOM 4934 C C . THR A 1 654 ? -32.143 -3.921 2.984 1.00 92.69 654 THR A C 1
ATOM 4936 O O . THR A 1 654 ? -32.967 -3.491 3.808 1.00 92.69 654 THR A O 1
ATOM 4939 N N . ALA A 1 655 ? -30.855 -3.590 3.033 1.00 88.56 655 ALA A N 1
ATOM 4940 C CA . ALA A 1 655 ? -30.336 -2.552 3.911 1.00 88.56 655 ALA A CA 1
ATOM 4941 C C . ALA A 1 655 ? -30.644 -1.154 3.366 1.00 88.56 655 ALA A C 1
ATOM 4943 O O . ALA A 1 655 ? -30.659 -0.935 2.154 1.00 88.56 655 ALA A O 1
ATOM 4944 N N . ASP A 1 656 ? -30.873 -0.207 4.276 1.00 84.12 656 ASP A N 1
ATOM 4945 C CA . ASP A 1 656 ? -30.849 1.210 3.921 1.00 84.12 656 ASP A CA 1
ATOM 4946 C C . ASP A 1 656 ? -29.377 1.628 3.885 1.00 84.12 656 ASP A C 1
ATOM 4948 O O . ASP A 1 656 ? -28.674 1.501 4.887 1.00 84.12 656 ASP A O 1
ATOM 4952 N N . ILE A 1 657 ? -28.893 2.039 2.712 1.00 81.50 657 ILE A N 1
ATOM 4953 C CA . ILE A 1 657 ? -27.462 2.225 2.455 1.00 81.50 657 ILE A CA 1
ATOM 4954 C C . ILE A 1 657 ? -27.131 3.630 1.965 1.00 81.50 657 ILE A C 1
ATOM 4956 O O . ILE A 1 657 ? -27.942 4.309 1.336 1.00 81.50 657 ILE A O 1
ATOM 4960 N N . GLU A 1 658 ? -25.879 4.007 2.190 1.00 78.06 658 GLU A N 1
ATOM 4961 C CA . GLU A 1 658 ? -25.182 5.077 1.490 1.00 78.06 658 GLU A CA 1
ATOM 4962 C C . GLU A 1 658 ? -24.007 4.438 0.739 1.00 78.06 658 GLU A C 1
ATOM 4964 O O . GLU A 1 658 ? -23.251 3.658 1.320 1.00 78.06 658 GLU A O 1
ATOM 4969 N N . ILE A 1 659 ? -23.873 4.714 -0.562 1.00 70.69 659 ILE A N 1
ATOM 4970 C CA . ILE A 1 659 ? -22.766 4.182 -1.367 1.00 70.69 659 ILE A CA 1
ATOM 4971 C C . ILE A 1 659 ? -21.588 5.144 -1.266 1.00 70.69 659 ILE A C 1
ATOM 4973 O O . ILE A 1 659 ? -21.693 6.300 -1.672 1.00 70.69 659 ILE A O 1
ATOM 4977 N N . ILE A 1 660 ? -20.456 4.637 -0.783 1.00 65.50 660 ILE A N 1
ATOM 4978 C CA . ILE A 1 660 ? -19.196 5.376 -0.692 1.00 65.50 660 ILE A CA 1
ATOM 4979 C C . ILE A 1 660 ? -18.242 4.816 -1.762 1.00 65.50 660 ILE A C 1
ATOM 4981 O O . ILE A 1 660 ? -17.876 3.641 -1.675 1.00 65.50 660 ILE A O 1
ATOM 4985 N N . PRO A 1 661 ? -17.846 5.601 -2.783 1.00 56.28 661 PRO A N 1
ATOM 4986 C CA . PRO A 1 661 ? -16.871 5.161 -3.781 1.00 56.28 661 PRO A CA 1
ATOM 4987 C C . PRO A 1 661 ? -15.504 4.867 -3.143 1.00 56.28 661 PRO A C 1
ATOM 4989 O O . PRO A 1 661 ? -15.092 5.539 -2.201 1.00 56.28 661 PRO A O 1
ATOM 4992 N N . ILE A 1 662 ? -14.770 3.871 -3.642 1.00 49.31 662 ILE A N 1
ATOM 4993 C CA . ILE A 1 662 ? -13.473 3.490 -3.052 1.00 49.31 662 ILE A CA 1
ATOM 4994 C C . ILE A 1 662 ? -12.363 4.509 -3.384 1.00 49.31 662 ILE A C 1
ATOM 4996 O O . ILE A 1 662 ? -11.454 4.738 -2.596 1.00 49.31 662 ILE A O 1
ATOM 5000 N N . ASP A 1 663 ? -12.486 5.196 -4.517 1.00 40.38 663 ASP A N 1
ATOM 5001 C CA . ASP A 1 663 ? -11.691 6.346 -4.960 1.00 40.38 663 ASP A CA 1
ATOM 5002 C C . ASP A 1 663 ? -11.991 7.634 -4.176 1.00 40.38 663 ASP A C 1
ATOM 5004 O O . ASP A 1 663 ? -11.194 8.574 -4.206 1.00 40.38 663 ASP A O 1
ATOM 5008 N N . TYR A 1 664 ? -13.050 7.641 -3.362 1.00 37.44 664 TYR A N 1
ATOM 5009 C CA . TYR A 1 664 ? -13.290 8.673 -2.347 1.00 37.44 664 TYR A CA 1
ATOM 5010 C C . TYR A 1 664 ? -12.192 8.692 -1.266 1.00 37.44 664 TYR A C 1
ATOM 5012 O O . TYR A 1 664 ? -12.035 9.675 -0.544 1.00 37.44 664 TYR A O 1
ATOM 5020 N N . PHE A 1 665 ? -11.382 7.629 -1.180 1.00 37.91 665 PHE A N 1
ATOM 5021 C CA . PHE A 1 665 ? -10.172 7.582 -0.362 1.00 37.91 665 PHE A CA 1
ATOM 5022 C C . PHE A 1 665 ? -8.896 8.001 -1.128 1.00 37.91 665 PHE A C 1
ATOM 5024 O O . PHE A 1 665 ? -7.812 7.985 -0.544 1.00 37.91 665 PHE A O 1
ATOM 5031 N N . CYS A 1 666 ? -8.993 8.368 -2.415 1.00 28.38 666 CYS A N 1
ATOM 5032 C CA . CYS A 1 666 ? -7.864 8.802 -3.248 1.00 28.38 666 CYS A CA 1
ATOM 5033 C C . CYS A 1 666 ? -7.989 10.207 -3.863 1.00 28.38 666 CYS A C 1
ATOM 5035 O O . CYS A 1 666 ? -6.959 10.739 -4.268 1.00 28.38 666 CYS A O 1
ATOM 5037 N N . ILE A 1 667 ? -9.160 10.857 -3.883 1.00 24.38 667 ILE A N 1
ATOM 5038 C CA . ILE A 1 667 ? -9.288 12.295 -4.192 1.00 24.38 667 ILE A CA 1
ATOM 5039 C C . ILE A 1 667 ? -10.477 12.883 -3.413 1.00 24.38 667 ILE A C 1
ATOM 5041 O O . ILE A 1 667 ? -11.612 12.455 -3.591 1.00 24.38 667 ILE A O 1
ATOM 5045 N N . ALA A 1 668 ? -10.218 13.886 -2.574 1.00 25.61 668 ALA A N 1
ATOM 5046 C CA . ALA A 1 668 ? -11.212 14.863 -2.119 1.00 25.61 668 ALA A CA 1
ATOM 5047 C C . ALA A 1 668 ? -10.462 16.171 -1.798 1.00 25.61 668 ALA A C 1
ATOM 5049 O O . ALA A 1 668 ? -10.066 16.408 -0.661 1.00 25.61 668 ALA A O 1
ATOM 5050 N N . GLU A 1 669 ? -10.037 16.929 -2.810 1.00 21.64 669 GLU A N 1
ATOM 5051 C CA . GLU A 1 669 ? -10.802 18.044 -3.403 1.00 21.64 669 GLU A CA 1
ATOM 5052 C C . GLU A 1 669 ? -12.041 17.658 -4.275 1.00 21.64 669 GLU A C 1
ATOM 5054 O O . GLU A 1 669 ? -11.888 17.005 -5.297 1.00 21.64 669 GLU A O 1
ATOM 5059 N N . SER A 1 670 ? -13.243 18.104 -3.833 1.00 23.59 670 SER A N 1
ATOM 5060 C CA . SER A 1 670 ? -14.433 18.700 -4.540 1.00 23.59 670 SER A CA 1
ATOM 5061 C C . SER A 1 670 ? -15.048 18.064 -5.825 1.00 23.59 670 SER A C 1
ATOM 5063 O O . SER A 1 670 ? -14.306 17.726 -6.731 1.00 23.59 670 SER A O 1
ATOM 5065 N N . ALA A 1 671 ? -16.366 18.001 -6.144 1.00 22.33 671 ALA A N 1
ATOM 5066 C CA . ALA A 1 671 ? -17.690 18.411 -5.601 1.00 22.33 671 ALA A CA 1
ATOM 5067 C C . ALA A 1 671 ? -18.824 17.725 -6.453 1.00 22.33 671 ALA A C 1
ATOM 5069 O O . ALA A 1 671 ? -18.546 17.297 -7.569 1.00 22.33 671 ALA A O 1
ATOM 5070 N N . ILE A 1 672 ? -20.085 17.533 -6.005 1.00 20.97 672 ILE A N 1
ATOM 5071 C CA . ILE A 1 672 ? -21.252 18.431 -6.242 1.00 20.97 672 ILE A CA 1
ATOM 5072 C C . ILE A 1 672 ? -22.387 18.162 -5.210 1.00 20.97 672 ILE A C 1
ATOM 5074 O O . ILE A 1 672 ? -23.011 17.106 -5.193 1.00 20.97 672 ILE A O 1
ATOM 5078 N N . LEU A 1 673 ? -22.634 19.192 -4.389 1.00 19.39 673 LEU A N 1
ATOM 5079 C CA . LEU A 1 673 ? -23.880 19.726 -3.799 1.00 19.39 673 LEU A CA 1
ATOM 5080 C C . LEU A 1 673 ? -24.992 18.817 -3.218 1.00 19.39 673 LEU A C 1
ATOM 5082 O O . LEU A 1 673 ? -26.001 18.557 -3.868 1.00 19.39 673 LEU A O 1
ATOM 5086 N N . ILE A 1 674 ? -24.947 18.640 -1.890 1.00 20.42 674 ILE A N 1
ATOM 5087 C CA . ILE A 1 674 ? -25.920 19.271 -0.969 1.00 20.42 674 ILE A CA 1
ATOM 5088 C C . ILE A 1 674 ? -25.081 20.032 0.080 1.00 20.42 674 ILE A C 1
ATOM 5090 O O . ILE A 1 674 ? -24.080 19.516 0.567 1.00 20.42 674 ILE A O 1
ATOM 5094 N N . PHE A 1 675 ? -25.390 21.306 0.328 1.00 19.66 675 PHE A N 1
ATOM 5095 C CA . PHE A 1 675 ? -24.457 22.291 0.893 1.00 19.66 675 PHE A CA 1
ATOM 5096 C C . PHE A 1 675 ? -23.917 22.014 2.318 1.00 19.66 675 PHE A C 1
ATOM 5098 O O . PHE A 1 675 ? -24.665 21.753 3.256 1.00 19.66 675 PHE A O 1
ATOM 5105 N N . THR A 1 676 ? -22.614 22.313 2.443 1.00 20.17 676 THR A N 1
ATOM 5106 C CA . THR A 1 676 ? -21.830 22.835 3.586 1.00 20.17 676 THR A CA 1
ATOM 5107 C C . THR A 1 676 ? -20.890 21.921 4.415 1.00 20.17 676 THR A C 1
ATOM 5109 O O . THR A 1 676 ? -21.290 21.020 5.146 1.00 20.17 676 THR A O 1
ATOM 5112 N N . SER A 1 677 ? -19.611 22.314 4.309 1.00 23.45 677 SER A N 1
ATOM 5113 C CA . SER A 1 677 ? -18.344 22.002 4.997 1.00 23.45 677 SER A CA 1
ATOM 5114 C C . SER A 1 677 ? -17.719 20.610 5.000 1.00 23.45 677 SER A C 1
ATOM 5116 O O . SER A 1 677 ? -18.007 19.727 5.806 1.00 23.45 677 SER A O 1
ATOM 5118 N N . SER A 1 678 ? -16.698 20.528 4.142 1.00 25.78 678 SER A N 1
ATOM 5119 C CA . SER A 1 678 ? -15.341 20.064 4.437 1.00 25.78 678 SER A CA 1
ATOM 5120 C C . SER A 1 678 ? -15.040 19.762 5.912 1.00 25.78 678 SER A C 1
ATOM 5122 O O . SER A 1 678 ? -15.164 20.635 6.777 1.00 25.78 678 SER A O 1
ATOM 5124 N N . ARG A 1 679 ? -14.462 18.578 6.161 1.00 28.00 679 ARG A N 1
ATOM 5125 C CA . ARG A 1 679 ? -13.476 18.397 7.235 1.00 28.00 679 ARG A CA 1
ATOM 5126 C C . ARG A 1 679 ? -12.288 19.325 6.953 1.00 28.00 679 ARG A C 1
ATOM 5128 O O . ARG A 1 679 ? -11.284 18.905 6.394 1.00 28.00 679 ARG A O 1
ATOM 5135 N N . MET A 1 680 ? -12.421 20.593 7.314 1.00 30.20 680 MET A N 1
ATOM 5136 C CA . MET A 1 680 ? -11.278 21.426 7.649 1.00 30.20 680 MET A CA 1
ATOM 5137 C C . MET A 1 680 ? -11.143 21.358 9.166 1.00 30.20 680 MET A C 1
ATOM 5139 O O . MET A 1 680 ? -12.125 21.560 9.883 1.00 30.20 680 MET A O 1
ATOM 5143 N N . ASN A 1 681 ? -9.930 21.122 9.663 1.00 32.47 681 ASN A N 1
ATOM 5144 C CA . ASN A 1 681 ? -9.550 21.727 10.934 1.00 32.47 681 ASN A CA 1
ATOM 5145 C C . ASN A 1 681 ? -9.575 23.237 10.683 1.00 32.47 681 ASN A C 1
ATOM 5147 O O . ASN A 1 681 ? -8.578 23.811 10.258 1.00 32.47 681 ASN A O 1
ATOM 5151 N N . GLY A 1 682 ? -10.753 23.849 10.809 1.00 37.59 682 GLY A N 1
ATOM 5152 C CA . GLY A 1 682 ? -10.909 25.286 10.659 1.00 37.59 682 GLY A CA 1
ATOM 5153 C C . GLY A 1 682 ? -10.065 25.984 11.717 1.00 37.59 682 GLY A C 1
ATOM 5154 O O . GLY A 1 682 ? -10.021 25.541 12.868 1.00 37.59 682 GLY A O 1
ATOM 5155 N N . GLY A 1 683 ? -9.392 27.074 11.346 1.00 46.78 683 GLY A N 1
ATOM 5156 C CA . GLY A 1 683 ? -8.775 27.951 12.337 1.00 46.78 683 GLY A CA 1
ATOM 5157 C C . GLY A 1 683 ? -9.826 28.369 13.371 1.00 46.78 683 GLY A C 1
ATOM 5158 O O . GLY A 1 683 ? -10.910 28.812 12.997 1.00 46.78 683 GLY A O 1
ATOM 5159 N N . HIS A 1 684 ? -9.532 28.178 14.657 1.00 65.12 684 HIS A N 1
ATOM 5160 C CA . HIS A 1 684 ? -10.410 28.544 15.780 1.00 65.12 684 HIS A CA 1
ATOM 5161 C C . HIS A 1 684 ? -9.921 29.798 16.528 1.00 65.12 684 HIS A C 1
ATOM 5163 O O . HIS A 1 684 ? -10.419 30.122 17.600 1.00 65.12 684 HIS A O 1
ATOM 5169 N N . GLU A 1 685 ? -8.913 30.473 15.973 1.00 75.38 685 GLU A N 1
ATOM 5170 C CA . GLU A 1 685 ? -8.298 31.704 16.470 1.00 75.38 685 GLU A CA 1
ATOM 5171 C C . GLU A 1 685 ? -8.609 32.811 15.453 1.00 75.38 685 GLU A C 1
ATOM 5173 O O . GLU A 1 685 ? -7.821 33.074 14.544 1.00 75.38 685 GLU A O 1
ATOM 5178 N N . ILE A 1 686 ? -9.809 33.387 15.529 1.00 83.38 686 ILE A N 1
ATOM 5179 C CA . ILE A 1 686 ? -10.342 34.257 14.472 1.00 83.38 686 ILE A CA 1
ATOM 5180 C C . ILE A 1 686 ? -10.343 35.693 14.965 1.00 83.38 686 ILE A C 1
ATOM 5182 O O . ILE A 1 686 ? -10.826 35.974 16.057 1.00 83.38 686 ILE A O 1
ATOM 5186 N N . VAL A 1 687 ? -9.836 36.613 14.151 1.00 85.81 687 VAL A N 1
ATOM 5187 C CA . VAL A 1 687 ? -9.894 38.052 14.416 1.00 85.81 687 VAL A CA 1
ATOM 5188 C C . VAL A 1 687 ? -10.443 38.777 13.203 1.00 85.81 687 VAL A C 1
ATOM 5190 O O . VAL A 1 687 ? -10.213 38.366 12.067 1.00 85.81 687 VAL A O 1
ATOM 5193 N N . GLY A 1 688 ? -11.161 39.868 13.430 1.00 86.44 688 GLY A N 1
ATOM 5194 C CA . GLY A 1 688 ? -11.784 40.601 12.339 1.00 86.44 688 GLY A CA 1
ATOM 5195 C C . GLY A 1 688 ? -12.378 41.929 12.767 1.00 86.44 688 GLY A C 1
ATOM 5196 O O . GLY A 1 688 ? -12.159 42.416 13.879 1.00 86.44 688 GLY A O 1
ATOM 5197 N N . VAL A 1 689 ? -13.130 42.518 11.844 1.00 85.50 689 VAL A N 1
ATOM 5198 C CA . VAL A 1 689 ? -13.893 43.746 12.057 1.00 85.50 689 VAL A CA 1
ATOM 5199 C C . VAL A 1 689 ? -15.365 43.418 11.867 1.00 85.50 689 VAL A C 1
ATOM 5201 O O . VAL A 1 689 ? -15.728 42.754 10.900 1.00 85.50 689 VAL A O 1
ATOM 5204 N N . VAL A 1 690 ? -16.216 43.885 12.776 1.00 84.06 690 VAL A N 1
ATOM 5205 C CA . VAL A 1 690 ? -17.666 43.699 12.678 1.00 84.06 690 VAL A CA 1
ATOM 5206 C C . VAL A 1 690 ? -18.185 44.439 11.445 1.00 84.06 690 VAL A C 1
ATOM 5208 O O . VAL A 1 690 ? -18.091 45.664 11.368 1.00 84.06 690 VAL A O 1
ATOM 5211 N N . THR A 1 691 ? -18.736 43.709 10.481 1.00 81.56 691 THR A N 1
ATOM 5212 C CA . THR A 1 691 ? -19.321 44.269 9.250 1.00 81.56 691 THR A CA 1
ATOM 5213 C C . THR A 1 691 ? -20.843 44.383 9.323 1.00 81.56 691 THR A C 1
ATOM 5215 O O . THR A 1 691 ? -21.419 45.271 8.697 1.00 81.56 691 THR A O 1
ATOM 5218 N N . GLU A 1 692 ? -21.486 43.549 10.140 1.00 82.06 692 GLU A N 1
ATOM 5219 C CA . GLU A 1 692 ? -22.932 43.509 10.353 1.00 82.06 692 GLU A CA 1
ATOM 5220 C C . GLU A 1 692 ? -23.244 43.142 11.813 1.00 82.06 692 GLU A C 1
ATOM 5222 O O . GLU A 1 692 ? -22.466 42.446 12.466 1.00 82.06 692 GLU A O 1
ATOM 5227 N N . VAL A 1 693 ? -24.380 43.613 12.336 1.00 82.69 693 VAL A N 1
ATOM 5228 C CA . VAL A 1 693 ? -24.890 43.235 13.663 1.00 82.69 693 VAL A CA 1
ATOM 5229 C C . VAL A 1 693 ? -26.358 42.833 13.569 1.00 82.69 693 VAL A C 1
ATOM 5231 O O . VAL A 1 693 ? -27.161 43.507 12.922 1.00 82.69 693 VAL A O 1
ATOM 5234 N N . GLY A 1 694 ? -26.720 41.732 14.229 1.00 73.69 694 GLY A N 1
ATOM 5235 C CA . GLY A 1 694 ? -28.109 41.286 14.308 1.00 73.69 694 GLY A CA 1
ATOM 5236 C C . GLY A 1 694 ? -28.972 42.256 15.119 1.00 73.69 694 GLY A C 1
ATOM 5237 O O . GLY A 1 694 ? -28.487 42.964 15.996 1.00 73.69 694 GLY A O 1
ATOM 5238 N N . THR A 1 695 ? -30.289 42.244 14.899 1.00 77.19 695 THR A N 1
ATOM 5239 C CA . THR A 1 695 ? -31.232 43.193 15.531 1.00 77.19 695 THR A CA 1
ATOM 5240 C C . THR A 1 695 ? -31.322 43.100 17.061 1.00 77.19 695 THR A C 1
ATOM 5242 O O . THR A 1 695 ? -32.037 43.889 17.673 1.00 77.19 695 THR A O 1
ATOM 5245 N N . LYS A 1 696 ? -30.686 42.092 17.670 1.00 77.25 696 LYS A N 1
ATOM 5246 C CA . LYS A 1 696 ? -30.676 41.833 19.117 1.00 77.25 696 LYS A CA 1
ATOM 5247 C C . LYS A 1 696 ? -29.284 41.947 19.752 1.00 77.25 696 LYS A C 1
ATOM 5249 O O . LYS A 1 696 ? -29.192 41.719 20.947 1.00 77.25 696 LYS A O 1
ATOM 5254 N N . VAL A 1 697 ? -28.254 42.272 18.968 1.00 81.31 697 VAL A N 1
ATOM 5255 C CA . VAL A 1 697 ? -26.879 42.466 19.453 1.00 81.31 697 VAL A CA 1
ATOM 5256 C C . VAL A 1 697 ? -26.756 43.864 20.051 1.00 81.31 697 VAL A C 1
ATOM 5258 O O . VAL A 1 697 ? -27.145 44.840 19.404 1.00 81.31 697 VAL A O 1
ATOM 5261 N N . ASP A 1 698 ? -26.209 43.970 21.260 1.00 84.81 698 ASP A N 1
ATOM 5262 C CA . ASP A 1 698 ? -26.027 45.241 21.972 1.00 84.81 698 ASP A CA 1
ATOM 5263 C C . ASP A 1 698 ? -24.572 45.521 22.394 1.00 84.81 698 ASP A C 1
ATOM 5265 O O . ASP A 1 698 ? -24.210 46.685 22.603 1.00 84.81 698 ASP A O 1
ATOM 5269 N N . LYS A 1 699 ? -23.703 44.498 22.450 1.00 84.88 699 LYS A N 1
ATOM 5270 C CA . LYS A 1 699 ? -22.303 44.628 22.909 1.00 84.88 699 LYS A CA 1
ATOM 5271 C C . LYS A 1 699 ? -21.336 45.213 21.879 1.00 84.88 699 LYS A C 1
ATOM 5273 O O . LYS A 1 699 ? -20.305 45.776 22.270 1.00 84.88 699 LYS A O 1
ATOM 5278 N N . PHE A 1 700 ? -21.642 45.061 20.592 1.00 89.81 700 PHE A N 1
ATOM 5279 C CA . PHE A 1 700 ? -20.751 45.391 19.476 1.00 89.81 700 PHE A CA 1
ATOM 5280 C C . PHE A 1 700 ? -21.474 46.197 18.398 1.00 89.81 700 PHE A C 1
ATOM 5282 O O . PHE A 1 700 ? -22.684 46.074 18.213 1.00 89.81 700 PHE A O 1
ATOM 5289 N N . LYS A 1 701 ? -20.721 47.013 17.659 1.00 87.06 701 LYS A N 1
ATOM 5290 C CA . LYS A 1 701 ? -21.210 47.794 16.513 1.00 87.06 701 LYS A CA 1
ATOM 5291 C C . LYS A 1 701 ? -20.326 47.583 15.287 1.00 87.06 701 LYS A C 1
ATOM 5293 O O . LYS A 1 701 ? -19.163 47.201 15.402 1.00 87.06 701 LYS A O 1
ATOM 5298 N N . ILE A 1 702 ? -20.875 47.896 14.113 1.00 87.06 702 ILE A N 1
ATOM 5299 C CA . ILE A 1 702 ? -20.129 47.884 12.849 1.00 87.06 702 ILE A CA 1
ATOM 5300 C C . ILE A 1 702 ? -18.856 48.735 12.993 1.00 87.06 702 ILE A C 1
ATOM 5302 O O . ILE A 1 702 ? -18.915 49.885 13.437 1.00 87.06 702 ILE A O 1
ATOM 5306 N N . GLY A 1 703 ? -17.717 48.159 12.615 1.00 83.88 703 GLY A N 1
ATOM 5307 C CA . GLY A 1 703 ? -16.386 48.758 12.715 1.00 83.88 703 GLY A CA 1
ATOM 5308 C C . GLY A 1 703 ? -15.580 48.352 13.953 1.00 83.88 703 GLY A C 1
ATOM 5309 O O . GLY A 1 703 ? -14.380 48.626 13.988 1.00 83.88 703 GLY A O 1
ATOM 5310 N N . ASP A 1 704 ? -16.181 47.690 14.945 1.00 87.69 704 ASP A N 1
ATOM 5311 C CA . ASP A 1 704 ? -15.439 47.199 16.111 1.00 87.69 704 ASP A CA 1
ATOM 5312 C C . ASP A 1 704 ? -14.478 46.069 15.712 1.00 87.69 704 ASP A C 1
ATOM 5314 O O . ASP A 1 704 ? -14.830 45.178 14.937 1.00 87.69 704 ASP A O 1
ATOM 5318 N N . LYS A 1 705 ? -13.260 46.082 16.268 1.00 90.25 705 LYS A N 1
ATOM 5319 C CA . LYS A 1 705 ? -12.320 44.960 16.155 1.00 90.25 705 LYS A CA 1
ATOM 5320 C C . LYS A 1 705 ? -12.675 43.894 17.183 1.00 90.25 705 LYS A C 1
ATOM 5322 O O . LYS A 1 705 ? -12.840 44.201 18.368 1.00 90.25 705 LYS A O 1
ATOM 5327 N N . VAL A 1 706 ? -12.753 42.649 16.738 1.00 91.69 706 VAL A N 1
ATOM 5328 C CA . VAL A 1 706 ? -13.213 41.528 17.560 1.00 91.69 706 VAL A CA 1
ATOM 5329 C C . VAL A 1 706 ? -12.358 40.286 17.359 1.00 91.69 706 VAL A C 1
ATOM 5331 O O . VAL A 1 706 ? -11.695 40.136 16.331 1.00 91.69 706 VAL A O 1
ATOM 5334 N N . GLY A 1 707 ? -12.386 39.402 18.353 1.00 88.19 707 GLY A N 1
ATOM 5335 C CA . GLY A 1 707 ? -11.805 38.066 18.287 1.00 88.19 707 GLY A CA 1
ATOM 5336 C C . GLY A 1 707 ? -12.822 36.995 18.671 1.00 88.19 707 GLY A C 1
ATOM 5337 O O . GLY A 1 707 ? -13.707 37.245 19.486 1.00 88.19 707 GLY A O 1
ATOM 5338 N N . VAL A 1 708 ? -12.691 35.798 18.110 1.00 87.00 708 VAL A N 1
ATOM 5339 C CA . VAL A 1 708 ? -13.513 34.629 18.439 1.00 87.00 708 VAL A CA 1
ATOM 5340 C C . VAL A 1 708 ? -12.598 33.424 18.637 1.00 87.00 708 VAL A C 1
ATOM 5342 O O . VAL A 1 708 ? -11.792 33.096 17.765 1.00 87.00 708 VAL A O 1
ATOM 5345 N N . GLY A 1 709 ? -12.694 32.808 19.817 1.00 81.38 709 GLY A N 1
ATOM 5346 C CA . GLY A 1 709 ? -11.914 31.628 20.197 1.00 81.38 709 GLY A CA 1
ATOM 5347 C C . GLY A 1 709 ? -12.587 30.314 19.790 1.00 81.38 709 GLY A C 1
ATOM 5348 O O . GLY A 1 709 ? -13.387 30.270 18.860 1.00 81.38 709 GLY A O 1
ATOM 5349 N N . CYS A 1 710 ? -12.288 29.231 20.513 1.00 79.25 710 CYS A N 1
ATOM 5350 C CA . CYS A 1 710 ? -12.756 27.873 20.197 1.00 79.25 710 CYS A CA 1
ATOM 5351 C C . CYS A 1 710 ? -14.255 27.616 20.406 1.00 79.25 710 CYS A C 1
ATOM 5353 O O . CYS A 1 710 ? -14.775 26.647 19.855 1.00 79.25 710 CYS A O 1
ATOM 5355 N N . LEU A 1 711 ? -14.926 28.426 21.226 1.00 84.06 711 LEU A N 1
ATOM 5356 C CA . LEU A 1 711 ? -16.337 28.279 21.578 1.00 84.06 711 LEU A CA 1
ATOM 5357 C C . LEU A 1 711 ? -17.160 29.378 20.908 1.00 84.06 711 LEU A C 1
ATOM 5359 O O . LEU A 1 711 ? -16.799 30.545 21.003 1.00 84.06 711 LEU A O 1
ATOM 5363 N N . VAL A 1 712 ? -18.285 29.006 20.296 1.00 84.81 712 VAL A N 1
ATOM 5364 C CA . VAL A 1 712 ? -19.243 29.932 19.648 1.00 84.81 712 VAL A CA 1
ATOM 5365 C C . VAL A 1 712 ? -20.688 29.728 20.109 1.00 84.81 712 VAL A C 1
ATOM 5367 O O . VAL A 1 712 ? -21.598 30.422 19.651 1.00 84.81 712 VAL A O 1
ATOM 5370 N N . GLY A 1 713 ? -20.913 28.764 21.002 1.00 85.56 713 GLY A N 1
ATOM 5371 C CA . GLY A 1 713 ? -22.227 28.454 21.547 1.00 85.56 713 GLY A CA 1
ATOM 5372 C C . GLY A 1 713 ? -22.155 27.526 22.758 1.00 85.56 713 GLY A C 1
ATOM 5373 O O . GLY A 1 713 ? -21.176 26.809 22.972 1.00 85.56 713 GLY A O 1
ATOM 5374 N N . SER A 1 714 ? -23.212 27.536 23.564 1.00 86.94 714 SER A N 1
ATOM 5375 C CA . SER A 1 714 ? -23.420 26.613 24.684 1.00 86.94 714 SER A CA 1
ATOM 5376 C C . SER A 1 714 ? -24.913 26.531 25.012 1.00 86.94 714 SER A C 1
ATOM 5378 O O . SER A 1 714 ? -25.718 27.270 24.451 1.00 86.94 714 SER A O 1
ATOM 5380 N N . CYS A 1 715 ? -25.336 25.658 25.934 1.00 84.12 715 CYS A N 1
ATOM 5381 C CA . CYS A 1 715 ? -26.760 25.606 26.301 1.00 84.12 715 CYS A CA 1
ATOM 5382 C C . CYS A 1 715 ? -27.268 26.848 27.046 1.00 84.12 715 CYS A C 1
ATOM 5384 O O . CYS A 1 715 ? -28.480 27.005 27.164 1.00 84.12 715 CYS A O 1
ATOM 5386 N N . ARG A 1 716 ? -26.367 27.668 27.612 1.00 83.62 716 ARG A N 1
ATOM 5387 C CA . ARG A 1 716 ? -26.665 28.843 28.456 1.00 83.62 716 ARG A CA 1
ATOM 5388 C C . ARG A 1 716 ? -27.550 28.581 29.689 1.00 83.62 716 ARG A C 1
ATOM 5390 O O . ARG A 1 716 ? -27.884 29.520 30.397 1.00 83.62 716 ARG A O 1
ATOM 5397 N N . SER A 1 717 ? -27.915 27.328 29.969 1.00 86.00 717 SER A N 1
ATOM 5398 C CA . SER A 1 717 ? -28.889 26.972 31.008 1.00 86.00 717 SER A CA 1
ATOM 5399 C C . SER A 1 717 ? -28.400 25.929 32.017 1.00 86.00 717 SER A C 1
ATOM 5401 O O . SER A 1 717 ? -29.097 25.671 32.995 1.00 86.00 717 SER A O 1
ATOM 5403 N N . CYS A 1 718 ? -27.260 25.267 31.783 1.00 82.75 718 CYS A N 1
ATOM 5404 C CA . CYS A 1 718 ? -26.693 24.317 32.744 1.00 82.75 718 CYS A CA 1
ATOM 5405 C C . CYS A 1 718 ? -25.895 25.042 33.831 1.00 82.75 718 CYS A C 1
ATOM 5407 O O . CYS A 1 718 ? -25.480 26.181 33.636 1.00 82.75 718 CYS A O 1
ATOM 5409 N N . GLN A 1 719 ? -25.629 24.349 34.941 1.00 81.31 719 GLN A N 1
ATOM 5410 C CA . GLN A 1 719 ? -24.860 24.896 36.061 1.00 81.31 719 GLN A CA 1
ATOM 5411 C C . GLN A 1 719 ? -23.501 25.450 35.609 1.00 81.31 719 GLN A C 1
ATOM 5413 O O . GLN A 1 719 ? -23.184 26.588 35.913 1.00 81.31 719 GLN A O 1
ATOM 5418 N N . SER A 1 720 ? -22.762 24.716 34.768 1.00 81.12 720 SER A N 1
ATOM 5419 C CA . SER A 1 720 ? -21.496 25.207 34.212 1.00 81.12 720 SER A CA 1
ATOM 5420 C C . SER A 1 720 ? -21.674 26.505 33.418 1.00 81.12 720 SER A C 1
ATOM 5422 O O . SER A 1 720 ? -20.868 27.407 33.543 1.00 81.12 720 SER A O 1
ATOM 5424 N N . CYS A 1 721 ? -22.749 26.658 32.638 1.00 82.00 721 CYS A N 1
ATOM 5425 C CA . CYS A 1 721 ? -23.012 27.929 31.955 1.00 82.00 721 CYS A CA 1
ATOM 5426 C C . CYS A 1 721 ? -23.428 29.057 32.906 1.00 82.00 721 CYS A C 1
ATOM 5428 O O . CYS A 1 721 ? -23.172 30.212 32.596 1.00 82.00 721 CYS A O 1
ATOM 5430 N N . ALA A 1 722 ? -24.089 28.738 34.020 1.00 81.75 722 ALA A N 1
ATOM 5431 C CA . ALA A 1 722 ? -24.445 29.718 35.044 1.00 81.75 722 ALA A CA 1
ATOM 5432 C C . ALA A 1 722 ? -23.222 30.194 35.847 1.00 81.75 722 ALA A C 1
ATOM 5434 O O . ALA A 1 722 ? -23.229 31.315 36.345 1.00 81.75 722 ALA A O 1
ATOM 5435 N N . ASP A 1 723 ? -22.187 29.355 35.935 1.00 79.50 723 ASP A N 1
ATOM 5436 C CA . ASP A 1 723 ? -20.935 29.624 36.647 1.00 79.50 723 ASP A CA 1
ATOM 5437 C C . ASP A 1 723 ? -19.829 30.205 35.734 1.00 79.50 723 ASP A C 1
ATOM 5439 O O . ASP A 1 723 ? -18.666 30.212 36.128 1.00 79.50 723 ASP A O 1
ATOM 5443 N N . ASP A 1 724 ? -20.162 30.657 34.514 1.00 77.06 724 ASP A N 1
ATOM 5444 C CA . ASP A 1 724 ? -19.203 31.114 33.484 1.00 77.06 724 ASP A CA 1
ATOM 5445 C C . ASP A 1 724 ? -18.124 30.063 33.135 1.00 77.06 724 ASP A C 1
ATOM 5447 O O . ASP A 1 724 ? -16.970 30.378 32.849 1.00 77.06 724 ASP A O 1
ATOM 5451 N N . LEU A 1 725 ? -18.519 28.787 33.183 1.00 78.62 725 LEU A N 1
ATOM 5452 C CA . LEU A 1 725 ? -17.756 27.575 32.872 1.00 78.62 725 LEU A CA 1
ATOM 5453 C C . LEU A 1 725 ? -18.300 26.898 31.597 1.00 78.62 725 LEU A C 1
ATOM 5455 O O . LEU A 1 725 ? -18.517 25.682 31.549 1.00 78.62 725 LEU A O 1
ATOM 5459 N N . GLU A 1 726 ? -18.588 27.674 30.547 1.00 80.81 726 GLU A N 1
ATOM 5460 C CA . GLU A 1 726 ? -19.228 27.170 29.319 1.00 80.81 726 GLU A CA 1
ATOM 5461 C C . GLU A 1 726 ? -18.381 26.147 28.554 1.00 80.81 726 GLU A C 1
ATOM 5463 O O . GLU A 1 726 ? -18.929 25.329 27.818 1.00 80.81 726 GLU A O 1
ATOM 5468 N N . ASN A 1 727 ? -17.072 26.139 28.776 1.00 72.69 727 ASN A N 1
ATOM 5469 C CA . ASN A 1 727 ? -16.127 25.132 28.294 1.00 72.69 727 ASN A CA 1
ATOM 5470 C C . ASN A 1 727 ? -16.375 23.718 28.866 1.00 72.69 727 ASN A C 1
ATOM 5472 O O . ASN A 1 727 ? -15.981 22.724 28.259 1.00 72.69 727 ASN A O 1
ATOM 5476 N N . TYR A 1 728 ? -17.049 23.615 30.014 1.00 74.06 728 TYR A N 1
ATOM 5477 C CA . TYR A 1 728 ? -17.508 22.351 30.601 1.00 74.06 728 TYR A CA 1
ATOM 5478 C C . TYR A 1 728 ? -18.980 22.060 30.277 1.00 74.06 728 TYR A C 1
ATOM 5480 O O . TYR A 1 728 ? -19.568 21.111 30.800 1.00 74.06 728 TYR A O 1
ATOM 5488 N N . CYS A 1 729 ? -19.612 22.870 29.421 1.00 78.94 729 CYS A N 1
ATOM 5489 C CA . CYS A 1 729 ? -20.985 22.633 29.010 1.00 78.94 729 CYS A CA 1
ATOM 5490 C C . CYS A 1 729 ? -21.073 21.353 28.159 1.00 78.94 729 CYS A C 1
ATOM 5492 O O . CYS A 1 729 ? -20.420 21.266 27.118 1.00 78.94 729 CYS A O 1
ATOM 5494 N N . PRO A 1 730 ? -21.967 20.400 28.488 1.00 72.56 730 PRO A N 1
ATOM 5495 C CA . PRO A 1 730 ? -22.168 19.201 27.668 1.00 72.56 730 PRO A CA 1
ATOM 5496 C C . PRO A 1 730 ? -22.785 19.505 26.291 1.00 72.56 730 PRO A C 1
ATOM 5498 O O . PRO A 1 730 ? -22.839 18.630 25.434 1.00 72.56 730 PRO A O 1
ATOM 5501 N N . LYS A 1 731 ? -23.271 20.736 26.078 1.00 84.38 731 LYS A N 1
ATOM 5502 C CA . LYS A 1 731 ? -23.785 21.237 24.795 1.00 84.38 731 LYS A CA 1
ATOM 5503 C C . LYS A 1 731 ? -22.957 22.415 24.270 1.00 84.38 731 LYS A C 1
ATOM 5505 O O . LYS A 1 731 ? -23.521 23.338 23.687 1.00 84.38 731 LYS A O 1
ATOM 5510 N N . GLN A 1 732 ? -21.656 22.438 24.553 1.00 84.12 732 GLN A N 1
ATOM 5511 C CA . GLN A 1 732 ? -20.757 23.406 23.930 1.00 84.12 732 GLN A CA 1
ATOM 5512 C C . GLN A 1 732 ? -20.749 23.235 22.407 1.00 84.12 732 GLN A C 1
ATOM 5514 O O . GLN A 1 732 ? -20.845 22.120 21.890 1.00 84.12 732 GLN A O 1
ATOM 5519 N N . ILE A 1 733 ? -20.636 24.350 21.697 1.00 83.44 733 ILE A N 1
ATOM 5520 C CA . ILE A 1 733 ? -20.584 24.405 20.240 1.00 83.44 733 ILE A CA 1
ATOM 5521 C C . ILE A 1 733 ? -19.241 25.017 19.870 1.00 83.44 733 ILE A C 1
ATOM 5523 O O . ILE A 1 733 ? -18.952 26.161 20.234 1.00 83.44 733 ILE A O 1
ATOM 5527 N N . LEU A 1 734 ? -18.419 24.237 19.169 1.00 84.06 734 LEU A N 1
ATOM 5528 C CA . LEU A 1 734 ? -17.099 24.682 18.743 1.00 84.06 734 LEU A CA 1
ATOM 5529 C C . LEU A 1 734 ? -17.158 25.436 17.415 1.00 84.06 734 LEU A C 1
ATOM 5531 O O . LEU A 1 734 ? -18.073 25.268 16.608 1.00 84.06 734 LEU A O 1
ATOM 5535 N N . THR A 1 735 ? -16.136 26.249 17.182 1.00 74.31 735 THR A N 1
ATOM 5536 C CA . THR A 1 735 ? -16.023 27.178 16.048 1.00 74.31 735 THR A CA 1
ATOM 5537 C C . THR A 1 735 ? -16.004 26.504 14.672 1.00 74.31 735 THR A C 1
ATOM 5539 O O . THR A 1 735 ? -16.298 27.157 13.675 1.00 74.31 735 THR A O 1
ATOM 5542 N N . TYR A 1 736 ? -15.721 25.201 14.588 1.00 74.38 736 TYR A N 1
ATOM 5543 C CA . TYR A 1 736 ? -15.695 24.437 13.338 1.00 74.38 736 TYR A CA 1
ATOM 5544 C C . TYR A 1 736 ? -16.347 23.057 13.502 1.00 74.38 736 TYR A C 1
ATOM 5546 O O . TYR A 1 736 ? -16.084 22.349 14.470 1.00 74.38 736 TYR A O 1
ATOM 5554 N N . GLY A 1 737 ? -17.170 22.652 12.533 1.00 66.06 737 GLY A N 1
ATOM 5555 C CA . GLY A 1 737 ? -17.703 21.293 12.406 1.00 66.06 737 GLY A CA 1
ATOM 5556 C C . GLY A 1 737 ? -18.831 20.913 13.373 1.00 66.06 737 GLY A C 1
ATOM 5557 O O . GLY A 1 737 ? -19.263 19.761 13.343 1.00 66.06 737 GLY A O 1
ATOM 5558 N N . PHE A 1 738 ? -19.329 21.839 14.201 1.00 74.88 738 PHE A N 1
ATOM 5559 C CA . PHE A 1 738 ? -20.405 21.574 15.165 1.00 74.88 738 PHE A CA 1
ATOM 5560 C C . PHE A 1 738 ? -21.760 22.095 14.661 1.00 74.88 738 PHE A C 1
ATOM 5562 O O . PHE A 1 738 ? -21.806 23.139 14.008 1.00 74.88 738 PHE A O 1
ATOM 5569 N N . PRO A 1 739 ? -22.877 21.407 14.965 1.00 78.69 739 PRO A N 1
ATOM 5570 C CA . PRO A 1 739 ? -24.211 21.945 14.727 1.00 78.69 739 PRO A CA 1
ATOM 5571 C C . PRO A 1 739 ? -24.454 23.185 15.598 1.00 78.69 739 PRO A C 1
ATOM 5573 O O . PRO A 1 739 ? -24.304 23.126 16.821 1.00 78.69 739 PRO A O 1
ATOM 5576 N N . TYR A 1 740 ? -24.844 24.290 14.972 1.00 76.06 740 TYR A N 1
ATOM 5577 C CA . TYR A 1 740 ? -25.314 25.497 15.634 1.00 76.06 740 TYR A CA 1
ATOM 5578 C C . TYR A 1 740 ? -26.778 25.351 16.075 1.00 76.06 740 TYR A C 1
ATOM 5580 O O . TYR A 1 740 ? -27.473 24.405 15.696 1.00 76.06 740 TYR A O 1
ATOM 5588 N N . HIS A 1 741 ? -27.267 26.281 16.898 1.00 75.75 741 HIS A N 1
ATOM 5589 C CA . HIS A 1 741 ? -28.604 26.196 17.503 1.00 75.75 741 HIS A CA 1
ATOM 5590 C C . HIS A 1 741 ? -29.762 26.134 16.491 1.00 75.75 741 HIS A C 1
ATOM 5592 O O . HIS A 1 741 ? -30.817 25.589 16.809 1.00 75.75 741 HIS A O 1
ATOM 5598 N N . ASP A 1 742 ? -29.575 26.673 15.289 1.00 71.31 742 ASP A N 1
ATOM 5599 C CA . ASP A 1 742 ? -30.551 26.685 14.192 1.00 71.31 742 ASP A CA 1
ATOM 5600 C C . ASP A 1 742 ? -30.414 25.487 13.230 1.00 71.31 742 ASP A C 1
ATOM 5602 O O . ASP A 1 742 ? -31.125 25.408 12.229 1.00 71.31 742 ASP A O 1
ATOM 5606 N N . GLY A 1 743 ? -29.522 24.539 13.536 1.00 70.50 743 GLY A N 1
ATOM 5607 C CA . GLY A 1 743 ? -29.246 23.363 12.712 1.00 70.50 743 GLY A CA 1
ATOM 5608 C C . GLY A 1 743 ? -28.220 23.590 11.598 1.00 70.50 743 GLY A C 1
ATOM 5609 O O . GLY A 1 743 ? -27.862 22.627 10.918 1.00 70.50 743 GLY A O 1
ATOM 5610 N N . THR A 1 744 ? -27.713 24.816 11.420 1.00 73.06 744 THR A N 1
ATOM 5611 C CA . THR A 1 744 ? -26.569 25.088 10.533 1.00 73.06 744 THR A CA 1
ATOM 5612 C C . THR A 1 744 ? -25.275 24.517 11.122 1.00 73.06 744 THR A C 1
ATOM 5614 O O . THR A 1 744 ? -25.245 24.094 12.275 1.00 73.06 744 THR A O 1
ATOM 5617 N N . ARG A 1 745 ? -24.190 24.437 10.344 1.00 77.00 745 ARG A N 1
ATOM 5618 C CA . ARG A 1 745 ? -22.876 24.007 10.853 1.00 77.00 745 ARG A CA 1
ATOM 5619 C C . ARG A 1 745 ? -21.961 25.207 11.063 1.00 77.00 745 ARG A C 1
ATOM 5621 O O . ARG A 1 745 ? -22.026 26.177 10.320 1.00 77.00 745 ARG A O 1
ATOM 5628 N N . THR A 1 746 ? -21.062 25.115 12.035 1.00 74.12 746 THR A N 1
ATOM 5629 C CA . THR A 1 746 ? -19.971 26.080 12.210 1.00 74.12 746 THR A CA 1
ATOM 5630 C C . THR A 1 746 ? -18.819 25.769 11.243 1.00 74.12 746 THR A C 1
ATOM 5632 O O . THR A 1 746 ? -18.512 24.600 10.983 1.00 74.12 746 THR A O 1
ATOM 5635 N N . TYR A 1 747 ? -18.176 26.799 10.677 1.00 63.53 747 TYR A N 1
ATOM 5636 C CA . TYR A 1 747 ? -17.242 26.651 9.542 1.00 63.53 747 TYR A CA 1
ATOM 5637 C C . TYR A 1 747 ? -15.800 27.123 9.796 1.00 63.53 747 TYR A C 1
ATOM 5639 O O . TYR A 1 747 ? -14.968 27.039 8.895 1.00 63.53 747 TYR A O 1
ATOM 5647 N N . GLY A 1 748 ? -15.455 27.527 11.020 1.00 73.06 748 GLY A N 1
ATOM 5648 C CA . GLY A 1 748 ? -14.114 28.015 11.349 1.00 73.06 748 GLY A CA 1
ATOM 5649 C C . GLY A 1 748 ? -13.776 29.361 10.701 1.00 73.06 748 GLY A C 1
ATOM 5650 O O . GLY A 1 748 ? -14.658 30.070 10.228 1.00 73.06 748 GLY A O 1
ATOM 5651 N N . GLY A 1 749 ? -12.485 29.708 10.702 1.00 63.41 749 GLY A N 1
ATOM 5652 C CA . GLY A 1 749 ? -11.960 30.993 10.218 1.00 63.41 749 GLY A CA 1
ATOM 5653 C C . GLY A 1 749 ? -11.402 31.013 8.795 1.00 63.41 749 GLY A C 1
ATOM 5654 O O . GLY A 1 749 ? -10.701 31.955 8.447 1.00 63.41 749 GLY A O 1
ATOM 5655 N N . TYR A 1 750 ? -11.647 29.985 7.978 1.00 69.81 750 TYR A N 1
ATOM 5656 C CA . TYR A 1 750 ? -11.196 29.940 6.575 1.00 69.81 750 TYR A CA 1
ATOM 5657 C C . TYR A 1 750 ? -12.254 30.488 5.611 1.00 69.81 750 TYR A C 1
ATOM 5659 O O . TYR A 1 750 ? -12.497 29.934 4.541 1.00 69.81 750 TYR A O 1
ATOM 5667 N N . SER A 1 751 ? -12.900 31.572 6.021 1.00 66.12 751 SER A N 1
ATOM 5668 C CA . SER A 1 751 ? -13.923 32.296 5.276 1.00 66.12 751 SER A CA 1
ATOM 5669 C C . SER A 1 751 ? -13.695 33.796 5.428 1.00 66.12 751 SER A C 1
ATOM 5671 O O . SER A 1 751 ? -13.116 34.253 6.412 1.00 66.12 751 SER A O 1
ATOM 5673 N N . ASP A 1 752 ? -14.163 34.572 4.455 1.00 65.62 752 ASP A N 1
ATOM 5674 C CA . ASP A 1 752 ? -14.142 36.038 4.507 1.00 65.62 752 ASP A CA 1
ATOM 5675 C C . ASP A 1 752 ? -15.132 36.619 5.537 1.00 65.62 752 ASP A C 1
ATOM 5677 O O . ASP A 1 752 ? -14.985 37.768 5.950 1.00 65.62 752 ASP A O 1
ATOM 5681 N N . HIS A 1 753 ? -16.101 35.818 6.002 1.00 71.50 753 HIS A N 1
ATOM 5682 C CA . HIS A 1 753 ? -17.087 36.199 7.015 1.00 71.50 753 HIS A CA 1
ATOM 5683 C C . HIS A 1 753 ? -17.320 35.083 8.043 1.00 71.50 753 HIS A C 1
ATOM 5685 O O . HIS A 1 753 ? -17.289 33.896 7.712 1.00 71.50 753 HIS A O 1
ATOM 5691 N N . MET A 1 754 ? -17.630 35.468 9.283 1.00 76.69 754 MET A N 1
ATOM 5692 C CA . MET A 1 754 ? -18.038 34.571 10.367 1.00 76.69 754 MET A CA 1
ATOM 5693 C C . MET A 1 754 ? -19.232 35.170 11.114 1.00 76.69 754 MET A C 1
ATOM 5695 O O . MET A 1 754 ? -19.273 36.375 11.357 1.00 76.69 754 MET A O 1
ATOM 5699 N N . VAL A 1 755 ? -20.171 34.316 11.527 1.00 77.12 755 VAL A N 1
ATOM 5700 C CA . VAL A 1 755 ? -21.281 34.683 12.414 1.00 77.12 755 VAL A CA 1
ATOM 5701 C C . VAL A 1 755 ? -21.093 33.986 13.761 1.00 77.12 755 VAL A C 1
ATOM 5703 O O . VAL A 1 755 ? -20.851 32.781 13.808 1.00 77.12 755 VAL A O 1
ATOM 5706 N N . ALA A 1 756 ? -21.198 34.743 14.851 1.00 80.44 756 ALA A N 1
ATOM 5707 C CA . ALA A 1 756 ? -21.126 34.233 16.216 1.00 80.44 756 ALA A CA 1
ATOM 5708 C C . ALA A 1 756 ? -22.087 35.007 17.126 1.00 80.44 756 ALA A C 1
ATOM 5710 O O . ALA A 1 756 ? -22.333 36.196 16.914 1.00 80.44 756 ALA A O 1
ATOM 5711 N N . ASP A 1 757 ? -22.615 34.334 18.147 1.00 84.44 757 ASP A N 1
ATOM 5712 C CA . ASP A 1 757 ? -23.389 34.975 19.210 1.00 84.44 757 ASP A CA 1
ATOM 5713 C C . ASP A 1 757 ? -22.494 35.940 20.008 1.00 84.44 757 ASP A C 1
ATOM 5715 O O . ASP A 1 757 ? -21.358 35.604 20.351 1.00 84.44 757 ASP A O 1
ATOM 5719 N N . GLU A 1 758 ? -23.004 37.139 20.310 1.00 84.75 758 GLU A N 1
ATOM 5720 C CA . GLU A 1 758 ? -22.239 38.220 20.950 1.00 84.75 758 GLU A CA 1
ATOM 5721 C C . GLU A 1 758 ? -21.658 37.845 22.321 1.00 84.75 758 GLU A C 1
ATOM 5723 O O . GLU A 1 758 ? -20.760 38.522 22.821 1.00 84.75 758 GLU A O 1
ATOM 5728 N N . HIS A 1 759 ? -22.157 36.784 22.962 1.00 85.94 759 HIS A N 1
ATOM 5729 C CA . HIS A 1 759 ? -21.572 36.247 24.188 1.00 85.94 759 HIS A CA 1
ATOM 5730 C C . HIS A 1 759 ? -20.192 35.629 23.969 1.00 85.94 759 HIS A C 1
ATOM 5732 O O . HIS A 1 759 ? -19.358 35.711 24.860 1.00 85.94 759 HIS A O 1
ATOM 5738 N N . PHE A 1 760 ? -19.935 35.039 22.804 1.00 87.81 760 PHE A N 1
ATOM 5739 C CA . PHE A 1 760 ? -18.681 34.342 22.494 1.00 87.81 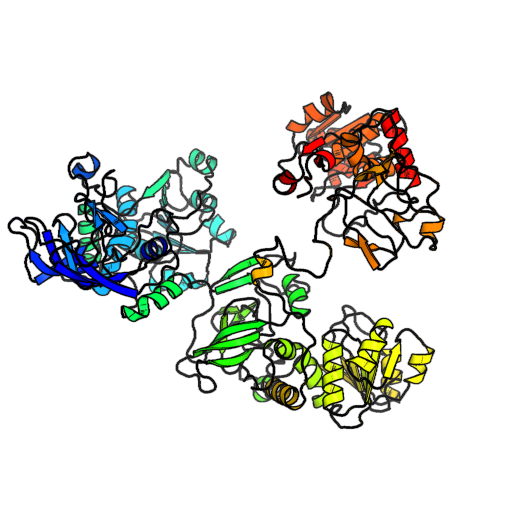760 PHE A CA 1
ATOM 5740 C C . PHE A 1 760 ? -17.694 35.200 21.692 1.00 87.81 760 PHE A C 1
ATOM 5742 O O . PHE A 1 760 ? -16.602 34.748 21.345 1.00 87.81 760 PHE A O 1
ATOM 5749 N N . VAL A 1 761 ? -18.071 36.448 21.410 1.00 88.69 761 VAL A N 1
ATOM 5750 C CA . VAL A 1 761 ? -17.231 37.433 20.732 1.00 88.69 761 VAL A CA 1
ATOM 5751 C C . VAL A 1 761 ? -16.477 38.254 21.776 1.00 88.69 761 VAL A C 1
ATOM 5753 O O . VAL A 1 761 ? -17.064 38.802 22.709 1.00 88.69 761 VAL A O 1
ATOM 5756 N N . LEU A 1 762 ? -15.160 38.349 21.614 1.00 91.19 762 LEU A N 1
ATOM 5757 C CA . LEU A 1 762 ? -14.256 39.094 22.485 1.00 91.19 762 LEU A CA 1
ATOM 5758 C C . LEU A 1 762 ? -13.945 40.457 21.876 1.00 91.19 762 LEU A C 1
ATOM 5760 O O . LEU A 1 762 ? -13.735 40.587 20.666 1.00 91.19 762 LEU A O 1
ATOM 5764 N N . ARG A 1 763 ? -13.862 41.485 22.721 1.00 92.12 763 ARG A N 1
ATOM 5765 C CA . ARG A 1 763 ? -13.429 42.813 22.287 1.00 92.12 763 ARG A CA 1
ATOM 5766 C C . ARG A 1 763 ? -11.925 42.797 22.076 1.00 92.12 763 ARG A C 1
ATOM 5768 O O . ARG A 1 763 ? -11.171 42.419 22.972 1.00 92.12 763 ARG A O 1
ATOM 5775 N N . TRP A 1 764 ? -11.488 43.268 20.914 1.00 93.19 764 TRP A N 1
ATOM 5776 C CA . TRP A 1 764 ? -10.067 43.337 20.618 1.00 93.19 764 TRP A CA 1
ATOM 5777 C C . TRP A 1 764 ? -9.436 44.614 21.194 1.00 93.19 764 TRP A C 1
ATOM 5779 O O . TRP A 1 764 ? -9.894 45.711 20.860 1.00 93.19 764 TRP A O 1
ATOM 5789 N N . PRO A 1 765 ? -8.385 44.523 22.029 1.00 93.75 765 PRO A N 1
ATOM 5790 C CA . PRO A 1 765 ? -7.701 45.706 22.546 1.00 93.75 765 PRO A CA 1
ATOM 5791 C C . PRO A 1 765 ? -7.041 46.527 21.427 1.00 93.75 765 PRO A C 1
ATOM 5793 O O . PRO A 1 765 ? -6.383 45.973 20.549 1.00 93.75 765 PRO A O 1
ATOM 5796 N N . GLU A 1 766 ? -7.149 47.861 21.477 1.00 86.06 766 GLU A N 1
ATOM 5797 C CA . GLU A 1 766 ? -6.626 48.745 20.414 1.00 86.06 766 GLU A CA 1
ATOM 5798 C C . GLU A 1 766 ? -5.113 48.600 20.184 1.00 86.06 766 GLU A C 1
ATOM 5800 O O . GLU A 1 766 ? -4.648 48.701 19.048 1.00 86.06 766 GLU A O 1
ATOM 5805 N N . ASN A 1 767 ? -4.360 48.323 21.254 1.00 88.94 767 ASN A N 1
ATOM 5806 C CA . ASN A 1 767 ? -2.901 48.193 21.233 1.00 88.94 767 ASN A CA 1
ATOM 5807 C C . ASN A 1 767 ? -2.411 46.754 20.994 1.00 88.94 767 ASN A C 1
ATOM 5809 O O . ASN A 1 767 ? -1.209 46.506 21.088 1.00 88.94 767 ASN A O 1
ATOM 5813 N N . LEU A 1 768 ? -3.310 45.807 20.703 1.00 91.31 768 LEU A N 1
ATOM 5814 C CA . LEU A 1 768 ? -2.950 44.434 20.360 1.00 91.31 768 LEU A CA 1
ATOM 5815 C C . LEU A 1 768 ? -3.050 44.246 18.835 1.00 91.31 768 LEU A C 1
ATOM 5817 O O . LEU A 1 768 ? -4.143 44.385 18.279 1.00 91.31 768 LEU A O 1
ATOM 5821 N N . PRO A 1 769 ? -1.951 43.938 18.123 1.00 90.12 769 PRO A N 1
ATOM 5822 C CA . PRO A 1 769 ? -2.016 43.669 16.688 1.00 90.12 769 PRO A CA 1
ATOM 5823 C C . PRO A 1 769 ? -2.927 42.470 16.389 1.00 90.12 769 PRO A C 1
ATOM 5825 O O . PRO A 1 769 ? -2.901 41.481 17.118 1.00 90.12 769 PRO A O 1
ATOM 5828 N N . LEU A 1 770 ? -3.744 42.561 15.335 1.00 84.25 770 LEU A N 1
ATOM 5829 C CA . LEU A 1 770 ? -4.693 41.499 14.973 1.00 84.25 770 LEU A CA 1
ATOM 5830 C C . LEU A 1 770 ? -3.958 40.217 14.569 1.00 84.25 770 LEU A C 1
ATOM 5832 O O . LEU A 1 770 ? -4.276 39.146 15.065 1.00 84.25 770 LEU A O 1
ATOM 5836 N N . ASP A 1 771 ? -2.933 40.340 13.733 1.00 82.56 771 ASP A N 1
ATOM 5837 C CA . ASP A 1 771 ? -2.139 39.228 13.220 1.00 82.56 771 ASP A CA 1
ATOM 5838 C C . ASP A 1 771 ? -1.447 38.433 14.340 1.00 82.56 771 ASP A C 1
ATOM 5840 O O . ASP A 1 771 ? -1.742 37.265 14.572 1.00 82.56 771 ASP A O 1
ATOM 5844 N N . SER A 1 772 ? -0.548 39.071 15.084 1.00 86.88 772 SER A N 1
ATOM 5845 C CA . SER A 1 772 ? 0.264 38.431 16.125 1.00 86.88 772 SER A CA 1
ATOM 5846 C C . SER A 1 772 ? -0.487 38.242 17.442 1.00 86.88 772 SER A C 1
ATOM 5848 O O . SER A 1 772 ? -0.041 37.480 18.304 1.00 86.88 772 SER A O 1
ATOM 5850 N N . GLY A 1 773 ? -1.635 38.899 17.609 1.00 87.19 773 GLY A N 1
ATOM 5851 C CA . GLY A 1 773 ? -2.535 38.675 18.729 1.00 87.19 773 GLY A CA 1
ATOM 5852 C C . GLY A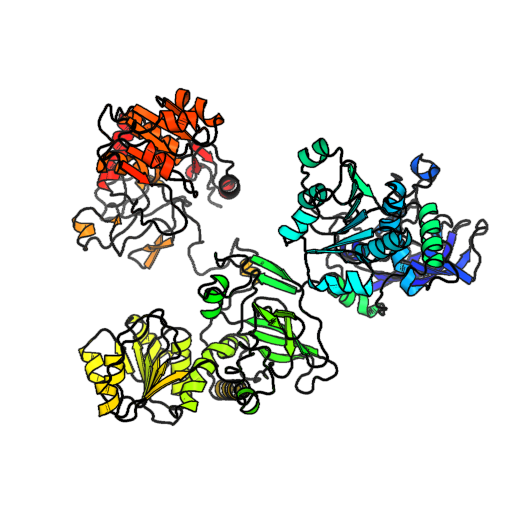 1 773 ? -3.540 37.549 18.485 1.00 87.19 773 GLY A C 1
ATOM 5853 O O . GLY A 1 773 ? -3.929 36.914 19.461 1.00 87.19 773 GLY A O 1
ATOM 5854 N N . ALA A 1 774 ? -3.930 37.241 17.237 1.00 85.81 774 ALA A N 1
ATOM 5855 C CA . ALA A 1 774 ? -4.912 36.189 16.936 1.00 85.81 774 ALA A CA 1
ATOM 5856 C C . ALA A 1 774 ? -4.592 34.848 17.621 1.00 85.81 774 ALA A C 1
ATOM 5858 O O . ALA A 1 774 ? -5.475 34.323 18.304 1.00 85.81 774 ALA A O 1
ATOM 5859 N N . PRO A 1 775 ? -3.338 34.342 17.600 1.00 88.00 775 PRO A N 1
ATOM 5860 C CA . PRO A 1 775 ? -3.019 33.078 18.259 1.00 88.00 775 PRO A CA 1
ATOM 5861 C C . PRO A 1 775 ? -3.172 33.085 19.785 1.00 88.00 775 PRO A C 1
ATOM 5863 O O . PRO A 1 775 ? -3.110 32.041 20.431 1.00 88.00 775 PRO A O 1
ATOM 5866 N N . LEU A 1 776 ? -3.347 34.249 20.416 1.00 89.44 776 LEU A N 1
ATOM 5867 C CA . LEU A 1 776 ? -3.581 34.319 21.857 1.00 89.44 776 LEU A CA 1
ATOM 5868 C C . LEU A 1 776 ? -4.954 33.754 22.245 1.00 89.44 776 LEU A C 1
ATOM 5870 O O . LEU A 1 776 ? -5.097 33.261 23.365 1.00 89.44 776 LEU A O 1
ATOM 5874 N N . LEU A 1 777 ? -5.918 33.752 21.318 1.00 85.69 777 LEU A N 1
ATOM 5875 C CA . LEU A 1 777 ? -7.279 33.245 21.521 1.00 85.69 777 LEU A CA 1
ATOM 5876 C C . LEU A 1 777 ? -7.338 31.750 21.868 1.00 85.69 777 LEU A C 1
ATOM 5878 O O . LEU A 1 777 ? -8.315 31.319 22.473 1.00 85.69 777 LEU A O 1
ATOM 5882 N N . CYS A 1 778 ? -6.296 30.974 21.552 1.00 83.69 778 CYS A N 1
ATOM 5883 C CA . CYS A 1 778 ? -6.118 29.628 22.095 1.00 83.69 778 CYS A CA 1
ATOM 5884 C C . CYS A 1 778 ? -4.767 29.488 22.803 1.00 83.69 778 CYS A C 1
ATOM 5886 O O . CYS A 1 778 ? -4.730 29.171 23.993 1.00 83.69 778 CYS A O 1
ATOM 5888 N N . ALA A 1 779 ? -3.637 29.754 22.142 1.00 82.69 779 ALA A N 1
ATOM 5889 C CA . ALA A 1 779 ? -2.316 29.548 22.752 1.00 82.69 779 ALA A CA 1
ATOM 5890 C C . ALA A 1 779 ? -2.051 30.446 23.973 1.00 82.69 779 ALA A C 1
ATOM 5892 O O . ALA A 1 779 ? -1.439 30.015 24.953 1.00 82.69 779 ALA A O 1
ATOM 5893 N N . GLY A 1 780 ? -2.513 31.695 23.916 1.00 87.44 780 GLY A N 1
ATOM 5894 C CA . GLY A 1 780 ? -2.370 32.667 25.001 1.00 87.44 780 GLY A CA 1
ATOM 5895 C C . GLY A 1 780 ? -3.097 32.195 26.245 1.00 87.44 780 GLY A C 1
ATOM 5896 O O . GLY A 1 780 ? -2.484 31.995 27.289 1.00 87.44 780 GLY A O 1
ATOM 5897 N N . ILE A 1 781 ? -4.384 31.912 26.115 1.00 87.06 781 ILE A N 1
ATOM 5898 C CA . ILE A 1 781 ? -5.210 31.472 27.236 1.00 87.06 781 ILE A CA 1
ATOM 5899 C C . ILE A 1 781 ? -4.854 30.067 27.754 1.00 87.06 781 ILE A C 1
ATOM 5901 O O . ILE A 1 781 ? -4.854 29.853 28.965 1.00 87.06 781 ILE A O 1
ATOM 5905 N N . THR A 1 782 ? -4.413 29.156 26.876 1.00 84.50 782 THR A N 1
ATOM 5906 C CA . THR A 1 782 ? -3.883 27.825 27.249 1.00 84.50 782 THR A CA 1
ATOM 5907 C C . THR A 1 782 ? -2.659 27.920 28.164 1.00 84.50 782 THR A C 1
ATOM 5909 O O . THR A 1 782 ? -2.386 27.000 28.926 1.00 84.50 782 THR A O 1
ATOM 5912 N N . THR A 1 783 ? -1.913 29.027 28.119 1.00 87.75 783 THR A N 1
ATOM 5913 C CA . THR A 1 783 ? -0.743 29.244 28.987 1.00 87.75 783 THR A CA 1
ATOM 5914 C C . THR A 1 783 ? -1.056 30.169 30.161 1.00 87.75 783 THR A C 1
ATOM 5916 O O . THR A 1 783 ? -0.626 29.904 31.280 1.00 87.75 783 THR A O 1
ATOM 5919 N N . TYR A 1 784 ? -1.850 31.216 29.935 1.00 90.88 784 TYR A N 1
ATOM 5920 C CA . TYR A 1 784 ? -2.267 32.180 30.950 1.00 90.88 784 TYR A CA 1
ATOM 5921 C C . TYR A 1 784 ? -3.090 31.535 32.069 1.00 90.88 784 TYR A C 1
ATOM 5923 O O . TYR A 1 784 ? -2.773 31.731 33.243 1.00 90.88 784 TYR A O 1
ATOM 5931 N N . SER A 1 785 ? -4.109 30.742 31.716 1.00 86.50 785 SER A N 1
ATOM 5932 C CA . SER A 1 785 ? -5.037 30.174 32.700 1.00 86.50 785 SER A CA 1
ATOM 5933 C C . SER A 1 785 ? -4.326 29.222 33.674 1.00 86.50 785 SER A C 1
ATOM 5935 O O . SER A 1 785 ? -4.420 29.444 34.879 1.00 86.50 785 SER A O 1
ATOM 5937 N N . PRO A 1 786 ? -3.483 28.263 33.233 1.00 82.94 786 PRO A N 1
ATOM 5938 C CA . PRO A 1 786 ? -2.652 27.469 34.140 1.00 82.94 786 PRO A CA 1
ATOM 5939 C C . PRO A 1 786 ? -1.732 28.277 35.051 1.00 82.94 786 PRO A C 1
ATOM 5941 O O . PRO A 1 786 ? -1.637 27.979 36.242 1.00 82.94 786 PRO A O 1
ATOM 5944 N N . LEU A 1 787 ? -1.052 29.297 34.514 1.00 87.88 787 LEU A N 1
ATOM 5945 C CA . LEU A 1 787 ? -0.156 30.126 35.320 1.00 87.88 787 LEU A CA 1
ATOM 5946 C C . LEU A 1 787 ? -0.925 30.786 36.463 1.00 87.88 787 LEU A C 1
ATOM 5948 O O . LEU A 1 787 ? -0.471 30.768 37.603 1.00 87.88 787 LEU A O 1
ATOM 5952 N N . ARG A 1 788 ? -2.123 31.287 36.180 1.00 88.06 788 ARG A N 1
ATOM 5953 C CA . ARG A 1 788 ? -2.975 31.936 37.171 1.00 88.06 788 ARG A CA 1
ATOM 5954 C C . ARG A 1 788 ? -3.644 30.954 38.128 1.00 88.06 788 ARG A C 1
ATOM 5956 O O . ARG A 1 788 ? -3.552 31.111 39.343 1.00 88.06 788 ARG A O 1
ATOM 5963 N N . TYR A 1 789 ? -4.283 29.917 37.598 1.00 83.44 789 TYR A N 1
ATOM 5964 C CA . TYR A 1 789 ? -5.036 28.928 38.368 1.00 83.44 789 TYR A CA 1
ATOM 5965 C C . TYR A 1 789 ? -4.151 28.198 39.385 1.00 83.44 789 TYR A C 1
ATOM 5967 O O . TYR A 1 789 ? -4.555 27.975 40.526 1.00 83.44 789 TYR A O 1
ATOM 5975 N N . PHE A 1 790 ? -2.912 27.875 39.004 1.00 82.94 790 PHE A N 1
ATOM 5976 C CA . PHE A 1 790 ? -1.948 27.220 39.890 1.00 82.94 790 PHE A CA 1
ATOM 5977 C C . PHE A 1 790 ? -1.075 28.199 40.696 1.00 82.94 790 PHE A C 1
ATOM 5979 O O . PHE A 1 790 ? -0.205 27.754 41.446 1.00 82.94 790 PHE A O 1
ATOM 5986 N N . GLY A 1 791 ? -1.319 29.512 40.597 1.00 86.12 791 GLY A N 1
ATOM 5987 C CA . GLY A 1 791 ? -0.633 30.545 41.381 1.00 86.12 791 GLY A CA 1
ATOM 5988 C C . GLY A 1 791 ? 0.834 30.778 41.001 1.00 86.12 791 GLY A C 1
ATOM 5989 O O . GLY A 1 791 ? 1.619 31.223 41.844 1.00 86.12 791 GLY A O 1
ATOM 5990 N N . LEU A 1 792 ? 1.203 30.444 39.763 1.00 89.25 792 LEU A N 1
ATOM 5991 C CA . LEU A 1 792 ? 2.517 30.668 39.146 1.00 89.25 792 LEU A CA 1
ATOM 5992 C C . LEU A 1 792 ? 2.638 32.062 38.494 1.00 89.25 792 LEU A C 1
ATOM 5994 O O . LEU A 1 792 ? 3.699 32.419 37.993 1.00 89.25 792 LEU A O 1
ATOM 5998 N N . ASP A 1 793 ? 1.567 32.852 38.519 1.00 90.25 793 ASP A N 1
ATOM 5999 C CA . ASP A 1 793 ? 1.430 34.218 37.996 1.00 90.25 793 ASP A CA 1
ATOM 6000 C C . ASP A 1 793 ? 2.003 35.307 38.924 1.00 90.25 793 ASP A C 1
ATOM 6002 O O . ASP A 1 793 ? 1.927 36.502 38.635 1.00 90.25 793 ASP A O 1
ATOM 6006 N N . LYS A 1 794 ? 2.578 34.918 40.065 1.00 90.00 794 LYS A N 1
ATOM 6007 C CA . LYS A 1 794 ? 3.150 35.855 41.038 1.00 90.00 794 LYS A CA 1
ATOM 6008 C C . LYS A 1 794 ? 4.583 36.251 40.647 1.00 90.00 794 LYS A C 1
ATOM 6010 O O . LYS A 1 794 ? 5.387 35.367 40.337 1.00 90.00 794 LYS A O 1
ATOM 6015 N N . PRO A 1 795 ? 4.958 37.541 40.759 1.00 91.81 795 PRO A N 1
ATOM 6016 C CA . PRO A 1 795 ? 6.330 37.974 40.515 1.00 91.81 795 PRO A CA 1
ATOM 6017 C C . PRO A 1 795 ? 7.344 37.203 41.370 1.00 91.81 795 PRO A C 1
ATOM 6019 O O . PRO A 1 795 ? 7.149 37.029 42.574 1.00 91.81 795 PRO A O 1
ATOM 6022 N N . GLY A 1 796 ? 8.440 36.763 40.751 1.00 89.56 796 GLY A N 1
ATOM 6023 C CA . GLY A 1 796 ? 9.522 36.021 41.405 1.00 89.56 796 GLY A CA 1
ATOM 6024 C C . GLY A 1 796 ? 9.325 34.504 41.509 1.00 89.56 796 GLY A C 1
ATOM 6025 O O . GLY A 1 796 ? 10.217 33.830 42.024 1.00 89.56 796 GLY A O 1
ATOM 6026 N N . MET A 1 797 ? 8.211 33.946 41.020 1.00 95.00 797 MET A N 1
ATOM 6027 C CA . MET A 1 797 ? 8.054 32.489 40.896 1.00 95.00 797 MET A CA 1
ATOM 6028 C C . MET A 1 797 ? 9.058 31.909 39.899 1.00 95.00 797 MET A C 1
ATOM 6030 O O . MET A 1 797 ? 9.305 32.510 38.854 1.00 95.00 797 MET A O 1
ATOM 6034 N N . LYS A 1 798 ? 9.612 30.725 40.189 1.00 96.81 798 LYS A N 1
ATOM 6035 C CA . LYS A 1 798 ? 10.509 30.006 39.274 1.00 96.81 798 LYS A CA 1
ATOM 6036 C C . LYS A 1 798 ? 9.715 29.034 38.412 1.00 96.81 798 LYS A C 1
ATOM 6038 O O . LYS A 1 798 ? 9.334 27.960 38.879 1.00 96.81 798 LYS A O 1
ATOM 6043 N N . VAL A 1 799 ? 9.467 29.409 37.161 1.00 97.00 799 VAL A N 1
ATOM 6044 C CA . VAL A 1 799 ? 8.603 28.663 36.237 1.00 97.00 799 VAL A CA 1
ATOM 6045 C C . VAL A 1 799 ? 9.436 27.993 35.148 1.00 97.00 799 VAL A C 1
ATOM 6047 O O . VAL A 1 799 ? 10.166 28.643 34.404 1.00 97.00 799 VAL A O 1
ATOM 6050 N N . GLY A 1 800 ? 9.318 26.676 35.032 1.00 95.88 800 GLY A N 1
ATOM 6051 C CA . GLY A 1 800 ? 9.848 25.918 33.908 1.00 95.88 800 GLY A CA 1
ATOM 6052 C C . GLY A 1 800 ? 8.897 25.940 32.717 1.00 95.88 800 GLY A C 1
ATOM 6053 O O . GLY A 1 800 ? 7.693 25.786 32.892 1.00 95.88 800 GLY A O 1
ATOM 6054 N N . VAL A 1 801 ? 9.421 26.067 31.502 1.00 95.00 801 VAL A N 1
ATOM 6055 C CA . VAL A 1 801 ? 8.669 25.810 30.265 1.00 95.00 801 VAL A CA 1
ATOM 6056 C C . VAL A 1 801 ? 9.346 24.664 29.529 1.00 95.00 801 VAL A C 1
ATOM 6058 O O . VAL A 1 801 ? 10.496 24.795 29.101 1.00 95.00 801 VAL A O 1
ATOM 6061 N N . PHE A 1 802 ? 8.652 23.532 29.407 1.00 91.12 802 PHE A N 1
ATOM 6062 C CA . PHE A 1 802 ? 9.154 22.361 28.693 1.00 91.12 802 PHE A CA 1
ATOM 6063 C C . PHE A 1 802 ? 8.654 22.370 27.245 1.00 91.12 802 PHE A C 1
ATOM 6065 O O . PHE A 1 802 ? 7.449 22.412 26.988 1.00 91.12 802 PHE A O 1
ATOM 6072 N N . GLY A 1 803 ? 9.597 22.374 26.297 1.00 87.56 803 GLY A N 1
ATOM 6073 C CA . GLY A 1 803 ? 9.337 22.524 24.864 1.00 87.56 803 GLY A CA 1
ATOM 6074 C C . GLY A 1 803 ? 9.343 23.984 24.400 1.00 87.56 803 GLY A C 1
ATOM 6075 O O . GLY A 1 803 ? 8.626 24.825 24.930 1.00 87.56 803 GLY A O 1
ATOM 6076 N N . LEU A 1 804 ? 10.138 24.295 23.366 1.00 86.12 804 LEU A N 1
ATOM 6077 C CA . LEU A 1 804 ? 10.242 25.645 22.789 1.00 86.12 804 LEU A CA 1
ATOM 6078 C C . LEU A 1 804 ? 9.741 25.702 21.335 1.00 86.12 804 LEU A C 1
ATOM 6080 O O . LEU A 1 804 ? 10.481 26.035 20.404 1.00 86.12 804 LEU A O 1
ATOM 6084 N N . GLY A 1 805 ? 8.471 25.325 21.157 1.00 80.88 805 GLY A N 1
ATOM 6085 C CA . GLY A 1 805 ? 7.685 25.504 19.928 1.00 80.88 805 GLY A CA 1
ATOM 6086 C C . GLY A 1 805 ? 6.713 26.688 20.031 1.00 80.88 805 GLY A C 1
ATOM 6087 O O . GLY A 1 805 ? 6.835 27.505 20.943 1.00 80.88 805 GLY A O 1
ATOM 6088 N N . GLY A 1 806 ? 5.722 26.774 19.139 1.00 78.75 806 GLY A N 1
ATOM 6089 C CA . GLY A 1 806 ? 4.788 27.911 19.085 1.00 78.75 806 GLY A CA 1
ATOM 6090 C C . GLY A 1 806 ? 3.982 28.161 20.371 1.00 78.75 806 GLY A C 1
ATOM 6091 O O . GLY A 1 806 ? 3.702 29.310 20.691 1.00 78.75 806 GLY A O 1
ATOM 6092 N N . LEU A 1 807 ? 3.614 27.121 21.133 1.00 84.00 807 LEU A N 1
ATOM 6093 C CA . LEU A 1 807 ? 2.977 27.274 22.454 1.00 84.00 807 LEU A CA 1
ATOM 6094 C C . LEU A 1 807 ? 3.997 27.641 23.548 1.00 84.00 807 LEU A C 1
ATOM 6096 O O . LEU A 1 807 ? 3.737 28.524 24.359 1.00 84.00 807 LEU A O 1
ATOM 6100 N N . GLY A 1 808 ? 5.185 27.029 23.518 1.00 89.50 808 GLY A N 1
ATOM 6101 C CA . GLY A 1 808 ? 6.281 27.321 24.447 1.00 89.50 808 GLY A CA 1
ATOM 6102 C C . GLY A 1 808 ? 6.765 28.774 24.396 1.00 89.50 808 GLY A C 1
ATOM 6103 O O . GLY A 1 808 ? 7.016 29.365 25.441 1.00 89.50 808 GLY A O 1
ATOM 6104 N N . HIS A 1 809 ? 6.826 29.392 23.209 1.00 91.62 809 HIS A N 1
ATOM 6105 C CA . HIS A 1 809 ? 7.181 30.816 23.076 1.00 91.62 809 HIS A CA 1
ATOM 6106 C C . HIS A 1 809 ? 6.184 31.711 23.817 1.00 91.62 809 HIS A C 1
ATOM 6108 O O . HIS A 1 809 ? 6.581 32.596 24.574 1.00 91.62 809 HIS A O 1
ATOM 6114 N N . VAL A 1 810 ? 4.887 31.446 23.636 1.00 91.12 810 VAL A N 1
ATOM 6115 C CA . VAL A 1 810 ? 3.816 32.185 24.313 1.00 91.12 810 VAL A CA 1
ATOM 6116 C C . VAL A 1 810 ? 3.873 31.951 25.824 1.00 91.12 810 VAL A C 1
ATOM 6118 O O . VAL A 1 810 ? 3.813 32.921 26.575 1.00 91.12 810 VAL A O 1
ATOM 6121 N N . ALA A 1 811 ? 4.102 30.712 26.276 1.00 92.75 811 ALA A N 1
ATOM 6122 C CA . ALA A 1 811 ? 4.243 30.386 27.698 1.00 92.75 811 ALA A CA 1
ATOM 6123 C C . ALA A 1 811 ? 5.390 31.160 28.368 1.00 92.75 811 ALA A C 1
ATOM 6125 O O . ALA A 1 811 ? 5.205 31.718 29.450 1.00 92.75 811 ALA A O 1
ATOM 6126 N N . VAL A 1 812 ? 6.555 31.250 27.711 1.00 94.81 812 VAL A N 1
ATOM 6127 C CA . VAL A 1 812 ? 7.696 32.036 28.211 1.00 94.81 812 VAL A CA 1
ATOM 6128 C C . VAL A 1 812 ? 7.324 33.514 28.308 1.00 94.81 812 VAL A C 1
ATOM 6130 O O . VAL A 1 812 ? 7.504 34.110 29.368 1.00 94.81 812 VAL A O 1
ATOM 6133 N N . LYS A 1 813 ? 6.766 34.108 27.243 1.00 94.56 813 LYS A N 1
ATOM 6134 C CA . LYS A 1 813 ? 6.376 35.529 27.244 1.00 94.56 813 LYS A CA 1
ATOM 6135 C C . LYS A 1 813 ? 5.332 35.832 28.324 1.00 94.56 813 LYS A C 1
ATOM 6137 O O . LYS A 1 813 ? 5.464 36.839 29.016 1.00 94.56 813 LYS A O 1
ATOM 6142 N N . MET A 1 814 ? 4.348 34.950 28.513 1.00 94.31 814 MET A N 1
ATOM 6143 C CA . MET A 1 814 ? 3.295 35.114 29.519 1.00 94.31 814 MET A CA 1
ATOM 6144 C C . MET A 1 814 ? 3.859 35.031 30.943 1.00 94.31 814 MET A C 1
ATOM 6146 O O . MET A 1 814 ? 3.624 35.924 31.754 1.00 94.31 814 MET A O 1
ATOM 6150 N N . ALA A 1 815 ? 4.689 34.024 31.234 1.00 95.00 815 ALA A N 1
ATOM 6151 C CA . ALA A 1 815 ? 5.346 33.893 32.534 1.00 95.00 815 ALA A CA 1
ATOM 6152 C C . ALA A 1 815 ? 6.284 35.081 32.830 1.00 95.00 815 ALA A C 1
ATOM 6154 O O . ALA A 1 815 ? 6.272 35.621 33.938 1.00 95.00 815 ALA A O 1
ATOM 6155 N N . LYS A 1 816 ? 7.047 35.563 31.836 1.00 95.25 816 LYS A N 1
ATOM 6156 C CA . LYS A 1 816 ? 7.875 36.774 31.987 1.00 95.25 816 LYS A CA 1
ATOM 6157 C C . LYS A 1 816 ? 7.032 38.026 32.228 1.00 95.25 816 LYS A C 1
ATOM 6159 O O . LYS A 1 816 ? 7.434 38.851 33.044 1.00 95.25 816 LYS A O 1
ATOM 6164 N N . ALA A 1 817 ? 5.879 38.168 31.574 1.00 94.69 817 ALA A N 1
ATOM 6165 C CA . ALA A 1 817 ? 4.972 39.298 31.784 1.00 94.69 817 ALA A CA 1
ATOM 6166 C C . ALA A 1 817 ? 4.377 39.322 33.203 1.00 94.69 817 ALA A C 1
ATOM 6168 O O . ALA A 1 817 ? 4.206 40.396 33.773 1.00 94.69 817 ALA A O 1
ATOM 6169 N N . PHE A 1 818 ? 4.151 38.155 33.812 1.00 95.00 818 PHE A N 1
ATOM 6170 C CA . PHE A 1 818 ? 3.802 38.028 35.233 1.00 95.00 818 PHE A CA 1
ATOM 6171 C C . PHE A 1 818 ? 4.971 38.312 36.196 1.00 95.00 818 PHE A C 1
ATOM 6173 O O . PHE A 1 818 ? 4.779 38.419 37.407 1.00 95.00 818 PHE A O 1
ATOM 6180 N N . GLY A 1 819 ? 6.192 38.466 35.678 1.00 94.56 819 GLY A N 1
ATOM 6181 C CA . GLY A 1 819 ? 7.395 38.710 36.470 1.00 94.56 819 GLY A CA 1
ATOM 6182 C C . GLY A 1 819 ? 8.051 37.441 37.021 1.00 94.56 819 GLY A C 1
ATOM 6183 O O . GLY A 1 819 ? 8.792 37.534 38.000 1.00 94.56 819 GLY A O 1
ATOM 6184 N N . ALA A 1 820 ? 7.789 36.270 36.433 1.00 95.62 820 ALA A N 1
ATOM 6185 C CA . ALA A 1 820 ? 8.447 35.019 36.809 1.00 95.62 820 ALA A CA 1
ATOM 6186 C C . ALA A 1 820 ? 9.921 34.962 36.349 1.00 95.62 820 ALA A C 1
ATOM 6188 O O . ALA A 1 820 ? 10.327 35.584 35.356 1.00 95.62 820 ALA A O 1
ATOM 6189 N N . GLU A 1 821 ? 10.716 34.167 37.065 1.00 96.38 821 GLU A N 1
ATOM 6190 C CA . GLU A 1 821 ? 12.027 33.681 36.632 1.00 96.38 821 GLU A CA 1
ATOM 6191 C C . GLU A 1 821 ? 11.806 32.403 35.808 1.00 96.38 821 GLU A C 1
ATOM 6193 O O . GLU A 1 821 ? 11.340 31.389 36.328 1.00 96.38 821 GLU A O 1
ATOM 6198 N N . VAL A 1 822 ? 12.091 32.452 34.508 1.00 97.31 822 VAL A N 1
ATOM 6199 C CA . VAL A 1 822 ? 11.718 31.407 33.550 1.00 97.31 822 VAL A CA 1
ATOM 6200 C C . VAL A 1 822 ? 12.921 30.559 33.158 1.00 97.31 822 VAL A C 1
ATOM 6202 O O . VAL A 1 822 ? 13.927 31.068 32.664 1.00 97.31 822 VAL A O 1
ATOM 6205 N N . THR A 1 823 ? 12.784 29.242 33.320 1.00 96.88 823 THR A N 1
ATOM 6206 C CA . THR A 1 823 ? 13.747 28.241 32.842 1.00 96.88 823 THR A CA 1
ATOM 6207 C C . THR A 1 823 ? 13.165 27.487 31.654 1.00 96.88 823 THR A C 1
ATOM 6209 O O . THR A 1 823 ? 12.146 26.814 31.780 1.00 96.88 823 THR A O 1
ATOM 6212 N N . VAL A 1 824 ? 13.809 27.563 30.491 1.00 96.25 824 VAL A N 1
ATOM 6213 C CA . VAL A 1 824 ? 13.387 26.806 29.304 1.00 96.25 824 VAL A CA 1
ATOM 6214 C C . VAL A 1 824 ? 14.102 25.464 29.252 1.00 96.25 824 VAL A C 1
ATOM 6216 O O . VAL A 1 824 ? 15.331 25.410 29.260 1.00 96.25 824 VAL A O 1
ATOM 6219 N N . PHE A 1 825 ? 13.334 24.392 29.101 1.00 93.00 825 PHE A N 1
ATOM 6220 C CA . PHE A 1 825 ? 13.843 23.054 28.833 1.00 93.00 825 PHE A CA 1
ATOM 6221 C C . PHE A 1 825 ? 13.595 22.679 27.373 1.00 93.00 825 PHE A C 1
ATOM 6223 O O . PHE A 1 825 ? 12.476 22.768 26.864 1.00 93.00 825 PHE A O 1
ATOM 6230 N N . SER A 1 826 ? 14.640 22.226 26.686 1.00 89.31 826 SER A N 1
ATOM 6231 C CA . SER A 1 826 ? 14.546 21.750 25.303 1.00 89.31 826 SER A CA 1
ATOM 6232 C C . SER A 1 826 ? 15.459 20.554 25.090 1.00 89.31 826 SER A C 1
ATOM 6234 O O . SER A 1 826 ? 16.495 20.429 25.736 1.00 89.31 826 SER A O 1
ATOM 6236 N N . THR A 1 827 ? 15.104 19.656 24.175 1.00 85.88 827 THR A N 1
ATOM 6237 C CA . THR A 1 827 ? 15.968 18.538 23.754 1.00 85.88 827 THR A CA 1
ATOM 6238 C C . THR A 1 827 ? 17.065 18.975 22.782 1.00 85.88 827 THR A C 1
ATOM 6240 O O . THR A 1 827 ? 17.936 18.180 22.430 1.00 85.88 827 THR A O 1
ATOM 6243 N N . THR A 1 828 ? 17.005 20.224 22.309 1.00 84.06 828 THR A N 1
ATOM 6244 C CA . THR A 1 828 ? 17.869 20.752 21.254 1.00 84.06 828 THR A CA 1
ATOM 6245 C C . THR A 1 828 ? 18.579 22.012 21.728 1.00 84.06 828 THR A C 1
ATOM 6247 O O . THR A 1 828 ? 17.955 23.060 21.911 1.00 84.06 828 THR A O 1
ATOM 6250 N N . ALA A 1 829 ? 19.907 21.941 21.847 1.00 85.62 829 ALA A N 1
ATOM 6251 C CA . ALA A 1 829 ? 20.744 23.068 22.265 1.00 85.62 829 ALA A CA 1
ATOM 6252 C C . ALA A 1 829 ? 20.655 24.287 21.324 1.00 85.62 829 ALA A C 1
ATOM 6254 O O . ALA A 1 829 ? 20.864 25.413 21.768 1.00 85.62 829 ALA A O 1
ATOM 6255 N N . ALA A 1 830 ? 20.277 24.095 20.053 1.00 85.25 830 ALA A N 1
ATOM 6256 C CA . ALA A 1 830 ? 20.082 25.185 19.091 1.00 85.25 830 ALA A CA 1
ATOM 6257 C C . ALA A 1 830 ? 19.000 26.199 19.517 1.00 85.25 830 ALA A C 1
ATOM 6259 O O . ALA A 1 830 ? 19.032 27.347 19.088 1.00 85.25 830 ALA A O 1
ATOM 6260 N N . LYS A 1 831 ? 18.069 25.812 20.401 1.00 86.94 831 LYS A N 1
ATOM 6261 C CA . LYS A 1 831 ? 17.025 26.704 20.938 1.00 86.94 831 LYS A CA 1
ATOM 6262 C C . LYS A 1 831 ? 17.517 27.621 22.068 1.00 86.94 831 LYS A C 1
ATOM 6264 O O . LYS A 1 831 ? 16.771 28.489 22.508 1.00 86.94 831 LYS A O 1
ATOM 6269 N N . LYS A 1 832 ? 18.761 27.456 22.534 1.00 91.31 832 LYS A N 1
ATOM 6270 C CA . LYS A 1 832 ? 19.325 28.217 23.660 1.00 91.31 832 LYS A CA 1
ATOM 6271 C C . LYS A 1 832 ? 19.391 29.716 23.396 1.00 91.31 832 LYS A C 1
ATOM 6273 O O . LYS A 1 832 ? 19.047 30.508 24.269 1.00 91.31 832 LYS A O 1
ATOM 6278 N N . GLU A 1 833 ? 19.855 30.107 22.212 1.00 90.50 833 GLU A N 1
ATOM 6279 C CA . GLU A 1 833 ? 19.988 31.523 21.865 1.00 90.50 833 GLU A CA 1
ATOM 6280 C C . GLU A 1 833 ? 18.623 32.210 21.768 1.00 90.50 833 GLU A C 1
ATOM 6282 O O . GLU A 1 833 ? 18.441 33.296 22.312 1.00 90.50 833 GLU A O 1
ATOM 6287 N N . ASP A 1 834 ? 17.659 31.533 21.153 1.00 89.25 834 ASP A N 1
ATOM 6288 C CA . ASP A 1 834 ? 16.279 31.992 21.017 1.00 89.25 834 ASP A CA 1
ATOM 6289 C C . ASP A 1 834 ? 15.597 32.156 22.387 1.00 89.25 834 ASP A C 1
ATOM 6291 O O . ASP A 1 834 ? 15.041 33.209 22.689 1.00 89.25 834 ASP A O 1
ATOM 6295 N N . ALA A 1 835 ? 15.750 31.173 23.283 1.00 92.06 835 ALA A N 1
ATOM 6296 C CA . ALA A 1 835 ? 15.224 31.243 24.646 1.00 92.06 835 ALA A CA 1
ATOM 6297 C C . ALA A 1 835 ? 15.807 32.417 25.452 1.00 92.06 835 ALA A C 1
ATOM 6299 O O . ALA A 1 835 ? 15.060 33.211 26.023 1.00 92.06 835 ALA A O 1
ATOM 6300 N N . LEU A 1 836 ? 17.138 32.534 25.506 1.00 93.56 836 LEU A N 1
ATOM 6301 C CA . LEU A 1 836 ? 17.812 33.491 26.391 1.00 93.56 836 LEU A CA 1
ATOM 6302 C C . LEU A 1 836 ? 17.841 34.911 25.818 1.00 93.56 836 LEU A C 1
ATOM 6304 O O . LEU A 1 836 ? 17.611 35.873 26.545 1.00 93.56 836 LEU A O 1
ATOM 6308 N N . LYS A 1 837 ? 18.139 35.071 24.523 1.00 88.75 837 LYS A N 1
ATOM 6309 C CA . LYS A 1 837 ? 18.249 36.397 23.894 1.00 88.75 837 LYS A CA 1
ATOM 6310 C C . LYS A 1 837 ? 16.941 36.846 23.253 1.00 88.75 837 LYS A C 1
ATOM 6312 O O . LYS A 1 837 ? 16.598 38.019 23.372 1.00 88.75 837 LYS A O 1
ATOM 6317 N N . GLY A 1 838 ? 16.237 35.937 22.576 1.00 87.25 838 GLY A N 1
ATOM 6318 C CA . GLY A 1 838 ? 14.984 36.242 21.880 1.00 87.25 838 GLY A CA 1
ATOM 6319 C C . GLY A 1 838 ? 13.830 36.459 22.856 1.00 87.25 838 GLY A C 1
ATOM 6320 O O . GLY A 1 838 ? 13.241 37.536 22.903 1.00 87.25 838 GLY A O 1
ATOM 6321 N N . LEU A 1 839 ? 13.553 35.454 23.686 1.00 90.88 839 LEU A N 1
ATOM 6322 C CA . LEU A 1 839 ? 12.424 35.457 24.622 1.00 90.88 839 LEU A CA 1
ATOM 6323 C C . LEU A 1 839 ? 12.767 35.992 26.016 1.00 90.88 839 LEU A C 1
ATOM 6325 O O . LEU A 1 839 ? 11.864 36.198 26.826 1.00 90.88 839 LEU A O 1
ATOM 6329 N N . LYS A 1 840 ? 14.054 36.240 26.293 1.00 93.00 840 LYS A N 1
ATOM 6330 C CA . LYS A 1 840 ? 14.552 36.725 27.591 1.00 93.00 840 LYS A CA 1
ATOM 6331 C C . LYS A 1 840 ? 14.198 35.791 28.756 1.00 93.00 840 LYS A C 1
ATOM 6333 O O . LYS A 1 840 ? 13.913 36.260 29.860 1.00 93.00 840 LYS A O 1
ATOM 6338 N N . ALA A 1 841 ? 14.202 34.478 28.511 1.00 95.69 841 ALA A N 1
ATOM 6339 C CA . ALA A 1 841 ? 14.213 33.495 29.587 1.00 95.69 841 ALA A CA 1
ATOM 6340 C C . ALA A 1 841 ? 15.497 33.652 30.415 1.00 95.69 841 ALA A C 1
ATOM 6342 O O . ALA A 1 841 ? 16.549 34.009 29.881 1.00 95.69 841 ALA A O 1
ATOM 6343 N N . ASP A 1 842 ? 15.411 33.387 31.713 1.00 97.12 842 ASP A N 1
ATOM 6344 C CA . ASP A 1 842 ? 16.522 33.593 32.643 1.00 97.12 842 ASP A CA 1
ATOM 6345 C C . ASP A 1 842 ? 17.527 32.439 32.557 1.00 97.12 842 ASP A C 1
ATOM 6347 O O . ASP A 1 842 ? 18.737 32.661 32.607 1.00 97.12 842 ASP A O 1
ATOM 6351 N N . HIS A 1 843 ? 17.028 31.216 32.333 1.00 95.69 843 HIS A N 1
ATOM 6352 C CA . HIS A 1 843 ? 17.846 30.007 32.218 1.00 95.69 843 HIS A CA 1
ATOM 6353 C C . HIS A 1 843 ? 17.420 29.129 31.039 1.00 95.69 843 HIS A C 1
ATOM 6355 O O . HIS A 1 843 ? 16.263 29.123 30.614 1.00 95.69 843 HIS A O 1
ATOM 6361 N N . PHE A 1 844 ? 18.366 28.343 30.525 1.00 95.81 844 PHE A N 1
ATOM 6362 C CA . PHE A 1 844 ? 18.120 27.329 29.502 1.00 95.81 844 PHE A CA 1
ATOM 6363 C C . PHE A 1 844 ? 18.820 26.030 29.880 1.00 95.81 844 PHE A C 1
ATOM 6365 O O . PHE A 1 844 ? 20.020 26.037 30.165 1.00 95.81 844 PHE A O 1
ATOM 6372 N N . ILE A 1 845 ? 18.081 24.928 29.805 1.00 93.44 845 ILE A N 1
ATOM 6373 C CA . ILE A 1 845 ? 18.545 23.587 30.147 1.00 93.44 845 ILE A CA 1
ATOM 6374 C C . ILE A 1 845 ? 18.322 22.660 28.955 1.00 93.44 845 ILE A C 1
ATOM 6376 O O . ILE A 1 845 ? 17.207 22.514 28.444 1.00 93.44 845 ILE A O 1
ATOM 6380 N N . ASN A 1 846 ? 19.400 22.013 28.507 1.00 91.06 846 ASN A N 1
ATOM 6381 C CA . ASN A 1 846 ? 19.279 20.911 27.565 1.00 91.06 846 ASN A CA 1
ATOM 6382 C C . ASN A 1 846 ? 18.782 19.671 28.314 1.00 91.06 846 ASN A C 1
ATOM 6384 O O . ASN A 1 846 ? 19.535 19.035 29.040 1.00 91.06 846 ASN A O 1
ATOM 6388 N N . SER A 1 847 ? 17.524 19.303 28.096 1.00 86.94 847 SER A N 1
ATOM 6389 C CA . SER A 1 847 ? 16.876 18.156 28.749 1.00 86.94 847 SER A CA 1
ATOM 6390 C C . SER A 1 847 ? 17.516 16.796 28.443 1.00 86.94 847 SER A C 1
ATOM 6392 O O . SER A 1 847 ? 17.269 15.837 29.164 1.00 86.94 847 SER A O 1
ATOM 6394 N N . LYS A 1 848 ? 18.357 16.701 27.402 1.00 85.69 848 LYS A N 1
ATOM 6395 C CA . LYS A 1 848 ? 19.158 15.501 27.103 1.00 85.69 848 LYS A CA 1
ATOM 6396 C C . LYS A 1 848 ? 20.504 15.457 27.826 1.00 85.69 848 LYS A C 1
ATOM 6398 O O . LYS A 1 848 ? 21.204 14.459 27.702 1.00 85.69 848 LYS A O 1
ATOM 6403 N N . ASP A 1 849 ? 20.894 16.531 28.504 1.00 88.62 849 ASP A N 1
ATOM 6404 C CA . ASP A 1 849 ? 22.141 16.620 29.258 1.00 88.62 849 ASP A CA 1
ATOM 6405 C C . ASP A 1 849 ? 21.860 16.303 30.740 1.00 88.62 849 ASP A C 1
ATOM 6407 O O . ASP A 1 849 ? 21.256 17.128 31.437 1.00 88.62 849 ASP A O 1
ATOM 6411 N N . PRO A 1 850 ? 22.269 15.120 31.240 1.00 84.62 850 PRO A N 1
ATOM 6412 C CA . PRO A 1 850 ? 21.973 14.708 32.608 1.00 84.62 850 PRO A CA 1
ATOM 6413 C C . PRO A 1 850 ? 22.602 15.617 33.666 1.00 84.62 850 PRO A C 1
ATOM 6415 O O . PRO A 1 850 ? 22.034 15.763 34.745 1.00 84.62 850 PRO A O 1
ATOM 6418 N N . GLU A 1 851 ? 23.745 16.253 33.387 1.00 87.12 851 GLU A N 1
ATOM 6419 C CA . GLU A 1 851 ? 24.379 17.169 34.344 1.00 87.12 851 GLU A CA 1
ATOM 6420 C C . GLU A 1 851 ? 23.563 18.454 34.488 1.00 87.12 851 GLU A C 1
ATOM 6422 O O . GLU A 1 851 ? 23.313 18.911 35.607 1.00 87.12 851 GLU A O 1
ATOM 6427 N N . GLN A 1 852 ? 23.077 19.000 33.369 1.00 89.44 852 GLN A N 1
ATOM 6428 C CA . GLN A 1 852 ? 22.213 20.182 33.394 1.00 89.44 852 GLN A CA 1
ATOM 6429 C C . GLN A 1 852 ? 20.851 19.879 34.030 1.00 89.44 852 GLN A C 1
ATOM 6431 O O . GLN A 1 852 ? 20.354 20.692 34.808 1.00 89.44 852 GLN A O 1
ATOM 6436 N N . MET A 1 853 ? 20.266 18.707 33.754 1.00 88.75 853 MET A N 1
ATOM 6437 C CA . MET A 1 853 ? 19.013 18.280 34.388 1.00 88.75 853 MET A CA 1
ATOM 6438 C C . MET A 1 853 ? 19.174 18.047 35.891 1.00 88.75 853 MET A C 1
ATOM 6440 O O . MET A 1 853 ? 18.341 18.508 36.670 1.00 88.75 853 MET A O 1
ATOM 6444 N N . ASN A 1 854 ? 20.276 17.429 36.324 1.00 85.19 854 ASN A N 1
ATOM 6445 C CA . ASN A 1 854 ? 20.577 17.277 37.747 1.00 85.19 854 ASN A CA 1
ATOM 6446 C C . ASN A 1 854 ? 20.735 18.636 38.442 1.00 85.19 854 ASN A C 1
ATOM 6448 O O . ASN A 1 854 ? 20.251 18.801 39.562 1.00 85.19 854 ASN A O 1
ATOM 6452 N N . GLY A 1 855 ? 21.335 19.627 37.773 1.00 83.19 855 GLY A N 1
ATOM 6453 C CA . GLY A 1 855 ? 21.437 21.001 38.276 1.00 83.19 855 GLY A CA 1
ATOM 6454 C C . GLY A 1 855 ? 20.089 21.712 38.468 1.00 83.19 855 GLY A C 1
ATOM 6455 O O . GLY A 1 855 ? 20.009 22.650 39.257 1.00 83.19 855 GLY A O 1
ATOM 6456 N N . ALA A 1 856 ? 19.028 21.250 37.798 1.00 86.12 856 ALA A N 1
ATOM 6457 C CA . ALA A 1 856 ? 17.668 21.776 37.931 1.00 86.12 856 ALA A CA 1
ATOM 6458 C C . ALA A 1 856 ? 16.874 21.156 39.093 1.00 86.12 856 ALA A C 1
ATOM 6460 O O . ALA A 1 856 ? 15.773 21.622 39.395 1.00 86.12 856 ALA A O 1
ATOM 6461 N N . THR A 1 857 ? 17.391 20.099 39.726 1.00 90.75 857 THR A N 1
ATOM 6462 C CA . THR A 1 857 ? 16.662 19.304 40.726 1.00 90.75 857 THR A CA 1
ATOM 6463 C C . THR A 1 857 ? 16.169 20.166 41.887 1.00 90.75 857 THR A C 1
ATOM 6465 O O . THR A 1 857 ? 16.951 20.855 42.539 1.00 90.75 857 THR A O 1
ATOM 6468 N N . SER A 1 858 ? 14.868 20.100 42.176 1.00 90.88 858 SER A N 1
ATOM 6469 C CA . SER A 1 858 ? 14.210 20.834 43.265 1.00 90.88 858 SER A CA 1
ATOM 6470 C C . SER A 1 858 ? 14.399 22.357 43.225 1.00 90.88 858 SER A C 1
ATOM 6472 O O . SER A 1 858 ? 14.483 23.005 44.270 1.00 90.88 858 SER A O 1
ATOM 6474 N N . THR A 1 859 ? 14.447 22.953 42.030 1.00 92.00 859 THR A N 1
ATOM 6475 C CA . THR A 1 859 ? 14.659 24.402 41.861 1.00 92.00 859 THR A CA 1
ATOM 6476 C C . THR A 1 859 ? 13.412 25.179 41.442 1.00 92.00 859 THR A C 1
ATOM 6478 O O . THR A 1 859 ? 13.361 26.386 41.692 1.00 92.00 859 THR A O 1
ATOM 6481 N N . LEU A 1 860 ? 12.397 24.526 40.867 1.00 95.75 860 LEU A N 1
ATOM 6482 C CA . LEU A 1 860 ? 11.244 25.189 40.243 1.00 95.75 860 LE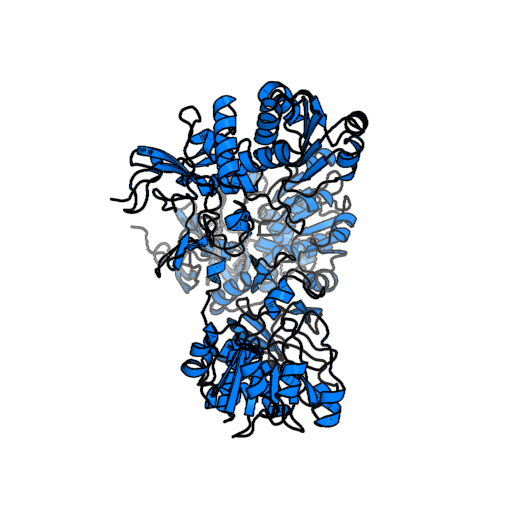U A CA 1
ATOM 6483 C C . LEU A 1 860 ? 9.967 25.121 41.089 1.00 95.75 860 LEU A C 1
ATOM 6485 O O . LEU A 1 860 ? 9.676 24.107 41.720 1.00 95.75 860 LEU A O 1
ATOM 6489 N N . ASP A 1 861 ? 9.192 26.205 41.078 1.00 93.81 861 ASP A N 1
ATOM 6490 C CA . ASP A 1 861 ? 7.883 26.307 41.738 1.00 93.81 861 ASP A CA 1
ATOM 6491 C C . ASP A 1 861 ? 6.765 25.692 40.875 1.00 93.81 861 ASP A C 1
ATOM 6493 O O . ASP A 1 861 ? 5.805 25.116 41.392 1.00 93.81 861 ASP A O 1
ATOM 6497 N N . GLY A 1 862 ? 6.921 25.726 39.551 1.00 93.25 862 GLY A N 1
ATOM 6498 C CA . GLY A 1 862 ? 6.041 25.025 38.622 1.00 93.25 862 GLY A CA 1
ATOM 6499 C C . GLY A 1 862 ? 6.674 24.826 37.251 1.00 93.25 862 GLY A C 1
ATOM 6500 O O . GLY A 1 862 ? 7.639 25.502 36.908 1.00 93.25 862 GLY A O 1
ATOM 6501 N N . ILE A 1 863 ? 6.143 23.891 36.469 1.00 93.81 863 ILE A N 1
ATOM 6502 C CA . ILE A 1 863 ? 6.539 23.614 35.088 1.00 93.81 863 ILE A CA 1
ATOM 6503 C C . ILE A 1 863 ? 5.279 23.602 34.225 1.00 93.81 863 ILE A C 1
ATOM 6505 O O . ILE A 1 863 ? 4.334 22.880 34.534 1.00 93.81 863 ILE A O 1
ATOM 6509 N N . ILE A 1 864 ? 5.289 24.372 33.139 1.00 91.06 864 ILE A N 1
ATOM 6510 C CA . ILE A 1 864 ? 4.307 24.300 32.058 1.00 91.06 864 ILE A CA 1
ATOM 6511 C C . ILE A 1 864 ? 4.908 23.450 30.939 1.00 91.06 864 ILE A C 1
ATOM 6513 O O . ILE A 1 864 ? 5.866 23.854 30.274 1.00 91.06 864 ILE A O 1
ATOM 6517 N N . ASP A 1 865 ? 4.360 22.259 30.745 1.00 88.12 865 ASP A N 1
ATOM 6518 C CA . ASP A 1 865 ? 4.771 21.334 29.697 1.00 88.12 865 ASP A CA 1
ATOM 6519 C C . ASP A 1 865 ? 3.919 21.526 28.440 1.00 88.12 865 ASP A C 1
ATOM 6521 O O . ASP A 1 865 ? 2.713 21.276 28.426 1.00 88.12 865 ASP A O 1
ATOM 6525 N N . THR A 1 866 ? 4.568 22.000 27.378 1.00 85.19 866 THR A N 1
ATOM 6526 C CA . THR A 1 866 ? 3.929 22.388 26.114 1.00 85.19 866 THR A CA 1
ATOM 6527 C C . THR A 1 866 ? 4.140 21.372 24.990 1.00 85.19 866 THR A C 1
ATOM 6529 O O . THR A 1 866 ? 3.793 21.649 23.840 1.00 85.19 866 THR A O 1
ATOM 6532 N N . VAL A 1 867 ? 4.732 20.209 25.281 1.00 77.94 867 VAL A N 1
ATOM 6533 C CA . VAL A 1 867 ? 5.135 19.230 24.264 1.00 77.94 867 VAL A CA 1
ATOM 6534 C C . VAL A 1 867 ? 3.974 18.297 23.908 1.00 77.94 867 VAL A C 1
ATOM 6536 O O . VAL A 1 867 ? 3.482 17.545 24.739 1.00 77.94 867 VAL A O 1
ATOM 6539 N N . SER A 1 868 ? 3.577 18.283 22.633 1.00 62.44 868 SER A N 1
ATOM 6540 C CA . SER A 1 868 ? 2.526 17.397 22.086 1.00 62.44 868 SER A CA 1
ATOM 6541 C C . SER A 1 868 ? 3.011 15.977 21.734 1.00 62.44 868 SER A C 1
ATOM 6543 O O . SER A 1 868 ? 2.327 15.233 21.038 1.00 62.44 868 SER A O 1
ATOM 6545 N N . ALA A 1 869 ? 4.212 15.602 22.178 1.00 61.97 869 ALA A N 1
ATOM 6546 C CA . ALA A 1 869 ? 4.846 14.309 21.931 1.00 61.97 869 ALA A CA 1
ATOM 6547 C C . ALA A 1 869 ? 5.187 13.603 23.251 1.00 61.97 869 ALA A C 1
ATOM 6549 O O . ALA A 1 869 ? 5.447 14.246 24.273 1.00 61.97 869 ALA A O 1
ATOM 6550 N N . THR A 1 870 ? 5.225 12.271 23.225 1.00 61.62 870 THR A N 1
ATOM 6551 C CA . THR A 1 870 ? 5.605 11.464 24.389 1.00 61.62 870 THR A CA 1
ATOM 6552 C C . THR A 1 870 ? 7.043 11.774 24.804 1.00 61.62 870 THR A C 1
ATOM 6554 O O . THR A 1 870 ? 7.969 11.681 23.998 1.00 61.62 870 THR A O 1
ATOM 6557 N N . HIS A 1 871 ? 7.238 12.125 26.072 1.00 69.56 871 HIS A N 1
ATOM 6558 C CA . HIS A 1 871 ? 8.551 12.339 26.670 1.00 69.56 871 HIS A CA 1
ATOM 6559 C C . HIS A 1 871 ? 8.548 11.904 28.140 1.00 69.56 871 HIS A C 1
ATOM 6561 O O . HIS A 1 871 ? 7.502 11.644 28.734 1.00 69.56 871 HIS A O 1
ATOM 6567 N N . GLU A 1 872 ? 9.739 11.776 28.718 1.00 71.19 872 GLU A N 1
ATOM 6568 C CA . GLU A 1 872 ? 9.913 11.330 30.096 1.00 71.19 872 GLU A CA 1
ATOM 6569 C C . GLU A 1 872 ? 9.580 12.457 31.088 1.00 71.19 872 GLU A C 1
ATOM 6571 O O . GLU A 1 872 ? 10.208 13.514 31.082 1.00 71.19 872 GLU A O 1
ATOM 6576 N N . ILE A 1 873 ? 8.596 12.214 31.959 1.00 73.88 873 ILE A N 1
ATOM 6577 C CA . ILE A 1 873 ? 8.100 13.193 32.940 1.00 73.88 873 ILE A CA 1
ATOM 6578 C C . ILE A 1 873 ? 8.891 13.151 34.262 1.00 73.88 873 ILE A C 1
ATOM 6580 O O . ILE A 1 873 ? 8.928 14.141 34.993 1.00 73.88 873 ILE A O 1
ATOM 6584 N N . VAL A 1 874 ? 9.552 12.033 34.587 1.00 77.50 874 VAL A N 1
ATOM 6585 C CA . VAL A 1 874 ? 10.216 11.834 35.893 1.00 77.50 874 VAL A CA 1
ATOM 6586 C C . VAL A 1 874 ? 11.299 12.887 36.135 1.00 77.50 874 VAL A C 1
ATOM 6588 O O . VAL A 1 874 ? 11.338 13.503 37.199 1.00 77.50 874 VAL A O 1
ATOM 6591 N N . SER A 1 875 ? 12.112 13.183 35.127 1.00 78.88 875 SER A N 1
ATOM 6592 C CA . SER A 1 875 ? 13.131 14.231 35.193 1.00 78.88 875 SER A CA 1
ATOM 6593 C C . SER A 1 875 ? 12.552 15.643 35.394 1.00 78.88 875 SER A C 1
ATOM 6595 O O . SER A 1 875 ? 13.195 16.479 36.029 1.00 78.88 875 SER A O 1
ATOM 6597 N N . LEU A 1 876 ? 11.324 15.915 34.933 1.00 82.94 876 LEU A N 1
ATOM 6598 C CA . LEU A 1 876 ? 10.623 17.184 35.189 1.00 82.94 876 LEU A CA 1
ATOM 6599 C C . LEU A 1 876 ? 10.056 17.246 36.603 1.00 82.94 876 LEU A C 1
ATOM 6601 O O . LEU A 1 876 ? 10.175 18.272 37.270 1.00 82.94 876 LEU A O 1
ATOM 6605 N N . LEU A 1 877 ? 9.505 16.136 37.094 1.00 82.19 877 LEU A N 1
ATOM 6606 C CA . LEU A 1 877 ? 9.064 16.028 38.484 1.00 82.19 877 LEU A CA 1
ATOM 6607 C C . LEU A 1 877 ? 10.230 16.244 39.456 1.00 82.19 877 LEU A C 1
ATOM 6609 O O . LEU A 1 877 ? 10.063 16.930 40.459 1.00 82.19 877 LEU A O 1
ATOM 6613 N N . ASN A 1 878 ? 11.422 15.742 39.127 1.00 86.75 878 ASN A N 1
ATOM 6614 C CA . ASN A 1 878 ? 12.628 15.952 39.932 1.00 86.75 878 ASN A CA 1
ATOM 6615 C C . ASN A 1 878 ? 13.080 17.421 39.958 1.00 86.75 878 ASN A C 1
ATOM 6617 O O . ASN A 1 878 ? 13.649 17.867 40.954 1.00 86.75 878 ASN A O 1
ATOM 6621 N N . ALA A 1 879 ? 12.819 18.194 38.899 1.00 89.31 879 ALA A N 1
ATOM 6622 C CA . ALA A 1 879 ? 13.157 19.617 38.842 1.00 89.31 879 ALA A CA 1
ATOM 6623 C C . ALA A 1 879 ? 12.249 20.498 39.727 1.00 89.31 879 ALA A C 1
ATOM 6625 O O . ALA A 1 879 ? 12.628 21.616 40.091 1.00 89.31 879 ALA A O 1
ATOM 6626 N N . LEU A 1 880 ? 11.072 20.001 40.119 1.00 89.00 880 LEU A N 1
ATOM 6627 C CA . LEU A 1 880 ? 10.138 20.712 40.991 1.00 89.00 880 LEU A CA 1
ATOM 6628 C C . LEU A 1 880 ? 10.565 20.658 42.461 1.00 89.00 880 LEU A C 1
ATOM 6630 O O . LEU A 1 880 ? 11.015 19.634 42.975 1.00 89.00 880 LEU A O 1
ATOM 6634 N N . LYS A 1 881 ? 10.373 21.772 43.170 1.00 90.19 881 LYS A N 1
ATOM 6635 C CA . LYS A 1 881 ? 10.422 21.819 44.637 1.00 90.19 881 LYS A CA 1
ATOM 6636 C C . LYS A 1 881 ? 9.317 20.938 45.240 1.00 90.19 881 LYS A C 1
ATOM 6638 O O . LYS A 1 881 ? 8.316 20.659 44.573 1.00 90.19 881 LYS A O 1
ATOM 6643 N N . PRO A 1 882 ? 9.413 20.569 46.531 1.00 78.94 882 PRO A N 1
ATOM 6644 C CA . PRO A 1 882 ? 8.280 19.999 47.253 1.00 78.94 882 PRO A CA 1
ATOM 6645 C C . PRO A 1 882 ? 7.023 20.868 47.084 1.00 78.94 882 PRO A C 1
ATOM 6647 O O . PRO A 1 882 ? 7.073 22.076 47.304 1.00 78.94 882 PRO A O 1
ATOM 6650 N N . HIS A 1 883 ? 5.907 20.246 46.690 1.00 79.06 883 HIS A N 1
ATOM 6651 C CA . HIS A 1 883 ? 4.626 20.889 46.335 1.00 79.06 883 HIS A CA 1
ATOM 6652 C C . HIS A 1 883 ? 4.590 21.697 45.026 1.00 79.06 883 HIS A C 1
ATOM 6654 O O . HIS A 1 883 ? 3.550 22.296 44.727 1.00 79.06 883 HIS A O 1
ATOM 6660 N N . GLY A 1 884 ? 5.663 21.673 44.233 1.00 82.56 884 GLY A N 1
ATOM 6661 C CA . GLY A 1 884 ? 5.689 22.272 42.904 1.00 82.56 884 GLY A CA 1
ATOM 6662 C C . GLY A 1 884 ? 4.659 21.648 41.959 1.00 82.56 884 GLY A C 1
ATOM 6663 O O . GLY A 1 884 ? 4.213 20.512 42.150 1.00 82.56 884 GLY A O 1
ATOM 6664 N N . LYS A 1 885 ? 4.235 22.416 40.953 1.00 85.62 885 LYS A N 1
ATOM 6665 C CA . LYS A 1 885 ? 3.149 22.030 40.037 1.00 85.62 885 LYS A CA 1
ATOM 6666 C C . LYS A 1 885 ? 3.689 21.712 38.650 1.00 85.62 885 LYS A C 1
ATOM 6668 O O . LYS A 1 885 ? 4.221 22.598 37.996 1.00 85.62 885 LYS A O 1
ATOM 6673 N N . LEU A 1 886 ? 3.521 20.477 38.184 1.00 86.25 886 LEU A N 1
ATOM 6674 C CA . LEU A 1 886 ? 3.661 20.152 36.764 1.00 86.25 886 LEU A CA 1
ATOM 6675 C C . LEU A 1 886 ? 2.290 20.300 36.106 1.00 86.25 886 LEU A C 1
ATOM 6677 O O . LEU A 1 886 ? 1.347 19.624 36.515 1.00 86.25 886 LEU A O 1
ATOM 6681 N N . VAL A 1 887 ? 2.185 21.167 35.104 1.00 81.19 887 VAL A N 1
ATOM 6682 C CA . VAL A 1 887 ? 0.958 21.377 34.337 1.00 81.19 887 VAL A CA 1
ATOM 6683 C C . VAL A 1 887 ? 1.221 21.028 32.883 1.00 81.19 887 VAL A C 1
ATOM 6685 O O . VAL A 1 887 ? 2.003 21.694 32.209 1.00 81.19 887 VAL A O 1
ATOM 6688 N N . VAL A 1 888 ? 0.567 19.973 32.410 1.00 78.94 888 VAL A N 1
ATOM 6689 C CA . VAL A 1 888 ? 0.676 19.507 31.027 1.00 78.94 888 VAL A CA 1
ATOM 6690 C C . VAL A 1 888 ? -0.402 20.195 30.204 1.00 78.94 888 VAL A C 1
ATOM 6692 O O . VAL A 1 888 ? -1.585 20.046 30.492 1.00 78.94 888 VAL A O 1
ATOM 6695 N N . VAL A 1 889 ? 0.011 20.964 29.200 1.00 71.00 889 VAL A N 1
ATOM 6696 C CA . VAL A 1 889 ? -0.876 21.698 28.280 1.00 71.00 889 VAL A CA 1
ATOM 6697 C C . VAL A 1 889 ? -0.677 21.290 26.815 1.00 71.00 889 VAL A C 1
ATOM 6699 O O . VAL A 1 889 ? -1.417 21.732 25.941 1.00 71.00 889 VAL A O 1
ATOM 6702 N N . GLY A 1 890 ? 0.314 20.441 26.523 1.00 62.81 890 GLY A N 1
ATOM 6703 C CA . GLY A 1 890 ? 0.475 19.802 25.217 1.00 62.81 890 GLY A CA 1
ATOM 6704 C C . GLY A 1 890 ? -0.502 18.636 25.034 1.00 62.81 890 GLY A C 1
ATOM 6705 O O . GLY A 1 890 ? -0.502 17.697 25.826 1.00 62.81 890 GLY A O 1
ATOM 6706 N N . ALA A 1 891 ? -1.323 18.667 23.979 1.00 55.66 891 ALA A N 1
ATOM 6707 C CA . ALA A 1 891 ? -2.245 17.573 23.665 1.00 55.66 891 ALA A CA 1
ATOM 6708 C C . ALA A 1 891 ? -1.479 16.295 23.260 1.00 55.66 891 ALA A C 1
ATOM 6710 O O . ALA A 1 891 ? -0.755 16.300 22.263 1.00 55.66 891 ALA A O 1
ATOM 6711 N N . GLN A 1 892 ? -1.642 15.211 24.026 1.00 50.22 892 GLN A N 1
ATOM 6712 C CA . GLN A 1 892 ? -1.148 13.867 23.701 1.00 50.22 892 GLN A CA 1
ATOM 6713 C C . GLN A 1 892 ? -2.287 13.006 23.132 1.00 50.22 892 GLN A C 1
ATOM 6715 O O . GLN A 1 892 ? -3.443 13.164 23.514 1.00 50.22 892 GLN A O 1
ATOM 6720 N N . ALA A 1 893 ? -1.976 12.070 22.232 1.00 39.81 893 ALA A N 1
ATOM 6721 C CA . ALA A 1 893 ? -2.988 11.344 21.459 1.00 39.81 893 ALA A CA 1
ATOM 6722 C C . ALA A 1 893 ? -3.859 10.320 22.239 1.00 39.81 893 ALA A C 1
ATOM 6724 O O . ALA A 1 893 ? -4.786 9.800 21.627 1.00 39.81 893 ALA A O 1
ATOM 6725 N N . LYS A 1 894 ? -3.620 10.021 23.536 1.00 32.94 894 LYS A N 1
ATOM 6726 C CA . LYS A 1 894 ? -4.474 9.183 24.436 1.00 32.94 894 LYS A CA 1
ATOM 6727 C C . LYS A 1 894 ? -4.176 9.450 25.942 1.00 32.94 894 LYS A C 1
ATOM 6729 O O . LYS A 1 894 ? -3.136 10.022 26.251 1.00 32.94 894 LYS A O 1
ATOM 6734 N N . PRO A 1 895 ? -5.054 9.010 26.873 1.00 37.09 895 PRO A N 1
ATOM 6735 C CA . PRO A 1 895 ? -5.928 9.860 27.675 1.00 37.09 895 PRO A CA 1
ATOM 6736 C C . PRO A 1 895 ? -5.229 10.454 28.916 1.00 37.09 895 PRO A C 1
ATOM 6738 O O . PRO A 1 895 ? -5.104 9.804 29.953 1.00 37.09 895 PRO A O 1
ATOM 6741 N N . PHE A 1 896 ? -4.865 11.726 28.852 1.00 30.12 896 PHE A N 1
ATOM 6742 C CA . PHE A 1 896 ? -5.004 12.594 30.016 1.00 30.12 896 PHE A CA 1
ATOM 6743 C C . PHE A 1 896 ? -6.075 13.612 29.643 1.00 30.12 896 PHE A C 1
ATOM 6745 O O . PHE A 1 896 ? -5.941 14.298 28.630 1.00 30.12 896 PHE A O 1
ATOM 6752 N N . GLU A 1 897 ? -7.169 13.667 30.404 1.00 29.00 897 GLU A N 1
ATOM 6753 C CA . GLU A 1 897 ? -8.123 14.768 30.286 1.00 29.00 897 GLU A CA 1
ATOM 6754 C C . GLU A 1 897 ? -7.405 16.047 30.718 1.00 29.00 897 GLU A C 1
ATOM 6756 O O . GLU A 1 897 ? -7.219 16.309 31.905 1.00 29.00 897 GLU A O 1
ATOM 6761 N N . VAL A 1 898 ? -6.965 16.833 29.740 1.00 36.19 898 VAL A N 1
ATOM 6762 C CA . VAL A 1 898 ? -6.576 18.221 29.958 1.00 36.19 898 VAL A CA 1
ATOM 6763 C C . VAL A 1 898 ? -7.735 19.067 29.450 1.00 36.19 898 VAL A C 1
ATOM 6765 O O . VAL A 1 898 ? -7.905 19.262 28.249 1.00 36.19 898 VAL A O 1
ATOM 6768 N N . SER A 1 899 ? -8.579 19.539 30.363 1.00 39.47 899 SER A N 1
ATOM 6769 C CA . SER A 1 899 ? -9.618 20.520 30.057 1.00 39.47 899 SER A CA 1
ATOM 6770 C C . SER A 1 899 ? -8.980 21.902 29.899 1.00 39.47 899 SER A C 1
ATOM 6772 O O . SER A 1 899 ? -8.946 22.698 30.834 1.00 39.47 899 SER A O 1
ATOM 6774 N N . SER A 1 900 ? -8.432 22.190 28.721 1.00 47.88 900 SER A N 1
ATOM 6775 C CA . SER A 1 900 ? -7.847 23.498 28.393 1.00 47.88 900 SER A CA 1
ATOM 6776 C C . SER A 1 900 ? -8.705 24.276 27.395 1.00 47.88 900 SER A C 1
ATOM 6778 O O . SER A 1 900 ? -8.190 24.826 26.425 1.00 47.88 900 SER A O 1
ATOM 6780 N N . TYR A 1 901 ? -10.021 24.309 27.603 1.00 53.81 901 TYR A N 1
ATOM 6781 C CA . TYR A 1 901 ? -10.890 25.235 26.879 1.00 53.81 901 TYR A CA 1
ATOM 6782 C C . TYR A 1 901 ? -11.247 26.399 27.791 1.00 53.81 901 TYR A C 1
ATOM 6784 O O . TYR A 1 901 ? -11.399 26.234 28.996 1.00 53.81 901 TYR A O 1
ATOM 6792 N N . SER A 1 902 ? -11.294 27.585 27.214 1.00 57.16 902 SER A N 1
ATOM 6793 C CA . SER A 1 902 ? -11.155 28.841 27.937 1.00 57.16 902 SER A CA 1
ATOM 6794 C C . SER A 1 902 ? -12.482 29.451 28.342 1.00 57.16 902 SER A C 1
ATOM 6796 O O . SER A 1 902 ? -13.455 29.369 27.594 1.00 57.16 902 SER A O 1
ATOM 6798 N N . LEU A 1 903 ? -12.501 30.118 29.494 1.00 73.31 903 LEU A N 1
ATOM 6799 C CA . LEU A 1 903 ? -13.648 30.914 29.925 1.00 73.31 903 LEU A CA 1
ATOM 6800 C C . LEU A 1 903 ? -13.645 32.232 29.148 1.00 73.31 903 LEU A C 1
ATOM 6802 O O . LEU A 1 903 ? -12.590 32.858 29.005 1.00 73.31 903 LEU A O 1
ATOM 6806 N N . ILE A 1 904 ? -14.799 32.679 28.649 1.00 83.06 904 ILE A N 1
ATOM 6807 C CA . ILE A 1 904 ? -14.881 33.932 27.878 1.00 83.06 904 ILE A CA 1
ATOM 6808 C C . ILE A 1 904 ? -14.370 35.137 28.693 1.00 83.06 904 ILE A C 1
ATOM 6810 O O . ILE A 1 904 ? -13.515 35.865 28.179 1.00 83.06 904 ILE A O 1
ATOM 6814 N N . PRO A 1 905 ? -14.776 35.337 29.967 1.00 85.44 905 PRO A N 1
ATOM 6815 C CA . PRO A 1 905 ? -14.273 36.457 30.764 1.00 85.44 905 PRO A CA 1
ATOM 6816 C C . PRO A 1 905 ? -12.759 36.390 31.005 1.00 85.44 905 PRO A C 1
ATOM 6818 O O . PRO A 1 905 ? -12.067 37.401 30.907 1.00 85.44 905 PRO A O 1
ATOM 6821 N N . GLU A 1 906 ? -12.228 35.192 31.264 1.00 87.06 906 GLU A N 1
ATOM 6822 C CA . GLU A 1 906 ? -10.792 34.984 31.481 1.00 87.06 906 GLU A CA 1
ATOM 6823 C C . GLU A 1 906 ? -9.984 35.228 30.200 1.00 87.06 906 GLU A C 1
ATOM 6825 O O . GLU A 1 906 ? -8.887 35.782 30.244 1.00 87.06 906 GLU A O 1
ATOM 6830 N N . THR A 1 907 ? -10.542 34.870 29.041 1.00 89.25 907 THR A N 1
ATOM 6831 C CA . THR A 1 907 ? -9.911 35.136 27.744 1.00 89.25 907 THR A CA 1
ATOM 6832 C C . THR A 1 907 ? -9.860 36.636 27.463 1.00 89.25 907 THR A C 1
ATOM 6834 O O . THR A 1 907 ? -8.826 37.126 27.013 1.00 89.25 907 THR A O 1
ATOM 6837 N N . GLN A 1 908 ? -10.923 37.387 27.780 1.00 92.00 908 GLN A N 1
ATOM 6838 C CA . GLN A 1 908 ? -10.908 38.850 27.668 1.00 92.00 908 GLN A CA 1
ATOM 6839 C C . GLN A 1 908 ? -9.841 39.466 28.581 1.00 92.00 908 GLN A C 1
ATOM 6841 O O . GLN A 1 908 ? -9.058 40.302 28.133 1.00 92.00 908 GLN A O 1
ATOM 6846 N N . GLU A 1 909 ? -9.759 39.017 29.835 1.00 92.75 909 GLU A N 1
ATOM 6847 C CA . GLU A 1 909 ? -8.736 39.489 30.770 1.00 92.75 909 GLU A CA 1
ATOM 6848 C C . GLU A 1 909 ? -7.315 39.170 30.285 1.00 92.75 909 GLU A C 1
ATOM 6850 O O . GLU A 1 909 ? -6.419 40.009 30.390 1.00 92.75 909 GLU A O 1
ATOM 6855 N N . MET A 1 910 ? -7.106 37.983 29.712 1.00 94.25 910 MET A N 1
ATOM 6856 C CA . MET A 1 910 ? -5.832 37.595 29.110 1.00 94.25 910 MET A CA 1
ATOM 6857 C C . MET A 1 910 ? -5.465 38.508 27.935 1.00 94.25 910 MET A C 1
ATOM 6859 O O . MET A 1 910 ? -4.319 38.952 27.863 1.00 94.25 910 MET A O 1
ATOM 6863 N N . LEU A 1 911 ? -6.412 38.844 27.050 1.00 94.62 911 LEU A N 1
ATOM 6864 C CA . LEU A 1 911 ? -6.169 39.773 25.938 1.00 94.62 911 LEU A CA 1
ATOM 6865 C C . LEU A 1 911 ? -5.805 41.174 26.444 1.00 94.62 911 LEU A C 1
ATOM 6867 O O . LEU A 1 911 ? -4.843 41.771 25.956 1.00 94.62 911 LEU A O 1
ATOM 6871 N N . ASP A 1 912 ? -6.516 41.680 27.452 1.00 95.00 912 ASP A N 1
ATOM 6872 C CA . ASP A 1 912 ? -6.226 42.980 28.067 1.00 95.00 912 ASP A CA 1
ATOM 6873 C C . ASP A 1 912 ? -4.850 42.977 28.753 1.00 95.00 912 ASP A C 1
ATOM 6875 O O . ASP A 1 912 ? -4.069 43.929 28.633 1.00 95.00 912 ASP A O 1
ATOM 6879 N N . PHE A 1 913 ? -4.509 41.881 29.435 1.00 95.00 913 PHE A N 1
ATOM 6880 C CA . PHE A 1 913 ? -3.196 41.672 30.036 1.00 95.00 913 PHE A CA 1
ATOM 6881 C C . PHE A 1 913 ? -2.091 41.638 28.977 1.00 95.00 913 PHE A C 1
ATOM 6883 O O . PHE A 1 913 ? -1.062 42.301 29.144 1.00 95.00 913 PHE A O 1
ATOM 6890 N N . ALA A 1 914 ? -2.303 40.903 27.886 1.00 94.62 914 ALA A N 1
ATOM 6891 C CA . ALA A 1 914 ? -1.362 40.793 26.783 1.00 94.62 914 ALA A CA 1
ATOM 6892 C C . ALA A 1 914 ? -1.140 42.151 26.109 1.00 94.62 914 ALA A C 1
ATOM 6894 O O . ALA A 1 914 ? 0.007 42.557 25.917 1.00 94.62 914 ALA A O 1
ATOM 6895 N N . ALA A 1 915 ? -2.211 42.907 25.858 1.00 94.12 915 ALA A N 1
ATOM 6896 C CA . ALA A 1 915 ? -2.143 44.260 25.312 1.00 94.12 915 ALA A CA 1
ATOM 6897 C C . ALA A 1 915 ? -1.374 45.220 26.232 1.00 94.12 915 ALA A C 1
ATOM 6899 O O . ALA A 1 915 ? -0.541 45.998 25.767 1.00 94.12 915 ALA A O 1
ATOM 6900 N N . LYS A 1 916 ? -1.601 45.143 27.550 1.00 94.56 916 LYS A N 1
ATOM 6901 C CA . LYS A 1 916 ? -0.907 45.976 28.544 1.00 94.56 916 LYS A CA 1
ATOM 6902 C C . LYS A 1 916 ? 0.597 45.693 28.618 1.00 94.56 916 LYS A C 1
ATOM 6904 O O . LYS A 1 916 ? 1.371 46.621 28.839 1.00 94.56 916 LYS A O 1
ATOM 6909 N N . HIS A 1 917 ? 1.007 44.435 28.464 1.00 93.50 917 HIS A N 1
ATOM 6910 C CA . HIS A 1 917 ? 2.406 44.011 28.611 1.00 93.50 917 HIS A CA 1
ATOM 6911 C C . HIS A 1 917 ? 3.127 43.784 27.274 1.00 93.50 917 HIS A C 1
ATOM 6913 O O . HIS A 1 917 ? 4.292 43.392 27.273 1.00 93.50 917 HIS A O 1
ATOM 6919 N N . GLY A 1 918 ? 2.460 44.040 26.144 1.00 90.94 918 GLY A N 1
ATOM 6920 C CA . GLY A 1 918 ? 3.020 43.833 24.807 1.00 90.94 918 GLY A CA 1
ATOM 6921 C C . GLY A 1 918 ? 3.314 42.363 24.490 1.00 90.94 918 GLY A C 1
ATOM 6922 O O . GLY A 1 918 ? 4.286 42.071 23.795 1.00 90.94 918 GLY A O 1
ATOM 6923 N N . VAL A 1 919 ? 2.521 41.431 25.027 1.00 92.19 919 VAL A N 1
ATOM 6924 C CA . VAL A 1 919 ? 2.661 39.995 24.750 1.00 92.19 919 VAL A CA 1
ATOM 6925 C C . VAL A 1 919 ? 1.930 39.663 23.453 1.00 92.19 919 VAL A C 1
ATOM 6927 O O . VAL A 1 919 ? 0.721 39.838 23.356 1.00 92.19 919 VAL A O 1
ATOM 6930 N N . THR A 1 920 ? 2.662 39.143 22.471 1.00 90.69 920 THR A N 1
ATOM 6931 C CA . THR A 1 920 ? 2.127 38.643 21.196 1.00 90.69 920 THR A CA 1
ATOM 6932 C C . THR A 1 920 ? 2.769 37.304 20.824 1.00 90.69 920 THR A C 1
ATOM 6934 O O . THR A 1 920 ? 3.837 36.937 21.340 1.00 90.69 920 THR A O 1
ATOM 6937 N N . ALA A 1 921 ? 2.132 36.554 19.927 1.00 87.38 921 ALA A N 1
ATOM 6938 C CA . ALA A 1 921 ? 2.715 35.352 19.347 1.00 87.38 921 ALA A CA 1
ATOM 6939 C C . ALA A 1 921 ? 3.754 35.712 18.276 1.00 87.38 921 ALA A C 1
ATOM 6941 O O . ALA A 1 921 ? 3.591 36.676 17.530 1.00 87.38 921 ALA A O 1
ATOM 6942 N N . ASP A 1 922 ? 4.821 34.917 18.186 1.00 84.88 922 ASP A N 1
ATOM 6943 C CA . ASP A 1 922 ? 5.704 34.969 17.022 1.00 84.88 922 ASP A CA 1
ATOM 6944 C C . ASP A 1 922 ? 5.027 34.210 15.884 1.00 84.88 922 ASP A C 1
ATOM 6946 O O . ASP A 1 922 ? 4.618 33.052 16.063 1.00 84.88 922 ASP A O 1
ATOM 6950 N N . ILE A 1 923 ? 4.883 34.878 14.739 1.00 85.38 923 ILE A N 1
ATOM 6951 C CA . ILE A 1 923 ? 4.057 34.396 13.636 1.00 85.38 923 ILE A CA 1
ATOM 6952 C C . ILE A 1 923 ? 4.770 34.445 12.286 1.00 85.38 923 ILE A C 1
ATOM 6954 O O . ILE A 1 923 ? 5.691 35.231 12.068 1.00 85.38 923 ILE A O 1
ATOM 6958 N N . GLU A 1 924 ? 4.294 33.615 11.370 1.00 84.75 924 GLU A N 1
ATOM 6959 C CA . GLU A 1 924 ? 4.540 33.704 9.937 1.00 84.75 924 GLU A CA 1
ATOM 6960 C C . GLU A 1 924 ? 3.190 33.952 9.256 1.00 84.75 924 GLU A C 1
ATOM 6962 O O . GLU A 1 924 ? 2.307 33.094 9.292 1.00 84.75 924 GLU A O 1
ATOM 6967 N N . VAL A 1 925 ? 3.008 35.146 8.687 1.00 82.31 925 VAL A N 1
ATOM 6968 C CA . VAL A 1 925 ? 1.782 35.478 7.953 1.00 82.31 925 VAL A CA 1
ATOM 6969 C C . VAL A 1 925 ? 1.856 34.845 6.567 1.00 82.31 925 VAL A C 1
ATOM 6971 O O . VAL A 1 925 ? 2.810 35.090 5.829 1.00 82.31 925 VAL A O 1
ATOM 6974 N N . ILE A 1 926 ? 0.859 34.038 6.218 1.00 84.06 926 ILE A N 1
ATOM 6975 C CA . ILE A 1 926 ? 0.778 33.319 4.944 1.00 84.06 926 ILE A CA 1
ATOM 6976 C C . ILE A 1 926 ? -0.519 33.676 4.207 1.00 84.06 926 ILE A C 1
ATOM 6978 O O . ILE A 1 926 ? -1.547 33.887 4.852 1.00 84.06 926 ILE A O 1
ATOM 6982 N N . PRO A 1 927 ? -0.519 33.736 2.868 1.00 79.94 927 PRO A N 1
ATOM 6983 C CA . PRO A 1 927 ? -1.759 33.846 2.108 1.00 79.94 927 PRO A CA 1
ATOM 6984 C C . PRO A 1 927 ? -2.537 32.517 2.148 1.00 79.94 927 PRO A C 1
ATOM 6986 O O . PRO A 1 927 ? -1.964 31.454 2.401 1.00 79.94 927 PRO A O 1
ATOM 6989 N N . ILE A 1 928 ? -3.853 32.562 1.926 1.00 76.56 928 ILE A N 1
ATOM 6990 C CA . ILE A 1 928 ? -4.729 31.390 2.074 1.00 76.56 928 ILE A CA 1
ATOM 6991 C C . ILE A 1 928 ? -4.440 30.281 1.054 1.00 76.56 928 ILE A C 1
ATOM 6993 O O . ILE A 1 928 ? -4.590 29.108 1.373 1.00 76.56 928 ILE A O 1
ATOM 6997 N N . ASP A 1 929 ? -3.935 30.616 -0.132 1.00 77.31 929 ASP A N 1
ATOM 6998 C CA . ASP A 1 929 ? -3.487 29.652 -1.145 1.00 77.31 929 ASP A CA 1
ATOM 6999 C C . ASP A 1 929 ? -2.220 28.878 -0.726 1.00 77.31 929 ASP A C 1
ATOM 7001 O O . ASP A 1 929 ? -1.946 27.793 -1.239 1.00 77.31 929 ASP A O 1
ATOM 7005 N N . TYR A 1 930 ? -1.475 29.379 0.264 1.00 79.06 930 TYR A N 1
ATOM 7006 C CA . TYR A 1 930 ? -0.319 28.699 0.848 1.00 79.06 930 TYR A CA 1
ATOM 7007 C C . TYR A 1 930 ? -0.699 27.722 1.977 1.00 79.06 930 TYR A C 1
ATOM 7009 O O . TYR A 1 930 ? 0.172 27.010 2.482 1.00 79.06 930 TYR A O 1
ATOM 7017 N N . VAL A 1 931 ? -1.979 27.632 2.370 1.00 72.38 931 VAL A N 1
ATOM 7018 C CA . VAL A 1 931 ? -2.418 26.838 3.536 1.00 72.38 931 VAL A CA 1
ATOM 7019 C C . VAL A 1 931 ? -1.990 25.370 3.453 1.00 72.38 931 VAL A C 1
ATOM 7021 O O . VAL A 1 931 ? -1.465 24.838 4.427 1.00 72.38 931 VAL A O 1
ATOM 7024 N N . ASN A 1 932 ? -2.088 24.736 2.281 1.00 71.06 932 ASN A N 1
ATOM 7025 C CA . ASN A 1 932 ? -1.672 23.340 2.094 1.00 71.06 932 ASN A CA 1
ATOM 7026 C C . ASN A 1 932 ? -0.156 23.165 2.279 1.00 71.06 932 ASN A C 1
ATOM 7028 O O . ASN A 1 932 ? 0.293 22.233 2.944 1.00 71.06 932 ASN A O 1
ATOM 7032 N N . THR A 1 933 ? 0.641 24.117 1.784 1.00 78.38 933 THR A N 1
ATOM 7033 C CA . THR A 1 933 ? 2.100 24.105 1.976 1.00 78.38 933 THR A CA 1
ATOM 7034 C C . THR A 1 933 ? 2.469 24.332 3.444 1.00 78.38 933 THR A C 1
ATOM 7036 O O . THR A 1 933 ? 3.389 23.699 3.963 1.00 78.38 933 THR A O 1
ATOM 7039 N N . ALA A 1 934 ? 1.746 25.207 4.147 1.00 66.38 934 ALA A N 1
ATOM 7040 C CA . ALA A 1 934 ? 1.933 25.430 5.577 1.00 66.38 934 ALA A CA 1
ATOM 7041 C C . ALA A 1 934 ? 1.565 24.193 6.417 1.00 66.38 934 ALA A C 1
ATOM 7043 O O . ALA A 1 934 ? 2.289 23.862 7.358 1.00 66.38 934 ALA A O 1
ATOM 7044 N N . MET A 1 935 ? 0.506 23.466 6.046 1.00 67.62 935 MET A N 1
ATOM 7045 C CA . MET A 1 935 ? 0.122 22.199 6.684 1.00 67.62 935 MET A CA 1
ATOM 7046 C C . MET A 1 935 ? 1.181 21.111 6.465 1.00 67.62 935 MET A C 1
ATOM 7048 O O . MET A 1 935 ? 1.573 20.437 7.417 1.00 67.62 935 MET A O 1
ATOM 7052 N N . ASP A 1 936 ? 1.737 21.002 5.257 1.00 69.06 936 ASP A N 1
ATOM 7053 C CA . ASP A 1 936 ? 2.860 20.100 4.969 1.00 69.06 936 ASP A CA 1
ATOM 7054 C C . ASP A 1 936 ? 4.111 20.447 5.783 1.00 69.06 936 ASP A C 1
ATOM 7056 O O . ASP A 1 936 ? 4.803 19.558 6.289 1.00 69.06 936 ASP A O 1
ATOM 7060 N N . ARG A 1 937 ? 4.406 21.743 5.934 1.00 81.75 937 ARG A N 1
ATOM 7061 C CA . ARG A 1 937 ? 5.500 22.229 6.787 1.00 81.75 937 ARG A CA 1
ATOM 7062 C C . ARG A 1 937 ? 5.253 21.872 8.253 1.00 81.75 937 ARG A C 1
ATOM 7064 O O . ARG A 1 937 ? 6.171 21.377 8.905 1.00 81.75 937 ARG A O 1
ATOM 7071 N N . MET A 1 938 ? 4.022 22.022 8.757 1.00 61.31 938 MET A N 1
ATOM 7072 C CA . MET A 1 938 ? 3.635 21.569 10.104 1.00 61.31 938 MET A CA 1
ATOM 7073 C C . MET A 1 938 ? 3.852 20.066 10.293 1.00 61.31 938 MET A C 1
ATOM 7075 O O . MET A 1 938 ? 4.478 19.670 11.277 1.00 61.31 938 MET A O 1
ATOM 7079 N N . LEU A 1 939 ? 3.411 19.235 9.344 1.00 56.62 939 LEU A N 1
ATOM 7080 C CA . LEU A 1 939 ? 3.585 17.777 9.400 1.00 56.62 939 LEU A CA 1
ATOM 7081 C C . LEU A 1 939 ? 5.063 17.364 9.400 1.00 56.62 939 LEU A C 1
ATOM 7083 O O . LEU A 1 939 ? 5.452 16.440 10.112 1.00 56.62 939 LEU A O 1
ATOM 7087 N N . LYS A 1 940 ? 5.908 18.083 8.657 1.00 66.88 940 LYS A N 1
ATOM 7088 C CA . LYS A 1 940 ? 7.364 17.857 8.601 1.00 66.88 940 LYS A CA 1
ATOM 7089 C C . LYS A 1 940 ? 8.127 18.469 9.780 1.00 66.88 940 LYS A C 1
ATOM 7091 O O . LYS A 1 940 ? 9.352 18.385 9.811 1.00 66.88 940 LYS A O 1
ATOM 7096 N N . SER A 1 941 ? 7.432 19.079 10.747 1.00 61.47 941 SER A N 1
ATOM 7097 C CA . SER A 1 941 ? 8.036 19.871 11.832 1.00 61.47 941 SER A CA 1
ATOM 7098 C C . SER A 1 941 ? 8.946 21.010 11.332 1.00 61.47 941 SER A C 1
ATOM 7100 O O . SER A 1 941 ? 9.806 21.496 12.067 1.00 61.47 941 SER A O 1
ATOM 7102 N N . ASP A 1 942 ? 8.738 21.466 10.094 1.00 70.00 942 ASP A N 1
ATOM 7103 C CA . ASP A 1 942 ? 9.458 22.557 9.427 1.00 70.00 942 ASP A CA 1
ATOM 7104 C C . ASP A 1 942 ? 8.776 23.907 9.703 1.00 70.00 942 ASP A C 1
ATOM 7106 O O . ASP A 1 942 ? 8.340 24.648 8.816 1.00 70.00 942 ASP A O 1
ATOM 7110 N N . VAL A 1 943 ? 8.601 24.191 10.995 1.00 63.56 943 VAL A N 1
ATOM 7111 C CA . VAL A 1 943 ? 7.870 25.361 11.480 1.00 63.56 943 VAL A CA 1
ATOM 7112 C C . VAL A 1 943 ? 8.673 26.045 12.570 1.00 63.56 943 VAL A C 1
ATOM 7114 O O . VAL A 1 943 ? 8.974 25.467 13.617 1.00 63.56 943 VAL A O 1
ATOM 7117 N N . ARG A 1 944 ? 9.025 27.309 12.322 1.00 62.50 944 ARG A N 1
ATOM 7118 C CA . ARG A 1 944 ? 9.757 28.139 13.283 1.00 62.50 944 ARG A CA 1
ATOM 7119 C C . ARG A 1 944 ? 8.817 28.907 14.217 1.00 62.50 944 ARG A C 1
ATOM 7121 O O . ARG A 1 944 ? 9.104 28.974 15.409 1.00 62.50 944 ARG A O 1
ATOM 7128 N N . TYR A 1 945 ? 7.710 29.425 13.683 1.00 74.88 945 TYR A N 1
ATOM 7129 C CA . TYR A 1 945 ? 6.717 30.283 14.345 1.00 74.88 945 TYR A CA 1
ATOM 7130 C C . TYR A 1 945 ? 5.290 29.858 13.964 1.00 74.88 945 TYR A C 1
ATOM 7132 O O . TYR A 1 945 ? 5.124 29.048 13.058 1.00 74.88 945 TYR A O 1
ATOM 7140 N N . ARG A 1 946 ? 4.252 30.353 14.651 1.00 76.75 946 ARG A N 1
ATOM 7141 C CA . ARG A 1 946 ? 2.860 29.974 14.326 1.00 76.75 946 ARG A CA 1
ATOM 7142 C C . ARG A 1 946 ? 2.436 30.572 12.982 1.00 76.75 946 ARG A C 1
ATOM 7144 O O . ARG A 1 946 ? 2.704 31.739 12.734 1.00 76.75 946 ARG A O 1
ATOM 7151 N N . PHE A 1 947 ? 1.748 29.815 12.134 1.00 81.44 947 PHE A N 1
ATOM 7152 C CA . PHE A 1 947 ? 1.171 30.383 10.915 1.00 81.44 947 PHE A CA 1
ATOM 7153 C C . PHE A 1 947 ? -0.071 31.217 11.240 1.00 81.44 947 PHE A C 1
ATOM 7155 O O . PHE A 1 947 ? -0.918 30.781 12.017 1.00 81.44 947 PHE A O 1
ATOM 7162 N N . VAL A 1 948 ? -0.186 32.392 10.625 1.00 79.56 948 VAL A N 1
ATOM 7163 C CA . VAL A 1 948 ? -1.402 33.216 10.624 1.00 79.56 948 VAL A CA 1
ATOM 7164 C C . VAL A 1 948 ? -1.808 33.423 9.177 1.00 79.56 948 VAL A C 1
ATOM 7166 O O . VAL A 1 948 ? -0.992 33.838 8.362 1.00 79.56 948 VAL A O 1
ATOM 7169 N N . ILE A 1 949 ? -3.052 33.107 8.836 1.00 81.19 949 ILE A N 1
ATOM 7170 C CA . ILE A 1 949 ? -3.515 33.201 7.451 1.00 81.19 949 ILE A CA 1
ATOM 7171 C C . ILE A 1 949 ? -4.104 34.590 7.210 1.00 81.19 949 ILE A C 1
ATOM 7173 O O . ILE A 1 949 ? -5.042 34.999 7.892 1.00 81.19 949 ILE A O 1
ATOM 7177 N N . ASP A 1 950 ? -3.569 35.307 6.224 1.00 79.69 950 ASP A N 1
ATOM 7178 C CA . ASP A 1 950 ? -4.081 36.603 5.778 1.00 79.69 950 ASP A CA 1
ATOM 7179 C C . ASP A 1 950 ? -5.299 36.417 4.867 1.00 79.69 950 ASP A C 1
ATOM 7181 O O . ASP A 1 950 ? -5.228 36.593 3.651 1.00 79.69 950 ASP A O 1
ATOM 7185 N N . VAL A 1 951 ? -6.429 36.014 5.447 1.00 75.31 951 VAL A N 1
ATOM 7186 C CA . VAL A 1 951 ? -7.669 35.771 4.692 1.00 75.31 951 VAL A CA 1
ATOM 7187 C C . VAL A 1 951 ? -8.144 37.047 3.988 1.00 75.31 951 VAL A C 1
ATOM 7189 O O . VAL A 1 951 ? -8.485 37.001 2.808 1.00 75.31 951 VAL A O 1
ATOM 7192 N N . ALA A 1 952 ? -8.095 38.190 4.680 1.00 68.44 952 ALA A N 1
ATOM 7193 C CA . ALA A 1 952 ? -8.646 39.458 4.205 1.00 68.44 952 ALA A CA 1
ATOM 7194 C C . ALA A 1 952 ? -8.014 39.952 2.893 1.00 68.44 952 ALA A C 1
ATOM 7196 O O . ALA A 1 952 ? -8.717 40.521 2.061 1.00 68.44 952 ALA A O 1
ATOM 7197 N N . ASN A 1 953 ? -6.707 39.738 2.696 1.00 74.31 953 ASN A N 1
ATOM 7198 C CA . ASN A 1 953 ? -6.011 40.217 1.496 1.00 74.31 953 ASN A CA 1
ATOM 7199 C C . ASN A 1 953 ? -5.738 39.123 0.452 1.00 74.31 953 ASN A C 1
ATOM 7201 O O . ASN A 1 953 ? -5.340 39.450 -0.669 1.00 74.31 953 ASN A O 1
ATOM 7205 N N . SER A 1 954 ? -5.913 37.840 0.792 1.00 72.38 954 SER A N 1
ATOM 7206 C CA . SER A 1 954 ? -5.586 36.721 -0.107 1.00 72.38 954 SER A CA 1
ATOM 7207 C C . SER A 1 954 ? -6.798 35.995 -0.691 1.00 72.38 954 SER A C 1
ATOM 7209 O O . SER A 1 954 ? -6.675 35.409 -1.769 1.00 72.38 954 SER A O 1
ATOM 7211 N N . LEU A 1 955 ? -7.972 36.068 -0.055 1.00 67.69 955 LEU A N 1
ATOM 7212 C CA . LEU A 1 955 ? -9.198 35.479 -0.590 1.00 67.69 955 LEU A CA 1
ATOM 7213 C C . LEU A 1 955 ? -9.791 36.412 -1.662 1.00 67.69 955 LEU A C 1
ATOM 7215 O O . LEU A 1 955 ? -10.350 37.463 -1.358 1.00 67.69 955 LEU A O 1
ATOM 7219 N N . LYS A 1 956 ? -9.638 36.058 -2.942 1.00 55.97 956 LYS A N 1
ATOM 7220 C CA . LYS A 1 956 ? -10.251 36.798 -4.055 1.00 55.97 956 LYS A CA 1
ATOM 7221 C C . LYS A 1 956 ? -11.633 36.219 -4.330 1.00 55.97 956 LYS A C 1
ATOM 7223 O O . LYS A 1 956 ? -11.729 35.058 -4.713 1.00 55.97 956 LYS A O 1
ATOM 7228 N N . ALA A 1 957 ? -12.683 37.021 -4.172 1.00 46.41 957 ALA A N 1
ATOM 7229 C CA . ALA A 1 957 ? -13.992 36.664 -4.705 1.00 46.41 957 ALA A CA 1
ATOM 7230 C C . ALA A 1 957 ? -13.879 36.555 -6.237 1.00 46.41 957 ALA A C 1
ATOM 7232 O O . ALA A 1 957 ? -13.478 37.519 -6.895 1.00 46.41 957 ALA A O 1
ATOM 7233 N N . GLU A 1 958 ? -14.180 35.385 -6.804 1.00 41.62 958 GLU A N 1
ATOM 7234 C CA . GLU A 1 958 ? -14.469 35.299 -8.236 1.00 41.62 958 GLU A CA 1
ATOM 7235 C C . GLU A 1 958 ? -15.712 36.159 -8.511 1.00 41.62 958 GLU A C 1
ATOM 7237 O O . GLU A 1 958 ? -16.705 36.068 -7.788 1.00 41.62 958 GLU A O 1
ATOM 7242 N N . ALA A 1 959 ? -15.597 37.065 -9.485 1.00 32.22 959 ALA A N 1
ATOM 7243 C CA . ALA A 1 959 ? -16.646 38.009 -9.866 1.00 32.22 959 ALA A CA 1
ATOM 7244 C C . ALA A 1 959 ? -17.812 37.336 -10.599 1.00 32.22 959 ALA A C 1
ATOM 7246 O O . ALA A 1 959 ? -17.544 36.395 -11.383 1.00 32.22 959 ALA A O 1
#

Secondary structure (DSSP, 8-state):
-PPPTTTSSSEEEEEEEB-STT---EEEEEEE----TTEEEEEEEEE---HHHHHHHTTTTS---SSB----SEEEEEEEE-TT--S--TT-EEEE-SEEE--SSSHHHHTT-GGG-TT-EESSSSB-TTSPBP--SSBSEEEEETTSEEEPPTTS-HHHHGGGGTHHHHHHHHHHHTT--STT-EEEEE--SHHHHHHHHHHHHTT-EEEEEES-TTHHHIIIIIS--SEEEETT-HHHHHHTTT-EEEEEE---S----HHHHHHEEEEEEEEE----SSPPP--HHHHHHHT-EEEE--S--HHHHHHHHHHHHHHT---------GGGHHHHHHHHH-SSEEEEEE-STT--EEEEEE-PPP--TTEEEEEEEEEE--HHHHHHHTTTTS-PPSSB----EEEEEEEEE-TT--S--TT-EEEE-SEEE--SSSHHHHTT-GGG-TT-EESSSSB-TTSPBP--SSBSEEEEETTSPEEPPTTS-HHHHGGGGTHHHHHHHHHHHTT--STT-EEEEE--SHHHHHHHHHHHHTT-EEEEEES-GGGHHIIIIIS--SEEEETT-HHHHHHTTT-EEEEEE---S---SHHHHHHEEEEEEEEE-S--SSPPP--HHHHHHHT-EEEE--S--HHHHHHHHHHHHHHT---------GGGGT--S----S---------S-EEEE-----TT--S--TT-EEEE-SEEE--SSSHHHHTT-GGG-TT-EETEEEEPTTSPEEETTSSS-----TTSEEEPPTTS-HHHHGGGGTHHHHHHHHHHHTT--STT-EEEEE--SHHHHHHHHHHHHTT-EEEEEES-GGGHHIIIIIS--SEEEETT-HHHHHHTTT-EEEEEE---S----HHHHHHEEEEEEEEE-SPPSS------PPPHHHHHHHHHHHHHHT----EEEE-GGGHHHHHHHHHTT--SSEEEE-HHHH-PPP-

InterPro domains:
  IPR002328 Alcohol dehydrogenase, zinc-type, conserved site [PS00059] (71-85)
  IPR002328 Alcohol dehydrogenase, zinc-type, conserved site [PS00059] (403-417)
  IPR002328 Alcohol dehydrogenase, zinc-type, conserved site [PS00059] (683-697)
  IPR011032 GroES-like superfamily [SSF50129] (9-199)
  IPR011032 GroES-like superfamily [SSF50129] (351-516)
  IPR011032 GroES-like superfamily [SSF50129] (679-796)
  IPR013149 Alcohol dehydrogenase-like, C-terminal [PF00107] (194-317)
  IPR013149 Alcohol dehydrogenase-like, C-terminal [PF00107] (526-649)
  IPR013149 Alcohol dehydrogenase-like, C-terminal [PF00107] (806-906)
  IPR013154 Alcohol dehydrogenase-like, N-terminal [PF08240] (36-154)
  IPR013154 Alcohol dehydrogenase-like, N-terminal [PF08240] (368-486)
  IPR013154 Alcohol dehydrogenase-like, N-terminal [PF08240] (680-766)
  IPR020843 Enoylreductase domain [SM00829] (355-680)
  IPR029752 D-isomer specific 2-hydroxyacid dehydrogenase, NAD-binding domain conserved site 1 [PS00065] (187-214)
  IPR029752 D-isomer specific 2-hydroxyacid dehydrogenase, NAD-binding domain conserved site 1 [PS00065] (519-546)
  IPR029752 D-isomer specific 2-hydroxyacid dehydrogenase, NAD-binding domain conserved site 1 [PS00065] (799-826)
  IPR036291 NAD(P)-binding domain superfamily [SSF51735] (156-321)
  IPR036291 NAD(P)-binding domain superfamily [SSF51735] (488-653)
  IPR036291 NAD(P)-binding domain superfamily [SSF51735] (768-919)
  IPR047109 Cinnamyl alcohol dehydrogenase-like [PTHR42683] (8-345)

Solvent-accessible surface area (backbone atoms only — not comparable to full-atom values): 51416 Å² total; per-residue (Å²): 129,85,68,52,60,50,66,68,25,86,38,76,42,49,30,37,26,16,69,50,62,84,34,62,60,40,83,41,69,25,34,39,70,71,73,42,51,45,19,37,25,24,39,47,75,38,53,37,89,50,72,67,43,54,38,48,33,40,32,74,82,73,71,58,45,68,68,28,23,45,29,34,12,23,21,28,36,28,72,43,65,13,88,68,46,80,92,68,55,70,71,39,49,34,32,34,28,56,43,54,46,48,74,76,70,50,70,40,36,74,70,48,28,37,70,71,30,98,55,46,23,47,27,38,42,36,63,42,97,87,67,49,74,30,62,22,34,44,28,58,53,50,75,38,41,53,78,43,47,37,81,52,54,91,79,41,56,59,67,37,39,18,44,37,46,40,38,36,23,34,39,48,38,50,31,53,76,72,62,53,49,44,66,71,33,31,34,34,33,31,35,83,52,78,41,22,53,42,36,46,48,54,41,48,73,35,43,28,46,33,33,39,34,30,86,51,71,79,52,45,57,51,38,40,71,71,57,61,32,75,42,72,37,42,68,79,37,66,68,56,48,58,73,36,47,50,62,21,53,29,32,47,32,42,46,53,59,83,68,84,48,54,68,58,55,46,20,28,23,70,60,9,35,42,35,40,57,34,72,37,95,56,88,78,74,78,58,61,65,62,31,65,79,29,59,38,44,79,46,77,48,72,48,48,16,63,64,56,40,46,52,46,50,53,49,24,38,76,69,71,58,61,54,93,77,81,92,77,62,79,90,49,45,57,62,49,53,47,46,70,68,48,69,43,44,51,29,35,23,15,71,50,63,83,42,56,67,39,87,38,75,43,72,71,76,78,72,43,49,45,16,33,26,26,38,47,75,34,48,29,88,54,74,65,42,56,40,45,35,39,33,75,79,75,71,62,48,70,70,28,25,44,31,37,10,24,19,28,33,28,71,41,64,19,91,64,45,80,91,67,53,68,69,39,51,33,32,35,28,56,45,49,45,52,74,78,70,48,70,40,38,74,69,50,28,40,70,70,32,96,55,49,23,43,27,40,50,30,63,43,98,87,66,47,71,32,58,15,34,41,25,53,52,45,72,39,38,54,85,43,49,38,80,51,52,91,79,38,55,60,65,38,38,14,42,35,49,45,40,38,22,40,34,44,38,53,30,52,78,72,65,54,47,45,66,70,33,32,35,33,34,36,33,80,51,76,50,23,50,43,33,48,46,50,39,46,70,35,41,27,44,34,33,40,30,30,79,59,67,81,51,45,57,49,41,42,71,68,58,60,32,76,41,74,36,44,68,79,38,69,67,54,46,56,72,37,48,49,64,20,51,29,33,46,34,49,43,47,67,77,68,80,50,55,64,59,57,46,20,29,25,74,62,10,34,43,36,37,61,33,72,44,88,54,86,76,74,75,60,61,66,65,35,67,78,29,58,40,44,80,46,76,49,62,59,46,16,69,63,55,38,47,54,46,49,52,48,25,37,74,67,70,57,62,54,92,75,80,91,76,64,77,59,62,80,75,57,81,82,87,86,87,86,82,90,86,78,76,96,56,92,33,49,38,45,31,60,52,61,35,81,71,72,60,101,82,61,80,92,68,53,69,72,41,49,33,33,33,30,54,49,43,47,51,72,74,73,48,70,39,36,72,69,62,32,39,63,71,31,96,54,48,21,39,29,40,80,26,68,43,99,88,70,48,71,31,70,26,50,83,50,96,70,82,89,70,48,74,83,41,51,36,81,49,54,91,78,39,55,62,72,36,36,23,53,35,52,47,48,40,41,52,37,48,49,57,31,51,77,73,63,51,47,42,66,70,32,32,35,33,34,35,33,82,49,63,52,22,52,36,37,50,45,51,39,47,71,36,41,26,46,32,33,39,31,28,82,50,71,84,52,44,58,49,40,43,69,70,61,58,32,76,40,73,36,40,66,76,38,68,69,53,45,58,72,37,47,49,65,20,54,28,32,45,32,41,48,57,61,95,73,82,58,65,71,56,59,46,21,28,27,94,91,36,43,80,43,73,68,29,69,57,100,68,95,71,93,66,89,72,61,71,35,65,70,60,44,46,51,46,50,53,51,23,36,75,66,72,55,58,46,65,63,41,82,37,47,53,89,44,47,66,61,51,51,53,25,52,76,68,66,66,60,88,46,37,80,36,71,41,44,88,85,48,66,74,81,83,130

Organism: Cynara cardunculus var. scolymus (NCBI:txid59895)

Nearest PDB structures (foldseek):
  1yqd-assembly1_A  TM=9.901E-01  e=2.270E-58  Populus tremuloides
  6k3g-assembly1_B  TM=9.911E-01  e=5.504E-55  Catharanthus roseus
  5z0c-assembly1_A-2  TM=9.910E-01  e=3.455E-54  Persicaria minor
  8b1v-assembly1_A  TM=9.892E-01  e=2.011E-52  Tabernanthe iboga
  7cgu-assembly1_A  TM=9.882E-01  e=2.115E-49  Atropa belladonna

Foldseek 3Di:
DPDDQQPNEDAKWKFWWQFALVLDTDIDIGGDHDAAQQKWKWFWDDFDDDVVSLCQSNVLVVQFDPRAADTFLTKGFTDDHHNNHDPDDGGFIKTAGQFQDAPCPDPCNVVLNRVPGPRTDTQARDADPVRDGHYHRRIGMDMGGNLRMAGFDPQDDRHQASLCSFLVQLLQVCCVVVVVLAAAAEEEEEDCDSNRLNNLLSSVLSNYQYEYEDCDPVCVCCVCVVSNHNYYANPPDPVSLVVLFQPHQEYEYADQEADACVSVLRSHHQQHEYEYSHHYSDDYDDDVVSCVVRVYYYYYTGRGGSVSSNVSSVSCSVSVNGHDDDDDDSVCVVVVSVVVVPCWWWFWWQAALVLDTDIDTDHDDDAAQQKWKWFWDEFDDDVVSNCQSNVVVVQADPRKADTFLTWGFTCDHHNNHDPDDGGFIKTAGQFQDAPCDDPCNVVLNRVPGPGTDTQMRGQDPVRDGHHHSRTGMHMGGNLRIAGFDPLDDRHQASCCSFLVQLLQVCCVVVVVLAAAAEEEEEDDDQSSLNNLLSSVLSNYQYEYEDCDPVCVCCQCVVSNHNYYANPPDVVSLVVLFQPHQEYEYADQEDDACPSVLRSHHQQHEYEYSHHHPDDYDDPVVSCVVRVYYYYYDHRGGPVSSNVSSVSCSVSVRGTDDDDDDSCVSVDDDDDDDDDDDDPDPAAQLAKDFACDDDPPDDPDDGGFIKTAGFFQDAPCPDPCNVVLNRLPGPGTATQAQGQDPVRDGHHHHLDPDHDGDPLRIAGFDPLDDRQQASVCSQLVLLQQVVCVVLVVLAAAAEEEEEDDAQSSLNNLLSSVLSNYQYEYEDCDPVCVCCCCVVSVHNYYANPVDVVSLVVLFQPHQEYEYADQDDDDCVSVVRSHHVNHYYHYSHHYPDDDPDSRDDRSVSSNVSSVSCSVSVRGFDEDEDESVCVVVVVVCVVVVVDRTHYGYPSNPRDDPDD

Mean predicted aligned error: 19.71 Å